Protein 8UWV (pdb70)

Organism: Bacteroides thetaiotaomicron (strain ATCC 29148 / DSM 2079 / JCM 5827 / CCUG 10774 / NCTC 10582 / VPI-5482 / E50) (NCBI:txid226186)

Sequence (991 aa):
ALGSAMNNLAGCVVSPDVNTAQFTDCLLGGPLGGYFADSNAGFTETISNFNPKDDWSRVFLKSDKIIPTLYSSNLTQVKLVSQNTNDPVPYAIAQVIKVAAMHRVTDAFGPIPYSQIGANGEIATPYDSQEVTYNTFFDELNAAIATLNENSNEQLVPTADYIYKGDVKKWIRFANSLKLRLAIRIAYANPVKAQQMAEEAVNPANGGVIESNADNATWNYFETSQNPIYVATRYNQVQTSDHGGVPCLTGGDTHAAADIICYMNGYKDNRREKFFTKSEWAGQDYVGMRRGIVIPELKTTGHKYSGVNIAPTSPLYWMNAAEVAFLRAEGQAVFNNFSMGGTAESFYNQGIRLSFEQWGADGVEDYLKDDVNKPTAYTDPAGTNTYQNALSNITIKWNDSSADKEEKQERIIVQKWIANWQLGNEAWADFRRTGYPKLIPVKENKSGGVVDSEKGARRMPYPLDEFVSNKANVEYAIANYLHGADNMATDVWWASKKGYALGSAMNNLAGCVVSPDVNTAQFTDCLLGGPLGGYFADSNAGFTETISNFNPKDDWSRVFLKSDKIIPTLYSSNLTQVKLVSQNTNDPVPYAIAQVIKVAAMHRVTDAFGPIPYSQIGANGEIATPYDSQEVTYNTFFDELNAAIATLNENSNEEQLVPTADYIYKGDDVKKWIRFANSLKLRLAIRIAYANPVKAQQMAEEAVNPANGGVIESNADNATWNYFETSQNPIYVATRYNQVVQTSDHGGVVPCLTGGDTHAAADIICYMNGYKDNRREKFFTKSEWAGQDYVVGMRRGIVIPELKTTGHKYSGVNIAPTSPLYWMNAAEVAFLRAEGQAVFNFSMGGTAESFYNQGIRLSFEQWGADGVEDYLKDDVNKPTAYTDPAGTNTYQNALSNITIKWNDSADKEEKQERIIVQKWIANWQLGNEAWADFRRTGYPKLIPPVKENKSGGVVDSEKGARRMPYPLDEFVSNKANVEYAIANYLHGADNMATDVWWASK

Secondary structure (DSSP, 8-state):
-HHHHHHHHHTTTS-SSHHHHIIIIIIIIHHHTTSEEE--TT--S-TTTT---HHHHSHHHH-TTTHHHHHHHHHHHHHHHHHHT--HHHHHHHHHHHHHHHHHHHHHSSB--TT--TT----SPPBPHHHHHHHHHHHHHHHHHHHHHTTT-B--GGG-TTTTTBHHHHHHHHHHHHHHHHHHTTTT-HHHHHHHHHHHH-GGGT----SGGG-EEE---SSSS-HHHHHHHTTPPPSTTTTTS---S-SSEEEBHHHHHHHHHTT-TTHHHHBPPP-STT-S--PBPSSS-PPPTTTTGGGS--B---TTPPEEEE-HHHHHHHHHHHHHHH----SS-HHHHHHHHHHHHHHHHT-S-HHHHHT--S-----B--TTSSS-B-S-S----SS--TTS-HHHHHHHHHHHHHHHTTT-HHHHHHHHHHH--S--PPPSS--STT-S-TTT---SPPPPTTHHHHSHHHHHHHIIIII-S-SSTTSPPTT----/--S-TTHHHHHHTTTS-S-HHHHIIIIIIIIHHHTTSEEE--TT--S-TTTT---HHHHSHHHH-TTTHHHHHHHHHHHHHHHHHHT--HHHHHHHHHHHHHHHHHHHHHSSB--TT--TT----SPPBPHHHHHHHHHHHHHHHHHHHHHTTT-B--GGG-TTTTTBHHHHHHHHHHHHHHHHHHTTTT-HHHHHHHHHHHH-GGGT----SGGG-EEE---SSS--HHHHHHHTTPPPGGGTTTS---S-SSEEEBHHHHHHHHHTT-TTHHHHBPPP-STT-S--PBPSSS-PPPTTTTGGGS--B---TTPPEEEE-HHHHHHHHHHHHHHH----SS-HHHHHHHHHHHHHHHHT---HHHHHT--S-----B--TTSTT-B-S-S----SS--TT--HHHHHHHHHHHHHHHTTT-HHHHHHHHHHH--S--PPPSS--STT-S-TTT---SPPPPTTHHHHSHHHHHHHIIIII-S-SSTTSPPTT---

Structure (mmCIF, N/CA/C/O backbone):
data_8UWV
#
_entry.id   8UWV
#
_cell.length_a   56.370
_cell.length_b   82.592
_cell.length_c   100.265
_cell.angle_alpha   90.00
_cell.angle_beta   98.88
_cell.angle_gamma   90.00
#
_symmetry.space_group_name_H-M   'P 1 21 1'
#
loop_
_entity.id
_entity.type
_entity.pdbx_description
1 polymer 'BT3984 SusD-like'
2 non-polymer 'MAGNESIUM ION'
3 water water
#
loop_
_atom_site.group_PDB
_atom_site.id
_atom_site.type_symbol
_atom_site.label_atom_id
_atom_site.label_alt_id
_atom_site.label_comp_id
_atom_site.label_asym_id
_atom_site.label_entity_id
_atom_site.label_seq_id
_atom_site.pdbx_PDB_ins_code
_atom_site.Cartn_x
_atom_site.Cartn_y
_atom_site.Cartn_z
_atom_site.occupancy
_atom_site.B_iso_or_equiv
_atom_site.auth_seq_id
_atom_site.auth_comp_id
_atom_site.auth_asym_id
_atom_site.auth_atom_id
_atom_site.pdbx_PDB_model_num
ATOM 1 N N . ALA A 1 19 ? 13.289 2.001 54.089 1.00 29.15 43 ALA A N 1
ATOM 2 C CA . ALA A 1 19 ? 13.428 3.444 53.879 1.00 27.63 43 ALA A CA 1
ATOM 3 C C . ALA A 1 19 ? 13.005 3.856 52.467 1.00 24.98 43 ALA A C 1
ATOM 4 O O . ALA A 1 19 ? 12.331 4.867 52.265 1.00 22.59 43 ALA A O 1
ATOM 10 N N . LEU A 1 20 ? 13.399 3.075 51.469 1.00 23.59 44 LEU A N 1
ATOM 11 C CA . LEU A 1 20 ? 13.078 3.435 50.096 1.00 22.15 44 LEU A CA 1
ATOM 12 C C . LEU A 1 20 ? 11.579 3.529 49.890 1.00 22.01 44 LEU A C 1
ATOM 13 O O . LEU A 1 20 ? 11.070 4.530 49.362 1.00 21.91 44 LEU A O 1
ATOM 29 N N . GLY A 1 21 ? 10.851 2.477 50.272 1.00 21.33 45 GLY A N 1
ATOM 30 C CA . GLY A 1 21 ? 9.411 2.461 50.033 1.00 21.00 45 GLY A CA 1
ATOM 31 C C . GLY A 1 21 ? 8.663 3.555 50.789 1.00 20.39 45 GLY A C 1
ATOM 32 O O . GLY A 1 21 ? 7.742 4.185 50.263 1.00 19.94 45 GLY A O 1
ATOM 36 N N . SER A 1 22 ? 9.035 3.798 52.041 1.00 19.17 46 SER A N 1
ATOM 37 C CA . SER A 1 22 ? 8.376 4.872 52.771 1.00 17.00 46 SER A CA 1
ATOM 38 C C . SER A 1 22 ? 8.602 6.191 52.048 1.00 13.81 46 SER A C 1
ATOM 39 O O . SER A 1 22 ? 7.662 6.991 51.839 1.00 13.57 46 SER A O 1
ATOM 47 N N . ALA A 1 23 ? 9.852 6.420 51.649 1.00 12.82 47 ALA A N 1
ATOM 48 C CA . ALA A 1 23 ? 10.174 7.676 50.987 1.00 12.45 47 ALA A CA 1
ATOM 49 C C . ALA A 1 23 ? 9.409 7.830 49.678 1.00 11.48 47 ALA A C 1
ATOM 50 O O . ALA A 1 23 ? 8.919 8.924 49.360 1.00 11.39 47 ALA A O 1
ATOM 57 N N . MET A 1 24 ? 9.295 6.758 48.906 1.00 12.27 48 MET A N 1
ATOM 58 C CA . MET A 1 24 ? 8.642 6.879 47.604 1.00 12.86 48 MET A CA 1
ATOM 59 C C . MET A 1 24 ? 7.160 7.198 47.775 1.00 11.59 48 MET A C 1
ATOM 60 O O . MET A 1 24 ? 6.607 7.979 46.993 1.00 11.74 48 MET A O 1
ATOM 74 N N . ASN A 1 25 ? 6.483 6.580 48.757 1.00 10.69 49 ASN A N 1
ATOM 75 C CA . ASN A 1 25 ? 5.086 6.899 48.938 1.00 10.13 49 ASN A CA 1
ATOM 76 C C . ASN A 1 25 ? 4.901 8.304 49.499 1.00 9.71 49 ASN A C 1
ATOM 77 O O . ASN A 1 25 ? 3.896 8.969 49.221 1.00 10.17 49 ASN A O 1
ATOM 88 N N . ASN A 1 26 ? 5.855 8.780 50.292 1.00 10.15 50 ASN A N 1
ATOM 89 C CA . ASN A 1 26 ? 5.828 10.165 50.743 1.00 10.23 50 ASN A CA 1
ATOM 90 C C . ASN A 1 26 ? 5.986 11.118 49.554 1.00 9.38 50 ASN A C 1
ATOM 91 O O . ASN A 1 26 ? 5.285 12.128 49.488 1.00 10.12 50 ASN A O 1
ATOM 102 N N . LEU A 1 27 ? 6.876 10.781 48.604 1.00 9.31 51 LEU A N 1
ATOM 103 C CA . LEU A 1 27 ? 6.993 11.611 47.391 1.00 9.48 51 LEU A CA 1
ATOM 104 C C . LEU A 1 27 ? 5.688 11.660 46.633 1.00 8.88 51 LEU A C 1
ATOM 105 O O . LEU A 1 27 ? 5.304 12.717 46.122 1.00 8.96 51 LEU A O 1
ATOM 121 N N . ALA A 1 28 ? 5.037 10.500 46.479 1.00 9.11 52 ALA A N 1
ATOM 122 C CA . ALA A 1 28 ? 3.784 10.466 45.726 1.00 9.85 52 ALA A CA 1
ATOM 123 C C . ALA A 1 28 ? 2.744 11.431 46.296 1.00 9.29 52 ALA A C 1
ATOM 124 O O . ALA A 1 28 ? 1.939 12.015 45.561 1.00 9.57 52 ALA A O 1
ATOM 131 N N . GLY A 1 29 ? 2.757 11.629 47.623 1.00 8.76 53 GLY A N 1
ATOM 132 C CA . GLY A 1 29 ? 1.850 12.532 48.257 1.00 8.99 53 GLY A CA 1
ATOM 133 C C . GLY A 1 29 ? 2.174 13.989 48.078 1.00 8.43 53 GLY A C 1
ATOM 134 O O . GLY A 1 29 ? 1.465 14.829 48.636 1.00 9.22 53 GLY A O 1
ATOM 138 N N . CYS A 1 30 ? 3.213 14.337 47.291 1.00 8.45 54 CYS A N 1
ATOM 139 C CA . CYS A 1 30 ? 3.536 15.722 47.042 1.00 8.52 54 CYS A CA 1
ATOM 140 C C . CYS A 1 30 ? 2.994 16.233 45.707 1.00 8.08 54 CYS A C 1
ATOM 141 O O . CYS A 1 30 ? 3.143 17.428 45.416 1.00 8.51 54 CYS A O 1
ATOM 149 N N . VAL A 1 31 ? 2.324 15.391 44.915 1.00 8.79 55 VAL A N 1
ATOM 150 C CA . VAL A 1 31 ? 1.623 15.806 43.692 1.00 8.85 55 VAL A CA 1
ATOM 151 C C . VAL A 1 31 ? 0.267 16.366 44.144 1.00 8.99 55 VAL A C 1
ATOM 152 O O . VAL A 1 31 ? 0.151 17.584 44.336 1.00 11.05 55 VAL A O 1
ATOM 165 N N . VAL A 1 32 ? -0.730 15.506 44.428 1.00 8.71 56 VAL A N 1
ATOM 166 C CA . VAL A 1 32 ? -1.951 15.886 45.140 1.00 8.81 56 VAL A CA 1
ATOM 167 C C . VAL A 1 32 ? -1.827 15.290 46.545 1.00 8.01 56 VAL A C 1
ATOM 168 O O . VAL A 1 32 ? -1.708 14.068 46.713 1.00 9.14 56 VAL A O 1
ATOM 181 N N . SER A 1 33 ? -1.845 16.149 47.538 1.00 8.26 57 SER A N 1
ATOM 182 C CA . SER A 1 33 ? -1.595 15.719 48.903 1.00 8.16 57 SER A CA 1
ATOM 183 C C . SER A 1 33 ? -2.707 14.826 49.430 1.00 8.79 57 SER A C 1
ATOM 184 O O . SER A 1 33 ? -3.890 15.087 49.197 1.00 9.30 57 SER A O 1
ATOM 192 N N . PRO A 1 34 ? -2.361 13.816 50.244 1.00 8.43 58 PRO A N 1
ATOM 193 C CA . PRO A 1 34 ? -3.392 13.058 50.958 1.00 8.89 58 PRO A CA 1
ATOM 194 C C . PRO A 1 34 ? -3.972 13.837 52.114 1.00 8.85 58 PRO A C 1
ATOM 195 O O . PRO A 1 34 ? -5.025 13.435 52.639 1.00 9.96 58 PRO A O 1
ATOM 206 N N . ASP A 1 35 ? -3.316 14.914 52.552 1.00 8.64 59 ASP A N 1
ATOM 207 C CA . ASP A 1 35 ? -3.858 15.751 53.620 1.00 8.62 59 ASP A CA 1
ATOM 208 C C . ASP A 1 35 ? -5.034 16.542 53.071 1.00 8.34 59 ASP A C 1
ATOM 209 O O . ASP A 1 35 ? -4.870 17.307 52.109 1.00 8.88 59 ASP A O 1
ATOM 218 N N . VAL A 1 36 ? -6.220 16.324 53.646 1.00 8.41 60 VAL A N 1
ATOM 219 C CA . VAL A 1 36 ? -7.436 16.870 53.074 1.00 8.50 60 VAL A CA 1
ATOM 220 C C . VAL A 1 36 ? -7.337 18.362 52.869 1.00 8.64 60 VAL A C 1
ATOM 221 O O . VAL A 1 36 ? -7.693 18.872 51.795 1.00 9.31 60 VAL A O 1
ATOM 234 N N . ASN A 1 37 ? -6.958 19.107 53.895 1.00 8.97 61 ASN A N 1
ATOM 235 C CA . ASN A 1 37 ? -7.096 20.551 53.748 1.00 9.68 61 ASN A CA 1
ATOM 236 C C . ASN A 1 37 ? -6.055 21.092 52.752 1.00 9.11 61 ASN A C 1
ATOM 237 O O . ASN A 1 37 ? -6.301 22.105 52.079 1.00 9.64 61 ASN A O 1
ATOM 248 N N . THR A 1 38 ? -4.881 20.433 52.626 1.00 9.13 62 THR A N 1
ATOM 249 C CA . THR A 1 38 ? -3.885 20.816 51.616 1.00 8.17 62 THR A CA 1
ATOM 250 C C . THR A 1 38 ? -4.415 20.607 50.219 1.00 7.63 62 THR A C 1
ATOM 251 O O . THR A 1 38 ? -4.383 21.521 49.384 1.00 8.33 62 THR A O 1
ATOM 262 N N . ALA A 1 39 ? -4.919 19.401 49.942 1.00 7.81 63 ALA A N 1
ATOM 263 C CA . ALA A 1 39 ? -5.538 19.118 48.654 1.00 7.96 63 ALA A CA 1
ATOM 264 C C . ALA A 1 39 ? -6.755 19.996 48.420 1.00 7.82 63 ALA A C 1
ATOM 265 O O . ALA A 1 39 ? -7.042 20.360 47.273 1.00 7.89 63 ALA A O 1
ATOM 272 N N . GLN A 1 40 ? -7.492 20.335 49.457 1.00 7.86 64 GLN A N 1
ATOM 273 C CA . GLN A 1 40 ? -8.614 21.240 49.287 1.00 7.74 64 GLN A CA 1
ATOM 274 C C . GLN A 1 40 ? -8.124 22.547 48.669 1.00 7.26 64 GLN A C 1
ATOM 275 O O . GLN A 1 40 ? -8.702 23.036 47.698 1.00 7.98 64 GLN A O 1
ATOM 289 N N . PHE A 1 41 ? -7.034 23.108 49.205 1.00 7.66 65 PHE A N 1
ATOM 290 C CA . PHE A 1 41 ? -6.543 24.372 48.679 1.00 7.12 65 PHE A CA 1
ATOM 291 C C . PHE A 1 41 ? -5.939 24.212 47.293 1.00 7.36 65 PHE A C 1
ATOM 292 O O . PHE A 1 41 ? -6.197 25.032 46.418 1.00 8.85 65 PHE A O 1
ATOM 309 N N . THR A 1 42 ? -5.104 23.193 47.062 1.00 7.12 66 THR A N 1
ATOM 310 C CA . THR A 1 42 ? -4.398 23.114 45.771 1.00 7.06 66 THR A CA 1
ATOM 311 C C . THR A 1 42 ? -5.318 22.687 44.634 1.00 7.25 66 THR A C 1
ATOM 312 O O . THR A 1 42 ? -5.182 23.181 43.500 1.00 7.74 66 THR A O 1
ATOM 323 N N . ASP A 1 43 ? -6.244 21.786 44.899 1.00 6.93 67 ASP A N 1
ATOM 324 C CA . ASP A 1 43 ? -6.995 21.126 43.868 1.00 7.03 67 ASP A CA 1
ATOM 325 C C . ASP A 1 43 ? -8.485 21.392 43.894 1.00 7.21 67 ASP A C 1
ATOM 326 O O . ASP A 1 43 ? -9.130 21.309 42.834 1.00 8.08 67 ASP A O 1
ATOM 335 N N . CYS A 1 44 ? -9.072 21.654 45.057 1.00 6.70 68 CYS A N 1
ATOM 336 C CA . CYS A 1 44 ? -10.509 21.878 45.113 1.00 7.17 68 CYS A CA 1
ATOM 337 C C . CYS A 1 44 ? -10.904 23.346 45.018 1.00 6.80 68 CYS A C 1
ATOM 338 O O . CYS A 1 44 ? -11.938 23.655 44.393 1.00 7.27 68 CYS A O 1
ATOM 346 N N . LEU A 1 45 ? -10.122 24.252 45.616 1.00 6.62 69 LEU A N 1
ATOM 347 C CA . LEU A 1 45 ? -10.396 25.682 45.650 1.00 6.71 69 LEU A CA 1
ATOM 348 C C . LEU A 1 45 ? -9.558 26.459 44.644 1.00 6.24 69 LEU A C 1
ATOM 349 O O . LEU A 1 45 ? -9.975 27.531 44.225 1.00 7.83 69 LEU A O 1
ATOM 365 N N . LEU A 1 46 ? -8.403 25.939 44.248 1.00 6.75 70 LEU A N 1
ATOM 366 C CA . LEU A 1 46 ? -7.539 26.560 43.235 1.00 6.90 70 LEU A CA 1
ATOM 367 C C . LEU A 1 46 ? -7.778 25.841 41.915 1.00 6.83 70 LEU A C 1
ATOM 368 O O . LEU A 1 46 ? -8.463 26.359 41.029 1.00 7.08 70 LEU A O 1
ATOM 384 N N . GLY A 1 47 ? -7.254 24.619 41.764 1.00 6.93 71 GLY A N 1
ATOM 385 C CA . GLY A 1 47 ? -7.263 24.016 40.443 1.00 6.65 71 GLY A CA 1
ATOM 386 C C . GLY A 1 47 ? -8.652 23.799 39.864 1.00 6.96 71 GLY A C 1
ATOM 387 O O . GLY A 1 47 ? -8.925 24.124 38.716 1.00 7.26 71 GLY A O 1
ATOM 391 N N . GLY A 1 48 ? -9.553 23.223 40.657 1.00 7.37 72 GLY A N 1
ATOM 392 C CA . GLY A 1 48 ? -10.863 22.883 40.145 1.00 7.80 72 GLY A CA 1
ATOM 393 C C . GLY A 1 48 ? -11.627 24.052 39.574 1.00 6.54 72 GLY A C 1
ATOM 394 O O . GLY A 1 48 ? -12.111 23.984 38.433 1.00 6.74 72 GLY A O 1
ATOM 398 N N . PRO A 1 49 ? -11.751 25.149 40.321 1.00 6.31 73 PRO A N 1
ATOM 399 C CA . PRO A 1 49 ? -12.473 26.291 39.780 1.00 6.74 73 PRO A CA 1
ATOM 400 C C . PRO A 1 49 ? -11.735 26.979 38.654 1.00 6.58 73 PRO A C 1
ATOM 401 O O . PRO A 1 49 ? -12.351 27.376 37.648 1.00 7.44 73 PRO A O 1
ATOM 412 N N . LEU A 1 50 ? -10.421 27.141 38.761 1.00 6.78 74 LEU A N 1
ATOM 413 C CA . LEU A 1 50 ? -9.693 27.841 37.702 1.00 6.83 74 LEU A CA 1
ATOM 414 C C . LEU A 1 50 ? -9.603 27.023 36.422 1.00 6.73 74 LEU A C 1
ATOM 415 O O . LEU A 1 50 ? -9.379 27.582 35.345 1.00 7.18 74 LEU A O 1
ATOM 431 N N . GLY A 1 51 ? -9.801 25.713 36.508 1.00 6.77 75 GLY A N 1
ATOM 432 C CA . GLY A 1 51 ? -9.864 24.853 35.343 1.00 6.93 75 GLY A CA 1
ATOM 433 C C . GLY A 1 51 ? -11.267 24.599 34.817 1.00 7.06 75 GLY A C 1
ATOM 434 O O . GLY A 1 51 ? -11.413 23.834 33.849 1.00 8.08 75 GLY A O 1
ATOM 438 N N . GLY A 1 52 ? -12.292 25.223 35.404 1.00 6.55 76 GLY A N 1
ATOM 439 C CA . GLY A 1 52 ? -13.629 25.090 34.883 1.00 6.84 76 GLY A CA 1
ATOM 440 C C . GLY A 1 52 ? -14.375 23.834 35.265 1.00 6.46 76 GLY A C 1
ATOM 441 O O . GLY A 1 52 ? -15.412 23.529 34.655 1.00 7.55 76 GLY A O 1
ATOM 445 N N . TYR A 1 53 ? -13.890 23.111 36.279 1.00 6.52 77 TYR A N 1
ATOM 446 C CA . TYR A 1 53 ? -14.477 21.843 36.731 1.00 6.30 77 TYR A CA 1
ATOM 447 C C . TYR A 1 53 ? -15.346 21.968 37.966 1.00 6.05 77 TYR A C 1
ATOM 448 O O . TYR A 1 53 ? -16.361 21.269 38.061 1.00 6.51 77 TYR A O 1
ATOM 466 N N . PHE A 1 54 ? -14.908 22.762 38.953 1.00 6.32 78 PHE A N 1
ATOM 467 C CA . PHE A 1 54 ? -15.533 22.826 40.260 1.00 5.99 78 PHE A CA 1
ATOM 468 C C . PHE A 1 54 ? -15.972 24.250 40.546 1.00 6.08 78 PHE A C 1
ATOM 469 O O . PHE A 1 54 ? -15.439 25.200 39.992 1.00 6.60 78 PHE A O 1
ATOM 486 N N . ALA A 1 55 ? -16.946 24.375 41.441 1.00 6.49 79 ALA A N 1
ATOM 487 C CA . ALA A 1 55 ? -17.450 25.660 41.899 1.00 6.75 79 ALA A CA 1
ATOM 488 C C . ALA A 1 55 ? -17.501 25.701 43.413 1.00 6.47 79 ALA A C 1
ATOM 489 O O . ALA A 1 55 ? -18.055 24.811 44.054 1.00 6.82 79 ALA A O 1
ATOM 496 N N . ASP A 1 56 ? -16.930 26.775 43.981 1.00 6.20 80 ASP A N 1
ATOM 497 C CA . ASP A 1 56 ? -16.992 27.012 45.421 1.00 6.97 80 ASP A CA 1
ATOM 498 C C . ASP A 1 56 ? -18.463 27.172 45.827 1.00 6.45 80 ASP A C 1
ATOM 499 O O . ASP A 1 56 ? -19.241 27.893 45.190 1.00 7.16 80 ASP A O 1
ATOM 508 N N . SER A 1 57 ? -18.843 26.546 46.958 1.00 6.40 81 SER A N 1
ATOM 509 C CA . SER A 1 57 ? -20.262 26.437 47.281 1.00 6.71 81 SER A CA 1
ATOM 510 C C . SER A 1 57 ? -20.531 26.518 48.780 1.00 7.04 81 SER A C 1
ATOM 511 O O . SER A 1 57 ? -21.492 25.900 49.263 1.00 8.43 81 SER A O 1
ATOM 519 N N . ASN A 1 58 ? -19.761 27.294 49.505 1.00 7.79 82 ASN A N 1
ATOM 520 C CA . ASN A 1 58 ? -20.043 27.681 50.901 1.00 8.37 82 ASN A CA 1
ATOM 521 C C . ASN A 1 58 ? -20.276 29.194 50.866 1.00 8.88 82 ASN A C 1
ATOM 522 O O . ASN A 1 58 ? -19.384 29.951 50.452 1.00 8.89 82 ASN A O 1
ATOM 533 N N . ALA A 1 59 ? -21.450 29.652 51.312 1.00 9.34 83 ALA A N 1
ATOM 534 C CA . ALA A 1 59 ? -21.751 31.074 51.238 1.00 9.84 83 ALA A CA 1
ATOM 535 C C . ALA A 1 59 ? -20.834 31.915 52.126 1.00 10.00 83 ALA A C 1
ATOM 536 O O . ALA A 1 59 ? -20.738 33.130 51.918 1.00 12.12 83 ALA A O 1
ATOM 543 N N . GLY A 1 60 ? -20.224 31.306 53.135 1.00 9.97 84 GLY A N 1
ATOM 544 C CA . GLY A 1 60 ? -19.278 32.032 53.960 1.00 10.19 84 GLY A CA 1
ATOM 545 C C . GLY A 1 60 ? -17.940 32.293 53.300 1.00 10.09 84 GLY A C 1
ATOM 546 O O . GLY A 1 60 ? -17.119 33.018 53.871 1.00 11.21 84 GLY A O 1
ATOM 550 N N . PHE A 1 61 ? -17.697 31.710 52.107 1.00 9.75 85 PHE A N 1
ATOM 551 C CA . PHE A 1 61 ? -16.438 31.948 51.378 1.00 10.17 85 PHE A CA 1
ATOM 552 C C . PHE A 1 61 ? -16.583 33.283 50.660 1.00 10.69 85 PHE A C 1
ATOM 553 O O . PHE A 1 61 ? -16.842 33.333 49.455 1.00 13.17 85 PHE A O 1
ATOM 570 N N . THR A 1 62 ? -16.415 34.379 51.384 1.00 10.36 86 THR A N 1
ATOM 571 C CA . THR A 1 62 ? -16.515 35.690 50.759 1.00 11.62 86 THR A CA 1
ATOM 572 C C . THR A 1 62 ? -15.207 36.158 50.126 1.00 10.48 86 THR A C 1
ATOM 573 O O . THR A 1 62 ? -15.228 37.163 49.390 1.00 11.71 86 THR A O 1
ATOM 584 N N . GLU A 1 63 ? -14.101 35.474 50.413 1.00 8.73 87 GLU A N 1
ATOM 585 C CA . GLU A 1 63 ? -12.787 35.722 49.826 1.00 8.06 87 GLU A CA 1
ATOM 586 C C . GLU A 1 63 ? -12.365 34.389 49.233 1.00 7.30 87 GLU A C 1
ATOM 587 O O . GLU A 1 63 ? -12.220 33.404 49.972 1.00 8.58 87 GLU A O 1
ATOM 599 N N . THR A 1 64 ? -12.213 34.337 47.913 1.00 7.53 88 THR A N 1
ATOM 600 C CA . THR A 1 64 ? -11.911 33.079 47.245 1.00 7.21 88 THR A CA 1
ATOM 601 C C . THR A 1 64 ? -10.895 33.304 46.132 1.00 6.92 88 THR A C 1
ATOM 602 O O . THR A 1 64 ? -10.692 34.421 45.655 1.00 7.81 88 THR A O 1
ATOM 613 N N . ILE A 1 65 ? -10.280 32.210 45.691 1.00 6.88 89 ILE A N 1
ATOM 614 C CA . ILE A 1 65 ? -9.491 32.267 44.478 1.00 7.11 89 ILE A CA 1
ATOM 615 C C . ILE A 1 65 ? -10.386 32.512 43.267 1.00 6.76 89 ILE A C 1
ATOM 616 O O . ILE A 1 65 ? -10.066 33.334 42.392 1.00 7.49 89 ILE A O 1
ATOM 632 N N . SER A 1 66 ? -11.515 31.799 43.186 1.00 7.25 90 SER A N 1
ATOM 633 C CA . SER A 1 66 ? -12.379 31.835 42.013 1.00 7.30 90 SER A CA 1
ATOM 634 C C . SER A 1 66 ? -13.037 33.193 41.796 1.00 7.38 90 SER A C 1
ATOM 635 O O . SER A 1 66 ? -13.417 33.496 40.656 1.00 8.58 90 SER A O 1
ATOM 643 N N . ASN A 1 67 ? -13.242 33.984 42.854 1.00 7.24 91 ASN A N 1
ATOM 644 C CA . ASN A 1 67 ? -13.755 35.350 42.718 1.00 7.33 91 ASN A CA 1
ATOM 645 C C . ASN A 1 67 ? -12.634 36.379 42.635 1.00 7.35 91 ASN A C 1
ATOM 646 O O . ASN A 1 67 ? -12.923 37.579 42.562 1.00 7.77 91 ASN A O 1
ATOM 657 N N . PHE A 1 68 ? -11.382 35.952 42.731 1.00 7.29 92 PHE A N 1
ATOM 658 C CA . PHE A 1 68 ? -10.213 36.799 42.516 1.00 7.54 92 PHE A CA 1
ATOM 659 C C . PHE A 1 68 ? -9.927 37.745 43.665 1.00 8.26 92 PHE A C 1
ATOM 660 O O . PHE A 1 68 ? -9.283 38.783 43.468 1.00 9.33 92 PHE A O 1
ATOM 677 N N . ASN A 1 69 ? -10.300 37.334 44.881 1.00 7.74 93 ASN A N 1
ATOM 678 C CA . ASN A 1 69 ? -9.917 38.075 46.086 1.00 7.99 93 ASN A CA 1
ATOM 679 C C . ASN A 1 69 ? -9.432 37.130 47.193 1.00 7.54 93 ASN A C 1
ATOM 680 O O . ASN A 1 69 ? -9.870 37.230 48.346 1.00 8.20 93 ASN A O 1
ATOM 691 N N . PRO A 1 70 ? -8.508 36.217 46.898 1.00 7.81 94 PRO A N 1
ATOM 692 C CA . PRO A 1 70 ? -8.149 35.213 47.909 1.00 8.13 94 PRO A CA 1
ATOM 693 C C . PRO A 1 70 ? -7.318 35.798 49.034 1.00 7.62 94 PRO A C 1
ATOM 694 O O . PRO A 1 70 ? -6.439 36.629 48.832 1.00 8.47 94 PRO A O 1
ATOM 705 N N . LYS A 1 71 ? -7.555 35.265 50.231 1.00 8.12 95 LYS A N 1
ATOM 706 C CA . LYS A 1 71 ? -6.627 35.453 51.315 1.00 8.59 95 LYS A CA 1
ATOM 707 C C . LYS A 1 71 ? -5.324 34.730 51.009 1.00 8.21 95 LYS A C 1
ATOM 708 O O . LYS A 1 71 ? -5.301 33.723 50.297 1.00 8.34 95 LYS A O 1
ATOM 727 N N . ASP A 1 72 ? -4.235 35.229 51.602 1.00 8.69 96 ASP A N 1
ATOM 728 C CA . ASP A 1 72 ? -2.938 34.599 51.429 1.00 8.95 96 ASP A CA 1
ATOM 729 C C . ASP A 1 72 ? -2.984 33.121 51.763 1.00 8.47 96 ASP A C 1
ATOM 730 O O . ASP A 1 72 ? -2.303 32.314 51.126 1.00 8.57 96 ASP A O 1
ATOM 739 N N . ASP A 1 73 ? -3.713 32.756 52.821 1.00 8.95 97 ASP A N 1
ATOM 740 C CA . ASP A 1 73 ? -3.707 31.357 53.243 1.00 9.38 97 ASP A CA 1
ATOM 741 C C . ASP A 1 73 ? -4.361 30.422 52.238 1.00 8.91 97 ASP A C 1
ATOM 742 O O . ASP A 1 73 ? -4.101 29.211 52.284 1.00 10.13 97 ASP A O 1
ATOM 751 N N . TRP A 1 74 ? -5.149 30.941 51.296 1.00 8.22 98 TRP A N 1
ATOM 752 C CA . TRP A 1 74 ? -5.668 30.115 50.201 1.00 7.59 98 TRP A CA 1
ATOM 753 C C . TRP A 1 74 ? -4.674 30.027 49.046 1.00 7.93 98 TRP A C 1
ATOM 754 O O . TRP A 1 74 ? -4.477 28.952 48.503 1.00 9.03 98 TRP A O 1
ATOM 775 N N . SER A 1 75 ? -4.065 31.145 48.643 1.00 7.49 99 SER A N 1
ATOM 776 C CA . SER A 1 75 ? -3.257 31.169 47.435 1.00 7.43 99 SER A CA 1
ATOM 777 C C . SER A 1 75 ? -1.831 30.708 47.616 1.00 7.78 99 SER A C 1
ATOM 778 O O . SER A 1 75 ? -1.196 30.309 46.642 1.00 8.08 99 SER A O 1
ATOM 786 N N . ARG A 1 76 ? -1.322 30.701 48.853 1.00 7.62 100 ARG A N 1
ATOM 787 C CA . ARG A 1 76 ? 0.107 30.466 49.069 1.00 7.59 100 ARG A CA 1
ATOM 788 C C . ARG A 1 76 ? 0.511 29.002 49.065 1.00 7.39 100 ARG A C 1
ATOM 789 O O . ARG A 1 76 ? 1.715 28.713 49.070 1.00 7.93 100 ARG A O 1
ATOM 810 N N . VAL A 1 77 ? -0.444 28.097 49.168 1.00 7.66 101 VAL A N 1
ATOM 811 C CA . VAL A 1 77 ? -0.227 26.735 49.638 1.00 7.83 101 VAL A CA 1
ATOM 812 C C . VAL A 1 77 ? 0.817 25.977 48.837 1.00 7.27 101 VAL A C 1
ATOM 813 O O . VAL A 1 77 ? 1.660 25.296 49.433 1.00 7.64 101 VAL A O 1
ATOM 826 N N . PHE A 1 78 ? 0.801 26.064 47.512 1.00 7.41 102 PHE A N 1
ATOM 827 C CA . PHE A 1 78 ? 1.787 25.297 46.755 1.00 7.58 102 PHE A CA 1
ATOM 828 C C . PHE A 1 78 ? 3.232 25.618 47.196 1.00 7.95 102 PHE A C 1
ATOM 829 O O . PHE A 1 78 ? 4.072 24.718 47.214 1.00 8.55 102 PHE A O 1
ATOM 846 N N . LEU A 1 79 ? 3.529 26.887 47.520 1.00 8.12 103 LEU A N 1
ATOM 847 C CA . LEU A 1 79 ? 4.875 27.267 47.962 1.00 8.39 103 LEU A CA 1
ATOM 848 C C . LEU A 1 79 ? 5.108 27.155 49.472 1.00 9.07 103 LEU A C 1
ATOM 849 O O . LEU A 1 79 ? 6.259 26.985 49.902 1.00 10.36 103 LEU A O 1
ATOM 865 N N . LYS A 1 80 ? 4.066 27.305 50.296 1.00 9.32 104 LYS A N 1
ATOM 866 C CA . LYS A 1 80 ? 4.248 27.436 51.725 1.00 9.17 104 LYS A CA 1
ATOM 867 C C . LYS A 1 80 ? 3.841 26.219 52.525 1.00 9.72 104 LYS A C 1
ATOM 868 O O . LYS A 1 80 ? 4.229 26.115 53.692 1.00 10.97 104 LYS A O 1
ATOM 887 N N . SER A 1 81 ? 3.085 25.290 51.981 1.00 9.46 105 SER A N 1
ATOM 888 C CA . SER A 1 81 ? 2.710 24.135 52.784 1.00 9.95 105 SER A CA 1
ATOM 889 C C . SER A 1 81 ? 3.932 23.280 53.060 1.00 9.37 105 SER A C 1
ATOM 890 O O . SER A 1 81 ? 4.622 22.851 52.130 1.00 9.76 105 SER A O 1
ATOM 898 N N . ASP A 1 82 ? 4.108 22.901 54.326 1.00 10.82 106 ASP A N 1
ATOM 899 C CA . ASP A 1 82 ? 5.160 21.956 54.634 1.00 11.38 106 ASP A CA 1
ATOM 900 C C . ASP A 1 82 ? 4.880 20.569 54.084 1.00 11.18 106 ASP A C 1
ATOM 901 O O . ASP A 1 82 ? 5.791 19.723 54.032 1.00 12.56 106 ASP A O 1
ATOM 910 N N . LYS A 1 83 ? 3.659 20.307 53.693 1.00 10.22 107 LYS A N 1
ATOM 911 C CA . LYS A 1 83 ? 3.271 19.019 53.112 1.00 10.92 107 LYS A CA 1
ATOM 912 C C . LYS A 1 83 ? 3.645 18.886 51.641 1.00 9.81 107 LYS A C 1
ATOM 913 O O . LYS A 1 83 ? 3.479 17.803 51.086 1.00 10.78 107 LYS A O 1
ATOM 932 N N . ILE A 1 84 ? 4.182 19.926 51.016 1.00 9.12 108 ILE A N 1
ATOM 933 C CA . ILE A 1 84 ? 4.517 19.869 49.593 1.00 8.28 108 ILE A CA 1
ATOM 934 C C . ILE A 1 84 ? 6.040 19.963 49.450 1.00 8.36 108 ILE A C 1
ATOM 935 O O . ILE A 1 84 ? 6.709 18.920 49.457 1.00 8.97 108 ILE A O 1
ATOM 951 N N . ILE A 1 85 ? 6.620 21.162 49.338 1.00 7.56 109 ILE A N 1
ATOM 952 C CA . ILE A 1 85 ? 8.044 21.244 48.981 1.00 7.76 109 ILE A CA 1
ATOM 953 C C . ILE A 1 85 ? 8.967 20.649 50.056 1.00 7.81 109 ILE A C 1
ATOM 954 O O . ILE A 1 85 ? 9.852 19.852 49.733 1.00 8.18 109 ILE A O 1
ATOM 970 N N . PRO A 1 86 ? 8.797 20.963 51.346 1.00 8.19 110 PRO A N 1
ATOM 971 C CA . PRO A 1 86 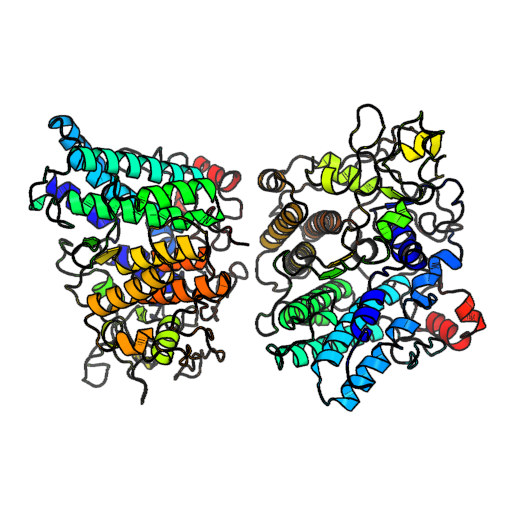? 9.669 20.326 52.352 1.00 8.81 110 PRO A CA 1
ATOM 972 C C . PRO A 1 86 ? 9.560 18.813 52.360 1.00 8.78 110 PRO A C 1
ATOM 973 O O . PRO A 1 86 ? 10.570 18.110 52.486 1.00 10.54 110 PRO A O 1
ATOM 984 N N . THR A 1 87 ? 8.354 18.291 52.248 1.00 8.53 111 THR A N 1
ATOM 985 C CA . THR A 1 87 ? 8.182 16.853 52.227 1.00 8.73 111 THR A CA 1
ATOM 986 C C . THR A 1 87 ? 8.835 16.259 50.990 1.00 8.48 111 THR A C 1
ATOM 987 O O . THR A 1 87 ? 9.506 15.221 51.065 1.00 9.11 111 THR A O 1
ATOM 998 N N . LEU A 1 88 ? 8.692 16.924 49.844 1.00 8.13 112 LEU A N 1
ATOM 999 C CA . LEU A 1 88 ? 9.234 16.381 48.620 1.00 8.29 112 LEU A CA 1
ATOM 1000 C C . LEU A 1 88 ? 10.750 16.291 48.715 1.00 8.15 112 LEU A C 1
ATOM 1001 O O . LEU A 1 88 ? 11.335 15.235 48.469 1.00 9.17 112 LEU A O 1
ATOM 1017 N N . TYR A 1 89 ? 11.398 17.388 49.066 1.00 8.12 113 TYR A N 1
ATOM 1018 C CA . TYR A 1 89 ? 12.845 17.416 49.034 1.00 8.82 113 TYR A CA 1
ATOM 1019 C C . TYR A 1 89 ? 13.460 16.549 50.120 1.00 9.75 113 TYR A C 1
ATOM 1020 O O . TYR A 1 89 ? 14.482 15.897 49.894 1.00 10.19 113 TYR A O 1
ATOM 1038 N N . SER A 1 90 ? 12.860 16.520 51.312 1.00 10.28 114 SER A N 1
ATOM 1039 C CA A SER A 1 90 ? 13.372 15.654 52.373 0.66 11.77 114 SER A CA 1
ATOM 1040 C CA B SER A 1 90 ? 13.385 15.656 52.366 0.34 11.59 114 SER A CA 1
ATOM 1041 C C . SER A 1 90 ? 13.322 14.184 51.955 1.00 11.43 114 SER A C 1
ATOM 1042 O O . SER A 1 90 ? 14.255 13.411 52.213 1.00 13.23 114 SER A O 1
ATOM 1057 N N . ASN A 1 91 ? 12.261 13.773 51.278 1.00 10.48 115 ASN A N 1
ATOM 1058 C CA . ASN A 1 91 ? 12.156 12.395 50.814 1.00 10.86 115 ASN A CA 1
ATOM 1059 C C . ASN A 1 91 ? 12.995 12.135 49.576 1.00 11.37 115 ASN A C 1
ATOM 1060 O O . ASN A 1 91 ? 13.579 11.053 49.442 1.00 12.51 115 ASN A O 1
ATOM 1071 N N . LEU A 1 92 ? 13.165 13.136 48.734 1.00 11.01 116 LEU A N 1
ATOM 1072 C CA . LEU A 1 92 ? 14.081 12.968 47.603 1.00 12.51 116 LEU A CA 1
ATOM 1073 C C . LEU A 1 92 ? 15.490 12.657 48.074 1.00 12.70 116 LEU A C 1
ATOM 1074 O O . LEU A 1 92 ? 16.176 11.806 47.491 1.00 13.13 116 LEU A O 1
ATOM 1090 N N . THR A 1 93 ? 15.941 13.358 49.110 1.00 13.59 117 THR A N 1
ATOM 1091 C CA . THR A 1 93 ? 17.259 13.129 49.675 1.00 15.53 117 THR A CA 1
ATOM 1092 C C . THR A 1 93 ? 17.402 11.686 50.170 1.00 14.92 117 THR A C 1
ATOM 1093 O O . THR A 1 93 ? 18.467 11.062 49.994 1.00 15.45 117 THR A O 1
ATOM 1104 N N . GLN A 1 94 ? 16.340 11.129 50.762 1.00 15.04 118 GLN A N 1
ATOM 1105 C CA . GLN A 1 94 ? 16.395 9.742 51.237 1.00 15.50 118 GLN A CA 1
ATOM 1106 C C . GLN A 1 94 ? 16.469 8.744 50.058 1.00 14.04 118 GLN A C 1
ATOM 1107 O O . GLN A 1 94 ? 17.199 7.742 50.117 1.00 15.62 118 GLN A O 1
ATOM 1121 N N . VAL A 1 95 ? 15.782 9.023 48.943 1.00 11.92 119 VAL A N 1
ATOM 1122 C CA . VAL A 1 95 ? 15.910 8.124 47.791 1.00 11.43 119 VAL A CA 1
ATOM 1123 C C . VAL A 1 95 ? 17.295 8.265 47.144 1.00 12.08 119 VAL A C 1
ATOM 1124 O O . VAL A 1 95 ? 17.900 7.275 46.696 1.00 12.18 119 VAL A O 1
ATOM 1137 N N . LYS A 1 96 ? 17.822 9.498 47.089 1.00 12.10 120 LYS A N 1
ATOM 1138 C CA . LYS A 1 96 ? 19.160 9.698 46.579 1.00 13.92 120 LYS A CA 1
ATOM 1139 C C . LYS A 1 96 ? 20.157 8.884 47.404 1.00 14.93 120 LYS A C 1
ATOM 1140 O O . LYS A 1 96 ? 21.063 8.268 46.849 1.00 15.50 120 LYS A O 1
ATOM 1159 N N . LEU A 1 97 ? 19.969 8.851 48.729 1.00 15.83 121 LEU A N 1
ATOM 1160 C CA . LEU A 1 97 ? 20.828 8.070 49.622 1.00 16.58 121 LEU A CA 1
ATOM 1161 C C . LEU A 1 97 ? 20.794 6.604 49.242 1.00 15.11 121 LEU A C 1
ATOM 1162 O O . LEU A 1 97 ? 21.839 5.952 49.182 1.00 15.19 121 LEU A O 1
ATOM 1178 N N . VAL A 1 98 ? 19.600 6.053 49.024 1.00 14.21 122 VAL A N 1
ATOM 1179 C CA . VAL A 1 98 ? 19.516 4.659 48.627 1.00 14.01 122 VAL A CA 1
ATOM 1180 C C . VAL A 1 98 ? 20.265 4.426 47.332 1.00 12.20 122 VAL A C 1
ATOM 1181 O O . VAL A 1 98 ? 21.012 3.458 47.219 1.00 11.96 122 VAL A O 1
ATOM 1194 N N . SER A 1 99 ? 20.021 5.246 46.302 1.00 12.36 123 SER A N 1
ATOM 1195 C CA . SER A 1 99 ? 20.737 5.067 45.033 1.00 12.91 123 SER A CA 1
ATOM 1196 C C . SER A 1 99 ? 22.246 5.188 45.181 1.00 13.46 123 SER A C 1
ATOM 1197 O O . SER A 1 99 ? 22.998 4.424 44.558 1.00 14.66 123 SER A O 1
ATOM 1205 N N . GLN A 1 100 ? 22.717 6.148 45.990 1.00 13.68 124 GLN A N 1
ATOM 1206 C CA . GLN A 1 100 ? 24.159 6.244 46.243 1.00 16.39 124 GLN A CA 1
ATOM 1207 C C . GLN A 1 100 ? 24.699 5.005 46.934 1.00 15.89 124 GLN A C 1
ATOM 1208 O O . GLN A 1 100 ? 25.770 4.495 46.586 1.00 16.67 124 GLN A O 1
ATOM 1222 N N . ASN A 1 101 ? 24.019 4.571 47.994 1.00 14.81 125 ASN A N 1
ATOM 1223 C CA . ASN A 1 101 ? 24.500 3.466 48.804 1.00 14.94 125 ASN A CA 1
ATOM 1224 C C . ASN A 1 101 ? 24.549 2.168 48.012 1.00 14.58 125 ASN A C 1
ATOM 1225 O O . ASN A 1 101 ? 25.371 1.288 48.321 1.00 14.13 125 ASN A O 1
ATOM 1236 N N . THR A 1 102 ? 23.647 1.998 47.045 1.00 15.14 126 THR A N 1
ATOM 1237 C CA . THR A 1 102 ? 23.469 0.736 46.348 1.00 17.54 126 THR A CA 1
ATOM 1238 C C . THR A 1 102 ? 24.067 0.737 44.949 1.00 21.52 126 THR A C 1
ATOM 1239 O O . THR A 1 102 ? 23.935 -0.271 44.241 1.00 22.96 126 THR A O 1
ATOM 1250 N N . ASN A 1 103 ? 24.657 1.837 44.491 1.00 23.36 127 ASN A N 1
ATOM 1251 C CA . ASN A 1 103 ? 25.193 1.862 43.132 1.00 27.10 127 ASN A CA 1
ATOM 1252 C C . ASN A 1 103 ? 24.083 1.608 42.110 1.00 26.40 127 ASN A C 1
ATOM 1253 O O . ASN A 1 103 ? 24.334 1.015 41.065 1.00 27.47 127 ASN A O 1
ATOM 1264 N N . ASP A 1 104 ? 22.846 1.992 42.415 1.00 23.36 128 ASP A N 1
ATOM 1265 C CA . ASP A 1 104 ? 21.690 1.682 41.577 1.00 21.53 128 ASP A CA 1
ATOM 1266 C C . ASP A 1 104 ? 20.939 2.965 41.317 1.00 18.87 128 ASP A C 1
ATOM 1267 O O . ASP A 1 104 ? 20.260 3.471 42.235 1.00 17.70 128 ASP A O 1
ATOM 1276 N N . PRO A 1 105 ? 21.037 3.526 40.111 1.00 17.55 129 PRO A N 1
ATOM 1277 C CA . PRO A 1 105 ? 20.386 4.809 39.822 1.00 16.27 129 PRO A CA 1
ATOM 1278 C C . PRO A 1 105 ? 18.888 4.744 39.561 1.00 13.91 129 PRO A C 1
ATOM 1279 O O . PRO A 1 105 ? 18.258 5.800 39.438 1.00 13.17 129 PRO A O 1
ATOM 1290 N N . VAL A 1 106 ? 18.289 3.558 39.501 1.00 13.47 130 VAL A N 1
ATOM 1291 C CA . VAL A 1 106 ? 16.877 3.459 39.149 1.00 13.21 130 VAL A CA 1
ATOM 1292 C C . VAL A 1 106 ? 15.954 4.108 40.174 1.00 11.78 130 VAL A C 1
ATOM 1293 O O . VAL A 1 106 ? 15.073 4.894 39.766 1.00 11.05 130 VAL A O 1
ATOM 1306 N N . PRO A 1 107 ? 16.096 3.865 41.476 1.00 11.92 131 PRO A N 1
ATOM 1307 C CA . PRO A 1 107 ? 15.211 4.567 42.443 1.00 11.62 131 PRO A CA 1
ATOM 1308 C C . PRO A 1 107 ? 15.223 6.066 42.320 1.00 10.38 131 PRO A C 1
ATOM 1309 O O . PRO A 1 107 ? 14.162 6.687 42.268 1.00 10.27 131 PRO A O 1
ATOM 1320 N N . TYR A 1 108 ? 16.391 6.666 42.218 1.00 10.67 132 TYR A N 1
ATOM 1321 C CA . TYR A 1 108 ? 16.434 8.114 42.120 1.00 10.60 132 TYR A CA 1
ATOM 1322 C C . TYR A 1 108 ? 15.878 8.611 40.790 1.00 9.99 132 TYR A C 1
ATOM 1323 O O . TYR A 1 108 ? 15.294 9.692 40.755 1.00 10.26 132 TYR A O 1
ATOM 1341 N N . ALA A 1 109 ? 16.010 7.842 39.701 1.00 9.87 133 ALA A N 1
ATOM 1342 C CA . ALA A 1 109 ? 15.401 8.258 38.426 1.00 9.67 133 ALA A CA 1
ATOM 1343 C C . ALA A 1 109 ? 13.890 8.342 38.568 1.00 9.35 133 ALA A C 1
ATOM 1344 O O . ALA A 1 109 ? 13.258 9.307 38.117 1.00 9.92 133 ALA A O 1
ATOM 1351 N N . ILE A 1 110 ? 13.269 7.338 39.184 1.00 9.51 134 ILE A N 1
ATOM 1352 C CA . ILE A 1 110 ? 11.832 7.378 39.415 1.00 9.16 134 ILE A CA 1
ATOM 1353 C C . ILE A 1 110 ? 11.474 8.562 40.304 1.00 8.71 134 ILE A C 1
ATOM 1354 O O . ILE A 1 110 ? 10.498 9.279 40.039 1.00 8.99 134 ILE A O 1
ATOM 1370 N N . ALA A 1 111 ? 12.244 8.793 41.356 1.00 9.05 135 ALA A N 1
ATOM 1371 C CA . ALA A 1 111 ? 11.948 9.900 42.243 1.00 9.09 135 ALA A CA 1
ATOM 1372 C C . ALA A 1 111 ? 12.006 11.234 41.513 1.00 8.72 135 ALA A C 1
ATOM 1373 O O . ALA A 1 111 ? 11.228 12.132 41.822 1.00 8.95 135 ALA A O 1
ATOM 1380 N N . GLN A 1 112 ? 12.934 11.374 40.561 1.00 9.60 136 GLN A N 1
ATOM 1381 C CA . GLN A 1 112 ? 13.011 12.620 39.803 1.00 9.62 136 GLN A CA 1
ATOM 1382 C C . GLN A 1 112 ? 11.783 12.822 38.924 1.00 8.94 136 GLN A C 1
ATOM 1383 O O . GLN A 1 112 ? 11.355 13.962 38.702 1.00 9.24 136 GLN A O 1
ATOM 1397 N N . VAL A 1 113 ? 11.197 11.739 38.406 1.00 8.80 137 VAL A N 1
ATOM 1398 C CA . VAL A 1 113 ? 9.958 11.874 37.636 1.00 8.42 137 VAL A CA 1
ATOM 1399 C C . VAL A 1 113 ? 8.856 12.408 38.539 1.00 8.11 137 VAL A C 1
ATOM 1400 O O . VAL A 1 113 ? 8.107 13.324 38.166 1.00 8.53 137 VAL A O 1
ATOM 1413 N N . ILE A 1 114 ? 8.738 11.844 39.752 1.00 8.17 138 ILE A N 1
ATOM 1414 C CA . ILE A 1 114 ? 7.754 12.340 40.715 1.00 8.00 138 ILE A CA 1
ATOM 1415 C C . ILE A 1 114 ? 8.040 13.792 41.074 1.00 7.68 138 ILE A C 1
ATOM 1416 O O . ILE A 1 114 ? 7.118 14.599 41.182 1.00 7.79 138 ILE A O 1
ATOM 1432 N N . LYS A 1 115 ? 9.315 14.139 41.256 1.00 7.59 139 LYS A N 1
ATOM 1433 C CA . LYS A 1 115 ? 9.701 15.510 41.566 1.00 7.68 139 LYS A CA 1
ATOM 1434 C C . LYS A 1 115 ? 9.144 16.470 40.525 1.00 7.58 139 LYS A C 1
ATOM 1435 O O . LYS A 1 115 ? 8.564 17.494 40.884 1.00 7.67 139 LYS A O 1
ATOM 1454 N N . VAL A 1 116 ? 9.352 16.172 39.235 1.00 7.47 140 VAL A N 1
ATOM 1455 C CA . VAL A 1 116 ? 8.858 17.058 38.194 1.00 7.29 140 VAL A CA 1
ATOM 1456 C C . VAL A 1 116 ? 7.334 17.078 38.181 1.00 6.96 140 VAL A C 1
ATOM 1457 O O . VAL A 1 116 ? 6.710 18.134 37.996 1.00 7.27 140 VAL A O 1
ATOM 1470 N N . ALA A 1 117 ? 6.679 15.928 38.392 1.00 7.15 141 ALA A N 1
ATOM 1471 C CA . ALA A 1 117 ? 5.229 15.886 38.463 1.00 7.39 141 ALA A CA 1
ATOM 1472 C C . ALA A 1 117 ? 4.695 16.792 39.560 1.00 6.99 141 ALA A C 1
ATOM 1473 O O . ALA A 1 117 ? 3.634 17.410 39.410 1.00 7.98 141 ALA A O 1
ATOM 1480 N N . ALA A 1 118 ? 5.402 16.852 40.697 1.00 7.02 142 ALA A N 1
ATOM 1481 C CA . ALA A 1 118 ? 4.985 17.725 41.792 1.00 7.16 142 ALA A CA 1
ATOM 1482 C C . ALA A 1 118 ? 5.303 19.183 41.504 1.00 6.52 142 ALA A C 1
ATOM 1483 O O . ALA A 1 118 ? 4.503 20.075 41.789 1.00 7.73 142 ALA A O 1
ATOM 1490 N N . MET A 1 119 ? 6.542 19.453 41.083 1.00 6.64 143 MET A N 1
ATOM 1491 C CA . MET A 1 119 ? 7.031 20.854 41.023 1.00 6.93 143 MET A CA 1
ATOM 1492 C C . MET A 1 119 ? 6.537 21.601 39.785 1.00 6.82 143 MET A C 1
ATOM 1493 O O . MET A 1 119 ? 6.517 22.839 39.861 1.00 6.89 143 MET A O 1
ATOM 1500 N N . HIS A 1 120 ? 6.162 20.937 38.692 1.00 6.62 144 HIS A N 1
ATOM 1501 C CA . HIS A 1 120 ? 5.678 21.739 37.582 1.00 6.61 144 HIS A CA 1
ATOM 1502 C C . HIS A 1 120 ? 4.362 22.435 37.976 1.00 6.25 144 HIS A C 1
ATOM 1503 O O . HIS A 1 120 ? 4.045 23.519 37.499 1.00 6.92 144 HIS A O 1
ATOM 1516 N N . ARG A 1 121 ? 3.568 21.813 38.854 1.00 6.46 145 ARG A N 1
ATOM 1517 C CA . ARG A 1 121 ? 2.320 22.424 39.336 1.00 6.53 145 ARG A CA 1
ATOM 1518 C C . ARG A 1 121 ? 2.605 23.715 40.093 1.00 6.27 145 ARG A C 1
ATOM 1519 O O . ARG A 1 121 ? 1.804 24.658 40.054 1.00 7.26 145 ARG A O 1
ATOM 1540 N N . VAL A 1 122 ? 3.739 23.774 40.805 1.00 6.47 146 VAL A N 1
ATOM 1541 C CA . VAL A 1 122 ? 4.101 24.937 41.609 1.00 6.42 146 VAL A CA 1
ATOM 1542 C C . VAL A 1 122 ? 4.489 26.104 40.705 1.00 6.10 146 VAL A C 1
ATOM 1543 O O . VAL A 1 122 ? 3.969 27.206 40.848 1.00 6.94 146 VAL A O 1
ATOM 1556 N N . THR A 1 123 ? 5.420 25.891 39.763 1.00 6.53 147 THR A N 1
ATOM 1557 C CA . THR A 1 123 ? 5.772 26.985 38.857 1.00 6.74 147 THR A CA 1
ATOM 1558 C C . THR A 1 123 ? 4.574 27.359 37.986 1.00 6.41 147 THR A C 1
ATOM 1559 O O . THR A 1 123 ? 4.397 28.525 37.624 1.00 6.85 147 THR A O 1
ATOM 1570 N N . ASP A 1 124 ? 3.735 26.377 37.614 1.00 6.35 148 ASP A N 1
ATOM 1571 C CA . ASP A 1 124 ? 2.581 26.722 36.784 1.00 6.44 148 ASP A CA 1
ATOM 1572 C C . ASP A 1 124 ? 1.613 27.623 37.548 1.00 6.98 148 ASP A C 1
ATOM 1573 O O . ASP A 1 124 ? 0.849 28.356 36.911 1.00 7.85 148 ASP A O 1
ATOM 1582 N N . ALA A 1 125 ? 1.633 27.601 38.880 1.00 6.60 149 ALA A N 1
ATOM 1583 C CA . ALA A 1 125 ? 0.791 28.472 39.679 1.00 6.63 149 ALA A CA 1
ATOM 1584 C C . ALA A 1 125 ? 1.368 29.872 39.864 1.00 6.38 149 ALA A C 1
ATOM 1585 O O . ALA A 1 125 ? 0.611 30.837 39.839 1.00 7.87 149 ALA A O 1
ATOM 1592 N N . PHE A 1 126 ? 2.690 30.011 40.047 1.00 6.45 150 PHE A N 1
ATOM 1593 C CA . PHE A 1 126 ? 3.286 31.295 40.414 1.00 6.97 150 PHE A CA 1
ATOM 1594 C C . PHE A 1 126 ? 4.155 31.948 39.339 1.00 6.81 150 PHE A C 1
ATOM 1595 O O . PHE A 1 126 ? 4.370 33.158 39.406 1.00 7.86 150 PHE A O 1
ATOM 1612 N N . GLY A 1 127 ? 4.737 31.177 38.433 1.00 6.95 151 GLY A N 1
ATOM 1613 C CA . GLY A 1 127 ? 5.722 31.687 37.487 1.00 7.74 151 GLY A CA 1
ATOM 1614 C C . GLY A 1 127 ? 7.119 31.419 38.022 1.00 7.90 151 GLY A C 1
ATOM 1615 O O . GLY A 1 127 ? 7.449 30.264 38.341 1.00 8.31 151 GLY A O 1
ATOM 1619 N N . PRO A 1 128 ? 7.972 32.428 38.164 1.00 7.60 152 PRO A N 1
ATOM 1620 C CA . PRO A 1 128 ? 9.302 32.187 38.749 1.00 7.60 152 PRO A CA 1
ATOM 1621 C C . PRO A 1 128 ? 9.167 31.615 40.150 1.00 7.21 152 PRO A C 1
ATOM 1622 O O . PRO A 1 128 ? 8.347 32.085 40.923 1.00 7.70 152 PRO A O 1
ATOM 1633 N N . ILE A 1 129 ? 10.021 30.644 40.486 1.00 7.53 153 ILE A N 1
ATOM 1634 C CA . ILE A 1 129 ? 10.023 30.034 41.823 1.00 7.84 153 ILE A CA 1
ATOM 1635 C C . ILE A 1 129 ? 11.446 29.672 42.177 1.00 7.80 153 ILE A C 1
ATOM 1636 O O . ILE A 1 129 ? 12.276 29.443 41.287 1.00 8.24 153 ILE A O 1
ATOM 1652 N N . PRO A 1 130 ? 11.751 29.532 43.467 1.00 7.95 154 PRO A N 1
ATOM 1653 C CA . PRO A 1 130 ? 12.948 28.776 43.839 1.00 8.50 154 PRO A CA 1
ATOM 1654 C C . PRO A 1 130 ? 12.899 27.390 43.211 1.00 8.08 154 PRO A C 1
ATOM 1655 O O . PRO A 1 130 ? 11.839 26.753 43.218 1.00 8.49 154 PRO A O 1
ATOM 1666 N N . TYR A 1 131 ? 14.042 26.917 42.681 1.00 9.07 155 TYR A N 1
ATOM 1667 C CA . TYR A 1 131 ? 14.103 25.559 42.110 1.00 9.15 155 TYR A CA 1
ATOM 1668 C C . TYR A 1 131 ? 15.525 25.016 42.242 1.00 9.49 155 TYR A C 1
ATOM 1669 O O . TYR A 1 131 ? 15.784 24.163 43.082 1.00 10.20 155 TYR A O 1
ATOM 1687 N N . SER A 1 132 ? 16.477 25.501 41.440 1.00 10.45 156 SER A N 1
ATOM 1688 C CA . SER A 1 132 ? 17.825 24.946 41.497 1.00 11.16 156 SER A CA 1
ATOM 1689 C C . SER A 1 132 ? 18.489 25.080 42.862 1.00 11.34 156 SER A C 1
ATOM 1690 O O . SER A 1 132 ? 19.353 24.266 43.199 1.00 12.54 156 SER A O 1
ATOM 1698 N N . GLN A 1 133 ? 18.127 26.099 43.639 1.00 10.97 157 GLN A N 1
ATOM 1699 C CA . GLN A 1 133 ? 18.769 26.327 44.920 1.00 12.18 157 GLN A CA 1
ATOM 1700 C C . GLN A 1 133 ? 17.910 25.926 46.102 1.00 12.72 157 GLN A C 1
ATOM 1701 O O . GLN A 1 133 ? 18.294 26.202 47.250 1.00 14.30 157 GLN A O 1
ATOM 1715 N N . ILE A 1 134 ? 16.781 25.244 45.879 1.00 11.92 158 ILE A N 1
ATOM 1716 C CA . ILE A 1 134 ? 16.018 24.739 47.031 1.00 12.44 158 ILE A CA 1
ATOM 1717 C C . ILE A 1 134 ? 16.950 23.853 47.890 1.00 14.54 158 ILE A C 1
ATOM 1718 O O . ILE A 1 134 ? 17.732 23.045 47.375 1.00 15.17 158 ILE A O 1
ATOM 1734 N N . GLY A 1 135 ? 16.852 23.972 49.228 1.00 15.95 159 GLY A N 1
ATOM 1735 C CA . GLY A 1 135 ? 17.682 23.172 50.150 1.00 17.30 159 GLY A CA 1
ATOM 1736 C C . GLY A 1 135 ? 17.320 21.674 50.207 1.00 18.16 159 GLY A C 1
ATOM 1737 O O . GLY A 1 135 ? 16.312 21.189 49.676 1.00 17.92 159 GLY A O 1
ATOM 1741 N N . ALA A 1 136 ? 18.219 20.907 50.852 1.00 19.58 160 ALA A N 1
ATOM 1742 C CA . ALA A 1 136 ? 18.068 19.451 50.946 1.00 20.01 160 ALA A CA 1
ATOM 1743 C C . ALA A 1 136 ? 16.809 19.059 51.691 1.00 20.11 160 ALA A C 1
ATOM 1744 O O . ALA A 1 136 ? 16.301 17.935 51.510 1.00 20.28 160 ALA A O 1
ATOM 1751 N N . ASN A 1 137 ? 16.323 19.941 52.573 1.00 18.40 161 ASN A N 1
ATOM 1752 C CA . ASN A 1 137 ? 15.105 19.715 53.329 1.00 18.24 161 ASN A CA 1
ATOM 1753 C C . ASN A 1 137 ? 13.966 20.542 52.748 1.00 14.53 161 ASN A C 1
ATOM 1754 O O . ASN A 1 137 ? 12.948 20.734 53.400 1.00 14.06 161 ASN A O 1
ATOM 1765 N N . GLY A 1 138 ? 14.125 21.038 51.520 1.00 12.87 162 GLY A N 1
ATOM 1766 C CA . GLY A 1 138 ? 13.087 21.829 50.875 1.00 11.91 162 GLY A CA 1
ATOM 1767 C C . GLY A 1 138 ? 12.987 23.282 51.300 1.00 10.74 162 GLY A C 1
ATOM 1768 O O . GLY A 1 138 ? 11.932 23.875 51.137 1.00 10.31 162 GLY A O 1
ATOM 1772 N N . GLU A 1 139 ? 14.060 23.873 51.826 1.00 11.49 163 GLU A N 1
ATOM 1773 C CA . GLU A 1 139 ? 14.065 25.292 52.173 1.00 12.75 163 GLU A CA 1
ATOM 1774 C C . GLU A 1 139 ? 13.957 26.147 50.909 1.00 12.37 163 GLU A C 1
ATOM 1775 O O . GLU A 1 139 ? 14.734 25.965 49.972 1.00 13.00 163 GLU A O 1
ATOM 1787 N N . ILE A 1 140 ? 12.967 27.057 50.867 1.00 11.40 164 ILE A N 1
ATOM 1788 C CA . ILE A 1 140 ? 12.741 27.916 49.704 1.00 10.99 164 ILE A CA 1
ATOM 1789 C C . ILE A 1 140 ? 13.238 29.338 49.897 1.00 10.50 164 ILE A C 1
ATOM 1790 O O . ILE A 1 140 ? 13.057 30.156 49.006 1.00 11.06 164 ILE A O 1
ATOM 1806 N N . ALA A 1 141 ? 13.922 29.639 51.011 1.00 10.55 165 ALA A N 1
ATOM 1807 C CA . ALA A 1 141 ? 14.459 30.982 51.272 1.00 11.16 165 ALA A CA 1
ATOM 1808 C C . ALA A 1 141 ? 15.767 31.143 50.500 1.00 10.86 165 ALA A C 1
ATOM 1809 O O . ALA A 1 141 ? 16.844 31.300 51.052 1.00 12.51 165 ALA A O 1
ATOM 1816 N N . THR A 1 142 ? 15.664 31.092 49.178 1.00 9.98 166 THR A N 1
ATOM 1817 C CA . THR A 1 142 ? 16.785 31.032 48.262 1.00 10.26 166 THR A CA 1
ATOM 1818 C C . THR A 1 142 ? 16.486 31.867 47.038 1.00 9.14 166 THR A C 1
ATOM 1819 O O . THR A 1 142 ? 15.334 32.266 46.808 1.00 9.00 166 THR A O 1
ATOM 1830 N N . PRO A 1 143 ? 17.487 32.075 46.188 1.00 9.46 167 PRO A N 1
ATOM 1831 C CA . PRO A 1 143 ? 17.213 32.726 44.913 1.00 9.34 167 PRO A CA 1
ATOM 1832 C C . PRO A 1 143 ? 16.201 31.947 44.090 1.00 8.98 167 PRO A C 1
ATOM 1833 O O . PRO A 1 143 ? 16.126 30.723 44.158 1.00 10.10 167 PRO A O 1
ATOM 1844 N N . TYR A 1 144 ? 15.450 32.677 43.273 1.00 8.54 168 TYR A N 1
ATOM 1845 C CA . TYR A 1 144 ? 14.462 32.105 42.353 1.00 8.51 168 TYR A CA 1
ATOM 1846 C C . TYR A 1 144 ? 15.110 31.813 41.006 1.00 8.75 168 TYR A C 1
ATOM 1847 O O . TYR A 1 144 ? 16.132 32.394 40.639 1.00 9.73 168 TYR A O 1
ATOM 1865 N N . ASP A 1 145 ? 14.503 30.884 40.295 1.00 8.83 169 ASP A N 1
ATOM 1866 C CA . ASP A 1 145 ? 14.790 30.656 38.898 1.00 9.24 169 ASP A CA 1
ATOM 1867 C C . ASP A 1 145 ? 13.670 31.271 38.069 1.00 9.86 169 ASP A C 1
ATOM 1868 O O . ASP A 1 145 ? 12.495 31.244 38.472 1.00 10.48 169 ASP A O 1
ATOM 1877 N N . SER A 1 146 ? 14.005 31.810 36.892 1.00 9.02 170 SER A N 1
ATOM 1878 C CA . SER A 1 146 ? 12.945 32.177 35.963 1.00 9.42 170 SER A CA 1
ATOM 1879 C C . SER A 1 146 ? 12.144 30.945 35.583 1.00 8.66 170 SER A C 1
ATOM 1880 O O . SER A 1 146 ? 12.618 29.816 35.652 1.00 9.15 170 SER A O 1
ATOM 1888 N N . GLN A 1 147 ? 10.909 31.157 35.114 1.00 8.56 171 GLN A N 1
ATOM 1889 C CA . GLN A 1 147 ? 10.151 29.989 34.683 1.00 7.85 171 GLN A CA 1
ATOM 1890 C C . GLN A 1 147 ? 10.813 29.291 33.511 1.00 7.95 171 GLN A C 1
ATOM 1891 O O . GLN A 1 147 ? 10.768 28.062 33.417 1.00 8.20 171 GLN A O 1
ATOM 1905 N N . GLU A 1 148 ? 11.417 30.048 32.585 1.00 8.56 172 GLU A N 1
ATOM 1906 C CA . GLU A 1 148 ? 12.085 29.414 31.456 1.00 9.08 172 GLU A CA 1
ATOM 1907 C C . GLU A 1 148 ? 13.220 28.498 31.918 1.00 8.74 172 GLU A C 1
ATOM 1908 O O . GLU A 1 148 ? 13.358 27.363 31.434 1.00 9.12 172 GLU A O 1
ATOM 1920 N N . VAL A 1 149 ? 14.022 28.965 32.878 1.00 8.43 173 VAL A N 1
ATOM 1921 C CA . VAL A 1 149 ? 15.104 28.149 33.438 1.00 8.72 173 VAL A CA 1
ATOM 1922 C C . VAL A 1 149 ? 14.544 26.927 34.145 1.00 8.46 173 VAL A C 1
ATOM 1923 O O . VAL A 1 149 ? 15.065 25.807 33.982 1.00 9.24 173 VAL A O 1
ATOM 1936 N N . THR A 1 150 ? 13.456 27.109 34.904 1.00 8.05 174 THR A N 1
ATOM 1937 C CA . THR A 1 150 ? 12.843 25.983 35.611 1.00 7.98 174 THR A CA 1
ATOM 1938 C C . THR A 1 150 ? 12.392 24.928 34.618 1.00 7.88 174 THR A C 1
ATOM 1939 O O . THR A 1 150 ? 12.669 23.733 34.792 1.00 8.01 174 THR A O 1
ATOM 1950 N N . TYR A 1 151 ? 11.699 25.333 33.554 1.00 7.93 175 TYR A N 1
ATOM 1951 C CA . TYR A 1 151 ? 11.206 24.378 32.526 1.00 8.50 175 TYR A CA 1
ATOM 1952 C C . TYR A 1 151 ? 12.400 23.696 31.847 1.00 8.29 175 TYR A C 1
ATOM 1953 O O . TYR A 1 151 ? 12.348 22.467 31.634 1.00 8.52 175 TYR A O 1
ATOM 1971 N N . ASN A 1 152 ? 13.456 24.438 31.506 1.00 8.52 176 ASN A N 1
ATOM 1972 C CA . ASN A 1 152 ? 14.617 23.781 30.888 1.00 9.35 176 ASN A CA 1
ATOM 1973 C C . ASN A 1 152 ? 15.207 22.733 31.819 1.00 8.96 176 ASN A C 1
ATOM 1974 O O . ASN A 1 152 ? 15.649 21.665 31.377 1.00 9.51 176 ASN A O 1
ATOM 1985 N N . THR A 1 153 ? 15.213 23.021 33.125 1.00 8.50 177 THR A N 1
ATOM 1986 C CA . THR A 1 153 ? 15.700 22.075 34.105 1.00 8.67 177 THR A CA 1
ATOM 1987 C C . THR A 1 153 ? 14.797 20.858 34.188 1.00 8.52 177 THR A C 1
ATOM 1988 O O . THR A 1 153 ? 15.300 19.732 34.259 1.00 8.66 177 THR A O 1
ATOM 1999 N N . PHE A 1 154 ? 13.476 21.052 34.169 1.00 8.12 178 PHE A N 1
ATOM 2000 C CA . PHE A 1 154 ? 12.585 19.893 34.131 1.00 7.61 178 PHE A CA 1
ATOM 2001 C C . PHE A 1 154 ? 12.939 18.970 32.972 1.00 7.21 178 PHE A C 1
ATOM 2002 O O . PHE A 1 154 ? 12.959 17.742 33.102 1.00 7.92 178 PHE A O 1
ATOM 2019 N N . PHE A 1 155 ? 13.177 19.537 31.786 1.00 7.64 179 PHE A N 1
ATOM 2020 C CA . PHE A 1 155 ? 13.531 18.689 30.648 1.00 7.76 179 PHE A CA 1
ATOM 2021 C C . PHE A 1 155 ? 14.838 17.962 30.883 1.00 7.87 179 PHE A C 1
ATOM 2022 O O . PHE A 1 155 ? 14.964 16.783 30.579 1.00 8.60 179 PHE A O 1
ATOM 2039 N N . ASP A 1 156 ? 15.829 18.642 31.439 1.00 8.07 180 ASP A N 1
ATOM 2040 C CA . ASP A 1 156 ? 17.101 17.985 31.737 1.00 8.54 180 ASP A CA 1
ATOM 2041 C C . ASP A 1 156 ? 16.898 16.835 32.728 1.00 8.60 180 ASP A C 1
ATOM 2042 O O . ASP A 1 156 ? 17.510 15.774 32.588 1.00 8.96 180 ASP A O 1
ATOM 2051 N N . GLU A 1 157 ? 16.087 17.056 33.768 1.00 8.60 181 GLU A N 1
ATOM 2052 C CA . GLU A 1 157 ? 15.826 16.029 34.779 1.00 8.52 181 GLU A CA 1
ATOM 2053 C C . GLU A 1 157 ? 15.065 14.845 34.194 1.00 8.63 181 GLU A C 1
ATOM 2054 O O . GLU A 1 157 ? 15.458 13.686 34.406 1.00 9.05 181 GLU A O 1
ATOM 2066 N N . LEU A 1 158 ? 13.996 15.118 33.438 1.00 8.22 182 LEU A N 1
ATOM 2067 C CA . LEU A 1 158 ? 13.268 14.021 32.814 1.00 8.38 182 LEU A CA 1
ATOM 2068 C C . LEU A 1 158 ? 14.155 13.277 31.843 1.00 8.84 182 LEU A C 1
ATOM 2069 O O . LEU A 1 158 ? 14.127 12.045 31.782 1.00 8.82 182 LEU A O 1
ATOM 2085 N N . ASN A 1 159 ? 14.953 13.998 31.050 1.00 8.50 183 ASN A N 1
ATOM 2086 C CA . ASN A 1 159 ? 15.793 13.329 30.067 1.00 9.36 183 ASN A CA 1
ATOM 2087 C C . ASN A 1 159 ? 16.810 12.415 30.742 1.00 10.36 183 ASN A C 1
ATOM 2088 O O . ASN A 1 159 ? 17.083 11.323 30.243 1.00 10.48 183 ASN A O 1
ATOM 2099 N N . ALA A 1 160 ? 17.390 12.854 31.868 1.00 10.55 184 ALA A N 1
ATOM 2100 C CA . ALA A 1 160 ? 18.340 12.026 32.600 1.00 11.77 184 ALA A CA 1
ATOM 2101 C C . ALA A 1 160 ? 17.642 10.781 33.128 1.00 10.87 184 ALA A C 1
ATOM 2102 O O . ALA A 1 160 ? 18.207 9.675 33.110 1.00 11.62 184 ALA A O 1
ATOM 2109 N N . ALA A 1 161 ? 16.448 10.962 33.693 1.00 10.17 185 ALA A N 1
ATOM 2110 C CA . ALA A 1 161 ? 15.720 9.834 34.251 1.00 10.13 185 ALA A CA 1
ATOM 2111 C C . ALA A 1 161 ? 15.338 8.851 33.165 1.00 9.70 185 ALA A C 1
ATOM 2112 O O . ALA A 1 161 ? 15.436 7.627 33.350 1.00 10.65 185 ALA A O 1
ATOM 2119 N N . ILE A 1 162 ? 14.859 9.366 32.030 1.00 9.96 186 ILE A N 1
ATOM 2120 C CA . ILE A 1 162 ? 14.463 8.513 30.915 1.00 9.88 186 ILE A CA 1
ATOM 2121 C C . ILE A 1 162 ? 15.672 7.706 30.419 1.00 10.51 186 ILE A C 1
ATOM 2122 O O . ILE A 1 162 ? 15.567 6.508 30.138 1.00 11.67 186 ILE A O 1
ATOM 2138 N N . ALA A 1 163 ? 16.841 8.349 30.298 1.00 11.21 187 ALA A N 1
ATOM 2139 C CA . ALA A 1 163 ? 18.041 7.633 29.884 1.00 12.58 187 ALA A CA 1
ATOM 2140 C C . ALA A 1 163 ? 18.385 6.544 30.886 1.00 12.50 187 ALA A C 1
ATOM 2141 O O . ALA A 1 163 ? 18.676 5.416 30.488 1.00 13.61 187 ALA A O 1
ATOM 2148 N N . THR A 1 164 ? 18.363 6.857 32.185 1.00 12.08 188 THR A N 1
ATOM 2149 C CA . THR A 1 164 ? 18.668 5.854 33.209 1.00 12.10 188 THR A CA 1
ATOM 2150 C C . THR A 1 164 ? 17.718 4.679 33.132 1.00 12.20 188 THR A C 1
ATOM 2151 O O . THR A 1 164 ? 18.125 3.506 33.206 1.00 12.89 188 THR A O 1
ATOM 2162 N N . LEU A 1 165 ? 16.426 4.980 33.009 1.00 11.34 189 LEU A N 1
ATOM 2163 C CA . LEU A 1 165 ? 15.444 3.913 33.042 1.00 11.61 189 LEU A CA 1
ATOM 2164 C C . LEU A 1 165 ? 15.528 3.053 31.779 1.00 12.09 189 LEU A C 1
ATOM 2165 O O . LEU A 1 165 ? 15.414 1.834 31.848 1.00 13.06 189 LEU A O 1
ATOM 2181 N N . ASN A 1 166 ? 15.732 3.672 30.605 1.00 12.09 190 ASN A N 1
ATOM 2182 C CA . ASN A 1 166 ? 15.893 2.876 29.389 1.00 13.66 190 ASN A CA 1
ATOM 2183 C C . ASN A 1 166 ? 17.111 1.957 29.461 1.00 14.77 190 ASN A C 1
ATOM 2184 O O . ASN A 1 166 ? 17.079 0.834 28.945 1.00 16.71 190 ASN A O 1
ATOM 2195 N N . GLU A 1 167 ? 18.210 2.419 30.069 1.00 15.21 191 GLU A N 1
ATOM 2196 C CA . GLU A 1 167 ? 19.417 1.612 30.205 1.00 17.99 191 GLU A CA 1
ATOM 2197 C C . GLU A 1 167 ? 19.198 0.462 31.157 1.00 18.21 191 GLU A C 1
ATOM 2198 O O . GLU A 1 167 ? 19.921 -0.527 31.104 1.00 19.87 191 GLU A O 1
ATOM 2210 N N . ASN A 1 168 ? 18.228 0.584 32.050 1.00 17.66 192 ASN A N 1
ATOM 2211 C CA . ASN A 1 168 ? 17.913 -0.418 33.063 1.00 19.19 192 ASN A CA 1
ATOM 2212 C C . ASN A 1 168 ? 16.485 -0.922 32.911 1.00 19.97 192 ASN A C 1
ATOM 2213 O O . ASN A 1 168 ? 15.827 -1.246 33.911 1.00 20.76 192 ASN A O 1
ATOM 2224 N N . SER A 1 169 ? 15.994 -0.992 31.661 1.00 20.56 193 SER A N 1
ATOM 2225 C CA . SER A 1 169 ? 14.571 -1.217 31.430 1.00 22.52 193 SER A CA 1
ATOM 2226 C C . SER A 1 169 ? 14.131 -2.610 31.855 1.00 24.39 193 SER A C 1
ATOM 2227 O O . SER A 1 169 ? 12.925 -2.877 31.878 1.00 24.13 193 SER A O 1
ATOM 2235 N N . ASN A 1 170 ? 15.077 -3.505 32.150 1.00 27.04 194 ASN A N 1
ATOM 2236 C CA . ASN A 1 170 ? 14.781 -4.854 32.614 1.00 29.96 194 ASN A CA 1
ATOM 2237 C C . ASN A 1 170 ? 14.755 -4.966 34.127 1.00 30.25 194 ASN A C 1
ATOM 2238 O O . ASN A 1 170 ? 14.399 -6.029 34.657 1.00 30.57 194 ASN A O 1
ATOM 2249 N N . GLU A 1 171 ? 15.137 -3.912 34.831 1.00 30.41 195 GLU A N 1
ATOM 2250 C CA . GLU A 1 171 ? 15.138 -3.942 36.278 1.00 30.91 195 GLU A CA 1
ATOM 2251 C C . GLU A 1 171 ? 13.731 -3.673 36.812 1.00 30.09 195 GLU A C 1
ATOM 2252 O O . GLU A 1 171 ? 12.802 -3.304 36.079 1.00 28.90 195 GLU A O 1
ATOM 2264 N N . GLN A 1 172 ? 13.570 -3.911 38.110 1.00 31.10 196 GLN A N 1
ATOM 2265 C CA . GLN A 1 172 ? 12.304 -3.671 38.785 1.00 32.18 196 GLN A CA 1
ATOM 2266 C C . GLN A 1 172 ? 12.585 -3.294 40.229 1.00 31.62 196 GLN A C 1
ATOM 2267 O O . GLN A 1 172 ? 13.479 -3.869 40.862 1.00 32.19 196 GLN A O 1
ATOM 2281 N N . LEU A 1 173 ? 11.833 -2.323 40.741 1.00 30.35 197 LEU A N 1
ATOM 2282 C CA . LEU A 1 173 ? 11.857 -2.063 42.170 1.00 30.37 197 LEU A CA 1
ATOM 2283 C C . LEU A 1 173 ? 11.027 -3.131 42.878 1.00 29.75 197 LEU A C 1
ATOM 2284 O O . LEU A 1 173 ? 10.210 -3.825 42.264 1.00 29.66 197 LEU A O 1
ATOM 2300 N N . VAL A 1 174 ? 11.235 -3.263 44.183 1.00 29.01 198 VAL A N 1
ATOM 2301 C CA . VAL A 1 174 ? 10.428 -4.207 44.958 1.00 29.46 198 VAL A CA 1
ATOM 2302 C C . VAL A 1 174 ? 9.004 -3.649 44.878 1.00 27.78 198 VAL A C 1
ATOM 2303 O O . VAL A 1 174 ? 8.829 -2.426 44.820 1.00 25.29 198 VAL A O 1
ATOM 2316 N N . PRO A 1 175 ? 7.971 -4.489 44.894 1.00 28.08 199 PRO A N 1
ATOM 2317 C CA . PRO A 1 175 ? 6.595 -3.973 44.707 1.00 27.28 199 PRO A CA 1
ATOM 2318 C C . PRO A 1 175 ? 6.188 -2.862 45.670 1.00 25.30 199 PRO A C 1
ATOM 2319 O O . PRO A 1 175 ? 5.470 -1.940 45.237 1.00 24.15 199 PRO A O 1
ATOM 2330 N N . THR A 1 176 ? 6.607 -2.917 46.954 1.00 24.00 200 THR A N 1
ATOM 2331 C CA . THR A 1 176 ? 6.206 -1.911 47.940 1.00 24.46 200 THR A CA 1
ATOM 2332 C C . THR A 1 176 ? 7.019 -0.642 47.868 1.00 26.01 200 THR A C 1
ATOM 2333 O O . THR A 1 176 ? 6.746 0.313 48.611 1.00 27.02 200 THR A O 1
ATOM 2344 N N . ALA A 1 177 ? 7.988 -0.585 46.976 1.00 25.60 201 ALA A N 1
ATOM 2345 C CA . ALA A 1 177 ? 8.707 0.651 46.809 1.00 26.75 201 ALA A CA 1
ATOM 2346 C C . ALA A 1 177 ? 7.985 1.572 45.865 1.00 24.15 201 ALA A C 1
ATOM 2347 O O . ALA A 1 177 ? 8.501 2.661 45.597 1.00 25.94 201 ALA A O 1
ATOM 2354 N N . ASP A 1 178 ? 6.805 1.162 45.337 1.00 19.45 202 ASP A N 1
ATOM 2355 C CA . ASP A 1 178 ? 6.147 1.950 44.302 1.00 16.54 202 ASP A CA 1
ATOM 2356 C C . ASP A 1 178 ? 4.658 1.614 44.219 1.00 16.26 202 ASP A C 1
ATOM 2357 O O . ASP A 1 178 ? 4.267 0.656 43.532 1.00 16.26 202 ASP A O 1
ATOM 2366 N N . TYR A 1 179 ? 3.830 2.461 44.827 1.00 15.08 203 TYR A N 1
ATOM 2367 C CA . TYR A 1 179 ? 2.388 2.266 44.730 1.00 15.20 203 TYR A CA 1
ATOM 2368 C C . TYR A 1 179 ? 1.778 2.948 43.519 1.00 14.26 203 TYR A C 1
ATOM 2369 O O . TYR A 1 179 ? 0.543 3.020 43.428 1.00 16.58 203 TYR A O 1
ATOM 2387 N N . ILE A 1 180 ? 2.576 3.448 42.595 1.00 11.69 204 ILE A N 1
ATOM 2388 C CA . ILE A 1 180 ? 2.060 3.934 41.322 1.00 10.63 204 ILE A CA 1
ATOM 2389 C C . ILE A 1 180 ? 2.048 2.796 40.298 1.00 10.36 204 ILE A C 1
ATOM 2390 O O . ILE A 1 180 ? 0.994 2.491 39.718 1.00 11.61 204 ILE A O 1
ATOM 2406 N N . TYR A 1 181 ? 3.216 2.173 40.075 1.00 10.08 205 TYR A N 1
ATOM 2407 C CA . TYR A 1 181 ? 3.353 1.188 39.017 1.00 10.36 205 TYR A CA 1
ATOM 2408 C C . TYR A 1 181 ? 3.947 -0.121 39.524 1.00 12.05 205 TYR A C 1
ATOM 2409 O O . TYR A 1 181 ? 4.348 -0.975 38.716 1.00 12.84 205 TYR A O 1
ATOM 2427 N N . LYS A 1 182 ? 3.988 -0.334 40.841 1.00 13.14 206 LYS A N 1
ATOM 2428 C CA . LYS A 1 182 ? 4.434 -1.607 41.413 1.00 15.96 206 LYS A CA 1
ATOM 2429 C C . LYS A 1 182 ? 5.830 -1.989 40.949 1.00 15.00 206 LYS A C 1
ATOM 2430 O O . LYS A 1 182 ? 6.150 -3.182 40.849 1.00 16.35 206 LYS A O 1
ATOM 2449 N N . GLY A 1 183 ? 6.686 -0.988 40.743 1.00 14.85 207 GLY A N 1
ATOM 2450 C CA . GLY A 1 183 ? 8.087 -1.211 40.431 1.00 14.88 207 GLY A CA 1
ATOM 2451 C C . GLY A 1 183 ? 8.394 -1.476 38.972 1.00 15.16 207 GLY A C 1
ATOM 2452 O O . GLY A 1 183 ? 9.546 -1.786 38.651 1.00 16.71 207 GLY A O 1
ATOM 2456 N N . ASP A 1 184 ? 7.410 -1.348 38.082 1.00 14.37 208 ASP A N 1
ATOM 2457 C CA . ASP A 1 184 ? 7.581 -1.626 36.660 1.00 13.73 208 ASP A CA 1
ATOM 2458 C C . ASP A 1 184 ? 8.239 -0.435 35.983 1.00 12.58 208 ASP A C 1
ATOM 2459 O O . ASP A 1 184 ? 7.593 0.585 35.705 1.00 12.12 208 ASP A O 1
ATOM 2468 N N . VAL A 1 185 ? 9.535 -0.577 35.689 1.00 12.60 209 VAL A N 1
ATOM 2469 C CA . VAL A 1 185 ? 10.301 0.507 35.087 1.00 12.78 209 VAL A CA 1
ATOM 2470 C C . VAL A 1 185 ? 9.756 0.901 33.729 1.00 11.74 209 VAL A C 1
ATOM 2471 O O . VAL A 1 185 ? 9.828 2.071 33.366 1.00 11.94 209 VAL A O 1
ATOM 2484 N N . LYS A 1 186 ? 9.208 -0.049 32.972 1.00 12.15 210 LYS A N 1
ATOM 2485 C CA . LYS A 1 186 ? 8.709 0.248 31.605 1.00 13.12 210 LYS A CA 1
ATOM 2486 C C . LYS A 1 186 ? 7.524 1.218 31.705 1.00 11.90 210 LYS A C 1
ATOM 2487 O O . LYS A 1 186 ? 7.412 2.072 30.813 1.00 12.01 210 LYS A O 1
ATOM 2493 N N . LYS A 1 187 ? 6.674 1.096 32.729 1.00 11.20 211 LYS A N 1
ATOM 2494 C CA . LYS A 1 187 ? 5.584 2.033 32.916 1.00 10.05 211 LYS A CA 1
ATOM 2495 C C . LYS A 1 187 ? 6.098 3.397 33.340 1.00 9.48 211 LYS A C 1
ATOM 2496 O O . LYS A 1 187 ? 5.574 4.426 32.911 1.00 9.76 211 LYS A O 1
ATOM 2515 N N . TRP A 1 188 ? 7.127 3.437 34.203 1.00 9.45 212 TRP A N 1
ATOM 2516 C CA . TRP A 1 188 ? 7.727 4.716 34.575 1.00 9.23 212 TRP A CA 1
ATOM 2517 C C . TRP A 1 188 ? 8.315 5.419 33.368 1.00 9.04 212 TRP A C 1
ATOM 2518 O O . TRP A 1 188 ? 8.226 6.645 33.274 1.00 9.18 212 TRP A O 1
ATOM 2539 N N . ILE A 1 189 ? 8.934 4.677 32.436 1.00 9.44 213 ILE A N 1
ATOM 2540 C CA . ILE A 1 189 ? 9.444 5.296 31.212 1.00 9.48 213 ILE A CA 1
ATOM 2541 C C . ILE A 1 189 ? 8.293 5.967 30.459 1.00 8.86 213 ILE A C 1
ATOM 2542 O O . ILE A 1 189 ? 8.398 7.107 29.988 1.00 9.03 213 ILE A O 1
ATOM 2558 N N . ARG A 1 190 ? 7.182 5.249 30.288 1.00 9.25 214 ARG A N 1
ATOM 2559 C CA .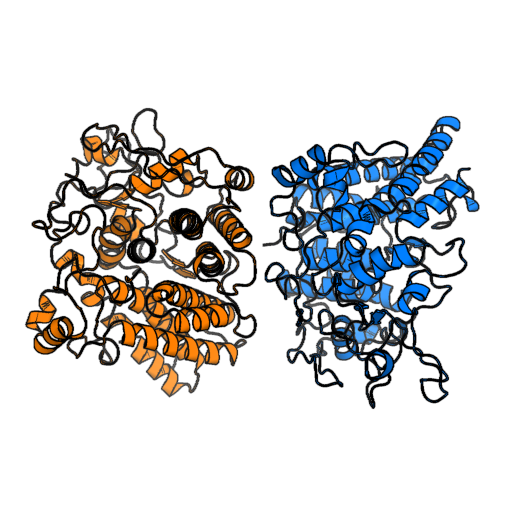 ARG A 1 190 ? 6.046 5.805 29.557 1.00 8.89 214 ARG A CA 1
ATOM 2560 C C . ARG A 1 190 ? 5.515 7.057 30.250 1.00 8.77 214 ARG A C 1
ATOM 2561 O O . ARG A 1 190 ? 5.198 8.040 29.573 1.00 8.61 214 ARG A O 1
ATOM 2582 N N . PHE A 1 191 ? 5.371 7.032 31.581 1.00 8.87 215 PHE A N 1
ATOM 2583 C CA . PHE A 1 191 ? 4.920 8.223 32.294 1.00 8.62 215 PHE A CA 1
ATOM 2584 C C . PHE A 1 191 ? 5.905 9.367 32.163 1.00 8.23 215 PHE A C 1
ATOM 2585 O O . PHE A 1 191 ? 5.497 10.505 31.890 1.00 8.29 215 PHE A O 1
ATOM 2602 N N . ALA A 1 192 ? 7.200 9.088 32.278 1.00 8.15 216 ALA A N 1
ATOM 2603 C CA . ALA A 1 192 ? 8.181 10.157 32.145 1.00 8.44 216 ALA A CA 1
ATOM 2604 C C . ALA A 1 192 ? 8.125 10.823 30.776 1.00 7.94 216 ALA A C 1
ATOM 2605 O O . ALA A 1 192 ? 8.165 12.048 30.672 1.00 8.02 216 ALA A O 1
ATOM 2612 N N . ASN A 1 193 ? 8.026 10.027 29.703 1.00 8.24 217 ASN A N 1
ATOM 2613 C CA . ASN A 1 193 ? 7.908 10.612 28.372 1.00 7.62 217 ASN A CA 1
ATOM 2614 C C . ASN A 1 193 ? 6.590 11.354 28.208 1.00 7.64 217 ASN A C 1
ATOM 2615 O O . ASN A 1 193 ? 6.519 12.359 27.499 1.00 7.79 217 ASN A O 1
ATOM 2626 N N . SER A 1 194 ? 5.522 10.873 28.843 1.00 7.87 218 SER A N 1
ATOM 2627 C CA . SER A 1 194 ? 4.232 11.545 28.760 1.00 7.80 218 SER A CA 1
ATOM 2628 C C . SER A 1 194 ? 4.281 12.902 29.445 1.00 7.62 218 SER A C 1
ATOM 2629 O O . SER A 1 194 ? 3.724 13.884 28.943 1.00 7.78 218 SER A O 1
ATOM 2637 N N . LEU A 1 195 ? 4.926 12.967 30.610 1.00 8.30 219 LEU A N 1
ATOM 2638 C CA . LEU A 1 195 ? 5.090 14.224 31.326 1.00 8.27 219 LEU A CA 1
ATOM 2639 C C . LEU A 1 195 ? 5.959 15.175 30.505 1.00 7.77 219 LEU A C 1
ATOM 2640 O O . LEU A 1 195 ? 5.663 16.361 30.395 1.00 8.11 219 LEU A O 1
ATOM 2656 N N . LYS A 1 196 ? 7.035 14.645 29.913 1.00 7.91 220 LYS A N 1
ATOM 2657 C CA . LYS A 1 196 ? 7.850 15.436 28.997 1.00 7.91 220 LYS A CA 1
ATOM 2658 C C . LYS A 1 196 ? 7.017 16.017 27.870 1.00 7.08 220 LYS A C 1
ATOM 2659 O O . LYS A 1 196 ? 7.170 17.184 27.532 1.00 7.97 220 LYS A O 1
ATOM 2678 N N . LEU A 1 197 ? 6.120 15.220 27.288 1.00 7.24 221 LEU A N 1
ATOM 2679 C CA . LEU A 1 197 ? 5.227 15.704 26.232 1.00 7.31 221 LEU A CA 1
ATOM 2680 C C . LEU A 1 197 ? 4.283 16.786 26.741 1.00 7.01 221 LEU A C 1
ATOM 2681 O O . LEU A 1 197 ? 4.072 17.793 26.054 1.00 7.53 221 LEU A O 1
ATOM 2697 N N . ARG A 1 198 ? 3.687 16.600 27.926 1.00 7.16 222 ARG A N 1
ATOM 2698 C CA . ARG A 1 198 ? 2.860 17.640 28.523 1.00 6.91 222 ARG A CA 1
ATOM 2699 C C . ARG A 1 198 ? 3.611 18.957 28.605 1.00 6.42 222 ARG A C 1
ATOM 2700 O O . ARG A 1 198 ? 3.103 20.015 28.239 1.00 7.14 222 ARG A O 1
ATOM 2721 N N . LEU A 1 199 ? 4.825 18.910 29.139 1.00 6.98 223 LEU A N 1
ATOM 2722 C CA . LEU A 1 199 ? 5.592 20.121 29.333 1.00 7.23 223 LEU A CA 1
ATOM 2723 C C . LEU A 1 199 ? 6.050 20.714 27.995 1.00 7.09 223 LEU A C 1
ATOM 2724 O O . LEU A 1 199 ? 6.174 21.936 27.867 1.00 7.89 223 LEU A O 1
ATOM 2740 N N . ALA A 1 200 ? 6.328 19.867 26.995 1.00 7.52 224 ALA A N 1
ATOM 2741 C CA . ALA A 1 200 ? 6.705 20.360 25.680 1.00 7.65 224 ALA A CA 1
ATOM 2742 C C . ALA A 1 200 ? 5.565 21.122 25.014 1.00 7.54 224 ALA A C 1
ATOM 2743 O O . ALA A 1 200 ? 5.775 22.194 24.439 1.00 8.25 224 ALA A O 1
ATOM 2750 N N . ILE A 1 201 ? 4.340 20.589 25.064 1.00 7.21 225 ILE A N 1
ATOM 2751 C CA . ILE A 1 201 ? 3.208 21.315 24.514 1.00 7.11 225 ILE A CA 1
ATOM 2752 C C . ILE A 1 201 ? 2.963 22.591 25.316 1.00 7.37 225 ILE A C 1
ATOM 2753 O O . ILE A 1 201 ? 2.594 23.638 24.761 1.00 7.82 225 ILE A O 1
ATOM 2769 N N . ARG A 1 202 ? 3.195 22.550 26.631 1.00 7.34 226 ARG A N 1
ATOM 2770 C CA . ARG A 1 202 ? 3.022 23.759 27.476 1.00 7.24 226 ARG A CA 1
ATOM 2771 C C . ARG A 1 202 ? 3.865 24.906 26.905 1.00 7.75 226 ARG A C 1
ATOM 2772 O O . ARG A 1 202 ? 3.365 26.045 26.924 1.00 8.14 226 ARG A O 1
ATOM 2793 N N . ILE A 1 203 ? 5.089 24.638 26.436 1.00 7.89 227 ILE A N 1
ATOM 2794 C CA . ILE A 1 203 ? 6.000 25.681 25.966 1.00 8.33 227 ILE A CA 1
ATOM 2795 C C . ILE A 1 203 ? 5.946 25.887 24.449 1.00 8.70 227 ILE A C 1
ATOM 2796 O O . ILE A 1 203 ? 6.811 26.576 23.890 1.00 9.47 227 ILE A O 1
ATOM 2812 N N . ALA A 1 204 ? 4.893 25.384 23.782 1.00 8.24 228 ALA A N 1
ATOM 2813 C CA . ALA A 1 204 ? 4.879 25.430 22.321 1.00 9.37 228 ALA A CA 1
ATOM 2814 C C . ALA A 1 204 ? 4.780 26.842 21.752 1.00 9.63 228 ALA A C 1
ATOM 2815 O O . ALA A 1 204 ? 5.213 27.064 20.621 1.00 11.07 228 ALA A O 1
ATOM 2822 N N . TYR A 1 205 ? 4.218 27.804 22.496 1.00 9.14 229 TYR A N 1
ATOM 2823 C CA . TYR A 1 205 ? 4.216 29.206 22.067 1.00 9.73 229 TYR A CA 1
ATOM 2824 C C . TYR A 1 205 ? 5.479 29.934 22.529 1.00 10.33 229 TYR A C 1
ATOM 2825 O O . TYR A 1 205 ? 6.057 30.709 21.763 1.00 11.32 229 TYR A O 1
ATOM 2843 N N . ALA A 1 206 ? 5.941 29.676 23.749 1.00 9.79 230 ALA A N 1
ATOM 2844 C CA . ALA A 1 206 ? 7.042 30.461 24.311 1.00 11.06 230 ALA A CA 1
ATOM 2845 C C . ALA A 1 206 ? 8.386 30.055 23.739 1.00 11.88 230 ALA A C 1
ATOM 2846 O O . ALA A 1 206 ? 9.277 30.906 23.611 1.00 13.27 230 ALA A O 1
ATOM 2853 N N . ASN A 1 207 ? 8.569 28.779 23.408 1.00 11.68 231 ASN A N 1
ATOM 2854 C CA . ASN A 1 207 ? 9.800 28.316 22.763 1.00 12.88 231 ASN A CA 1
ATOM 2855 C C . ASN A 1 207 ? 9.500 27.189 21.818 1.00 12.94 231 ASN A C 1
ATOM 2856 O O . ASN A 1 207 ? 9.720 26.003 22.133 1.00 12.41 231 ASN A O 1
ATOM 2867 N N . PRO A 1 208 ? 9.033 27.523 20.617 1.00 13.55 232 PRO A N 1
ATOM 2868 C CA . PRO A 1 208 ? 8.611 26.491 19.674 1.00 14.22 232 PRO A CA 1
ATOM 2869 C C . PRO A 1 208 ? 9.709 25.547 19.263 1.00 13.32 232 PRO A C 1
ATOM 2870 O O . PRO A 1 208 ? 9.409 24.385 18.969 1.00 12.74 232 PRO A O 1
ATOM 2881 N N . VAL A 1 209 ? 10.963 26.016 19.183 1.00 14.09 233 VAL A N 1
ATOM 2882 C CA . VAL A 1 209 ? 12.052 25.139 18.777 1.00 14.74 233 VAL A CA 1
ATOM 2883 C C . VAL A 1 209 ? 12.272 24.030 19.807 1.00 13.88 233 VAL A C 1
ATOM 2884 O O . VAL A 1 209 ? 12.321 22.831 19.476 1.00 14.32 233 VAL A O 1
ATOM 2897 N N . LYS A 1 210 ? 12.419 24.420 21.075 1.00 13.11 234 LYS A N 1
ATOM 2898 C CA . LYS A 1 210 ? 12.597 23.447 22.141 1.00 12.98 234 LYS A CA 1
ATOM 2899 C C . LYS A 1 210 ? 11.363 22.568 22.281 1.00 11.58 234 LYS A C 1
ATOM 2900 O O . LYS A 1 210 ? 11.478 21.370 22.518 1.00 11.32 234 LYS A O 1
ATOM 2919 N N . ALA A 1 211 ? 10.177 23.165 22.148 1.00 10.15 235 ALA A N 1
ATOM 2920 C CA . ALA A 1 211 ? 8.943 22.410 22.299 1.00 9.86 235 ALA A CA 1
ATOM 2921 C C . ALA A 1 211 ? 8.896 21.264 21.303 1.00 9.71 235 ALA A C 1
ATOM 2922 O O . ALA A 1 211 ? 8.562 20.130 21.655 1.00 9.94 235 ALA A O 1
ATOM 2929 N N . GLN A 1 212 ? 9.238 21.555 20.043 1.00 10.03 236 GLN A N 1
ATOM 2930 C CA . GLN A 1 212 ? 9.166 20.542 18.995 1.00 10.44 236 GLN A CA 1
ATOM 2931 C C . GLN A 1 212 ? 10.152 19.432 19.282 1.00 10.39 236 GLN A C 1
ATOM 2932 O O . GLN A 1 212 ? 9.835 18.250 19.142 1.00 11.31 236 GLN A O 1
ATOM 2946 N N . GLN A 1 213 ? 11.363 19.798 19.686 1.00 10.58 237 GLN A N 1
ATOM 2947 C CA . GLN A 1 213 ? 12.382 18.797 19.948 1.00 11.74 237 GLN A CA 1
ATOM 2948 C C . GLN A 1 213 ? 11.968 17.884 21.096 1.00 10.41 237 GLN A C 1
ATOM 2949 O O . GLN A 1 213 ? 12.090 16.653 21.003 1.00 11.10 237 GLN A O 1
ATOM 2963 N N . MET A 1 214 ? 11.481 18.472 22.185 1.00 9.54 238 MET A N 1
ATOM 2964 C CA . MET A 1 214 ? 11.111 17.661 23.346 1.00 9.34 238 MET A CA 1
ATOM 2965 C C . MET A 1 214 ? 9.891 16.807 23.011 1.00 9.43 238 MET A C 1
ATOM 2966 O O . MET A 1 214 ? 9.827 15.636 23.415 1.00 9.64 238 MET A O 1
ATOM 2980 N N . ALA A 1 215 ? 8.892 17.369 22.318 1.00 8.94 239 ALA A N 1
ATOM 2981 C CA . ALA A 1 215 ? 7.701 16.597 22.000 1.00 9.34 239 ALA A CA 1
ATOM 2982 C C . ALA A 1 215 ? 8.050 15.412 21.113 1.00 9.67 239 ALA A C 1
ATOM 2983 O O . ALA A 1 215 ? 7.535 14.317 21.306 1.00 9.97 239 ALA A O 1
ATOM 2990 N N . GLU A 1 216 ? 8.845 15.650 20.067 1.00 9.90 240 GLU A N 1
ATOM 2991 C CA . GLU A 1 216 ? 9.191 14.587 19.130 1.00 10.39 240 GLU A CA 1
ATOM 2992 C C . GLU A 1 216 ? 10.035 13.508 19.787 1.00 10.61 240 GLU A C 1
ATOM 2993 O O . GLU A 1 216 ? 9.839 12.322 19.522 1.00 12.16 240 GLU A O 1
ATOM 3005 N N . GLU A 1 217 ? 10.962 13.893 20.656 1.00 10.02 241 GLU A N 1
ATOM 3006 C CA . GLU A 1 217 ? 11.710 12.907 21.418 1.00 10.56 241 GLU A CA 1
ATOM 3007 C C . GLU A 1 217 ? 10.811 12.080 22.309 1.00 10.28 241 GLU A C 1
ATOM 3008 O O . GLU A 1 217 ? 10.988 10.867 22.400 1.00 10.86 241 GLU A O 1
ATOM 3020 N N . ALA A 1 218 ? 9.824 12.710 22.960 1.00 9.48 242 ALA A N 1
ATOM 3021 C CA . ALA A 1 218 ? 8.984 12.007 23.902 1.00 9.25 242 ALA A CA 1
ATOM 3022 C C . ALA A 1 218 ? 8.216 10.871 23.240 1.00 9.16 242 ALA A C 1
ATOM 3023 O O . ALA A 1 218 ? 8.007 9.829 23.871 1.00 10.06 242 ALA A O 1
ATOM 3030 N N . VAL A 1 219 ? 7.792 11.045 21.974 1.00 10.16 243 VAL A N 1
ATOM 3031 C CA . VAL A 1 219 ? 6.986 10.043 21.295 1.00 10.83 243 VAL A CA 1
ATOM 3032 C C . VAL A 1 219 ? 7.798 9.142 20.380 1.00 11.62 243 VAL A C 1
ATOM 3033 O O . VAL A 1 219 ? 7.234 8.201 19.830 1.00 13.09 243 VAL A O 1
ATOM 3046 N N . ASN A 1 220 ? 9.087 9.387 20.217 1.00 11.30 244 ASN A N 1
ATOM 3047 C CA . ASN A 1 220 ? 9.918 8.510 19.401 1.00 12.48 244 ASN A CA 1
ATOM 3048 C C . ASN A 1 220 ? 10.026 7.152 20.073 1.00 11.82 244 ASN A C 1
ATOM 3049 O O . ASN A 1 220 ? 10.457 7.086 21.238 1.00 11.84 244 ASN A O 1
ATOM 3060 N N . PRO A 1 221 ? 9.641 6.059 19.416 1.00 13.24 245 PRO A N 1
ATOM 3061 C CA . PRO A 1 221 ? 9.666 4.753 20.104 1.00 15.42 245 PRO A CA 1
ATOM 3062 C C . PRO A 1 221 ? 11.034 4.364 20.632 1.00 14.43 245 PRO A C 1
ATOM 3063 O O . PRO A 1 221 ? 11.108 3.549 21.563 1.00 14.86 245 PRO A O 1
ATOM 3074 N N . ALA A 1 222 ? 12.117 4.914 20.070 1.00 14.46 246 ALA A N 1
ATOM 3075 C CA . ALA A 1 222 ? 13.441 4.584 20.556 1.00 14.86 246 ALA A CA 1
ATOM 3076 C C . ALA A 1 222 ? 13.610 4.985 22.004 1.00 13.81 246 ALA A C 1
ATOM 3077 O O . ALA A 1 222 ? 14.522 4.465 22.660 1.00 15.06 246 ALA A O 1
ATOM 3084 N N . ASN A 1 223 ? 12.795 5.910 22.515 1.00 12.55 247 ASN A N 1
ATOM 3085 C CA . ASN A 1 223 ? 12.982 6.392 23.886 1.00 12.95 247 ASN A CA 1
ATOM 3086 C C . ASN A 1 223 ? 11.996 5.747 24.852 1.00 11.43 247 ASN A C 1
ATOM 3087 O O . ASN A 1 223 ? 11.944 6.142 26.024 1.00 12.32 247 ASN A O 1
ATOM 3098 N N . GLY A 1 224 ? 11.261 4.719 24.417 1.00 11.26 248 GLY A N 1
ATOM 3099 C CA . GLY A 1 224 ? 10.512 3.867 25.329 1.00 11.79 248 GLY A CA 1
ATOM 3100 C C . GLY A 1 224 ? 9.015 4.022 25.296 1.00 11.39 248 GLY A C 1
ATOM 3101 O O . GLY A 1 224 ? 8.325 3.166 25.866 1.00 13.12 248 GLY A O 1
ATOM 3105 N N . GLY A 1 225 ? 8.492 5.046 24.631 1.00 10.36 249 GLY A N 1
ATOM 3106 C CA . GLY A 1 225 ? 7.077 5.221 24.461 1.00 10.27 249 GLY A CA 1
ATOM 3107 C C . GLY A 1 225 ? 6.443 6.129 25.501 1.00 9.15 249 GLY A C 1
ATOM 3108 O O . GLY A 1 225 ? 7.035 6.510 26.511 1.00 9.79 249 GLY A O 1
ATOM 3112 N N . VAL A 1 226 ? 5.183 6.457 25.215 1.00 9.65 250 VAL A N 1
ATOM 3113 C CA . VAL A 1 226 ? 4.294 7.219 26.082 1.00 9.49 250 VAL A CA 1
ATOM 3114 C C . VAL A 1 226 ? 3.160 6.329 26.573 1.00 9.46 250 VAL A C 1
ATOM 3115 O O . VAL A 1 226 ? 3.046 5.175 26.168 1.00 11.00 250 VAL A O 1
ATOM 3128 N N . ILE A 1 227 ? 2.295 6.870 27.428 1.00 9.42 251 ILE A N 1
ATOM 3129 C CA . ILE A 1 227 ? 1.131 6.113 27.915 1.00 9.66 251 ILE A CA 1
ATOM 3130 C C . ILE A 1 227 ? 0.126 5.999 26.789 1.00 9.97 251 ILE A C 1
ATOM 3131 O O . ILE A 1 227 ? -0.359 7.013 26.291 1.00 10.85 251 ILE A O 1
ATOM 3147 N N . GLU A 1 228 ? -0.150 4.759 26.365 1.00 10.27 252 GLU A N 1
ATOM 3148 C CA . GLU A 1 228 ? -1.040 4.459 25.257 1.00 12.41 252 GLU A CA 1
ATOM 3149 C C . GLU A 1 228 ? -2.258 3.653 25.666 1.00 12.27 252 GLU A C 1
ATOM 3150 O O . GLU A 1 228 ? -3.063 3.319 24.807 1.00 14.91 252 GLU A O 1
ATOM 3162 N N . SER A 1 229 ? -2.398 3.294 26.924 1.00 10.96 253 SER A N 1
ATOM 3163 C CA . SER A 1 229 ? -3.491 2.470 27.415 1.00 11.30 253 SER A CA 1
ATOM 3164 C C . SER A 1 229 ? -3.836 2.921 28.817 1.00 9.69 253 SER A C 1
ATOM 3165 O O . SER A 1 229 ? -2.981 3.376 29.566 1.00 10.02 253 SER A O 1
ATOM 3173 N N . ASN A 1 230 ? -5.109 2.742 29.169 1.00 9.40 254 ASN A N 1
ATOM 3174 C CA . ASN A 1 230 ? -5.556 3.108 30.499 1.00 9.55 254 ASN A CA 1
ATOM 3175 C C . ASN A 1 230 ? -4.869 2.281 31.569 1.00 9.64 254 ASN A C 1
ATOM 3176 O O . ASN A 1 230 ? -4.704 2.757 32.692 1.00 9.91 254 ASN A O 1
ATOM 3187 N N . ALA A 1 231 ? -4.449 1.065 31.256 1.00 10.40 255 ALA A N 1
ATOM 3188 C CA . ALA A 1 231 ? -3.718 0.274 32.247 1.00 11.41 255 ALA A CA 1
ATOM 3189 C C . ALA A 1 231 ? -2.428 0.935 32.698 1.00 11.02 255 ALA A C 1
ATOM 3190 O O . ALA A 1 231 ? -1.912 0.592 33.770 1.00 12.19 255 ALA A O 1
ATOM 3197 N N . ASP A 1 232 ? -1.906 1.870 31.922 1.00 10.18 256 ASP A N 1
ATOM 3198 C CA . ASP A 1 232 ? -0.673 2.573 32.253 1.00 10.14 256 ASP A CA 1
ATOM 3199 C C . ASP A 1 232 ? -0.910 4.002 32.753 1.00 9.49 256 ASP A C 1
ATOM 3200 O O . ASP A 1 232 ? 0.037 4.769 32.884 1.00 9.60 256 ASP A O 1
ATOM 3209 N N . ASN A 1 233 ? -2.161 4.372 33.031 1.00 8.92 257 ASN A N 1
ATOM 3210 C CA . ASN A 1 233 ? -2.428 5.693 33.593 1.00 8.71 257 ASN A CA 1
ATOM 3211 C C . ASN A 1 233 ? -1.629 5.860 34.885 1.00 8.58 257 ASN A C 1
ATOM 3212 O O . ASN A 1 233 ? -1.414 4.914 35.639 1.00 9.19 257 ASN A O 1
ATOM 3223 N N . ALA A 1 234 ? -1.199 7.087 35.139 1.00 8.08 258 ALA A N 1
ATOM 3224 C CA . ALA A 1 234 ? -0.456 7.434 36.348 1.00 8.65 258 ALA A CA 1
ATOM 3225 C C . ALA A 1 234 ? -1.477 7.853 37.400 1.00 8.30 258 ALA A C 1
ATOM 3226 O O . ALA A 1 234 ? -2.073 8.934 37.307 1.00 9.03 258 ALA A O 1
ATOM 3233 N N . THR A 1 235 ? -1.682 6.971 38.385 1.00 9.01 259 THR A N 1
ATOM 3234 C CA . THR A 1 235 ? -2.644 7.170 39.456 1.00 9.68 259 THR A CA 1
ATOM 3235 C C . THR A 1 235 ? -2.043 6.700 40.761 1.00 9.41 259 THR A C 1
ATOM 3236 O O . THR A 1 235 ? -1.193 5.815 40.787 1.00 10.32 259 THR A O 1
ATOM 3247 N N . TRP A 1 236 ? -2.568 7.247 41.848 1.00 9.11 260 TRP A N 1
ATOM 3248 C CA . TRP A 1 236 ? -2.101 6.913 43.180 1.00 9.59 260 TRP A CA 1
ATOM 3249 C C . TRP A 1 236 ? -3.305 6.699 44.092 1.00 9.81 260 TRP A C 1
ATOM 3250 O O . TRP A 1 236 ? -4.214 7.532 44.139 1.00 11.06 260 TRP A O 1
ATOM 3271 N N . ASN A 1 237 ? -3.304 5.582 44.829 1.00 10.43 261 ASN A N 1
ATOM 3272 C CA . ASN A 1 237 ? -4.423 5.265 45.711 1.00 11.71 261 ASN A CA 1
ATOM 3273 C C . ASN A 1 237 ? -4.033 5.040 47.172 1.00 11.37 261 ASN A C 1
ATOM 3274 O O . ASN A 1 237 ? -4.933 5.038 48.026 1.00 12.49 261 ASN A O 1
ATOM 3285 N N . TYR A 1 238 ? -2.746 4.863 47.487 1.00 10.82 262 TYR A N 1
ATOM 3286 C CA . TYR A 1 238 ? -2.341 4.463 48.836 1.00 11.08 262 TYR A CA 1
ATOM 3287 C C . TYR A 1 238 ? -2.028 5.720 49.655 1.00 9.94 262 TYR A C 1
ATOM 3288 O O . TYR A 1 238 ? -0.867 6.086 49.901 1.00 10.28 262 TYR A O 1
ATOM 3306 N N . PHE A 1 239 ? -3.101 6.386 50.081 1.00 9.90 263 PHE A N 1
ATOM 3307 C CA . PHE A 1 239 ? -2.982 7.702 50.698 1.00 9.85 263 PHE A CA 1
ATOM 3308 C C . PHE A 1 239 ? -2.436 7.671 52.115 1.00 10.19 263 PHE A C 1
ATOM 3309 O O . PHE A 1 239 ? -1.933 8.695 52.605 1.00 10.70 263 PHE A O 1
ATOM 3326 N N . GLU A 1 240 ? -2.522 6.519 52.772 1.00 10.62 264 GLU A N 1
ATOM 3327 C CA . GLU A 1 240 ? -2.145 6.288 54.173 1.00 10.53 264 GLU A CA 1
ATOM 3328 C C . GLU A 1 240 ? -3.120 6.969 55.142 1.00 10.16 264 GLU A C 1
ATOM 3329 O O . GLU A 1 240 ? -2.840 7.079 56.337 1.00 10.99 264 GLU A O 1
ATOM 3341 N N . THR A 1 241 ? -4.291 7.358 54.649 1.00 11.10 265 THR A N 1
ATOM 3342 C CA . THR A 1 241 ? -5.351 7.944 55.465 1.00 12.27 265 THR A CA 1
ATOM 3343 C C . THR A 1 241 ? -6.659 7.206 55.315 1.00 12.82 265 THR A C 1
ATOM 3344 O O . THR A 1 241 ? -7.642 7.565 56.002 1.00 13.51 265 THR A O 1
ATOM 3355 N N . SER A 1 242 ? -6.761 6.287 54.350 1.00 13.31 266 SER A N 1
ATOM 3356 C CA . SER A 1 242 ? -7.976 5.554 53.965 1.00 15.11 266 SER A CA 1
ATOM 3357 C C . SER A 1 242 ? -8.964 6.319 53.095 1.00 14.33 266 SER A C 1
ATOM 3358 O O . SER A 1 242 ? -9.947 5.706 52.636 1.00 15.23 266 SER A O 1
ATOM 3366 N N . GLN A 1 243 ? -8.757 7.611 52.838 1.00 13.63 267 GLN A N 1
ATOM 3367 C CA . GLN A 1 243 ? -9.774 8.395 52.148 1.00 13.91 267 GLN A CA 1
ATOM 3368 C C . GLN A 1 243 ? -9.180 9.318 51.098 1.00 10.84 267 GLN A C 1
ATOM 3369 O O . GLN A 1 243 ? -8.218 10.038 51.361 1.00 11.22 267 GLN A O 1
ATOM 3383 N N . ASN A 1 244 ? -9.788 9.297 49.928 1.00 9.25 268 ASN A N 1
ATOM 3384 C CA . ASN A 1 244 ? -9.426 10.248 48.881 1.00 8.70 268 ASN A CA 1
ATOM 3385 C C . ASN A 1 244 ? -9.673 11.672 49.383 1.00 8.29 268 ASN A C 1
ATOM 3386 O O . ASN A 1 244 ? -10.767 11.988 49.848 1.00 8.82 268 ASN A O 1
ATOM 3397 N N . PRO A 1 245 ? -8.686 12.560 49.300 1.00 8.05 269 PRO A N 1
ATOM 3398 C CA . PRO A 1 245 ? -8.829 13.881 49.922 1.00 7.87 269 PRO A CA 1
ATOM 3399 C C . PRO A 1 245 ? -9.789 14.797 49.161 1.00 7.99 269 PRO A C 1
ATOM 3400 O O . PRO A 1 245 ? -10.358 15.693 49.781 1.00 8.51 269 PRO A O 1
ATOM 3411 N N . ILE A 1 246 ? -9.899 14.651 47.830 1.00 7.89 270 ILE A N 1
ATOM 3412 C CA . ILE A 1 246 ? -10.894 15.410 47.069 1.00 8.09 270 ILE A CA 1
ATOM 3413 C C . ILE A 1 246 ? -12.288 14.993 47.474 1.00 8.32 270 ILE A C 1
ATOM 3414 O O . ILE A 1 246 ? -13.188 15.842 47.602 1.00 8.51 270 ILE A O 1
ATOM 3430 N N . TYR A 1 247 ? -12.524 13.694 47.679 1.00 8.33 271 TYR A N 1
ATOM 3431 C CA . TYR A 1 247 ? -13.821 13.262 48.205 1.00 8.51 271 TYR A CA 1
ATOM 3432 C C . TYR A 1 247 ? -14.143 14.002 49.503 1.00 8.18 271 TYR A C 1
ATOM 3433 O O . TYR A 1 247 ? -15.215 14.612 49.647 1.00 8.53 271 TYR A O 1
ATOM 3451 N N . VAL A 1 248 ? -13.221 13.972 50.460 1.00 7.77 272 VAL A N 1
ATOM 3452 C CA . VAL A 1 248 ? -13.510 14.577 51.749 1.00 7.33 272 VAL A CA 1
ATOM 3453 C C . VAL A 1 248 ? -13.739 16.079 51.617 1.00 7.16 272 VAL A C 1
ATOM 3454 O O . VAL A 1 248 ? -14.695 16.642 52.151 1.00 7.98 272 VAL A O 1
ATOM 3467 N N . ALA A 1 249 ? -12.855 16.754 50.889 1.00 7.14 273 ALA A N 1
ATOM 3468 C CA . ALA A 1 249 ? -12.920 18.204 50.801 1.00 8.15 273 ALA A CA 1
ATOM 3469 C C . ALA A 1 249 ? -14.198 18.663 50.121 1.00 7.67 273 ALA A C 1
ATOM 3470 O O . ALA A 1 249 ? -14.798 19.668 50.518 1.00 8.43 273 ALA A O 1
ATOM 3477 N N . THR A 1 250 ? -14.614 17.962 49.064 1.00 7.31 274 THR A N 1
ATOM 3478 C CA . THR A 1 250 ? -15.842 18.359 48.377 1.00 8.15 274 THR A CA 1
ATOM 3479 C C . THR A 1 250 ? -17.072 18.123 49.243 1.00 8.13 274 THR A C 1
ATOM 3480 O O . THR A 1 250 ? -18.062 18.824 49.057 1.00 8.65 274 THR A O 1
ATOM 3491 N N . ARG A 1 251 ? -17.015 17.147 50.156 1.00 7.79 275 ARG A N 1
ATOM 3492 C CA . ARG A 1 251 ? -18.139 16.800 51.011 1.00 7.84 275 ARG A CA 1
ATOM 3493 C C . ARG A 1 251 ? -18.252 17.675 52.253 1.00 7.47 275 ARG A C 1
ATOM 3494 O O . ARG A 1 251 ? -19.295 17.663 52.892 1.00 8.18 275 ARG A O 1
ATOM 3515 N N . TYR A 1 252 ? -17.190 18.378 52.663 1.00 7.65 276 TYR A N 1
ATOM 3516 C CA . TYR A 1 252 ? -17.312 19.194 53.873 1.00 7.67 276 TYR A CA 1
ATOM 3517 C C . TYR A 1 252 ? -18.555 20.016 53.852 1.00 7.40 276 TYR A C 1
ATOM 3518 O O . TYR A 1 252 ? -18.807 20.725 52.883 1.00 8.04 276 TYR A O 1
ATOM 3536 N N . ASN A 1 253 ? -19.285 19.980 54.958 1.00 7.61 277 ASN A N 1
ATOM 3537 C CA . ASN A 1 253 ? -20.489 20.784 55.156 1.00 8.11 277 ASN A CA 1
ATOM 3538 C C . ASN A 1 253 ? -21.686 20.344 54.335 1.00 8.17 277 ASN A C 1
ATOM 3539 O O . ASN A 1 253 ? -22.689 21.054 54.303 1.00 9.53 277 ASN A O 1
ATOM 3550 N N . GLN A 1 254 ? -21.655 19.158 53.720 1.00 8.06 278 GLN A N 1
ATOM 3551 C CA . GLN A 1 254 ? -22.846 18.631 53.059 1.00 8.72 278 GLN A CA 1
ATOM 3552 C C . GLN A 1 254 ? -24.055 18.709 53.992 1.00 9.05 278 GLN A C 1
ATOM 3553 O O . GLN A 1 254 ? -23.962 18.432 55.179 1.00 10.26 278 GLN A O 1
ATOM 3567 N N . VAL A 1 255 ? -25.195 19.103 53.440 1.00 9.20 279 VAL A N 1
ATOM 3568 C CA . VAL A 1 255 ? -26.399 19.262 54.246 1.00 10.16 279 VAL A CA 1
ATOM 3569 C C . VAL A 1 255 ? -26.724 17.945 54.935 1.00 11.00 279 VAL A C 1
ATOM 3570 O O . VAL A 1 255 ? -26.707 16.870 54.319 1.00 12.35 279 VAL A O 1
ATOM 3583 N N . GLN A 1 256 ? -27.107 18.035 56.198 1.00 13.15 280 GLN A N 1
ATOM 3584 C CA . GLN A 1 256 ? -27.402 16.835 56.979 1.00 15.60 280 GLN A CA 1
ATOM 3585 C C . GLN A 1 256 ? -28.824 16.364 56.754 1.00 19.06 280 GLN A C 1
ATOM 3586 O O . GLN A 1 256 ? -29.713 17.171 56.501 1.00 18.89 280 GLN A O 1
ATOM 3600 N N . THR A 1 257 ? -28.988 15.001 56.762 1.00 22.69 281 THR A N 1
ATOM 3601 C CA . THR A 1 257 ? -30.232 14.281 56.356 1.00 27.17 281 THR A CA 1
ATOM 3602 C C . THR A 1 257 ? -31.386 14.832 57.128 1.00 29.08 281 THR A C 1
ATOM 3603 O O . THR A 1 257 ? -32.410 14.980 56.515 1.00 29.10 281 THR A O 1
ATOM 3607 N N . SER A 1 258 ? -31.255 15.034 58.432 1.00 31.22 282 SER A N 1
ATOM 3608 C CA . SER A 1 258 ? -32.255 15.652 59.298 1.00 34.15 282 SER A CA 1
ATOM 3609 C C . SER A 1 258 ? -32.087 17.173 59.246 1.00 34.90 282 SER A C 1
ATOM 3610 O O . SER A 1 258 ? -31.705 17.818 60.223 1.00 36.82 282 SER A O 1
ATOM 3618 N N . ASP A 1 259 ? -32.419 17.741 58.076 1.00 33.05 283 ASP A N 1
ATOM 3619 C CA . ASP A 1 259 ? -32.146 19.129 57.674 1.00 30.14 283 ASP A CA 1
ATOM 3620 C C . ASP A 1 259 ? -32.392 19.247 56.157 1.00 25.96 283 ASP A C 1
ATOM 3621 O O . ASP A 1 259 ? -32.392 20.336 55.571 1.00 25.47 283 ASP A O 1
ATOM 3630 N N . HIS A 1 260 ? -32.670 18.105 55.554 1.00 23.41 284 HIS A N 1
ATOM 3631 C CA . HIS A 1 260 ? -32.838 17.871 54.125 1.00 21.15 284 HIS A CA 1
ATOM 3632 C C . HIS A 1 260 ? -34.110 17.053 53.953 1.00 21.65 284 HIS A C 1
ATOM 3633 O O . HIS A 1 260 ? -34.211 16.215 53.071 1.00 22.06 284 HIS A O 1
ATOM 3646 N N . GLY A 1 261 ? -35.075 17.224 54.867 1.00 23.81 285 GLY A N 1
ATOM 3647 C CA . GLY A 1 261 ? -36.348 16.522 54.808 1.00 25.85 285 GLY A CA 1
ATOM 3648 C C . GLY A 1 261 ? -36.319 15.027 55.068 1.00 27.51 285 GLY A C 1
ATOM 3649 O O . GLY A 1 261 ? -37.277 14.347 54.710 1.00 28.22 285 GLY A O 1
ATOM 3653 N N . GLY A 1 262 ? -35.258 14.482 55.668 1.00 28.24 286 GLY A N 1
ATOM 3654 C CA . GLY A 1 262 ? -35.169 13.060 55.961 1.00 28.66 286 GLY A CA 1
ATOM 3655 C C . GLY A 1 262 ? -34.638 12.173 54.850 1.00 29.59 286 GLY A C 1
ATOM 3656 O O . GLY A 1 262 ? -34.684 10.946 54.972 1.00 31.55 286 GLY A O 1
ATOM 3660 N N . VAL A 1 263 ? -34.141 12.714 53.720 1.00 27.71 287 VAL A N 1
ATOM 3661 C CA . VAL A 1 263 ? -33.484 11.945 52.635 1.00 26.93 287 VAL A CA 1
ATOM 3662 C C . VAL A 1 263 ? -32.054 12.518 52.610 1.00 25.13 287 VAL A C 1
ATOM 3663 O O . VAL A 1 263 ? -31.942 13.725 52.642 1.00 26.00 287 VAL A O 1
ATOM 3667 N N . PRO A 1 264 ? -30.977 11.738 52.707 1.00 22.41 288 PRO A N 1
ATOM 3668 C CA . PRO A 1 264 ? -29.618 12.309 52.653 1.00 20.63 288 PRO A CA 1
ATOM 3669 C C . PRO A 1 264 ? -29.435 13.144 51.402 1.00 18.54 288 PRO A C 1
ATOM 3670 O O . PRO A 1 264 ? -30.080 12.903 50.374 1.00 19.83 288 PRO A O 1
ATOM 3681 N N . CYS A 1 265 ? -28.526 14.109 51.503 1.00 14.29 289 CYS A N 1
ATOM 3682 C CA . CYS A 1 265 ? -28.092 14.876 50.349 1.00 11.96 289 CYS A CA 1
ATOM 3683 C C . CYS A 1 265 ? -26.843 14.200 49.796 1.00 11.49 289 CYS A C 1
ATOM 3684 O O . CYS A 1 265 ? -25.991 13.710 50.545 1.00 13.08 289 CYS A O 1
ATOM 3691 N N . LEU A 1 266 ? -26.745 14.165 48.466 1.00 10.70 290 LEU A N 1
ATOM 3692 C CA . LEU A 1 266 ? -25.677 13.466 47.783 1.00 11.49 290 LEU A CA 1
ATOM 3693 C C . LEU A 1 266 ? -24.769 14.397 47.007 1.00 9.56 290 LEU A C 1
ATOM 3694 O O . LEU A 1 266 ? -23.807 13.912 46.395 1.00 10.88 290 LEU A O 1
ATOM 3710 N N . THR A 1 267 ? -24.989 15.714 47.050 1.00 8.32 291 THR A N 1
ATOM 3711 C CA . THR A 1 267 ? -24.282 16.569 46.121 1.00 7.64 291 THR A CA 1
ATOM 3712 C C . THR A 1 267 ? -22.990 17.183 46.675 1.00 7.32 291 THR A C 1
ATOM 3713 O O . THR A 1 267 ? -22.337 17.943 45.957 1.00 8.15 291 THR A O 1
ATOM 3724 N N . GLY A 1 268 ? -22.615 16.884 47.917 1.00 7.55 292 GLY A N 1
ATOM 3725 C CA . GLY A 1 268 ? -21.464 17.513 48.523 1.00 7.77 292 GLY A CA 1
ATOM 3726 C C . GLY A 1 268 ? -21.789 18.839 49.171 1.00 7.53 292 GLY A C 1
ATOM 3727 O O . GLY A 1 268 ? -22.946 19.283 49.196 1.00 8.15 292 GLY A O 1
ATOM 3731 N N . GLY A 1 269 ? -20.744 19.476 49.689 1.00 7.69 293 GLY A N 1
ATOM 3732 C CA . GLY A 1 269 ? -20.876 20.651 50.522 1.00 7.75 293 GLY A CA 1
ATOM 3733 C C . GLY A 1 269 ? -20.144 21.842 49.972 1.00 7.32 293 GLY A C 1
ATOM 3734 O O . GLY A 1 269 ? -20.699 22.636 49.198 1.00 8.36 293 GLY A O 1
ATOM 3738 N N . ASP A 1 270 ? -18.869 21.962 50.343 1.00 7.61 294 ASP A N 1
ATOM 3739 C CA . ASP A 1 270 ? -18.067 23.147 50.017 1.00 7.40 294 ASP A CA 1
ATOM 3740 C C . ASP A 1 270 ? -17.701 23.312 48.566 1.00 6.98 294 ASP A C 1
ATOM 3741 O O . ASP A 1 270 ? -17.326 24.439 48.198 1.00 7.43 294 ASP A O 1
ATOM 3750 N N . THR A 1 271 ? -17.760 22.257 47.758 1.00 6.56 295 THR A N 1
ATOM 3751 C CA . THR A 1 271 ? -17.500 22.335 46.340 1.00 6.99 295 THR A CA 1
ATOM 3752 C C . THR A 1 271 ? -18.553 21.525 45.597 1.00 7.09 295 THR A C 1
ATOM 3753 O O . THR A 1 271 ? -18.876 20.406 45.991 1.00 8.16 295 THR A O 1
ATOM 3764 N N . HIS A 1 272 ? -19.078 22.097 44.505 1.00 6.69 296 HIS A N 1
ATOM 3765 C CA . HIS A 1 272 ? -19.996 21.444 43.568 1.00 6.16 296 HIS A CA 1
ATOM 3766 C C . HIS A 1 272 ? -19.375 21.379 42.188 1.00 6.57 296 HIS A C 1
ATOM 3767 O O . HIS A 1 272 ? -18.301 21.920 41.939 1.00 6.75 296 HIS A O 1
ATOM 3780 N N . ALA A 1 273 ? -20.025 20.642 41.280 1.00 6.33 297 ALA A N 1
ATOM 3781 C CA . ALA A 1 273 ? -19.593 20.647 39.891 1.00 6.55 297 ALA A CA 1
ATOM 3782 C C . ALA A 1 273 ? -19.869 22.013 39.266 1.00 6.28 297 ALA A C 1
ATOM 3783 O O . ALA A 1 273 ? -20.895 22.636 39.540 1.00 7.14 297 ALA A O 1
ATOM 3790 N N . ALA A 1 274 ? -18.962 22.466 38.413 1.00 6.49 298 ALA A N 1
ATOM 3791 C CA . ALA A 1 274 ? -19.097 23.751 37.735 1.00 6.73 298 ALA A CA 1
ATOM 3792 C C . ALA A 1 274 ? -20.114 23.703 36.614 1.00 6.31 298 ALA A C 1
ATOM 3793 O O . ALA A 1 274 ? -20.256 22.725 35.875 1.00 6.90 298 ALA A O 1
ATOM 3800 N N . ALA A 1 275 ? -20.758 24.841 36.437 1.00 6.32 299 ALA A N 1
ATOM 3801 C CA . ALA A 1 275 ? -21.691 25.039 35.347 1.00 6.97 299 ALA A CA 1
ATOM 3802 C C . ALA A 1 275 ? -21.059 24.734 34.000 1.00 6.39 299 ALA A C 1
ATOM 3803 O O . ALA A 1 275 ? -21.725 24.196 33.116 1.00 7.09 299 ALA A O 1
ATOM 3810 N N . ASP A 1 276 ? -19.831 25.215 33.798 1.00 6.79 300 ASP A N 1
ATOM 3811 C CA . ASP A 1 276 ? -19.161 25.210 32.468 1.00 6.85 300 ASP A CA 1
ATOM 3812 C C . ASP A 1 276 ? -19.122 23.812 31.851 1.00 6.87 300 ASP A C 1
ATOM 3813 O O . ASP A 1 276 ? -19.612 23.623 30.716 1.00 7.12 300 ASP A O 1
ATOM 3822 N N . ILE A 1 277 ? -18.522 22.860 32.549 1.00 6.40 301 ILE A N 1
ATOM 3823 C CA . ILE A 1 277 ? -18.361 21.517 31.989 1.00 6.88 301 ILE A CA 1
ATOM 3824 C C . ILE A 1 277 ? -19.722 20.860 31.752 1.00 6.61 301 ILE A C 1
ATOM 3825 O O . ILE A 1 277 ? -19.907 20.159 30.756 1.00 6.95 301 ILE A O 1
ATOM 3841 N N . ILE A 1 278 ? -20.671 21.083 32.650 1.00 6.62 302 ILE A N 1
ATOM 3842 C CA . ILE A 1 278 ? -21.998 20.514 32.477 1.00 7.10 302 ILE A CA 1
ATOM 3843 C C . ILE A 1 278 ? -22.724 21.114 31.270 1.00 7.04 302 ILE A C 1
ATOM 3844 O O . ILE A 1 278 ? -23.451 20.390 30.579 1.00 7.30 302 ILE A O 1
ATOM 3860 N N . CYS A 1 279 ? -22.528 22.396 30.951 1.00 7.35 303 CYS A N 1
ATOM 3861 C CA . CYS A 1 279 ? -23.146 22.953 29.738 1.00 7.10 303 CYS A CA 1
ATOM 3862 C C . CYS A 1 279 ? -22.625 22.269 28.480 1.00 6.99 303 CYS A C 1
ATOM 3863 O O . CYS A 1 279 ? -23.402 21.969 27.553 1.00 7.72 303 CYS A O 1
ATOM 3871 N N . TYR A 1 280 ? -21.315 22.010 28.425 1.00 7.05 304 TYR A N 1
ATOM 3872 C CA . TYR A 1 280 ? -20.767 21.283 27.278 1.00 6.87 304 TYR A CA 1
ATOM 3873 C C . TYR A 1 280 ? -21.348 19.865 27.220 1.00 6.79 304 TYR A C 1
ATOM 3874 O O . TYR A 1 280 ? -21.821 19.404 26.176 1.00 7.52 304 TYR A O 1
ATOM 3892 N N . MET A 1 281 ? -21.269 19.143 28.332 1.00 6.95 305 MET A N 1
ATOM 3893 C CA . MET A 1 281 ? -21.612 17.733 28.335 1.00 6.97 305 MET A CA 1
ATOM 3894 C C . MET A 1 281 ? -23.111 17.517 28.169 1.00 7.19 305 MET A C 1
ATOM 3895 O O . MET A 1 281 ? -23.515 16.510 27.546 1.00 7.75 305 MET A O 1
ATOM 3909 N N . ASN A 1 282 ? -23.949 18.402 28.698 1.00 6.91 306 ASN A N 1
ATOM 3910 C CA . ASN A 1 282 ? -25.369 18.318 28.412 1.00 7.17 306 ASN A CA 1
ATOM 3911 C C . ASN A 1 282 ? -25.622 18.541 26.924 1.00 7.65 306 ASN A C 1
ATOM 3912 O O . ASN A 1 282 ? -26.413 17.824 26.303 1.00 8.43 306 ASN A O 1
ATOM 3923 N N . GLY A 1 283 ? -25.004 19.559 26.334 1.00 7.40 307 GLY A N 1
ATOM 3924 C CA . GLY A 1 283 ? -25.232 19.801 24.927 1.00 8.12 307 GLY A CA 1
ATOM 3925 C C . GLY A 1 283 ? -24.805 18.643 24.048 1.00 8.16 307 GLY A C 1
ATOM 3926 O O . GLY A 1 283 ? -25.514 18.284 23.101 1.00 8.84 307 GLY A O 1
ATOM 3930 N N . TYR A 1 284 ? -23.696 17.989 24.415 1.00 7.75 308 TYR A N 1
ATOM 3931 C CA . TYR A 1 284 ? -23.184 16.838 23.710 1.00 7.71 308 TYR A CA 1
ATOM 3932 C C . TYR A 1 284 ? -23.886 15.534 24.096 1.00 8.10 308 TYR A C 1
ATOM 3933 O O . TYR A 1 284 ? -23.521 14.470 23.586 1.00 9.46 308 TYR A O 1
ATOM 3951 N N . LYS A 1 285 ? -24.869 15.568 24.980 1.00 7.92 309 LYS A N 1
ATOM 3952 C CA . LYS A 1 285 ? -25.583 14.352 25.389 1.00 8.66 309 LYS A CA 1
ATOM 3953 C C . LYS A 1 285 ? -24.574 13.282 25.811 1.00 8.44 309 LYS A C 1
ATOM 3954 O O . LYS A 1 285 ? -24.668 12.106 25.474 1.00 9.11 309 LYS A O 1
ATOM 3973 N N . ASP A 1 286 ? -23.585 13.700 26.602 1.00 8.06 310 ASP A N 1
ATOM 3974 C CA . ASP A 1 286 ? -22.385 12.901 26.873 1.00 7.61 310 ASP A CA 1
ATOM 3975 C C . ASP A 1 286 ? -22.650 11.872 27.963 1.00 7.89 310 ASP A C 1
ATOM 3976 O O . ASP A 1 286 ? -22.986 12.230 29.105 1.00 8.24 310 ASP A O 1
ATOM 3985 N N . ASN A 1 287 ? -22.454 10.606 27.645 1.00 8.01 311 ASN A N 1
ATOM 3986 C CA . ASN A 1 287 ? -22.717 9.524 28.592 1.00 8.64 311 ASN A CA 1
ATOM 3987 C C . ASN A 1 287 ? -21.687 9.423 29.717 1.00 8.18 311 ASN A C 1
ATOM 3988 O O . ASN A 1 287 ? -21.875 8.624 30.638 1.00 9.41 311 ASN A O 1
ATOM 3999 N N . ARG A 1 288 ? -20.644 10.253 29.716 1.00 7.67 312 ARG A N 1
ATOM 4000 C CA . ARG A 1 288 ? -19.786 10.326 30.863 1.00 7.49 312 ARG A CA 1
ATOM 4001 C C . ARG A 1 288 ? -20.411 11.132 31.999 1.00 7.01 312 ARG A C 1
ATOM 4002 O O . ARG A 1 288 ? -19.874 11.106 33.115 1.00 7.74 312 ARG A O 1
ATOM 4023 N N . ARG A 1 289 ? -21.512 11.839 31.757 1.00 7.35 313 ARG A N 1
ATOM 4024 C CA . ARG A 1 289 ? -22.077 12.685 32.812 1.00 7.35 313 ARG A CA 1
ATOM 4025 C C . ARG A 1 289 ? -22.348 11.887 34.092 1.00 7.29 313 ARG A C 1
ATOM 4026 O O . ARG A 1 289 ? -22.000 12.346 35.192 1.00 7.91 313 ARG A O 1
ATOM 4047 N N . GLU A 1 290 ? -22.977 10.715 33.975 1.00 7.98 314 GLU A N 1
ATOM 4048 C CA . GLU A 1 290 ? -23.297 9.983 35.200 1.00 9.35 314 GLU A CA 1
ATOM 4049 C C . GLU A 1 290 ? -22.057 9.497 35.918 1.00 9.05 314 GLU A C 1
ATOM 4050 O O . GLU A 1 290 ? -22.121 9.210 37.127 1.00 10.18 314 GLU A O 1
ATOM 4062 N N . LYS A 1 291 ? -20.941 9.385 35.204 1.00 8.30 315 LYS A N 1
ATOM 4063 C CA . LYS A 1 291 ? -19.684 8.966 35.814 1.00 8.49 315 LYS A CA 1
ATOM 4064 C C . LYS A 1 291 ? -18.970 10.109 36.509 1.00 8.44 315 LYS A C 1
ATOM 4065 O O . LYS A 1 291 ? -18.139 9.863 37.393 1.00 10.08 315 LYS A O 1
ATOM 4084 N N . PHE A 1 292 ? -19.218 11.337 36.050 1.00 7.44 316 PHE A N 1
ATOM 4085 C CA . PHE A 1 292 ? -18.490 12.494 36.546 1.00 7.18 316 PHE A CA 1
ATOM 4086 C C . PHE A 1 292 ? -19.240 13.207 37.686 1.00 6.97 316 PHE A C 1
ATOM 4087 O O . PHE A 1 292 ? -18.597 13.758 38.588 1.00 7.88 316 PHE A O 1
ATOM 4104 N N . PHE A 1 293 ? -20.574 13.288 37.571 1.00 7.41 317 PHE A N 1
ATOM 4105 C CA . PHE A 1 293 ? -21.386 14.180 38.373 1.00 7.92 317 PHE A CA 1
ATOM 4106 C C . PHE A 1 293 ? -22.458 13.417 39.120 1.00 8.13 317 PHE A C 1
ATOM 4107 O O . PHE A 1 293 ? -22.986 12.441 38.623 1.00 9.49 317 PHE A O 1
ATOM 4124 N N . THR A 1 294 ? -22.828 13.934 40.296 1.00 7.70 318 THR A N 1
ATOM 4125 C CA . THR A 1 294 ? -24.090 13.511 40.890 1.00 8.55 318 THR A CA 1
ATOM 4126 C C . THR A 1 294 ? -25.246 14.248 40.231 1.00 9.54 318 THR A C 1
ATOM 4127 O O . THR A 1 294 ? -25.102 15.325 39.648 1.00 11.10 318 THR A O 1
ATOM 4138 N N . LYS A 1 295 ? -26.410 13.643 40.311 1.00 9.74 319 LYS A N 1
ATOM 4139 C CA . LYS A 1 295 ? -27.591 14.315 39.805 1.00 10.17 319 LYS A CA 1
ATOM 4140 C C . LYS A 1 295 ? -27.877 15.593 40.590 1.00 9.21 319 LYS A C 1
ATOM 4141 O O . LYS A 1 295 ? -27.642 15.676 41.800 1.00 10.59 319 LYS A O 1
ATOM 4160 N N . SER A 1 296 ? -28.436 16.589 39.881 1.00 9.50 320 SER A N 1
ATOM 4161 C CA . SER A 1 296 ? -28.858 17.774 40.574 1.00 9.41 320 SER A CA 1
ATOM 4162 C C . SER A 1 296 ? -30.264 17.428 41.170 1.00 9.14 320 SER A C 1
ATOM 4163 O O . SER A 1 296 ? -30.903 16.443 40.795 1.00 10.50 320 SER A O 1
ATOM 4171 N N . GLU A 1 297 ? -30.731 18.286 42.077 1.00 8.87 321 GLU A N 1
ATOM 4172 C CA . GLU A 1 297 ? -32.068 18.158 42.709 1.00 9.01 321 GLU A CA 1
ATOM 4173 C C . GLU A 1 297 ? -33.031 19.162 42.062 1.00 9.55 321 GLU A C 1
ATOM 4174 O O . GLU A 1 297 ? -34.178 19.269 42.550 1.00 12.29 321 GLU A O 1
ATOM 4186 N N . TRP A 1 298 ? -32.614 19.871 41.007 1.00 8.81 322 TRP A N 1
ATOM 4187 C CA . TRP A 1 298 ? -33.499 20.833 40.371 1.00 9.45 322 TRP A CA 1
ATOM 4188 C C . TRP A 1 298 ? -34.529 20.092 39.535 1.00 10.04 322 TRP A C 1
ATOM 4189 O O . TRP A 1 298 ? -34.185 19.225 38.734 1.00 11.30 322 TRP A O 1
ATOM 4210 N N . ALA A 1 299 ? -35.789 20.447 39.719 1.00 10.31 323 ALA A N 1
ATOM 4211 C CA . ALA A 1 299 ? -36.883 19.724 39.085 1.00 11.22 323 ALA A CA 1
ATOM 4212 C C . ALA A 1 299 ? -36.682 19.648 37.588 1.00 11.26 323 ALA A C 1
ATOM 4213 O O . ALA A 1 299 ? -36.503 20.658 36.908 1.00 11.79 323 ALA A O 1
ATOM 4220 N N . GLY A 1 300 ? -36.712 18.422 37.073 1.00 11.82 324 GLY A N 1
ATOM 4221 C CA . GLY A 1 300 ? -36.646 18.209 35.644 1.00 12.11 324 GLY A CA 1
ATOM 4222 C C . GLY A 1 300 ? -35.282 18.269 35.009 1.00 11.67 324 GLY A C 1
ATOM 4223 O O . GLY A 1 300 ? -35.192 18.176 33.785 1.00 13.07 324 GLY A O 1
ATOM 4227 N N . GLN A 1 301 ? -34.197 18.453 35.792 1.00 10.50 325 GLN A N 1
ATOM 4228 C CA . GLN A 1 301 ? -32.858 18.635 35.225 1.00 10.61 325 GLN A CA 1
ATOM 4229 C C . GLN A 1 301 ? -31.884 17.684 35.911 1.00 10.11 325 GLN A C 1
ATOM 4230 O O . GLN A 1 301 ? -31.551 17.870 37.087 1.00 11.29 325 GLN A O 1
ATOM 4244 N N . ASP A 1 302 ? -31.367 16.725 35.152 1.00 9.76 326 ASP A N 1
ATOM 4245 C CA . ASP A 1 302 ? -30.475 15.758 35.762 1.00 10.42 326 ASP A CA 1
ATOM 4246 C C . ASP A 1 302 ? -29.126 16.369 36.140 1.00 8.76 326 ASP A C 1
ATOM 4247 O O . ASP A 1 302 ? -28.578 16.017 37.192 1.00 9.40 326 ASP A O 1
ATOM 4256 N N . TYR A 1 303 ? -28.557 17.237 35.297 1.00 8.23 327 TYR A N 1
ATOM 4257 C CA . TYR A 1 303 ? -27.211 17.777 35.545 1.00 7.87 327 TYR A CA 1
ATOM 4258 C C . TYR A 1 303 ? -27.265 19.288 35.383 1.00 7.74 327 TYR A C 1
ATOM 4259 O O . TYR A 1 303 ? -27.626 19.796 34.310 1.00 8.11 327 TYR A O 1
ATOM 4277 N N . VAL A 1 304 ? -26.883 20.001 36.445 1.00 7.35 328 VAL A N 1
ATOM 4278 C CA . VAL A 1 304 ? -26.833 21.459 36.459 1.00 7.57 328 VAL A CA 1
ATOM 4279 C C . VAL A 1 304 ? -25.657 21.819 37.352 1.00 7.14 328 VAL A C 1
ATOM 4280 O O . VAL A 1 304 ? -25.701 21.505 38.549 1.00 7.57 328 VAL A O 1
ATOM 4293 N N . GLY A 1 305 ? -24.640 22.472 36.825 1.00 7.20 329 GLY A N 1
ATOM 4294 C CA . GLY A 1 305 ? -23.543 22.913 37.665 1.00 6.96 329 GLY A CA 1
ATOM 4295 C C . GLY A 1 305 ? -23.811 24.277 38.285 1.00 6.79 329 GLY A C 1
ATOM 4296 O O . GLY A 1 305 ? -24.695 25.009 37.814 1.00 7.46 329 GLY A O 1
ATOM 4300 N N . MET A 1 306 ? -23.044 24.596 39.322 1.00 6.96 330 MET A N 1
ATOM 4301 C CA . MET A 1 306 ? -23.057 25.922 39.922 1.00 7.02 330 MET A CA 1
ATOM 4302 C C . MET A 1 306 ? -22.059 26.805 39.198 1.00 6.95 330 MET A C 1
ATOM 4303 O O . MET A 1 306 ? -20.970 26.366 38.839 1.00 6.85 330 MET A O 1
ATOM 4317 N N . ARG A 1 307 ? -22.425 28.051 38.952 1.00 7.00 331 ARG A N 1
ATOM 4318 C CA . ARG A 1 307 ? -21.517 28.975 38.283 1.00 7.20 331 ARG A CA 1
ATOM 4319 C C . ARG A 1 307 ? -20.347 29.347 39.188 1.00 6.71 331 ARG A C 1
ATOM 4320 O O . ARG A 1 307 ? -20.493 29.498 40.410 1.00 7.40 331 ARG A O 1
ATOM 4341 N N . ARG A 1 308 ? -19.200 29.506 38.567 1.00 6.90 332 ARG A N 1
ATOM 4342 C CA . ARG A 1 308 ? -17.967 29.965 39.193 1.00 7.30 332 ARG A CA 1
ATOM 4343 C C . ARG A 1 308 ? -17.878 31.484 39.160 1.00 7.24 332 ARG A C 1
ATOM 4344 O O . ARG A 1 308 ? -18.166 32.110 38.143 1.00 8.80 332 ARG A O 1
ATOM 4365 N N . GLY A 1 309 ? -17.448 32.082 40.260 1.00 7.47 333 GLY A N 1
ATOM 4366 C CA . GLY A 1 309 ? -17.312 33.541 40.293 1.00 7.84 333 GLY A CA 1
ATOM 4367 C C . GLY A 1 309 ? -18.640 34.261 40.370 1.00 7.70 333 GLY A C 1
ATOM 4368 O O . GLY A 1 309 ? -18.980 35.095 39.532 1.00 8.33 333 GLY A O 1
ATOM 4372 N N . ILE A 1 310 ? -19.384 33.949 41.440 1.00 7.43 334 ILE A N 1
ATOM 4373 C CA . ILE A 1 310 ? -20.682 34.496 41.733 1.00 7.98 334 ILE A CA 1
ATOM 4374 C C . ILE A 1 310 ? -20.721 34.944 43.188 1.00 7.74 334 ILE A C 1
ATOM 4375 O O . ILE A 1 310 ? -19.791 34.680 43.961 1.00 8.58 334 ILE A O 1
ATOM 4391 N N . VAL A 1 311 ? -21.840 35.560 43.569 1.00 8.44 335 VAL A N 1
ATOM 4392 C CA . VAL A 1 311 ? -22.221 35.637 44.977 1.00 9.00 335 VAL A CA 1
ATOM 4393 C C . VAL A 1 311 ? -22.713 34.224 45.320 1.00 9.09 335 VAL A C 1
ATOM 4394 O O . VAL A 1 311 ? -23.716 33.747 44.794 1.00 9.51 335 VAL A O 1
ATOM 4407 N N . ILE A 1 312 ? -21.954 33.518 46.144 1.00 8.92 336 ILE A N 1
ATOM 4408 C CA . ILE A 1 312 ? -22.228 32.101 46.398 1.00 9.51 336 ILE A CA 1
ATOM 4409 C C . ILE A 1 312 ? -23.491 31.980 47.243 1.00 9.17 336 ILE A C 1
ATOM 4410 O O . ILE A 1 312 ? -23.579 32.612 48.315 1.00 9.74 336 ILE A O 1
ATOM 4426 N N . PRO A 1 313 ? -24.481 31.182 46.825 1.00 9.32 337 PRO A N 1
ATOM 4427 C CA . PRO A 1 313 ? -25.727 31.070 47.578 1.00 10.06 337 PRO A CA 1
ATOM 4428 C C . PRO A 1 313 ? -25.544 30.214 48.815 1.00 9.73 337 PRO A C 1
ATOM 4429 O O . PRO A 1 313 ? -24.583 29.454 48.963 1.00 9.58 337 PRO A O 1
ATOM 4440 N N . GLU A 1 314 ? -26.491 30.343 49.716 1.00 10.24 338 GLU A N 1
ATOM 4441 C CA . GLU A 1 314 ? -26.534 29.459 50.870 1.00 10.43 338 GLU A CA 1
ATOM 4442 C C . GLU A 1 314 ? -26.728 28.009 50.427 1.00 9.04 338 GLU A C 1
ATOM 4443 O O . GLU A 1 314 ? -27.610 27.688 49.616 1.00 9.67 338 GLU A O 1
ATOM 4455 N N . LEU A 1 315 ? -25.911 27.132 50.998 1.00 8.82 339 LEU A N 1
ATOM 4456 C CA . LEU A 1 315 ? -25.972 25.717 50.632 1.00 8.38 339 LEU A CA 1
ATOM 4457 C C . LEU A 1 315 ? -27.350 25.126 50.920 1.00 8.87 339 LEU A C 1
ATOM 4458 O O . LEU A 1 315 ? -27.916 24.398 50.105 1.00 8.82 339 LEU A O 1
ATOM 4474 N N . LYS A 1 316 ? -27.911 25.413 52.090 1.00 10.21 340 LYS A N 1
ATOM 4475 C CA . LYS A 1 316 ? -29.121 24.727 52.512 1.00 12.39 340 LYS A CA 1
ATOM 4476 C C . LYS A 1 316 ? -30.343 25.130 51.734 1.00 11.84 340 LYS A C 1
ATOM 4477 O O . LYS A 1 316 ? -31.322 24.380 51.760 1.00 13.62 340 LYS A O 1
ATOM 4496 N N . THR A 1 317 ? -30.342 26.280 51.083 1.00 12.29 341 THR A N 1
ATOM 4497 C CA . THR A 1 317 ? -31.504 26.718 50.318 1.00 13.43 341 THR A CA 1
ATOM 4498 C C . THR A 1 317 ? -31.384 26.256 48.874 1.00 13.56 341 THR A C 1
ATOM 4499 O O . THR A 1 317 ? -32.133 25.379 48.435 1.00 16.22 341 THR A O 1
ATOM 4510 N N . THR A 1 318 ? -30.443 26.805 48.127 1.00 12.32 342 THR A N 1
ATOM 4511 C CA . THR A 1 318 ? -30.301 26.383 46.744 1.00 11.04 342 THR A CA 1
ATOM 4512 C C . THR A 1 318 ? -28.972 25.704 46.428 1.00 9.00 342 THR A C 1
ATOM 4513 O O . THR A 1 318 ? -28.929 24.955 45.466 1.00 9.41 342 THR A O 1
ATOM 4524 N N . GLY A 1 319 ? -27.872 25.964 47.141 1.00 8.66 343 GLY A N 1
ATOM 4525 C CA . GLY A 1 319 ? -26.596 25.458 46.663 1.00 7.87 343 GLY A CA 1
ATOM 4526 C C . GLY A 1 319 ? -26.538 23.951 46.577 1.00 7.70 343 GLY A C 1
ATOM 4527 O O . GLY A 1 319 ? -25.917 23.397 45.670 1.00 7.89 343 GLY A O 1
ATOM 4531 N N . HIS A 1 320 ? -27.187 23.271 47.514 1.00 7.73 344 HIS A N 1
ATOM 4532 C CA . HIS A 1 320 ? -27.124 21.827 47.567 1.00 7.54 344 HIS A CA 1
ATOM 4533 C C . HIS A 1 320 ? -27.899 21.173 46.439 1.00 7.83 344 HIS A C 1
ATOM 4534 O O . HIS A 1 320 ? -27.778 19.965 46.236 1.00 8.24 344 HIS A O 1
ATOM 4547 N N . LYS A 1 321 ? -28.681 21.944 45.692 1.00 7.71 345 LYS A N 1
ATOM 4548 C CA . LYS A 1 321 ? -29.458 21.370 44.604 1.00 7.79 345 LYS A CA 1
ATOM 4549 C C . LYS A 1 321 ? -28.648 21.186 43.333 1.00 7.82 345 LYS A C 1
ATOM 4550 O O . LYS A 1 321 ? -29.059 20.445 42.431 1.00 8.18 345 LYS A O 1
ATOM 4569 N N . TYR A 1 322 ? -27.514 21.854 43.198 1.00 7.27 346 TYR A N 1
ATOM 4570 C CA . TYR A 1 322 ? -26.695 21.705 42.017 1.00 7.29 346 TYR A CA 1
ATOM 4571 C C . TYR A 1 322 ? -25.959 20.367 42.042 1.00 7.25 346 TYR A C 1
ATOM 4572 O O . TYR A 1 322 ? -25.722 19.797 43.094 1.00 7.34 346 TYR A O 1
ATOM 4590 N N . SER A 1 323 ? -25.614 19.881 40.846 1.00 6.77 347 SER A N 1
ATOM 4591 C CA . SER A 1 323 ? -24.834 18.653 40.750 1.00 7.03 347 SER A CA 1
ATOM 4592 C C . SER A 1 323 ? -23.499 18.771 41.476 1.00 7.05 347 SER A C 1
ATOM 4593 O O . SER A 1 323 ? -22.848 19.821 41.480 1.00 7.22 347 SER A O 1
ATOM 4601 N N . GLY A 1 324 ? -23.118 17.662 42.097 1.00 6.85 348 GLY A N 1
ATOM 4602 C CA . GLY A 1 324 ? -21.842 17.533 42.770 1.00 7.39 348 GLY A CA 1
ATOM 4603 C C . GLY A 1 324 ? -20.854 16.699 41.980 1.00 7.05 348 GLY A C 1
ATOM 4604 O O . GLY A 1 324 ? -21.105 16.217 40.876 1.00 7.65 348 GLY A O 1
ATOM 4608 N N . VAL A 1 325 ? -19.669 16.555 42.582 1.00 7.32 349 VAL A N 1
ATOM 4609 C CA . VAL A 1 325 ? -18.595 15.730 42.034 1.00 7.97 349 VAL A CA 1
ATOM 4610 C C . VAL A 1 325 ? -18.896 14.280 42.405 1.00 8.30 349 VAL A C 1
ATOM 4611 O O . VAL A 1 325 ? -19.054 13.957 43.584 1.00 8.85 349 VAL A O 1
ATOM 4624 N N . ASN A 1 326 ? -18.969 13.391 41.412 1.00 8.68 350 ASN A N 1
ATOM 4625 C CA . ASN A 1 326 ? -19.199 11.965 41.658 1.00 9.60 350 ASN A CA 1
ATOM 4626 C C . ASN A 1 326 ? -17.853 11.276 41.912 1.00 9.66 350 ASN A C 1
ATOM 4627 O O . ASN A 1 326 ? -17.134 10.919 40.985 1.00 12.61 350 ASN A O 1
ATOM 4638 N N . ILE A 1 327 ? -17.486 11.145 43.182 1.00 10.66 351 ILE A N 1
ATOM 4639 C CA . ILE A 1 327 ? -16.208 10.577 43.596 1.00 10.87 351 ILE A CA 1
ATOM 4640 C C . ILE A 1 327 ? -16.491 9.804 44.884 1.00 12.66 351 ILE A C 1
ATOM 4641 O O . ILE A 1 327 ? -17.388 10.132 45.632 1.00 14.44 351 ILE A O 1
ATOM 4657 N N . ALA A 1 328 ? -15.707 8.775 45.146 1.00 15.07 352 ALA A N 1
ATOM 4658 C CA . ALA A 1 328 ? -15.863 7.912 46.310 1.00 17.10 352 ALA A CA 1
ATOM 4659 C C . ALA A 1 328 ? -14.665 8.040 47.230 1.00 16.49 352 ALA A C 1
ATOM 4660 O O . ALA A 1 328 ? -13.594 8.470 46.791 1.00 15.14 352 ALA A O 1
ATOM 4667 N N . PRO A 1 329 ? -14.799 7.664 48.515 1.00 17.09 353 PRO A N 1
ATOM 4668 C CA . PRO A 1 329 ? -13.649 7.756 49.418 1.00 18.06 353 PRO A CA 1
ATOM 4669 C C . PRO A 1 329 ? -12.512 6.892 48.978 1.00 15.75 353 PRO A C 1
ATOM 4670 O O . PRO A 1 329 ? -11.366 7.156 49.353 1.00 16.38 353 PRO A O 1
ATOM 4681 N N . THR A 1 330 ? -12.787 5.857 48.195 1.00 12.91 354 THR A N 1
ATOM 4682 C CA . THR A 1 330 ? -11.732 4.942 47.787 1.00 13.85 354 THR A CA 1
ATOM 4683 C C . THR A 1 330 ? -11.173 5.249 46.402 1.00 12.54 354 THR A C 1
ATOM 4684 O O . THR A 1 330 ? -10.266 4.538 45.972 1.00 14.19 354 THR A O 1
ATOM 4695 N N . SER A 1 331 ? -11.683 6.276 45.717 1.00 11.17 355 SER A N 1
ATOM 4696 C CA . SER A 1 331 ? -11.231 6.642 44.390 1.00 11.16 355 SER A CA 1
ATOM 4697 C C . SER A 1 331 ? -9.734 6.937 44.370 1.00 9.91 355 SER A C 1
ATOM 4698 O O . SER A 1 331 ? -9.221 7.554 45.282 1.00 9.50 355 SER A O 1
ATOM 4706 N N . PRO A 1 332 ? -9.028 6.614 43.290 1.00 11.55 356 PRO A N 1
ATOM 4707 C CA . PRO A 1 332 ? -7.628 7.075 43.161 1.00 11.06 356 PRO A CA 1
ATOM 4708 C C . PRO A 1 332 ? -7.526 8.562 42.875 1.00 10.18 356 PRO A C 1
ATOM 4709 O O . PRO A 1 332 ? -8.504 9.222 42.520 1.00 12.73 356 PRO A O 1
ATOM 4720 N N . LEU A 1 333 ? -6.333 9.098 43.088 1.00 8.71 357 LEU A N 1
ATOM 4721 C CA . LEU A 1 333 ? -5.967 10.416 42.610 1.00 8.83 357 LEU A CA 1
ATOM 4722 C C . LEU A 1 333 ? -5.265 10.229 41.270 1.00 8.69 357 LEU A C 1
ATOM 4723 O O . LEU A 1 333 ? -4.377 9.380 41.140 1.00 10.57 357 LEU A O 1
ATOM 4739 N N . TYR A 1 334 ? -5.634 11.024 40.294 1.00 9.53 358 TYR A N 1
ATOM 4740 C CA . TYR A 1 334 ? -5.028 10.984 38.974 1.00 9.08 358 TYR A CA 1
ATOM 4741 C C . TYR A 1 334 ? -3.871 11.962 38.867 1.00 8.33 358 TYR A C 1
ATOM 4742 O O . TYR A 1 334 ? -3.966 13.102 39.333 1.00 9.33 358 TYR A O 1
ATOM 4760 N N . TRP A 1 335 ? -2.802 11.529 38.197 1.00 7.69 359 TRP A N 1
ATOM 4761 C CA . TRP A 1 335 ? -1.725 12.414 37.791 1.00 7.31 359 TRP A CA 1
ATOM 4762 C C . TRP A 1 335 ? -1.766 12.675 36.293 1.00 7.09 359 TRP A C 1
ATOM 4763 O O . TRP A 1 335 ? -1.573 13.811 35.858 1.00 7.78 359 TRP A O 1
ATOM 4784 N N . MET A 1 336 ? -1.972 11.639 35.493 1.00 7.81 360 MET A N 1
ATOM 4785 C CA . MET A 1 336 ? -2.039 11.779 34.040 1.00 8.31 360 MET A CA 1
ATOM 4786 C C . MET A 1 336 ? -2.694 10.520 33.447 1.00 8.29 360 MET A C 1
ATOM 4787 O O . MET A 1 336 ? -2.368 9.404 33.887 1.00 9.47 360 MET A O 1
ATOM 4801 N N . ASN A 1 337 ? -3.586 10.709 32.469 1.00 8.07 361 ASN A N 1
ATOM 4802 C CA . ASN A 1 337 ? -4.236 9.599 31.824 1.00 7.93 361 ASN A CA 1
ATOM 4803 C C . ASN A 1 337 ? -3.843 9.492 30.347 1.00 7.77 361 ASN A C 1
ATOM 4804 O O . ASN A 1 337 ? -3.232 10.379 29.741 1.00 8.10 361 ASN A O 1
ATOM 4815 N N . ALA A 1 338 ? -4.193 8.341 29.765 1.00 7.67 362 ALA A N 1
ATOM 4816 C CA . ALA A 1 338 ? -3.846 8.032 28.384 1.00 7.89 362 ALA A CA 1
ATOM 4817 C C . ALA A 1 338 ? -4.554 8.965 27.420 1.00 7.87 362 ALA A C 1
ATOM 4818 O O . ALA A 1 338 ? -4.006 9.302 26.360 1.00 7.99 362 ALA A O 1
ATOM 4825 N N . ALA A 1 339 ? -5.796 9.357 27.730 1.00 7.37 363 ALA A N 1
ATOM 4826 C CA . ALA A 1 339 ? -6.510 10.285 26.869 1.00 7.16 363 ALA A CA 1
ATOM 4827 C C . ALA A 1 339 ? -5.701 11.564 26.662 1.00 6.91 363 ALA A C 1
ATOM 4828 O O . ALA A 1 339 ? -5.574 12.078 25.541 1.00 7.56 363 ALA A O 1
ATOM 4835 N N . GLU A 1 340 ? -5.170 12.120 27.766 1.00 7.20 364 GLU A N 1
ATOM 4836 C CA . GLU A 1 340 ? -4.386 13.345 27.667 1.00 7.02 364 GLU A CA 1
ATOM 4837 C C . GLU A 1 340 ? -3.233 13.198 26.680 1.00 7.04 364 GLU A C 1
ATOM 4838 O O . GLU A 1 340 ? -2.955 14.102 25.896 1.00 7.07 364 GLU A O 1
ATOM 4850 N N . VAL A 1 341 ? -2.514 12.075 26.760 1.00 6.99 365 VAL A N 1
ATOM 4851 C CA . VAL A 1 341 ? -1.394 11.838 25.857 1.00 7.31 365 VAL A CA 1
ATOM 4852 C C . VAL A 1 341 ? -1.853 11.864 24.404 1.00 6.91 365 VAL A C 1
ATOM 4853 O O . VAL A 1 341 ? -1.181 12.438 23.534 1.00 8.11 365 VAL A O 1
ATOM 4866 N N . ALA A 1 342 ? -2.982 11.227 24.110 1.00 7.09 366 ALA A N 1
ATOM 4867 C CA . ALA A 1 342 ? -3.535 11.249 22.766 1.00 7.67 366 ALA A CA 1
ATOM 4868 C C . ALA A 1 342 ? -3.846 12.682 22.330 1.00 7.54 366 ALA A C 1
ATOM 4869 O O . ALA A 1 342 ? -3.511 13.098 21.206 1.00 8.04 366 ALA A O 1
ATOM 4876 N N . PHE A 1 343 ? -4.498 13.467 23.192 1.00 7.20 367 PHE A N 1
ATOM 4877 C CA . PHE A 1 343 ? -4.840 14.837 22.824 1.00 7.00 367 PHE A CA 1
ATOM 4878 C C . PHE A 1 343 ? -3.622 15.751 22.730 1.00 7.01 367 PHE A C 1
ATOM 4879 O O . PHE A 1 343 ? -3.637 16.708 21.944 1.00 7.90 367 PHE A O 1
ATOM 4896 N N . LEU A 1 344 ? -2.562 15.478 23.480 1.00 7.00 368 LEU A N 1
ATOM 4897 C CA . LEU A 1 344 ? -1.300 16.207 23.332 1.00 7.30 368 LEU A CA 1
ATOM 4898 C C . LEU A 1 344 ? -0.720 15.981 21.940 1.00 7.62 368 LEU A C 1
ATOM 4899 O O . LEU A 1 344 ? -0.235 16.906 21.292 1.00 8.44 368 LEU A O 1
ATOM 4915 N N . ARG A 1 345 ? -0.749 14.735 21.488 1.00 7.72 369 ARG A N 1
ATOM 4916 C CA . ARG A 1 345 ? -0.257 14.397 20.163 1.00 8.43 369 ARG A CA 1
ATOM 4917 C C . ARG A 1 345 ? -1.142 14.990 19.073 1.00 8.76 369 ARG A C 1
ATOM 4918 O O . ARG A 1 345 ? -0.637 15.510 18.055 1.00 9.47 369 ARG A O 1
ATOM 4939 N N . ALA A 1 346 ? -2.460 14.958 19.266 1.00 8.85 370 ALA A N 1
ATOM 4940 C CA . ALA A 1 346 ? -3.352 15.615 18.322 1.00 9.23 370 ALA A CA 1
ATOM 4941 C C . ALA A 1 346 ? -3.019 17.085 18.173 1.00 8.88 370 ALA A C 1
ATOM 4942 O O . ALA A 1 346 ? -2.948 17.621 17.058 1.00 9.58 370 ALA A O 1
ATOM 4949 N N . GLU A 1 347 ? -2.821 17.790 19.295 1.00 8.61 371 GLU A N 1
ATOM 4950 C CA . GLU A 1 347 ? -2.513 19.220 19.230 1.00 8.77 371 GLU A CA 1
ATOM 4951 C C . GLU A 1 347 ? -1.133 19.458 18.611 1.00 8.80 371 GLU A C 1
ATOM 4952 O O . GLU A 1 347 ? -0.947 20.364 17.786 1.00 9.91 371 GLU A O 1
ATOM 4964 N N . GLY A 1 348 ? -0.136 18.692 19.052 1.00 9.13 372 GLY A N 1
ATOM 4965 C CA . GLY A 1 348 ? 1.196 18.829 18.482 1.00 9.76 372 GLY A CA 1
ATOM 4966 C C . GLY A 1 348 ? 1.163 18.766 16.968 1.00 10.15 372 GLY A C 1
ATOM 4967 O O . GLY A 1 348 ? 1.832 19.553 16.293 1.00 11.46 372 GLY A O 1
ATOM 4971 N N . GLN A 1 349 ? 0.433 17.789 16.425 1.00 10.57 373 GLN A N 1
ATOM 4972 C CA . GLN A 1 349 ? 0.346 17.621 14.969 1.00 12.33 373 GLN A CA 1
ATOM 4973 C C . GLN A 1 349 ? -0.504 18.720 14.322 1.00 12.22 373 GLN A C 1
ATOM 4974 O O . GLN A 1 349 ? -0.066 19.403 13.391 1.00 14.47 373 GLN A O 1
ATOM 4988 N N . ALA A 1 350 ? -1.745 18.891 14.782 1.00 11.90 374 ALA A N 1
ATOM 4989 C CA . ALA A 1 350 ? -2.708 19.740 14.106 1.00 12.40 374 ALA A CA 1
ATOM 4990 C C . ALA A 1 350 ? -2.367 21.204 14.223 1.00 12.68 374 ALA A C 1
ATOM 4991 O O . ALA A 1 350 ? -2.643 21.981 13.297 1.00 15.09 374 ALA A O 1
ATOM 4998 N N . VAL A 1 351 ? -1.863 21.622 15.374 1.00 11.61 375 VAL A N 1
ATOM 4999 C CA . VAL A 1 351 ? -1.717 23.040 15.652 1.00 11.42 375 VAL A CA 1
ATOM 5000 C C . VAL A 1 351 ? -0.275 23.500 15.451 1.00 12.30 375 VAL A C 1
ATOM 5001 O O . VAL A 1 351 ? -0.058 24.628 15.007 1.00 14.14 375 VAL A O 1
ATOM 5014 N N . PHE A 1 352 ? 0.724 22.654 15.758 1.00 11.57 376 PHE A N 1
ATOM 5015 C CA . PHE A 1 352 ? 2.133 23.052 15.792 1.00 12.01 376 PHE A CA 1
ATOM 5016 C C . PHE A 1 352 ? 2.960 22.367 14.712 1.00 13.15 376 PHE A C 1
ATOM 5017 O O . PHE A 1 352 ? 4.150 22.678 14.568 1.00 13.82 376 PHE A O 1
ATOM 5034 N N . ASN A 1 353 ? 2.351 21.462 13.935 1.00 13.22 377 ASN A N 1
ATOM 5035 C CA A ASN A 1 353 ? 3.035 20.726 12.871 0.65 15.08 377 ASN A CA 1
ATOM 5036 C CA B ASN A 1 353 ? 3.041 20.733 12.870 0.35 14.71 377 ASN A CA 1
ATOM 5037 C C . ASN A 1 353 ? 4.236 19.934 13.372 1.00 14.17 377 ASN A C 1
ATOM 5038 O O . ASN A 1 353 ? 5.235 19.779 12.661 1.00 15.69 377 ASN A O 1
ATOM 5059 N N . PHE A 1 354 ? 4.128 19.401 14.57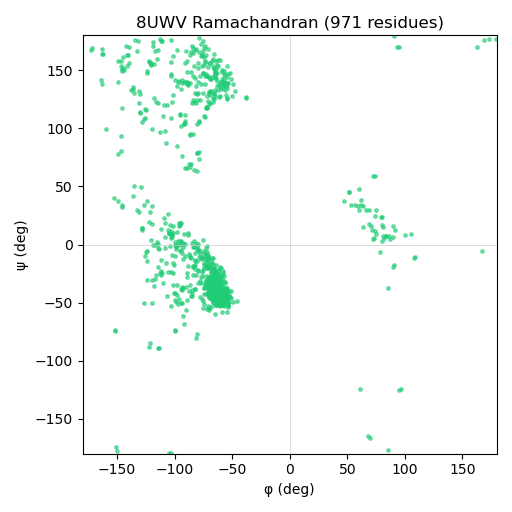9 1.00 12.45 378 PHE A N 1
ATOM 5060 C CA . PHE A 1 354 ? 5.136 18.495 15.078 1.00 13.12 378 PHE A CA 1
ATOM 5061 C C . PHE A 1 354 ? 4.870 17.084 14.555 1.00 13.53 378 PHE A C 1
ATOM 5062 O O . PHE A 1 354 ? 3.731 16.702 14.286 1.00 15.48 378 PHE A O 1
ATOM 5079 N N . SER A 1 355 ? 5.929 16.293 14.453 1.00 12.98 379 SER A N 1
ATOM 5080 C CA . SER A 1 355 ? 5.814 14.898 14.006 1.00 13.27 379 SER A CA 1
ATOM 5081 C C . SER A 1 355 ? 5.518 14.000 15.187 1.00 12.67 379 SER A C 1
ATOM 5082 O O . SER A 1 355 ? 6.417 13.576 15.914 1.00 12.98 379 SER A O 1
ATOM 5090 N N . MET A 1 356 ? 4.236 13.727 15.385 1.00 11.89 380 MET A N 1
ATOM 5091 C CA . MET A 1 356 ? 3.776 13.047 16.594 1.00 11.61 380 MET A CA 1
ATOM 5092 C C . MET A 1 356 ? 3.521 11.552 16.401 1.00 11.99 380 MET A C 1
ATOM 5093 O O . MET A 1 356 ? 3.160 10.863 17.369 1.00 12.41 380 MET A O 1
ATOM 5107 N N . GLY A 1 357 ? 3.725 11.027 15.204 1.00 13.18 381 GLY A N 1
ATOM 5108 C CA . GLY A 1 357 ? 3.650 9.607 14.956 1.00 13.83 381 GLY A CA 1
ATOM 5109 C C . GLY A 1 357 ? 2.366 9.106 14.343 1.00 14.82 381 GLY A C 1
ATOM 5110 O O . GLY A 1 357 ? 2.183 7.875 14.255 1.00 17.01 381 GLY A O 1
ATOM 5114 N N . GLY A 1 358 ? 1.483 10.009 13.925 1.00 14.10 382 GLY A N 1
ATOM 5115 C CA . GLY A 1 358 ? 0.177 9.631 13.400 1.00 14.82 382 GLY A CA 1
ATOM 5116 C C . GLY A 1 358 ? -0.622 10.864 13.030 1.00 14.47 382 GLY A C 1
ATOM 5117 O O . GLY A 1 358 ? -0.220 11.990 13.317 1.00 15.07 382 GLY A O 1
ATOM 5121 N N . THR A 1 359 ? -1.815 10.659 12.480 1.00 14.72 383 THR A N 1
ATOM 5122 C CA . THR A 1 359 ? -2.604 11.826 12.101 1.00 15.11 383 THR A CA 1
ATOM 5123 C C . THR A 1 359 ? -3.316 12.434 13.318 1.00 13.08 383 THR A C 1
ATOM 5124 O O . THR A 1 359 ? -3.642 11.754 14.293 1.00 12.19 383 THR A O 1
ATOM 5135 N N . ALA A 1 360 ? -3.563 13.732 13.268 1.00 13.19 384 ALA A N 1
ATOM 5136 C CA . ALA A 1 360 ? -4.309 14.359 14.351 1.00 12.85 384 ALA A CA 1
ATOM 5137 C C . ALA A 1 360 ? -5.672 13.722 14.557 1.00 11.96 384 ALA A C 1
ATOM 5138 O O . ALA A 1 360 ? -6.127 13.577 15.708 1.00 11.61 384 ALA A O 1
ATOM 5145 N N . GLU A 1 361 ? -6.360 13.389 13.458 1.00 12.15 385 GLU A N 1
ATOM 5146 C CA . GLU A 1 361 ? -7.661 12.757 13.581 1.00 12.82 385 GLU A CA 1
ATOM 5147 C C . GLU A 1 361 ? -7.556 11.469 14.372 1.00 11.99 385 GLU A C 1
ATOM 5148 O O . GLU A 1 361 ? -8.400 11.184 15.240 1.00 12.21 385 GLU A O 1
ATOM 5160 N N . SER A 1 362 ? -6.536 10.658 14.064 1.00 12.45 386 SER A N 1
ATOM 5161 C CA . SER A 1 362 ? -6.367 9.386 14.728 1.00 12.74 386 SER A CA 1
ATOM 5162 C C . SER A 1 362 ? -6.188 9.603 16.225 1.00 10.27 386 SER A C 1
ATOM 5163 O O . SER A 1 362 ? -6.797 8.913 17.043 1.00 10.91 386 SER A O 1
ATOM 5171 N N . PHE A 1 363 ? -5.371 10.590 16.607 1.00 10.09 387 PHE A N 1
ATOM 5172 C CA . PHE A 1 363 ? -5.122 10.831 18.029 1.00 9.12 387 PHE A CA 1
ATOM 5173 C C . PHE A 1 363 ? -6.355 11.379 18.741 1.00 8.92 387 PHE A C 1
ATOM 5174 O O . PHE A 1 363 ? -6.630 11.002 19.893 1.00 8.61 387 PHE A O 1
ATOM 5191 N N . TYR A 1 364 ? -7.079 12.293 18.093 1.00 8.88 388 TYR A N 1
ATOM 5192 C CA . TYR A 1 364 ? -8.294 12.848 18.687 1.00 8.50 388 TYR A CA 1
ATOM 5193 C C . TYR A 1 364 ? -9.319 11.761 18.991 1.00 8.26 388 TYR A C 1
ATOM 5194 O O . TYR A 1 364 ? -9.861 11.664 20.101 1.00 8.14 388 TYR A O 1
ATOM 5212 N N . ASN A 1 365 ? -9.574 10.904 18.008 1.00 8.12 389 ASN A N 1
ATOM 5213 C CA . ASN A 1 365 ? -10.536 9.834 18.207 1.00 8.40 389 ASN A CA 1
ATOM 5214 C C . ASN A 1 365 ? -10.032 8.828 19.222 1.00 8.57 389 ASN A C 1
ATOM 5215 O O . ASN A 1 365 ? -10.820 8.343 20.038 1.00 8.90 389 ASN A O 1
ATOM 5226 N N . GLN A 1 366 ? -8.723 8.573 19.257 1.00 8.46 390 GLN A N 1
ATOM 5227 C CA . GLN A 1 366 ? -8.192 7.675 20.271 1.00 9.35 390 GLN A CA 1
ATOM 5228 C C . GLN A 1 366 ? -8.380 8.253 21.665 1.00 8.29 390 GLN A C 1
ATOM 5229 O O . GLN A 1 366 ? -8.683 7.506 22.608 1.00 9.21 390 GLN A O 1
ATOM 5243 N N . GLY A 1 367 ? -8.207 9.555 21.834 1.00 7.86 391 GLY A N 1
ATOM 5244 C CA . GLY A 1 367 ? -8.380 10.151 23.140 1.00 7.68 391 GLY A CA 1
ATOM 5245 C C . GLY A 1 367 ? -9.805 10.038 23.643 1.00 7.78 391 GLY A C 1
ATOM 5246 O O . GLY A 1 367 ? -10.043 9.726 24.812 1.00 7.91 391 GLY A O 1
ATOM 5250 N N . ILE A 1 368 ? -10.773 10.298 22.769 1.00 7.24 392 ILE A N 1
ATOM 5251 C CA . ILE A 1 368 ? -12.171 10.150 23.157 1.00 7.78 392 ILE A CA 1
ATOM 5252 C C . ILE A 1 368 ? -12.444 8.700 23.546 1.00 7.80 392 ILE A C 1
ATOM 5253 O O . ILE A 1 368 ? -13.077 8.419 24.575 1.00 7.64 392 ILE A O 1
ATOM 5269 N N . ARG A 1 369 ? -11.984 7.756 22.720 1.00 8.01 393 ARG A N 1
ATOM 5270 C CA . ARG A 1 369 ? -12.218 6.317 22.995 1.00 8.15 393 ARG A CA 1
ATOM 5271 C C . ARG A 1 369 ? -11.560 5.933 24.329 1.00 8.04 393 ARG A C 1
ATOM 5272 O O . ARG A 1 369 ? -12.158 5.163 25.050 1.00 8.54 393 ARG A O 1
ATOM 5293 N N . LEU A 1 370 ? -10.347 6.401 24.616 1.00 7.71 394 LEU A N 1
ATOM 5294 C CA . LEU A 1 370 ? -9.675 6.097 25.887 1.00 7.92 394 LEU A CA 1
ATOM 5295 C C . LEU A 1 370 ? -10.461 6.628 27.068 1.00 7.95 394 LEU A C 1
ATOM 5296 O O . LEU A 1 370 ? -10.569 5.965 28.098 1.00 8.01 394 LEU A O 1
ATOM 5312 N N . SER A 1 371 ? -11.006 7.833 26.951 1.00 7.82 395 SER A N 1
ATOM 5313 C CA . SER A 1 371 ? -11.749 8.415 28.065 1.00 7.86 395 SER A CA 1
ATOM 5314 C C . SER A 1 371 ? -13.057 7.668 28.310 1.00 8.15 395 SER A C 1
ATOM 5315 O O . SER A 1 371 ? -13.402 7.371 29.457 1.00 8.19 395 SER A O 1
ATOM 5323 N N . PHE A 1 372 ? -13.814 7.370 27.245 1.00 8.15 396 PHE A N 1
ATOM 5324 C CA . PHE A 1 372 ? -15.054 6.593 27.452 1.00 8.49 396 PHE A CA 1
ATOM 5325 C C . PHE A 1 372 ? -14.733 5.240 28.089 1.00 8.88 396 PHE A C 1
ATOM 5326 O O . PHE A 1 372 ? -15.430 4.797 29.004 1.00 10.03 396 PHE A O 1
ATOM 5343 N N . GLU A 1 373 ? -13.649 4.596 27.650 1.00 8.85 397 GLU A N 1
ATOM 5344 C CA . GLU A 1 373 ? -13.266 3.322 28.232 1.00 9.94 397 GLU A CA 1
ATOM 5345 C C . GLU A 1 373 ? -12.887 3.484 29.693 1.00 9.52 397 GLU A C 1
ATOM 5346 O O . GLU A 1 373 ? -13.264 2.678 30.548 1.00 10.61 397 GLU A O 1
ATOM 5358 N N . GLN A 1 374 ? -12.068 4.498 29.992 1.00 8.98 398 GLN A N 1
ATOM 5359 C CA . GLN A 1 374 ? -11.620 4.736 31.359 1.00 9.42 398 GLN A CA 1
ATOM 5360 C C . GLN A 1 374 ? -12.785 4.792 32.328 1.00 10.04 398 GLN A C 1
ATOM 5361 O O . GLN A 1 374 ? -12.715 4.205 33.410 1.00 11.08 398 GLN A O 1
ATOM 5375 N N . TRP A 1 375 ? -13.847 5.507 31.969 1.00 9.19 399 TRP A N 1
ATOM 5376 C CA . TRP A 1 375 ? -14.990 5.759 32.834 1.00 9.91 399 TRP A CA 1
ATOM 5377 C C . TRP A 1 375 ? -16.101 4.730 32.662 1.00 10.57 399 TRP A C 1
ATOM 5378 O O . TRP A 1 375 ? -17.119 4.804 33.359 1.00 12.31 399 TRP A O 1
ATOM 5399 N N . GLY A 1 376 ? -15.934 3.740 31.783 1.00 10.87 400 GLY A N 1
ATOM 5400 C CA . GLY A 1 376 ? -16.950 2.718 31.574 1.00 11.08 400 GLY A CA 1
ATOM 5401 C C . GLY A 1 376 ? -18.230 3.236 30.980 1.00 10.79 400 GLY A C 1
ATOM 5402 O O . GLY A 1 376 ? -19.301 2.685 31.236 1.00 12.55 400 GLY A O 1
ATOM 5406 N N . ALA A 1 377 ? -18.150 4.291 30.179 1.00 10.66 401 ALA A N 1
ATOM 5407 C CA . ALA A 1 377 ? -19.322 4.859 29.526 1.00 11.25 401 ALA A CA 1
ATOM 5408 C C . ALA A 1 377 ? -19.566 4.186 28.173 1.00 12.28 401 ALA A C 1
ATOM 5409 O O . ALA A 1 377 ? -18.633 3.968 27.413 1.00 12.75 401 ALA A O 1
ATOM 5416 N N . ASP A 1 378 ? -20.843 3.903 27.869 1.00 13.86 402 ASP A N 1
ATOM 5417 C CA . ASP A 1 378 ? -21.281 3.362 26.587 1.00 15.97 402 ASP A CA 1
ATOM 5418 C C . ASP A 1 378 ? -21.522 4.492 25.582 1.00 12.44 402 ASP A C 1
ATOM 5419 O O . ASP A 1 378 ? -21.581 5.670 25.942 1.00 12.19 402 ASP A O 1
ATOM 5428 N N . GLY A 1 379 ? -21.645 4.130 24.301 1.00 11.34 403 GLY A N 1
ATOM 5429 C CA . GLY A 1 379 ? -22.059 5.079 23.290 1.00 10.69 403 GLY A CA 1
ATOM 5430 C C . GLY A 1 379 ? -20.962 5.847 22.604 1.00 8.91 403 GLY A C 1
ATOM 5431 O O . GLY A 1 379 ? -21.235 6.859 21.947 1.00 9.31 403 GLY A O 1
ATOM 5435 N N . VAL A 1 380 ? -19.718 5.409 22.719 1.00 8.98 404 VAL A N 1
ATOM 5436 C CA . VAL A 1 380 ? -18.645 6.218 22.154 1.00 8.59 404 VAL A CA 1
ATOM 5437 C C . VAL A 1 380 ? -18.784 6.360 20.640 1.00 9.22 404 VAL A C 1
ATOM 5438 O O . VAL A 1 380 ? -18.379 7.380 20.065 1.00 9.00 404 VAL A O 1
ATOM 5451 N N . GLU A 1 381 ? -19.302 5.336 19.957 1.00 9.02 405 GLU A N 1
ATOM 5452 C CA . GLU A 1 381 ? -19.313 5.380 18.503 1.00 10.12 405 GLU A CA 1
ATOM 5453 C C . GLU A 1 381 ? -20.253 6.469 17.999 1.00 10.17 405 GLU A C 1
ATOM 5454 O O . GLU A 1 381 ? -19.909 7.209 17.070 1.00 11.41 405 GLU A O 1
ATOM 5466 N N . ASP A 1 382 ? -21.423 6.608 18.606 1.00 9.92 406 ASP A N 1
ATOM 5467 C CA . ASP A 1 382 ? -22.312 7.689 18.209 1.00 10.38 406 ASP A CA 1
ATOM 5468 C C . ASP A 1 382 ? -21.703 9.036 18.574 1.00 9.54 406 ASP A C 1
ATOM 5469 O O . ASP A 1 382 ? -21.848 10.022 17.847 1.00 10.72 406 ASP A O 1
ATOM 5478 N N . TYR A 1 383 ? -21.036 9.109 19.725 1.00 8.69 407 TYR A N 1
ATOM 5479 C CA . TYR A 1 383 ? -20.423 10.358 20.163 1.00 8.35 407 TYR A CA 1
ATOM 5480 C C . TYR A 1 383 ? -19.374 10.835 19.150 1.00 8.50 407 TYR A C 1
ATOM 5481 O O . TYR A 1 383 ? -19.353 12.004 18.763 1.00 8.72 407 TYR A O 1
ATOM 5499 N N . LEU A 1 384 ? -18.499 9.922 18.708 1.00 8.88 408 LEU A N 1
ATOM 5500 C CA . LEU A 1 384 ? -17.426 10.256 17.791 1.00 9.57 408 LEU A CA 1
ATOM 5501 C C . LEU A 1 384 ? -17.923 10.853 16.488 1.00 9.97 408 LEU A C 1
ATOM 5502 O O . LEU A 1 384 ? -17.194 11.625 15.849 1.00 11.47 408 LEU A O 1
ATOM 5518 N N . LYS A 1 385 ? -19.125 10.467 16.050 1.00 9.73 409 LYS A N 1
ATOM 5519 C CA . LYS A 1 385 ? -19.709 10.879 14.787 1.00 11.65 409 LYS A CA 1
ATOM 5520 C C . LYS A 1 385 ? -20.633 12.057 14.909 1.00 9.97 409 LYS A C 1
ATOM 5521 O O . LYS A 1 385 ? -21.221 12.456 13.909 1.00 10.69 409 LYS A O 1
ATOM 5540 N N . ASP A 1 386 ? -20.771 12.632 16.094 1.00 9.62 410 ASP A N 1
ATOM 5541 C CA . ASP A 1 386 ? -21.757 13.675 16.306 1.00 8.88 410 ASP A CA 1
ATOM 5542 C C . ASP A 1 386 ? -21.250 15.015 15.766 1.00 8.40 410 ASP A C 1
ATOM 5543 O O . ASP A 1 386 ? -20.362 15.655 16.346 1.00 9.33 410 ASP A O 1
ATOM 5552 N N . ASP A 1 387 ? -21.809 15.412 14.623 1.00 9.48 411 ASP A N 1
ATOM 5553 C CA . ASP A 1 387 ? -21.470 16.661 13.961 1.00 10.54 411 ASP A CA 1
ATOM 5554 C C . ASP A 1 387 ? -22.587 17.679 14.041 1.00 10.28 411 ASP A C 1
ATOM 5555 O O . ASP A 1 387 ? -22.649 18.609 13.216 1.00 11.40 411 ASP A O 1
ATOM 5564 N N . VAL A 1 388 ? -23.470 17.538 15.033 1.00 9.85 412 VAL A N 1
ATOM 5565 C CA . VAL A 1 388 ? -24.644 18.382 15.146 1.00 11.10 412 VAL A CA 1
ATOM 5566 C C . VAL A 1 388 ? -24.765 19.049 16.523 1.00 9.91 412 VAL A C 1
ATOM 5567 O O . VAL A 1 388 ? -25.080 20.242 16.621 1.00 11.42 412 VAL A O 1
ATOM 5580 N N . ASN A 1 389 ? -24.664 18.279 17.602 1.00 9.33 413 ASN A N 1
ATOM 5581 C CA . ASN A 1 389 ? -24.985 18.819 18.899 1.00 9.44 413 ASN A CA 1
ATOM 5582 C C . ASN A 1 389 ? -23.938 19.787 19.441 1.00 9.34 413 ASN A C 1
ATOM 5583 O O . ASN A 1 389 ? -22.752 19.533 19.368 1.00 10.59 413 ASN A O 1
ATOM 5594 N N . LYS A 1 390 ? -24.384 20.885 20.036 1.00 10.15 414 LYS A N 1
ATOM 5595 C CA . LYS A 1 390 ? -23.533 21.967 20.507 1.00 9.75 414 LYS A CA 1
ATOM 5596 C C . LYS A 1 390 ? -23.639 22.163 22.005 1.00 8.96 414 LYS A C 1
ATOM 5597 O O . LYS A 1 390 ? -24.671 21.837 22.615 1.00 8.81 414 LYS A O 1
ATOM 5616 N N . PRO A 1 391 ? -22.601 22.727 22.630 1.00 8.70 415 PRO A N 1
ATOM 5617 C CA . PRO A 1 391 ? -22.706 23.151 24.032 1.00 8.42 415 PRO A CA 1
ATOM 5618 C C . PRO A 1 391 ? -23.915 24.045 24.251 1.00 9.03 415 PRO A C 1
ATOM 5619 O O . PRO A 1 391 ? -24.253 24.857 23.403 1.00 10.17 415 PRO A O 1
ATOM 5630 N N . THR A 1 392 ? -24.498 23.949 25.455 1.00 9.10 416 THR A N 1
ATOM 5631 C CA . THR A 1 392 ? -25.627 24.795 25.808 1.00 9.09 416 THR A CA 1
ATOM 5632 C C . THR A 1 392 ? -25.158 26.155 26.348 1.00 8.68 416 THR A C 1
ATOM 5633 O O . THR A 1 392 ? -23.980 26.382 26.641 1.00 9.78 416 THR A O 1
ATOM 5644 N N . ALA A 1 393 ? -26.125 27.059 26.506 1.00 9.42 417 ALA A N 1
ATOM 5645 C CA . ALA A 1 393 ? -25.991 28.217 27.384 1.00 9.49 417 ALA A CA 1
ATOM 5646 C C . ALA A 1 393 ? -26.211 27.786 28.824 1.00 9.06 417 ALA A C 1
ATOM 5647 O O . ALA A 1 393 ? -26.503 26.625 29.090 1.00 10.36 417 ALA A O 1
ATOM 5654 N N . TYR A 1 394 ? -26.083 28.715 29.773 1.00 9.32 418 TYR A N 1
ATOM 5655 C CA . TYR A 1 394 ? -26.276 28.400 31.186 1.00 9.26 418 TYR A CA 1
ATOM 5656 C C . TYR A 1 394 ? -27.526 29.105 31.692 1.00 9.88 418 TYR A C 1
ATOM 5657 O O . TYR A 1 394 ? -27.501 30.275 32.059 1.00 10.58 418 TYR A O 1
ATOM 5675 N N . THR A 1 395 ? -28.636 28.400 31.724 1.00 10.58 419 THR A N 1
ATOM 5676 C CA . THR A 1 395 ? -29.866 28.912 32.331 1.00 11.43 419 THR A CA 1
ATOM 5677 C C . THR A 1 395 ? -29.864 28.458 33.787 1.00 11.25 419 THR A C 1
ATOM 5678 O O . THR A 1 395 ? -30.032 27.274 34.079 1.00 12.08 419 THR A O 1
ATOM 5689 N N . ASP A 1 396 ? -29.560 29.368 34.702 1.00 11.15 420 ASP A N 1
ATOM 5690 C CA . ASP A 1 396 ? -29.481 29.027 36.125 1.00 11.01 420 ASP A CA 1
ATOM 5691 C C . ASP A 1 396 ? -30.887 28.761 36.602 1.00 11.19 420 ASP A C 1
ATOM 5692 O O . ASP A 1 396 ? -31.715 29.668 36.519 1.00 11.65 420 ASP A O 1
ATOM 5701 N N . PRO A 1 397 ? -31.208 27.575 37.116 1.00 11.67 421 PRO A N 1
ATOM 5702 C CA . PRO A 1 397 ? -32.587 27.362 37.608 1.00 12.92 421 PRO A CA 1
ATOM 5703 C C . PRO A 1 397 ? -32.963 28.325 38.725 1.00 13.25 421 PRO A C 1
ATOM 5704 O O . PRO A 1 397 ? -34.156 28.637 38.847 1.00 14.95 421 PRO A O 1
ATOM 5715 N N . ALA A 1 398 ? -31.991 28.818 39.495 1.00 13.55 422 ALA A N 1
ATOM 5716 C CA . ALA A 1 398 ? -32.275 29.802 40.536 1.00 14.09 422 ALA A CA 1
ATOM 5717 C C . ALA A 1 398 ? -32.612 31.159 39.951 1.00 15.22 422 ALA A C 1
ATOM 5718 O O . ALA A 1 398 ? -33.121 32.012 40.674 1.00 16.64 422 ALA A O 1
ATOM 5725 N N . GLY A 1 399 ? -32.306 31.384 38.669 1.00 14.57 423 GLY A N 1
ATOM 5726 C CA . GLY A 1 399 ? -32.563 32.632 37.988 1.00 15.82 423 GLY A CA 1
ATOM 5727 C C . GLY A 1 399 ? -31.678 33.792 38.372 1.00 17.29 423 GLY A C 1
ATOM 5728 O O . GLY A 1 399 ? -31.951 34.919 37.932 1.00 20.55 423 GLY A O 1
ATOM 5732 N N . THR A 1 400 ? -30.680 33.588 39.210 1.00 14.76 424 THR A N 1
ATOM 5733 C CA . THR A 1 400 ? -29.824 34.677 39.635 1.00 15.66 424 THR A CA 1
ATOM 5734 C C . THR A 1 400 ? -28.599 34.826 38.761 1.00 13.87 424 THR A C 1
ATOM 5735 O O . THR A 1 400 ? -28.176 35.962 38.525 1.00 16.00 424 THR A O 1
ATOM 5746 N N . ASN A 1 401 ? -28.008 33.708 38.292 1.00 11.57 425 ASN A N 1
ATOM 5747 C CA . ASN A 1 401 ? -26.695 33.764 37.674 1.00 11.07 425 ASN A CA 1
ATOM 5748 C C . ASN A 1 401 ? -26.657 33.139 36.285 1.00 10.30 425 ASN A C 1
ATOM 5749 O O . ASN A 1 401 ? -25.640 32.591 35.875 1.00 10.06 425 ASN A O 1
ATOM 5760 N N . THR A 1 402 ? -27.744 33.259 35.547 1.00 10.61 426 THR A N 1
ATOM 5761 C CA . THR A 1 402 ? -27.759 32.880 34.133 1.00 11.14 426 THR A CA 1
ATOM 5762 C C . THR A 1 402 ? -26.693 33.559 33.312 1.00 11.17 426 THR A C 1
ATOM 5763 O O . THR A 1 402 ? -26.348 34.712 33.534 1.00 12.24 426 THR A O 1
ATOM 5774 N N . TYR A 1 403 ? -26.177 32.809 32.350 1.00 11.15 427 TYR A N 1
ATOM 5775 C CA . TYR A 1 403 ? -25.345 33.326 31.281 1.00 11.08 427 TYR A CA 1
ATOM 5776 C C . TYR A 1 403 ? -25.990 32.849 29.992 1.00 11.48 427 TYR A C 1
ATOM 5777 O O . TYR A 1 403 ? -25.929 31.663 29.659 1.00 11.69 427 TYR A O 1
ATOM 5795 N N . GLN A 1 404 ? -26.603 33.784 29.276 1.00 14.15 428 GLN A N 1
ATOM 5796 C CA . GLN A 1 404 ? -27.489 33.488 28.167 1.00 16.81 428 GLN A CA 1
ATOM 5797 C C . GLN A 1 404 ? -26.863 33.040 26.871 1.00 16.13 428 GLN A C 1
ATOM 5798 O O . GLN A 1 404 ? -27.610 32.631 25.985 1.00 18.05 428 GLN A O 1
ATOM 5812 N N . ASN A 1 405 ? -25.564 33.026 26.715 1.00 14.89 429 ASN A N 1
ATOM 5813 C CA . ASN A 1 405 ? -24.963 32.655 25.437 1.00 14.29 429 ASN A CA 1
ATOM 5814 C C . ASN A 1 405 ? -24.498 31.202 25.491 1.00 12.40 429 ASN A C 1
ATOM 5815 O O . ASN A 1 405 ? -23.957 30.747 26.501 1.00 11.97 429 ASN A O 1
ATOM 5826 N N . ALA A 1 406 ? -24.675 30.489 24.380 1.00 11.29 430 ALA A N 1
ATOM 5827 C CA . ALA A 1 406 ? -24.048 29.173 24.261 1.00 11.31 430 ALA A CA 1
ATOM 5828 C C . ALA A 1 406 ? -22.538 29.320 24.465 1.00 11.26 430 ALA A C 1
ATOM 5829 O O . ALA A 1 406 ? -21.921 30.276 23.975 1.00 12.44 430 ALA A O 1
ATOM 5836 N N . LEU A 1 407 ? -21.916 28.386 25.199 1.00 10.45 431 LEU A N 1
ATOM 5837 C CA . LEU A 1 407 ? -20.509 28.588 25.562 1.00 10.35 431 LEU A CA 1
ATOM 5838 C C . LEU A 1 407 ? -19.614 28.513 24.343 1.00 9.94 431 LEU A C 1
ATOM 5839 O O . LEU A 1 407 ? -18.578 29.175 24.330 1.00 10.90 431 LEU A O 1
ATOM 5855 N N . SER A 1 408 ? -19.974 27.707 23.341 1.00 9.98 432 SER A N 1
ATOM 5856 C CA . SER A 1 408 ? -19.278 27.576 22.075 1.00 9.84 432 SER A CA 1
ATOM 5857 C C . SER A 1 408 ? -20.259 26.915 21.116 1.00 10.06 432 SER A C 1
ATOM 5858 O O . SER A 1 408 ? -21.273 26.343 21.537 1.00 11.04 432 SER A O 1
ATOM 5866 N N . ASN A 1 409 ? -19.963 26.986 19.827 1.00 10.66 433 ASN A N 1
ATOM 5867 C CA . ASN A 1 409 ? -20.698 26.230 18.837 1.00 12.41 433 ASN A CA 1
ATOM 5868 C C . ASN A 1 409 ? -19.932 24.999 18.360 1.00 11.28 433 ASN A C 1
ATOM 5869 O O . ASN A 1 409 ? -20.399 24.326 17.443 1.00 12.40 433 ASN A O 1
ATOM 5880 N N . ILE A 1 410 ? -18.818 24.648 19.001 1.00 9.92 434 ILE A N 1
ATOM 5881 C CA . ILE A 1 410 ? -17.950 23.569 18.502 1.00 10.32 434 ILE A CA 1
ATOM 5882 C C . ILE A 1 410 ? -18.654 22.213 18.668 1.00 9.50 434 ILE A C 1
ATOM 5883 O O . ILE A 1 410 ? -19.154 21.878 19.753 1.00 9.34 434 ILE A O 1
ATOM 5899 N N . THR A 1 411 ? -18.675 21.416 17.598 1.00 9.77 435 THR A N 1
ATOM 5900 C CA . THR A 1 411 ? -19.242 20.067 17.629 1.00 9.58 435 THR A CA 1
ATOM 5901 C C . THR A 1 411 ? -18.099 19.043 17.813 1.00 9.19 435 THR A C 1
ATOM 5902 O O . THR A 1 411 ? -16.910 19.357 17.675 1.00 10.74 435 THR A O 1
ATOM 5913 N N . ILE A 1 412 ? -18.483 17.806 18.117 1.00 8.20 436 ILE A N 1
ATOM 5914 C CA . ILE A 1 412 ? -17.515 16.761 18.476 1.00 8.08 436 ILE A CA 1
ATOM 5915 C C . ILE A 1 412 ? -16.752 16.239 17.255 1.00 8.01 436 ILE A C 1
ATOM 5916 O O . ILE A 1 412 ? -15.530 16.087 17.312 1.00 8.40 436 ILE A O 1
ATOM 5932 N N . LYS A 1 413 ? -17.448 15.847 16.194 1.00 8.00 437 LYS A N 1
ATOM 5933 C CA . LYS A 1 413 ? -16.818 15.019 15.174 1.00 8.44 437 LYS A CA 1
ATOM 5934 C C . LYS A 1 413 ? -15.619 15.758 14.576 1.00 8.78 437 LYS A C 1
ATOM 5935 O O . LYS A 1 413 ? -15.708 16.939 14.217 1.00 9.04 437 LYS A O 1
ATOM 5954 N N . TRP A 1 414 ? -14.515 15.045 14.446 1.00 8.14 438 TRP A N 1
ATOM 5955 C CA . TRP A 1 414 ? -13.299 15.655 13.898 1.00 8.45 438 TRP A CA 1
ATOM 5956 C C . TRP A 1 414 ? -13.567 16.217 12.512 1.00 9.38 438 TRP A C 1
ATOM 5957 O O . TRP A 1 414 ? -14.162 15.555 11.661 1.00 10.83 438 TRP A O 1
ATOM 5978 N N . ASN A 1 415 ? -13.099 17.439 12.267 1.00 9.66 439 ASN A N 1
ATOM 5979 C CA . ASN A 1 415 ? -13.196 18.091 10.964 1.00 10.50 439 ASN A CA 1
ATOM 5980 C C . ASN A 1 415 ? -11.759 18.353 10.529 1.00 10.38 439 ASN A C 1
ATOM 5981 O O . ASN A 1 415 ? -11.143 19.320 10.974 1.00 10.26 439 ASN A O 1
ATOM 5992 N N . ASP A 1 416 ? -11.219 17.490 9.665 1.00 9.84 440 ASP A N 1
ATOM 5993 C CA . ASP A 1 416 ? -9.842 17.668 9.238 1.00 10.49 440 ASP A CA 1
ATOM 5994 C C . ASP A 1 416 ? -9.654 18.867 8.304 1.00 9.41 440 ASP A C 1
ATOM 5995 O O . ASP A 1 416 ? -8.511 19.282 8.051 1.00 10.23 440 ASP A O 1
ATOM 6004 N N . SER A 1 417 ? -10.743 19.436 7.818 1.00 9.23 441 SER A N 1
ATOM 6005 C CA A SER A 1 417 ? -10.700 20.605 6.958 0.05 9.49 441 SER A CA 1
ATOM 6006 C CA B SER A 1 417 ? -10.716 20.604 6.965 0.95 9.46 441 SER A CA 1
ATOM 6007 C C . SER A 1 417 ? -10.635 21.911 7.745 1.00 9.01 441 SER A C 1
ATOM 6008 O O . SER A 1 417 ? -10.392 22.966 7.157 1.00 9.81 441 SER A O 1
ATOM 6023 N N . ALA A 1 418 ? -10.841 21.878 9.056 1.00 9.64 442 ALA A N 1
ATOM 6024 C CA . ALA A 1 418 ? -10.938 23.071 9.870 1.00 10.16 442 ALA A CA 1
ATOM 6025 C C . ALA A 1 418 ? -9.600 23.768 9.931 1.00 10.14 442 ALA A C 1
ATOM 6026 O O . ALA A 1 418 ? -8.533 23.177 9.757 1.00 11.19 442 ALA A O 1
ATOM 6033 N N . ASP A 1 419 ? -9.666 25.063 10.244 1.00 11.49 443 ASP A N 1
ATOM 6034 C CA . ASP A 1 419 ? -8.446 25.824 10.481 1.00 12.75 443 ASP A CA 1
ATOM 6035 C C . ASP A 1 419 ? -7.842 25.471 11.834 1.00 11.40 443 ASP A C 1
ATOM 6036 O O . ASP A 1 419 ? -8.437 24.757 12.651 1.00 10.80 443 ASP A O 1
ATOM 6045 N N . LYS A 1 420 ? -6.603 25.931 12.054 1.00 12.24 444 LYS A N 1
ATOM 6046 C CA . LYS A 1 420 ? -5.870 25.518 13.256 1.00 13.10 444 LYS A CA 1
ATOM 6047 C C . LYS A 1 420 ? -6.589 25.953 14.538 1.00 11.76 444 LYS A C 1
ATOM 6048 O O . LYS A 1 420 ? -6.527 25.246 15.541 1.00 11.26 444 LYS A O 1
ATOM 6067 N N . GLU A 1 421 ? -7.229 27.133 14.540 1.00 11.73 445 GLU A N 1
ATOM 6068 C CA . GLU A 1 421 ? -7.905 27.626 15.732 1.00 12.27 445 GLU A CA 1
ATOM 6069 C C . GLU A 1 421 ? -9.087 26.739 16.097 1.00 10.56 445 GLU A C 1
ATOM 6070 O O . GLU A 1 421 ? -9.297 26.430 17.284 1.00 10.80 445 GLU A O 1
ATOM 6082 N N . GLU A 1 422 ? -9.877 26.335 15.102 1.00 9.70 446 GLU A N 1
ATOM 6083 C CA . GLU A 1 422 ? -10.974 25.424 15.364 1.00 9.69 446 GLU A CA 1
ATOM 6084 C C . GLU A 1 422 ? -10.454 24.057 15.786 1.00 8.66 446 GLU A C 1
ATOM 6085 O O . GLU A 1 422 ? -11.017 23.441 16.709 1.00 8.64 446 GLU A O 1
ATOM 6097 N N . LYS A 1 423 ? -9.397 23.551 15.128 1.00 8.62 447 LYS A N 1
ATOM 6098 C CA . LYS A 1 423 ? -8.835 22.265 15.564 1.00 8.16 447 LYS A CA 1
ATOM 6099 C C . LYS A 1 423 ? -8.355 22.327 17.005 1.00 7.77 447 LYS A C 1
ATOM 6100 O O . LYS A 1 423 ? -8.596 21.398 17.780 1.00 8.10 447 LYS A O 1
ATOM 6119 N N . GLN A 1 424 ? -7.699 23.417 17.386 1.00 8.11 448 GLN A N 1
ATOM 6120 C CA . GLN A 1 424 ? -7.232 23.550 18.755 1.00 8.06 448 GLN A CA 1
ATOM 6121 C C . GLN A 1 424 ? -8.401 23.558 19.732 1.00 6.96 448 GLN A C 1
ATOM 6122 O O . GLN A 1 424 ? -8.365 22.894 20.760 1.00 7.97 448 GLN A O 1
ATOM 6136 N N . GLU A 1 425 ? -9.435 24.315 19.409 1.00 7.38 449 GLU A N 1
ATOM 6137 C CA . GLU A 1 425 ? -10.602 24.366 20.280 1.00 7.63 449 GLU A CA 1
ATOM 6138 C C . GLU A 1 425 ? -11.192 22.977 20.473 1.00 7.26 449 GLU A C 1
ATOM 6139 O O . GLU A 1 425 ? -11.498 22.564 21.587 1.00 7.69 449 GLU A O 1
ATOM 6151 N N . ARG A 1 426 ? -11.422 22.267 19.372 1.00 7.34 450 ARG A N 1
ATOM 6152 C CA . ARG A 1 426 ? -12.033 20.945 19.442 1.00 7.54 450 ARG A CA 1
ATOM 6153 C C . ARG A 1 426 ? -11.174 19.991 20.292 1.00 7.35 450 ARG A C 1
ATOM 6154 O O . ARG A 1 426 ? -11.680 19.263 21.149 1.00 7.72 450 ARG A O 1
ATOM 6175 N N . ILE A 1 427 ? -9.864 19.978 20.067 1.00 7.20 451 ILE A N 1
ATOM 6176 C CA . ILE A 1 427 ? -8.967 19.125 20.838 1.00 7.32 451 ILE A CA 1
ATOM 6177 C C . ILE A 1 427 ? -9.057 19.463 22.319 1.00 7.04 451 ILE A C 1
ATOM 6178 O O . ILE A 1 427 ? -9.175 18.580 23.163 1.00 7.28 451 ILE A O 1
ATOM 6194 N N . ILE A 1 428 ? -8.902 20.746 22.650 1.00 6.81 452 ILE A N 1
ATOM 6195 C CA . ILE A 1 428 ? -8.848 21.146 24.047 1.00 7.37 452 ILE A CA 1
ATOM 6196 C C . ILE A 1 428 ? -10.176 20.872 24.738 1.00 6.88 452 ILE A C 1
ATOM 6197 O O . ILE A 1 428 ? -10.185 20.463 25.890 1.00 7.24 452 ILE A O 1
ATOM 6213 N N . VAL A 1 429 ? -11.315 21.084 24.066 1.00 6.72 453 VAL A N 1
ATOM 6214 C CA . VAL A 1 429 ? -12.595 20.782 24.699 1.00 6.93 453 VAL A CA 1
ATOM 6215 C C . VAL A 1 429 ? -12.634 19.319 25.114 1.00 6.17 453 VAL A C 1
ATOM 6216 O O . VAL A 1 429 ? -13.041 18.995 26.234 1.00 6.95 453 VAL A O 1
ATOM 6229 N N . GLN A 1 430 ? -12.278 18.396 24.206 1.00 6.55 454 GLN A N 1
ATOM 6230 C CA . GLN A 1 430 ? -12.364 16.985 24.554 1.00 6.51 454 GLN A CA 1
ATOM 6231 C C . GLN A 1 430 ? -11.282 16.581 25.556 1.00 6.94 454 GLN A C 1
ATOM 6232 O O . GLN A 1 430 ? -11.521 15.731 26.432 1.00 7.02 454 GLN A O 1
ATOM 6246 N N . LYS A 1 431 ? -10.100 17.178 25.460 1.00 6.72 455 LYS A N 1
ATOM 6247 C CA . LYS A 1 431 ? -9.050 16.941 26.457 1.00 6.73 455 LYS A CA 1
ATOM 6248 C C . LYS A 1 431 ? -9.505 17.406 27.840 1.00 6.44 455 LYS A C 1
ATOM 6249 O O . LYS A 1 431 ? -9.287 16.718 28.847 1.00 6.86 455 LYS A O 1
ATOM 6268 N N . TRP A 1 432 ? -10.163 18.564 27.875 1.00 6.36 456 TRP A N 1
ATOM 6269 C CA . TRP A 1 432 ? -10.688 19.127 29.100 1.00 6.73 456 TRP A CA 1
ATOM 6270 C C . TRP A 1 432 ? -11.737 18.215 29.710 1.00 6.10 456 TRP A C 1
ATOM 6271 O O . TRP A 1 432 ? -11.684 17.904 30.910 1.00 6.58 456 TRP A O 1
ATOM 6292 N N . ILE A 1 433 ? -12.704 17.748 28.919 1.00 6.43 457 ILE A N 1
ATOM 6293 C CA . ILE A 1 433 ? -13.677 16.816 29.463 1.00 6.83 457 ILE A CA 1
ATOM 6294 C C . ILE A 1 433 ? -12.968 15.579 30.019 1.00 6.40 457 ILE A C 1
ATOM 6295 O O . ILE A 1 433 ? -13.261 15.121 31.134 1.00 6.89 457 ILE A O 1
ATOM 6311 N N . ALA A 1 434 ? -12.047 15.007 29.232 1.00 6.53 458 ALA A N 1
ATOM 6312 C CA . ALA A 1 434 ? -11.386 13.784 29.670 1.00 6.96 458 ALA A CA 1
ATOM 6313 C C . ALA A 1 434 ? -10.504 13.978 30.894 1.00 7.14 458 ALA A C 1
ATOM 6314 O O . ALA A 1 434 ? -10.183 12.991 31.575 1.00 7.96 458 ALA A O 1
ATOM 6321 N N . ASN A 1 435 ? -10.092 15.214 31.181 1.00 6.83 459 ASN A N 1
ATOM 6322 C CA . ASN A 1 435 ? -9.259 15.521 32.336 1.00 6.71 459 ASN A CA 1
ATOM 6323 C C . ASN A 1 435 ? -10.049 15.981 33.533 1.00 6.63 459 ASN A C 1
ATOM 6324 O O . ASN A 1 435 ? -9.451 16.470 34.494 1.00 7.11 459 ASN A O 1
ATOM 6335 N N . TRP A 1 436 ? -11.354 15.700 33.556 1.00 6.72 460 TRP A N 1
ATOM 6336 C CA . TRP A 1 436 ? -12.177 15.909 34.743 1.00 6.82 460 TRP A CA 1
ATOM 6337 C C . TRP A 1 436 ? -11.414 15.548 36.018 1.00 7.21 460 TRP A C 1
ATOM 6338 O O . TRP A 1 436 ? -10.892 14.448 36.164 1.00 7.65 460 TRP A O 1
ATOM 6359 N N . GLN A 1 437 ? -11.387 16.506 36.934 1.00 6.84 461 GLN A N 1
ATOM 6360 C CA . GLN A 1 437 ? -10.769 16.522 38.267 1.00 7.75 461 GLN A CA 1
ATOM 6361 C C . GLN A 1 437 ? -9.326 17.037 38.256 1.00 7.14 461 GLN A C 1
ATOM 6362 O O . GLN A 1 437 ? -8.837 17.398 39.335 1.00 7.58 461 GLN A O 1
ATOM 6376 N N . LEU A 1 438 ? -8.652 17.078 37.106 1.00 6.79 462 LEU A N 1
ATOM 6377 C CA . LEU A 1 438 ? -7.250 17.566 37.012 1.00 6.79 462 LEU A CA 1
ATOM 6378 C C . LEU A 1 438 ? -7.292 19.074 36.728 1.00 6.18 462 LEU A C 1
ATOM 6379 O O . LEU A 1 438 ? -6.911 19.553 35.664 1.00 6.94 462 LEU A O 1
ATOM 6395 N N . GLY A 1 439 ? -7.796 19.817 37.709 1.00 6.32 463 GLY A N 1
ATOM 6396 C CA . GLY A 1 439 ? -8.083 21.219 37.508 1.00 7.07 463 GLY A CA 1
ATOM 6397 C C . GLY A 1 439 ? -6.850 22.065 37.265 1.00 6.48 463 GLY A C 1
ATOM 6398 O O . GLY A 1 439 ? -6.895 23.014 36.477 1.00 6.53 463 GLY A O 1
ATOM 6402 N N . ASN A 1 440 ? -5.734 21.760 37.950 1.00 6.56 464 ASN A N 1
ATOM 6403 C CA . ASN A 1 440 ? -4.529 22.536 37.665 1.00 6.56 464 ASN A CA 1
ATOM 6404 C C . ASN A 1 440 ? -4.089 22.374 36.226 1.00 6.42 464 ASN A C 1
ATOM 6405 O O . ASN A 1 440 ? -3.611 23.332 35.607 1.00 6.91 464 ASN A O 1
ATOM 6416 N N . GLU A 1 441 ? -4.269 21.178 35.648 1.00 6.33 465 GLU A N 1
ATOM 6417 C CA . GLU A 1 441 ? -3.875 20.973 34.256 1.00 6.53 465 GLU A CA 1
ATOM 6418 C C . GLU A 1 441 ? -4.808 21.729 33.327 1.00 6.50 465 GLU A C 1
ATOM 6419 O O . GLU A 1 441 ? -4.376 22.359 32.361 1.00 7.01 465 GLU A O 1
ATOM 6431 N N . ALA A 1 442 ? -6.120 21.650 33.591 1.00 6.54 466 ALA A N 1
ATOM 6432 C CA . ALA A 1 442 ? -7.106 22.401 32.819 1.00 6.77 466 ALA A CA 1
ATOM 6433 C C . ALA A 1 442 ? -6.846 23.899 32.859 1.00 6.00 466 ALA A C 1
ATOM 6434 O O . ALA A 1 442 ? -7.010 24.603 31.861 1.00 7.06 466 ALA A O 1
ATOM 6441 N N . TRP A 1 443 ? -6.476 24.403 34.027 1.00 6.48 467 TRP A N 1
ATOM 6442 C CA . TRP A 1 443 ? -6.159 25.823 34.197 1.00 6.44 467 TRP A CA 1
ATOM 6443 C C . TRP A 1 443 ? -4.963 26.218 33.359 1.00 6.38 467 TRP A C 1
ATOM 6444 O O . TRP A 1 443 ? -4.954 27.272 32.731 1.00 6.47 467 TRP A O 1
ATOM 6465 N N . ALA A 1 444 ? -3.929 25.378 33.339 1.00 6.60 468 ALA A N 1
ATOM 6466 C CA . ALA A 1 444 ? -2.783 25.629 32.485 1.00 6.92 468 ALA A CA 1
ATOM 6467 C C . ALA A 1 444 ? -3.183 25.676 31.015 1.00 7.03 468 ALA A C 1
ATOM 6468 O O . ALA A 1 444 ? -2.809 26.594 30.284 1.00 7.28 468 ALA A O 1
ATOM 6475 N N . ASP A 1 445 ? -3.933 24.663 30.556 1.00 7.10 469 ASP A N 1
ATOM 6476 C CA . ASP A 1 445 ? -4.393 24.674 29.191 1.00 7.41 469 ASP A CA 1
ATOM 6477 C C . ASP A 1 445 ? -5.260 25.872 28.840 1.00 6.85 469 ASP A C 1
ATOM 6478 O O . ASP A 1 445 ? -5.148 26.420 27.734 1.00 7.66 469 ASP A O 1
ATOM 6487 N N . PHE A 1 446 ? -6.119 26.306 29.754 1.00 6.84 470 PHE A N 1
ATOM 6488 C CA . PHE A 1 446 ? -6.974 27.446 29.480 1.00 7.11 470 PHE A CA 1
ATOM 6489 C C . PHE A 1 446 ? -6.130 28.713 29.337 1.00 6.80 470 PHE A C 1
ATOM 6490 O O . PHE A 1 446 ? -6.349 29.522 28.427 1.00 7.34 470 PHE A O 1
ATOM 6507 N N . ARG A 1 447 ? -5.172 28.910 30.233 1.00 6.94 471 ARG A N 1
ATOM 6508 C CA . ARG A 1 447 ? -4.305 30.076 30.135 1.00 7.05 471 ARG A CA 1
ATOM 6509 C C . ARG A 1 447 ? -3.476 30.044 28.861 1.00 7.37 471 ARG A C 1
ATOM 6510 O O . ARG A 1 447 ? -3.314 31.071 28.211 1.00 8.40 471 ARG A O 1
ATOM 6531 N N . ARG A 1 448 ? -2.988 28.872 28.473 1.00 7.30 472 ARG A N 1
ATOM 6532 C CA . ARG A 1 448 ? -2.145 28.797 27.282 1.00 7.20 472 ARG A CA 1
ATOM 6533 C C . ARG A 1 448 ? -2.939 29.037 26.006 1.00 7.65 472 ARG A C 1
ATOM 6534 O O . ARG A 1 448 ? -2.482 29.729 25.099 1.00 8.45 472 ARG A O 1
ATOM 6555 N N . THR A 1 449 ? -4.109 28.404 25.882 1.00 7.52 473 THR A N 1
ATOM 6556 C CA . THR A 1 449 ? -4.820 28.323 24.616 1.00 7.48 473 THR A CA 1
ATOM 6557 C C . THR A 1 449 ? -6.043 29.211 24.504 1.00 7.75 473 THR A C 1
ATOM 6558 O O . THR A 1 449 ? -6.487 29.508 23.383 1.00 8.72 473 THR A O 1
ATOM 6569 N N . GLY A 1 450 ? -6.638 29.586 25.634 1.00 7.76 474 GLY A N 1
ATOM 6570 C CA . GLY A 1 450 ? -7.931 30.191 25.653 1.00 7.84 474 GLY A CA 1
ATOM 6571 C C . GLY A 1 450 ? -9.111 29.253 25.571 1.00 7.37 474 GLY A C 1
ATOM 6572 O O . GLY A 1 450 ? -10.248 29.742 25.445 1.00 9.44 474 GLY A O 1
ATOM 6576 N N . TYR A 1 451 ? -8.879 27.954 25.597 1.00 7.44 475 TYR A N 1
ATOM 6577 C CA . TYR A 1 451 ? -9.932 26.965 25.481 1.00 6.92 475 TYR A CA 1
ATOM 6578 C C . TYR A 1 451 ? -9.962 26.065 26.708 1.00 7.53 475 TYR A C 1
ATOM 6579 O O . TYR A 1 451 ? -8.945 25.887 27.393 1.00 7.66 475 TYR A O 1
ATOM 6597 N N . PRO A 1 452 ? -11.125 25.478 26.996 1.00 7.43 476 PRO A N 1
ATOM 6598 C CA . PRO A 1 452 ? -12.415 25.757 26.346 1.00 7.39 476 PRO A CA 1
ATOM 6599 C C . PRO A 1 452 ? -12.874 27.174 26.645 1.00 7.65 476 PRO A C 1
ATOM 6600 O O . PRO A 1 452 ? -12.469 27.804 27.639 1.00 7.88 476 PRO A O 1
ATOM 6611 N N . LYS A 1 453 ? -13.843 27.634 25.836 1.00 7.78 477 LYS A N 1
ATOM 6612 C CA . LYS A 1 453 ? -14.526 28.926 26.088 1.00 7.71 477 LYS A CA 1
ATOM 6613 C C . LYS A 1 453 ? -15.449 28.724 27.298 1.00 7.46 477 LYS A C 1
ATOM 6614 O O . LYS A 1 453 ? -16.471 28.116 27.217 1.00 8.82 477 LYS A O 1
ATOM 6633 N N . LEU A 1 454 ? -15.236 29.425 28.362 1.00 7.64 478 LEU A N 1
ATOM 6634 C CA . LEU A 1 454 ? -15.888 29.249 29.639 1.00 8.08 478 LEU A CA 1
ATOM 6635 C C . LEU A 1 454 ? -16.943 30.335 29.834 1.00 7.89 478 LEU A C 1
ATOM 6636 O O . LEU A 1 454 ? -17.083 31.273 29.047 1.00 9.69 478 LEU A O 1
ATOM 6652 N N . ILE A 1 455 ? -17.662 30.233 30.937 1.00 7.74 479 ILE A N 1
ATOM 6653 C CA . ILE A 1 455 ? -18.617 31.262 31.339 1.00 7.97 479 ILE A CA 1
ATOM 6654 C C . ILE A 1 455 ? -17.832 32.346 32.077 1.00 7.68 479 ILE A C 1
ATOM 6655 O O . ILE A 1 455 ? -17.129 32.010 33.057 1.00 8.10 479 ILE A O 1
ATOM 6671 N N . PRO A 1 456 ? -17.887 33.604 31.683 1.00 8.69 480 PRO A N 1
ATOM 6672 C CA . PRO A 1 456 ? -17.102 34.615 32.380 1.00 8.68 480 PRO A CA 1
ATOM 6673 C C . PRO A 1 456 ? -17.523 34.755 33.836 1.00 8.13 480 PRO A C 1
ATOM 6674 O O . PRO A 1 456 ? -18.680 34.522 34.203 1.00 9.02 480 PRO A O 1
ATOM 6685 N N . VAL A 1 457 ? -16.588 35.191 34.675 1.00 8.57 481 VAL A N 1
ATOM 6686 C CA . VAL A 1 457 ? -16.925 35.511 36.060 1.00 8.32 481 VAL A CA 1
ATOM 6687 C C . VAL A 1 457 ? -17.911 36.666 36.091 1.00 8.50 481 VAL A C 1
ATOM 6688 O O . VAL A 1 457 ? -17.803 37.623 35.321 1.00 10.28 481 VAL A O 1
ATOM 6702 N N . LYS A 1 458 ? -18.876 36.571 36.996 1.00 8.70 482 LYS A N 1
ATOM 6703 C CA . LYS A 1 458 ? -19.848 37.622 37.207 1.00 9.14 482 LYS A CA 1
ATOM 6704 C C . LYS A 1 458 ? -19.500 38.509 38.403 1.00 9.43 482 LYS A C 1
ATOM 6705 O O . LYS A 1 458 ? -19.516 39.744 38.291 1.00 12.24 482 LYS A O 1
ATOM 6724 N N . GLU A 1 459 ? -19.213 37.908 39.530 1.00 7.91 483 GLU A N 1
ATOM 6725 C CA . GLU A 1 459 ? -18.855 38.625 40.753 1.00 8.05 483 GLU A CA 1
ATOM 6726 C C . GLU A 1 459 ? -17.334 38.620 40.854 1.00 7.64 483 GLU A C 1
ATOM 6727 O O . GLU A 1 459 ? -16.714 37.734 41.441 1.00 8.05 483 GLU A O 1
ATOM 6739 N N . ASN A 1 460 ? -16.725 39.593 40.186 1.00 7.63 484 ASN A N 1
ATOM 6740 C CA . ASN A 1 460 ? -15.288 39.751 40.100 1.00 7.67 484 ASN A CA 1
ATOM 6741 C C . ASN A 1 460 ? -14.861 40.653 41.246 1.00 7.38 484 ASN A C 1
ATOM 6742 O O . ASN A 1 460 ? -15.085 41.863 41.197 1.00 8.51 484 ASN A O 1
ATOM 6753 N N . LYS A 1 461 ? -14.259 40.061 42.277 1.00 7.35 485 LYS A N 1
ATOM 6754 C CA . LYS A 1 461 ? -13.899 40.765 43.491 1.00 7.36 485 LYS A CA 1
ATOM 6755 C C . LYS A 1 461 ? -12.461 41.268 43.478 1.00 7.11 485 LYS A C 1
ATOM 6756 O O . LYS A 1 461 ? -11.913 41.584 44.538 1.00 8.02 485 LYS A O 1
ATOM 6775 N N . SER A 1 462 ? -11.814 41.371 42.306 1.00 7.14 486 SER A N 1
ATOM 6776 C CA . SER A 1 462 ? -10.423 41.768 42.226 1.00 7.66 486 SER A CA 1
ATOM 6777 C C . SER A 1 462 ? -10.208 43.268 42.253 1.00 8.17 486 SER A C 1
ATOM 6778 O O . SER A 1 462 ? -9.064 43.711 42.102 1.00 9.04 486 SER A O 1
ATOM 6786 N N . GLY A 1 463 ? -11.229 44.083 42.405 1.00 8.37 487 GLY A N 1
ATOM 6787 C CA . GLY A 1 463 ? -11.035 45.518 42.413 1.00 9.25 487 GLY A CA 1
ATOM 6788 C C . GLY A 1 463 ? -10.518 46.051 41.107 1.00 9.85 487 GLY A C 1
ATOM 6789 O O . GLY A 1 463 ? -9.758 47.020 41.092 1.00 11.54 487 GLY A O 1
ATOM 6793 N N . GLY A 1 464 ? -10.916 45.431 40.007 1.00 9.60 488 GLY A N 1
ATOM 6794 C CA . GLY A 1 464 ? -10.590 45.914 38.683 1.00 10.33 488 GLY A CA 1
ATOM 6795 C C . GLY A 1 464 ? -9.304 45.383 38.099 1.00 10.60 488 GLY A C 1
ATOM 6796 O O . GLY A 1 464 ? -8.883 45.853 37.037 1.00 12.10 488 GLY A O 1
ATOM 6800 N N . VAL A 1 465 ? -8.648 44.437 38.752 1.00 8.76 489 VAL A N 1
ATOM 6801 C CA . VAL A 1 465 ? -7.338 43.954 38.356 1.00 8.57 489 VAL A CA 1
ATOM 6802 C C . VAL A 1 465 ? -7.426 42.789 37.375 1.00 7.67 489 VAL A C 1
ATOM 6803 O O . VAL A 1 465 ? -6.677 42.749 36.395 1.00 8.21 489 VAL A O 1
ATOM 6816 N N . VAL A 1 466 ? -8.257 41.806 37.686 1.00 7.68 490 VAL A N 1
ATOM 6817 C CA . VAL A 1 466 ? -8.329 40.562 36.908 1.00 7.75 490 VAL A CA 1
ATOM 6818 C C . VAL A 1 466 ? -9.484 40.678 35.912 1.00 8.28 490 VAL A C 1
ATOM 6819 O O . VAL A 1 466 ? -10.562 41.172 36.244 1.00 8.80 490 VAL A O 1
ATOM 6832 N N . ASP A 1 467 ? -9.276 40.196 34.696 1.00 8.64 491 ASP A N 1
ATOM 6833 C CA . ASP A 1 467 ? -10.304 40.237 33.661 1.00 9.57 491 ASP A CA 1
ATOM 6834 C C . ASP A 1 467 ? -11.278 39.083 33.843 1.00 8.49 491 ASP A C 1
ATOM 6835 O O . ASP A 1 467 ? -10.887 37.950 34.110 1.00 9.00 491 ASP A O 1
ATOM 6844 N N . SER A 1 468 ? -12.568 39.365 33.710 1.00 8.66 492 SER A N 1
ATOM 6845 C CA . SER A 1 468 ? -13.592 38.350 33.973 1.00 8.30 492 SER A CA 1
ATOM 6846 C C . SER A 1 468 ? -13.600 37.208 32.972 1.00 8.56 492 SER A C 1
ATOM 6847 O O . SER A 1 468 ? -14.114 36.125 33.295 1.00 9.36 492 SER A O 1
ATOM 6855 N N . GLU A 1 469 ? -13.032 37.408 31.773 1.00 8.69 493 GLU A N 1
ATOM 6856 C CA . GLU A 1 469 ? -12.934 36.367 30.757 1.00 9.08 493 GLU A CA 1
ATOM 6857 C C . GLU A 1 469 ? -11.595 35.641 30.853 1.00 8.20 493 GLU A C 1
ATOM 6858 O O . GLU A 1 469 ? -11.547 34.411 30.890 1.00 9.94 493 GLU A O 1
ATOM 6870 N N . LYS A 1 470 ? -10.488 36.392 30.886 1.00 8.61 494 LYS A N 1
ATOM 6871 C CA . LYS A 1 470 ? -9.182 35.746 30.933 1.00 8.99 494 LYS A CA 1
ATOM 6872 C C . LYS A 1 470 ? -8.933 35.078 32.272 1.00 8.23 494 LYS A C 1
ATOM 6873 O O . LYS A 1 470 ? -8.176 34.098 32.345 1.00 8.24 494 LYS A O 1
ATOM 6892 N N . GLY A 1 471 ? -9.551 35.594 33.336 1.00 8.43 495 GLY A N 1
ATOM 6893 C CA . GLY A 1 471 ? -9.487 35.007 34.658 1.00 7.82 495 GLY A CA 1
ATOM 6894 C C . GLY A 1 471 ? -8.114 35.090 35.274 1.00 7.19 495 GLY A C 1
ATOM 6895 O O . GLY A 1 471 ? -7.232 35.860 34.887 1.00 7.47 495 GLY A O 1
ATOM 6899 N N . ALA A 1 472 ? -7.955 34.283 36.334 1.00 7.31 496 ALA A N 1
ATOM 6900 C CA . ALA A 1 472 ? -6.710 34.283 37.091 1.00 7.50 496 ALA A CA 1
ATOM 6901 C C . ALA A 1 472 ? -5.597 33.760 36.205 1.00 6.74 496 ALA A C 1
ATOM 6902 O O . ALA A 1 472 ? -5.707 32.667 35.634 1.00 7.51 496 ALA A O 1
ATOM 6909 N N . ARG A 1 473 ? -4.495 34.495 36.137 1.00 6.62 497 ARG A N 1
ATOM 6910 C CA . ARG A 1 473 ? -3.355 34.123 35.301 1.00 6.67 497 ARG A CA 1
ATOM 6911 C C . ARG A 1 473 ? -2.228 33.478 36.093 1.00 6.71 497 ARG A C 1
ATOM 6912 O O . ARG A 1 473 ? -1.378 32.796 35.513 1.00 6.97 497 ARG A O 1
ATOM 6933 N N . ARG A 1 474 ? -2.228 33.646 37.407 1.00 6.51 498 ARG A N 1
ATOM 6934 C CA . ARG A 1 474 ? -1.258 33.127 38.360 1.00 6.42 498 ARG A CA 1
ATOM 6935 C C . ARG A 1 474 ? -1.809 33.423 39.754 1.00 6.56 498 ARG A C 1
ATOM 6936 O O . ARG A 1 474 ? -2.764 34.178 39.913 1.00 7.38 498 ARG A O 1
ATOM 6957 N N . MET A 1 475 ? -1.160 32.822 40.766 1.00 6.85 499 MET A N 1
ATOM 6958 C CA . MET A 1 475 ? -1.323 33.227 42.150 1.00 6.70 499 MET A CA 1
ATOM 6959 C C . MET A 1 475 ? -0.312 34.305 42.490 1.00 7.18 499 MET A C 1
ATOM 6960 O O . MET A 1 475 ? 0.808 34.296 41.994 1.00 7.65 499 MET A O 1
ATOM 6974 N N . PRO A 1 476 ? -0.672 35.223 43.404 1.00 7.58 500 PRO A N 1
ATOM 6975 C CA . PRO A 1 476 ? 0.309 36.195 43.913 1.00 7.70 500 PRO A CA 1
ATOM 6976 C C . PRO A 1 476 ? 1.312 35.468 44.800 1.00 7.49 500 PRO A C 1
ATOM 6977 O O . PRO A 1 476 ? 1.025 34.420 45.406 1.00 8.06 500 PRO A O 1
ATOM 6988 N N . TYR A 1 477 ? 2.512 36.051 44.939 1.00 7.83 501 TYR A N 1
ATOM 6989 C CA . TYR A 1 477 ? 3.507 35.412 45.795 1.00 7.62 501 TYR A CA 1
ATOM 6990 C C . TYR A 1 477 ? 3.039 35.398 47.261 1.00 7.79 501 TYR A C 1
ATOM 6991 O O . TYR A 1 477 ? 2.404 36.341 47.749 1.00 8.32 501 TYR A O 1
ATOM 7009 N N . PRO A 1 478 ? 3.412 34.359 48.006 1.00 7.69 502 PRO A N 1
ATOM 7010 C CA . PRO A 1 478 ? 3.092 34.311 49.445 1.00 7.78 502 PRO A CA 1
ATOM 7011 C C . PRO A 1 478 ? 3.581 35.547 50.162 1.00 7.91 502 PRO A C 1
ATOM 7012 O O . PRO A 1 478 ? 4.722 35.978 49.986 1.00 8.35 502 PRO A O 1
ATOM 7023 N N . LEU A 1 479 ? 2.752 36.045 51.072 1.00 8.04 503 LEU A N 1
ATOM 7024 C CA . LEU A 1 479 ? 3.171 37.201 51.880 1.00 8.53 503 LEU A CA 1
ATOM 7025 C C . LEU A 1 479 ? 4.446 36.899 52.654 1.00 9.00 503 LEU A C 1
ATOM 7026 O O . LEU A 1 479 ? 5.292 37.782 52.844 1.00 9.62 503 LEU A O 1
ATOM 7042 N N . ASP A 1 480 ? 4.608 35.662 53.134 1.00 8.90 504 ASP A N 1
ATOM 7043 C CA . ASP A 1 480 ? 5.792 35.385 53.916 1.00 9.18 504 ASP A CA 1
ATOM 7044 C C . ASP A 1 480 ? 7.086 35.490 53.120 1.00 9.00 504 ASP A C 1
ATOM 7045 O O . ASP A 1 480 ? 8.158 35.676 53.720 1.00 9.62 504 ASP A O 1
ATOM 7054 N N . GLU A 1 481 ? 7.040 35.385 51.783 1.00 8.84 505 GLU A N 1
ATOM 7055 C CA . GLU A 1 481 ? 8.297 35.519 51.050 1.00 8.86 505 GLU A CA 1
ATOM 7056 C C . GLU A 1 481 ? 8.911 36.903 51.252 1.00 9.04 505 GLU A C 1
ATOM 7057 O O . GLU A 1 481 ? 10.130 37.038 51.232 1.00 9.24 505 GLU A O 1
ATOM 7069 N N . PHE A 1 482 ? 8.091 37.925 51.482 1.00 9.16 506 PHE A N 1
ATOM 7070 C CA . PHE A 1 482 ? 8.596 39.275 51.729 1.00 9.39 506 PHE A CA 1
ATOM 7071 C C . PHE A 1 482 ? 9.140 39.450 53.144 1.00 10.38 506 PHE A C 1
ATOM 7072 O O . PHE A 1 482 ? 9.778 40.471 53.439 1.00 11.73 506 PHE A O 1
ATOM 7089 N N . VAL A 1 483 ? 8.877 38.501 54.032 1.00 10.70 507 VAL A N 1
ATOM 7090 C CA . VAL A 1 483 ? 9.359 38.498 55.410 1.00 12.50 507 VAL A CA 1
ATOM 7091 C C . VAL A 1 483 ? 10.626 37.661 55.541 1.00 11.98 507 VAL A C 1
ATOM 7092 O O . VAL A 1 483 ? 11.596 38.069 56.178 1.00 13.72 507 VAL A O 1
ATOM 7105 N N . SER A 1 484 ? 10.630 36.461 54.981 1.00 10.73 508 SER A N 1
ATOM 7106 C CA . SER A 1 484 ? 11.707 35.510 55.150 1.00 10.55 508 SER A CA 1
ATOM 7107 C C . SER A 1 484 ? 12.649 35.423 53.955 1.00 10.12 508 SER A C 1
ATOM 7108 O O . SER A 1 484 ? 13.678 34.755 54.066 1.00 11.12 508 SER A O 1
ATOM 7116 N N . ASN A 1 485 ? 12.307 36.051 52.835 1.00 9.17 509 ASN A N 1
ATOM 7117 C CA . ASN A 1 485 ? 13.065 35.877 51.602 1.00 8.69 509 ASN A CA 1
ATOM 7118 C C . ASN A 1 485 ? 12.941 37.109 50.728 1.00 8.54 509 ASN A C 1
ATOM 7119 O O . ASN A 1 485 ? 12.864 37.004 49.503 1.00 8.77 509 ASN A O 1
ATOM 7130 N N . LYS A 1 486 ? 12.971 38.300 51.336 1.00 8.97 510 LYS A N 1
ATOM 7131 C CA . LYS A 1 486 ? 12.602 39.526 50.633 1.00 8.93 510 LYS A CA 1
ATOM 7132 C C . LYS A 1 486 ? 13.441 39.797 49.409 1.00 8.91 510 LYS A C 1
ATOM 7133 O O . LYS A 1 486 ? 12.915 40.082 48.323 1.00 9.34 510 LYS A O 1
ATOM 7152 N N . ALA A 1 487 ? 14.761 39.761 49.564 1.00 9.03 511 ALA A N 1
ATOM 7153 C CA . ALA A 1 487 ? 15.591 40.168 48.445 1.00 9.47 511 ALA A CA 1
ATOM 7154 C C . ALA A 1 487 ? 15.360 39.263 47.248 1.00 9.15 511 ALA A C 1
ATOM 7155 O O . ALA A 1 487 ? 15.329 39.726 46.105 1.00 9.95 511 ALA A O 1
ATOM 7162 N N . ASN A 1 488 ? 15.209 37.963 47.482 1.00 9.29 512 ASN A N 1
ATOM 7163 C CA . ASN A 1 488 ? 15.059 37.004 46.384 1.00 9.03 512 ASN A CA 1
ATOM 7164 C C . ASN A 1 488 ? 13.692 37.110 45.718 1.00 8.30 512 ASN A C 1
ATOM 7165 O O . ASN A 1 488 ? 13.614 37.094 44.482 1.00 9.07 512 ASN A O 1
ATOM 7176 N N . VAL A 1 489 ? 12.594 37.248 46.489 1.00 8.63 513 VAL A N 1
ATOM 7177 C CA . VAL A 1 489 ? 11.298 37.397 45.826 1.00 9.00 513 VAL A CA 1
ATOM 7178 C C . VAL A 1 489 ? 11.220 38.728 45.082 1.00 9.15 513 VAL A C 1
ATOM 7179 O O . VAL A 1 489 ? 10.677 38.791 43.964 1.00 8.98 513 VAL A O 1
ATOM 7192 N N . GLU A 1 490 ? 11.762 39.806 45.651 1.00 9.35 514 GLU A N 1
ATOM 7193 C CA . GLU A 1 490 ? 11.718 41.096 44.962 1.00 9.89 514 GLU A CA 1
ATOM 7194 C C . GLU A 1 490 ? 12.558 41.073 43.696 1.00 9.39 514 GLU A C 1
ATOM 7195 O O . GLU A 1 490 ? 12.182 41.669 42.686 1.00 9.63 514 GLU A O 1
ATOM 7207 N N . TYR A 1 491 ? 13.694 40.380 43.734 1.00 9.58 515 TYR A N 1
ATOM 7208 C CA . TYR A 1 491 ? 14.502 40.209 42.531 1.00 9.60 515 TYR A CA 1
ATOM 7209 C C . TYR A 1 491 ? 13.698 39.479 41.458 1.00 9.15 515 TYR A C 1
ATOM 7210 O O . TYR A 1 491 ? 13.712 39.855 40.276 1.00 9.76 515 TYR A O 1
ATOM 7228 N N . ALA A 1 492 ? 13.005 38.409 41.846 1.00 8.81 516 ALA A N 1
ATOM 7229 C CA . ALA A 1 492 ? 12.193 37.668 40.885 1.00 8.70 516 ALA A CA 1
ATOM 7230 C C . ALA A 1 492 ? 11.130 38.555 40.267 1.00 8.66 516 ALA A C 1
ATOM 7231 O O . ALA A 1 492 ? 10.902 38.502 39.051 1.00 8.92 516 ALA A O 1
ATOM 7238 N N . ILE A 1 493 ? 10.444 39.353 41.079 1.00 9.18 517 ILE A N 1
ATOM 7239 C CA . ILE A 1 493 ? 9.417 40.244 40.551 1.00 9.35 517 ILE A CA 1
ATOM 7240 C C . ILE A 1 493 ? 10.019 41.235 39.563 1.00 10.07 517 ILE A C 1
ATOM 7241 O O . ILE A 1 493 ? 9.467 41.469 38.484 1.00 11.22 517 ILE A O 1
ATOM 7257 N N . ALA A 1 494 ? 11.184 41.796 39.905 1.00 10.21 518 ALA A N 1
ATOM 7258 C CA . ALA A 1 494 ? 11.780 42.849 39.101 1.00 11.09 518 ALA A CA 1
ATOM 7259 C C . ALA A 1 494 ? 12.427 42.330 37.830 1.00 11.20 518 ALA A C 1
ATOM 7260 O O . ALA A 1 494 ? 12.647 43.111 36.906 1.00 13.45 518 ALA A O 1
ATOM 7267 N N . ASN A 1 495 ? 12.816 41.057 37.800 1.00 9.52 519 ASN A N 1
ATOM 7268 C CA . ASN A 1 495 ? 13.597 40.533 36.685 1.00 9.61 519 ASN A CA 1
ATOM 7269 C C . ASN A 1 495 ? 12.932 39.419 35.882 1.00 9.92 519 ASN A C 1
ATOM 7270 O O . ASN A 1 495 ? 13.180 39.314 34.669 1.00 12.03 519 ASN A O 1
ATOM 7281 N N . TYR A 1 496 ? 12.183 38.544 36.546 1.00 9.31 520 TYR A N 1
ATOM 7282 C CA . TYR A 1 496 ? 11.672 37.333 35.904 1.00 9.30 520 TYR A CA 1
ATOM 7283 C C . TYR A 1 496 ? 10.164 37.331 35.697 1.00 8.59 520 TYR A C 1
ATOM 7284 O O . TYR A 1 496 ? 9.666 36.565 34.878 1.00 9.90 520 TYR A O 1
ATOM 7302 N N . LEU A 1 497 ? 9.421 38.084 36.476 1.00 8.03 521 LEU A N 1
ATOM 7303 C CA . LEU A 1 497 ? 7.964 37.998 36.407 1.00 7.72 521 LEU A CA 1
ATOM 7304 C C . LEU A 1 497 ? 7.371 38.777 35.221 1.00 8.92 521 LEU A C 1
ATOM 7305 O O . LEU A 1 497 ? 6.315 38.395 34.692 1.00 8.78 521 LEU A O 1
ATOM 7321 N N . HIS A 1 498 ? 7.988 39.891 34.845 1.00 9.37 522 HIS A N 1
ATOM 7322 C CA . HIS A 1 498 ? 7.542 40.678 33.684 1.00 10.47 522 HIS A CA 1
ATOM 7323 C C . HIS A 1 498 ? 6.123 41.215 33.869 1.00 10.60 522 HIS A C 1
ATOM 7324 O O . HIS A 1 498 ? 5.346 41.309 32.932 1.00 13.13 522 HIS A O 1
ATOM 7337 N N . GLY A 1 499 ? 5.809 41.629 35.078 1.00 9.80 523 GLY A N 1
ATOM 7338 C CA . GLY A 1 499 ? 4.530 42.239 35.371 1.00 9.29 523 GLY A CA 1
ATOM 7339 C C . GLY A 1 499 ? 4.368 42.350 36.874 1.00 8.88 523 GLY A C 1
ATOM 7340 O O . GLY A 1 499 ? 5.211 41.888 37.636 1.00 9.97 523 GLY A O 1
ATOM 7344 N N . ALA A 1 500 ? 3.271 42.962 37.293 1.00 9.06 524 ALA A N 1
ATOM 7345 C CA . ALA A 1 500 ? 3.014 43.135 38.710 1.00 9.06 524 ALA A CA 1
ATOM 7346 C C . ALA A 1 500 ? 2.784 41.794 39.401 1.00 8.56 524 ALA A C 1
ATOM 7347 O O . ALA A 1 500 ? 2.294 40.830 38.804 1.00 8.41 524 ALA A O 1
ATOM 7354 N N . ASP A 1 501 ? 3.129 41.728 40.689 1.00 8.35 525 ASP A N 1
ATOM 7355 C CA . ASP A 1 501 ? 2.881 40.526 41.502 1.00 8.12 525 ASP A CA 1
ATOM 7356 C C . ASP A 1 501 ? 1.422 40.483 41.932 1.00 8.19 525 ASP A C 1
ATOM 7357 O O . ASP A 1 501 ? 1.067 40.819 43.058 1.00 9.50 525 ASP A O 1
ATOM 7366 N N . ASN A 1 502 ? 0.572 40.044 41.008 1.00 7.52 526 ASN A N 1
ATOM 7367 C CA . ASN A 1 502 ? -0.848 39.887 41.243 1.00 7.87 526 ASN A CA 1
ATOM 7368 C C . ASN A 1 502 ? -1.366 38.769 40.357 1.00 7.45 526 ASN A C 1
ATOM 7369 O O . ASN A 1 502 ? -0.600 38.086 39.684 1.00 8.22 526 ASN A O 1
ATOM 7380 N N . MET A 1 503 ? -2.683 38.578 40.368 1.00 7.64 527 MET A N 1
ATOM 7381 C CA . MET A 1 503 ? -3.290 37.463 39.659 1.00 7.51 527 MET A CA 1
ATOM 7382 C C . MET A 1 503 ? -3.493 37.735 38.166 1.00 7.63 527 MET A C 1
ATOM 7383 O O . MET A 1 503 ? -3.930 36.839 37.445 1.00 9.04 527 MET A O 1
ATOM 7397 N N . ALA A 1 504 ? -3.253 38.959 37.699 1.00 7.29 528 ALA A N 1
ATOM 7398 C CA . ALA A 1 504 ? -3.455 39.315 36.300 1.00 7.40 528 ALA A CA 1
ATOM 7399 C C . ALA A 1 504 ? -2.230 39.057 35.422 1.00 6.93 528 ALA A C 1
ATOM 7400 O O . ALA A 1 504 ? -2.365 39.024 34.192 1.00 7.67 528 ALA A O 1
ATOM 7407 N N . THR A 1 505 ? -1.042 38.917 35.997 1.00 7.28 529 THR A N 1
ATOM 7408 C CA . THR A 1 505 ? 0.177 38.792 35.217 1.00 7.38 529 THR A CA 1
ATOM 7409 C C . THR A 1 505 ? 0.323 37.365 34.698 1.00 6.96 529 THR A C 1
ATOM 7410 O O . THR A 1 505 ? 0.286 36.399 35.455 1.00 8.01 529 THR A O 1
ATOM 7421 N N . ASP A 1 506 ? 0.586 37.244 33.402 1.00 7.79 530 ASP A N 1
ATOM 7422 C CA . ASP A 1 506 ? 0.808 35.932 32.818 1.00 7.61 530 ASP A CA 1
ATOM 7423 C C . ASP A 1 506 ? 2.160 35.350 33.212 1.00 7.63 530 ASP A C 1
ATOM 7424 O O . ASP A 1 506 ? 3.161 36.068 33.316 1.00 8.43 530 ASP A O 1
ATOM 7433 N N . VAL A 1 507 ? 2.190 34.018 33.340 1.00 7.68 531 VAL A N 1
ATOM 7434 C CA . VAL A 1 507 ? 3.447 33.311 33.451 1.00 7.70 531 VAL A CA 1
ATOM 7435 C C . VAL A 1 507 ? 4.097 33.242 32.070 1.00 7.85 531 VAL A C 1
ATOM 7436 O O . VAL A 1 507 ? 3.454 33.444 31.031 1.00 8.13 531 VAL A O 1
ATOM 7449 N N . TRP A 1 508 ? 5.399 32.933 32.052 1.00 7.81 532 TRP A N 1
ATOM 7450 C CA . TRP A 1 508 ? 6.212 32.959 30.838 1.00 8.30 532 TRP A CA 1
ATOM 7451 C C . TRP A 1 508 ? 5.623 32.105 29.712 1.00 7.83 532 TRP A C 1
ATOM 7452 O O . TRP A 1 508 ? 5.625 32.532 28.564 1.00 8.67 532 TRP A O 1
ATOM 7473 N N . TRP A 1 509 ? 5.145 30.889 29.995 1.00 7.59 533 TRP A N 1
ATOM 7474 C CA . TRP A 1 509 ? 4.691 30.055 28.886 1.00 7.27 533 TRP A CA 1
ATOM 7475 C C . TRP A 1 509 ? 3.358 30.508 28.299 1.00 7.77 533 TRP A C 1
ATOM 7476 O O . TRP A 1 509 ? 2.987 30.030 27.219 1.00 8.27 533 TRP A O 1
ATOM 7497 N N . ALA A 1 510 ? 2.641 31.402 28.956 1.00 8.04 534 ALA A N 1
ATOM 7498 C CA . ALA A 1 510 ? 1.329 31.849 28.485 1.00 8.37 534 ALA A CA 1
ATOM 7499 C C . ALA A 1 510 ? 1.475 33.034 27.519 1.00 9.41 534 ALA A C 1
ATOM 7500 O O . ALA A 1 510 ? 1.172 34.169 27.853 1.00 11.91 534 ALA A O 1
ATOM 7507 N N . SER A 1 511 ? 2.030 32.744 26.331 1.00 9.83 535 SER A N 1
ATOM 7508 C CA . SER A 1 511 ? 2.395 33.790 25.371 1.00 10.83 535 SER A CA 1
ATOM 7509 C C . SER A 1 511 ? 1.680 33.679 24.020 1.00 11.47 535 SER A C 1
ATOM 7510 O O . SER A 1 511 ? 2.094 34.323 23.053 1.00 12.97 535 SER A O 1
ATOM 7518 N N . LYS A 1 512 ? 0.587 32.945 23.925 1.00 11.40 536 LYS A N 1
ATOM 7519 C CA . LYS A 1 512 ? -0.195 32.929 22.685 1.00 11.74 536 LYS A CA 1
ATOM 7520 C C . LYS A 1 512 ? -0.700 34.333 22.368 1.00 13.46 536 LYS A C 1
ATOM 7521 O O . LYS A 1 512 ? -1.181 35.052 23.253 1.00 15.13 536 LYS A O 1
ATOM 7540 N N . LYS A 1 513 ? -0.589 34.719 21.098 1.00 15.38 537 LYS A N 1
ATOM 7541 C CA . LYS A 1 513 ? -1.064 36.048 20.699 1.00 19.15 537 LYS A CA 1
ATOM 7542 C C . LYS A 1 513 ? -2.588 36.174 20.624 1.00 20.80 537 LYS A C 1
ATOM 7543 O O . LYS A 1 513 ? -3.295 35.159 20.476 1.00 21.98 537 LYS A O 1
ATOM 7562 N N . GLY B 1 17 ? -26.327 49.092 -8.567 1.00 33.02 41 GLY B N 1
ATOM 7563 C CA . GLY B 1 17 ? -27.625 49.152 -7.913 1.00 31.15 41 GLY B CA 1
ATOM 7564 C C . GLY B 1 17 ? -27.952 48.087 -6.880 1.00 28.63 41 GLY B C 1
ATOM 7565 O O . GLY B 1 17 ? -28.580 48.401 -5.868 1.00 26.40 41 GLY B O 1
ATOM 7568 N N . TYR B 1 18 ? -27.562 46.833 -7.133 1.00 27.64 42 TYR B N 1
ATOM 7569 C CA . TYR B 1 18 ? -27.926 45.710 -6.277 1.00 27.58 42 TYR B CA 1
ATOM 7570 C C . TYR B 1 18 ? -26.733 44.977 -5.687 1.00 26.74 42 TYR B C 1
ATOM 7571 O O . TYR B 1 18 ? -26.914 43.957 -5.015 1.00 27.58 42 TYR B O 1
ATOM 7589 N N . ALA B 1 19 ? -25.524 45.445 -5.930 1.00 24.43 43 ALA B N 1
ATOM 7590 C CA . ALA B 1 19 ? -24.331 44.852 -5.347 1.00 23.18 43 ALA B CA 1
ATOM 7591 C C . ALA B 1 19 ? -23.397 45.990 -4.994 1.00 21.33 43 ALA B C 1
ATOM 7592 O O . ALA B 1 19 ? -23.440 47.035 -5.634 1.00 19.95 43 ALA B O 1
ATOM 7599 N N . LEU B 1 20 ? -22.540 45.769 -3.996 1.00 20.58 44 LEU B N 1
ATOM 7600 C CA . LEU B 1 20 ? -21.667 46.837 -3.524 1.00 20.65 44 LEU B CA 1
ATOM 7601 C C . LEU B 1 20 ? -20.690 47.250 -4.607 1.00 19.54 44 LEU B C 1
ATOM 7602 O O . LEU B 1 20 ? -20.373 48.441 -4.735 1.00 18.35 44 LEU B O 1
ATOM 7618 N N . GLY B 1 21 ? -20.137 46.292 -5.337 1.00 18.73 45 GLY B N 1
ATOM 7619 C CA . GLY B 1 21 ? -19.072 46.621 -6.262 1.00 18.19 45 GLY B CA 1
ATOM 7620 C C . GLY B 1 21 ? -17.898 47.204 -5.509 1.00 16.44 45 GLY B C 1
ATOM 7621 O O . GLY B 1 21 ? -17.388 46.618 -4.525 1.00 16.16 45 GLY B O 1
ATOM 7625 N N . SER B 1 22 ? -17.487 48.399 -5.922 1.00 15.49 46 SER B N 1
ATOM 7626 C CA . SER B 1 22 ? -16.393 49.119 -5.292 1.00 15.16 46 SER B CA 1
ATOM 7627 C C . SER B 1 22 ? -16.855 50.146 -4.274 1.00 12.71 46 SER B C 1
ATOM 7628 O O . SER B 1 22 ? -16.012 50.859 -3.733 1.00 12.00 46 SER B O 1
ATOM 7636 N N . ALA B 1 23 ? -18.155 50.270 -3.985 1.00 11.55 47 ALA B N 1
ATOM 7637 C CA . ALA B 1 23 ? -18.608 51.409 -3.185 1.00 10.99 47 ALA B CA 1
ATOM 7638 C C . ALA B 1 23 ? -18.020 51.414 -1.781 1.00 10.04 47 ALA B C 1
ATOM 7639 O O . ALA B 1 23 ? -17.708 52.483 -1.255 1.00 9.75 47 ALA B O 1
ATOM 7646 N N . MET B 1 24 ? -17.926 50.246 -1.129 1.00 9.70 48 MET B N 1
ATOM 7647 C CA . MET B 1 24 ? -17.402 50.237 0.245 1.00 9.23 48 MET B CA 1
ATOM 7648 C C . MET B 1 24 ? -15.918 50.598 0.227 1.00 9.30 48 MET B C 1
ATOM 7649 O O . MET B 1 24 ? -15.426 51.307 1.105 1.00 10.06 48 MET B O 1
ATOM 7663 N N . ASN B 1 25 ? -15.182 50.077 -0.757 1.00 9.18 49 ASN B N 1
ATOM 7664 C CA . ASN B 1 25 ? -13.766 50.406 -0.845 1.00 8.82 49 ASN B CA 1
ATOM 7665 C C . ASN B 1 25 ? -13.574 51.871 -1.188 1.00 8.96 49 ASN B C 1
ATOM 7666 O O . ASN B 1 25 ? -12.617 52.504 -0.699 1.00 9.43 49 ASN B O 1
ATOM 7677 N N . ASN B 1 26 ? -14.473 52.450 -1.976 1.00 9.36 50 ASN B N 1
ATOM 7678 C CA . ASN B 1 26 ? -14.406 53.876 -2.239 1.00 10.24 50 ASN B CA 1
ATOM 7679 C C . ASN B 1 26 ? -14.602 54.673 -0.951 1.00 9.65 50 ASN B C 1
ATOM 7680 O O . ASN B 1 26 ? -13.905 55.668 -0.737 1.00 10.06 50 ASN B O 1
ATOM 7691 N N . LEU B 1 27 ? -15.500 54.229 -0.062 1.00 9.05 51 LEU B N 1
ATOM 7692 C CA . LEU B 1 27 ? -15.659 54.859 1.250 1.00 8.98 51 LEU B CA 1
ATOM 7693 C C . LEU B 1 27 ? -14.361 54.726 2.038 1.00 8.64 51 LEU B C 1
ATOM 7694 O O . LEU B 1 27 ? -13.878 55.702 2.653 1.00 8.23 51 LEU B O 1
ATOM 7710 N N . ALA B 1 28 ? -13.792 53.515 2.077 1.00 8.41 52 ALA B N 1
ATOM 7711 C CA . ALA B 1 28 ? -12.578 53.273 2.854 1.00 8.72 52 ALA B CA 1
ATOM 7712 C C . ALA B 1 28 ? -11.451 54.173 2.377 1.00 8.20 52 ALA B C 1
ATOM 7713 O O . ALA B 1 28 ? -10.599 54.604 3.182 1.00 8.71 52 ALA B O 1
ATOM 7720 N N . GLY B 1 29 ? -11.416 54.498 1.075 1.00 7.95 53 GLY B N 1
ATOM 7721 C CA . GLY B 1 29 ? -10.394 55.389 0.551 1.00 8.34 53 GLY B CA 1
ATOM 7722 C C . GLY B 1 29 ? -10.555 56.832 0.950 1.00 8.22 53 GLY B C 1
ATOM 7723 O O . GLY B 1 29 ? -9.700 57.639 0.610 1.00 9.40 53 GLY B O 1
ATOM 7727 N N . CYS B 1 30 ? -11.598 57.174 1.712 1.00 7.83 54 CYS B N 1
ATOM 7728 C CA . CYS B 1 30 ? -11.808 58.531 2.215 1.00 8.22 54 CYS B CA 1
ATOM 7729 C C . CYS B 1 30 ? -11.260 58.722 3.628 1.00 7.94 54 CYS B C 1
ATOM 7730 O O . CYS B 1 30 ? -11.299 59.853 4.140 1.00 8.26 54 CYS B O 1
ATOM 7738 N N . VAL B 1 31 ? -10.768 57.659 4.272 1.00 8.07 55 VAL B N 1
ATOM 7739 C CA . VAL B 1 31 ? -10.220 57.751 5.621 1.00 8.68 55 VAL B CA 1
ATOM 7740 C C . VAL B 1 31 ? -8.806 58.291 5.496 1.00 8.61 55 VAL B C 1
ATOM 7741 O O . VAL B 1 31 ? -8.581 59.482 5.709 1.00 10.80 55 VAL B O 1
ATOM 7754 N N . VAL B 1 32 ? -7.847 57.466 5.097 1.00 8.84 56 VAL B N 1
ATOM 7755 C CA . VAL B 1 32 ? -6.519 57.920 4.719 1.00 9.10 56 VAL B CA 1
ATOM 7756 C C . VAL B 1 32 ? -6.416 57.724 3.210 1.00 8.73 56 VAL B C 1
ATOM 7757 O O . VAL B 1 32 ? -6.461 56.609 2.707 1.00 8.92 56 VAL B O 1
ATOM 7770 N N . SER B 1 33 ? -6.390 58.812 2.451 1.00 9.19 57 SER B N 1
ATOM 7771 C CA . SER B 1 33 ? -6.547 58.699 1.010 1.00 9.25 57 SER B CA 1
ATOM 7772 C C . SER B 1 33 ? -5.398 57.948 0.358 1.00 9.29 57 SER B C 1
ATOM 7773 O O . SER B 1 33 ? -4.237 58.278 0.591 1.00 9.80 57 SER B O 1
ATOM 7781 N N . PRO B 1 34 ? -5.687 56.998 -0.526 1.00 9.65 58 PRO B N 1
ATOM 7782 C CA . PRO B 1 34 ? -4.619 56.405 -1.350 1.00 9.81 58 PRO B CA 1
ATOM 7783 C C . PRO B 1 34 ? -4.119 57.325 -2.432 1.00 9.65 58 PRO B C 1
ATOM 7784 O O . PRO B 1 34 ? -3.125 56.978 -3.095 1.00 10.29 58 PRO B O 1
ATOM 7795 N N . ASP B 1 35 ? -4.767 58.470 -2.646 1.00 9.81 59 ASP B N 1
ATOM 7796 C CA . ASP B 1 35 ? -4.358 59.430 -3.664 1.00 9.73 59 ASP B CA 1
ATOM 7797 C C . ASP B 1 35 ? -3.271 60.352 -3.087 1.00 9.33 59 ASP B C 1
ATOM 7798 O O . ASP B 1 35 ? -3.504 61.079 -2.111 1.00 10.66 59 ASP B O 1
ATOM 7807 N N . VAL B 1 36 ? -2.108 60.370 -3.716 1.00 9.48 60 VAL B N 1
ATOM 7808 C CA . VAL B 1 36 ? -0.994 61.140 -3.190 1.00 10.18 60 VAL B CA 1
ATOM 7809 C C . VAL B 1 36 ? -1.329 62.618 -3.092 1.00 11.70 60 VAL B C 1
ATOM 7810 O O . VAL B 1 36 ? -0.926 63.299 -2.143 1.00 13.30 60 VAL B O 1
ATOM 7823 N N . ASN B 1 37 ? -2.059 63.149 -4.083 1.00 13.38 61 ASN B N 1
ATOM 7824 C CA . ASN B 1 37 ? -2.405 64.573 -4.113 1.00 16.33 61 ASN B CA 1
ATOM 7825 C C . ASN B 1 37 ? -3.337 64.995 -2.994 1.00 15.29 61 ASN B C 1
ATOM 7826 O O . ASN B 1 37 ? -3.467 66.202 -2.728 1.00 17.29 61 ASN B O 1
ATOM 7837 N N . THR B 1 38 ? -3.917 64.043 -2.287 1.00 11.53 62 THR B N 1
ATOM 7838 C CA . THR B 1 38 ? -4.743 64.310 -1.120 1.00 10.11 62 THR B CA 1
ATOM 7839 C C . THR B 1 38 ? -3.974 64.001 0.164 1.00 8.48 62 THR B C 1
ATOM 7840 O O . THR B 1 38 ? -3.888 64.827 1.066 1.00 8.95 62 THR B O 1
ATOM 7851 N N . ALA B 1 39 ? -3.414 62.792 0.256 1.00 8.19 63 ALA B N 1
ATOM 7852 C CA . ALA B 1 39 ? -2.715 62.388 1.471 1.00 8.46 63 ALA B CA 1
ATOM 7853 C C . ALA B 1 39 ? -1.486 63.220 1.735 1.00 7.67 63 ALA B C 1
ATOM 7854 O O . ALA B 1 39 ? -1.092 63.386 2.902 1.00 7.70 63 ALA B O 1
ATOM 7861 N N . GLN B 1 40 ? -0.837 63.764 0.702 1.00 7.76 64 GLN B N 1
ATOM 7862 C CA . GLN B 1 40 ? 0.306 64.620 0.980 1.00 8.81 64 GLN B CA 1
ATOM 7863 C C . GLN B 1 40 ? -0.128 65.746 1.909 1.00 8.04 64 GLN B C 1
ATOM 7864 O O . GLN B 1 40 ? 0.575 66.079 2.872 1.00 8.96 64 GLN B O 1
ATOM 7878 N N . PHE B 1 41 ? -1.298 66.349 1.627 1.00 7.58 65 PHE B N 1
ATOM 7879 C CA . PHE B 1 41 ? -1.770 67.475 2.414 1.00 8.45 65 PHE B CA 1
ATOM 7880 C C . PHE B 1 41 ? -2.377 67.037 3.741 1.00 8.21 65 PHE B C 1
ATOM 7881 O O . PHE B 1 41 ? -2.063 67.662 4.762 1.00 9.18 65 PHE B O 1
ATOM 7898 N N . THR B 1 42 ? -3.221 65.998 3.766 1.00 7.21 66 THR B N 1
ATOM 7899 C CA . THR B 1 42 ? -3.879 65.644 5.020 1.00 7.05 66 THR B CA 1
ATOM 7900 C C . THR B 1 42 ? -2.890 65.062 6.025 1.00 7.49 66 THR B C 1
ATOM 7901 O O . THR B 1 42 ? -3.001 65.304 7.239 1.00 7.81 66 THR B O 1
ATOM 7912 N N . ASP B 1 43 ? -2.008 64.186 5.536 1.00 7.20 67 ASP B N 1
ATOM 7913 C CA . ASP B 1 43 ? -1.153 63.377 6.440 1.00 7.63 67 ASP B CA 1
ATOM 7914 C C . ASP B 1 43 ? 0.318 63.762 6.424 1.00 7.37 67 ASP B C 1
ATOM 7915 O O . ASP B 1 43 ? 0.950 63.503 7.445 1.00 8.35 67 ASP B O 1
ATOM 7924 N N . CYS B 1 44 ? 0.883 64.209 5.304 1.00 7.40 68 CYS B N 1
ATOM 7925 C CA . CYS B 1 44 ? 2.317 64.484 5.299 1.00 7.18 68 CYS B CA 1
ATOM 7926 C C . CYS B 1 44 ? 2.659 65.922 5.692 1.00 7.29 68 CYS B C 1
ATOM 7927 O O . CYS B 1 44 ? 3.676 66.135 6.377 1.00 7.75 68 CYS B O 1
ATOM 7935 N N . LEU B 1 45 ? 1.828 66.903 5.288 1.00 7.46 69 LEU B N 1
ATOM 7936 C CA . LEU B 1 45 ? 2.091 68.307 5.552 1.00 7.74 69 LEU B CA 1
ATOM 7937 C C . LEU B 1 45 ? 1.254 68.874 6.690 1.00 6.82 69 LEU B C 1
ATOM 7938 O O . LEU B 1 45 ? 1.654 69.865 7.319 1.00 8.37 69 LEU B O 1
ATOM 7954 N N . LEU B 1 46 ? 0.095 68.264 6.991 1.00 7.66 70 LEU B N 1
ATOM 7955 C CA . LEU B 1 46 ? -0.766 68.655 8.109 1.00 7.20 70 LEU B CA 1
ATOM 7956 C C . LEU B 1 46 ? -0.524 67.709 9.284 1.00 7.04 70 LEU B C 1
ATOM 7957 O O . LEU B 1 46 ? 0.148 68.057 10.262 1.00 7.25 70 LEU B O 1
ATOM 7973 N N . GLY B 1 47 ? -1.012 66.470 9.185 1.00 7.22 71 GLY B N 1
ATOM 7974 C CA . GLY B 1 47 ? -1.005 65.628 10.372 1.00 7.16 71 GLY B CA 1
ATOM 7975 C C . GLY B 1 47 ? 0.382 65.331 10.905 1.00 7.20 71 GLY B C 1
ATOM 7976 O O . GLY B 1 47 ? 0.621 65.402 12.102 1.00 7.53 71 GLY B O 1
ATOM 7980 N N . GLY B 1 48 ? 1.285 64.935 10.026 1.00 7.21 72 GLY B N 1
ATOM 7981 C CA . GLY B 1 48 ? 2.597 64.496 10.470 1.00 7.42 72 GLY B CA 1
ATOM 7982 C C . GLY B 1 48 ? 3.340 65.562 11.262 1.00 6.61 72 GLY B C 1
ATOM 7983 O O . GLY B 1 48 ? 3.832 65.301 12.364 1.00 7.22 72 GLY B O 1
ATOM 7987 N N . PRO B 1 49 ? 3.451 66.781 10.717 1.00 7.25 73 PRO B N 1
ATOM 7988 C CA . PRO B 1 49 ? 4.160 67.823 11.473 1.00 7.20 73 PRO B CA 1
ATOM 7989 C C . PRO B 1 49 ? 3.407 68.265 12.707 1.00 6.79 73 PRO B C 1
ATOM 7990 O O . PRO B 1 49 ? 4.020 68.468 13.767 1.00 7.52 73 PRO B O 1
ATOM 8001 N N . LEU B 1 50 ? 2.077 68.411 12.631 1.00 6.59 74 LEU B N 1
ATOM 8002 C CA . LEU B 1 50 ? 1.349 68.903 13.798 1.00 6.69 74 LEU B CA 1
ATOM 8003 C C . LEU B 1 50 ? 1.275 67.853 14.908 1.00 6.89 74 LEU B C 1
ATOM 8004 O O . LEU B 1 50 ? 1.054 68.179 16.064 1.00 8.06 74 LEU B O 1
ATOM 8020 N N . GLY B 1 51 ? 1.472 66.577 14.570 1.00 6.86 75 GLY B N 1
ATOM 8021 C CA . GLY B 1 51 ? 1.557 65.514 15.536 1.00 6.99 75 GLY B CA 1
ATOM 8022 C C . GLY B 1 51 ? 2.950 65.201 16.041 1.00 6.94 75 GLY B C 1
ATOM 8023 O O . GLY B 1 51 ? 3.110 64.306 16.861 1.00 8.06 75 GLY B O 1
ATOM 8027 N N . GLY B 1 52 ? 3.985 65.913 15.593 1.00 6.73 76 GLY B N 1
ATOM 8028 C CA . GLY B 1 52 ? 5.341 65.733 16.059 1.00 6.97 76 GLY B CA 1
ATOM 8029 C C . GLY B 1 52 ? 6.098 64.586 15.459 1.00 6.15 76 GLY B C 1
ATOM 8030 O O . GLY B 1 52 ? 7.153 64.195 15.989 1.00 7.16 76 GLY B O 1
ATOM 8034 N N . TYR B 1 53 ? 5.618 64.054 14.330 1.00 6.32 77 TYR B N 1
ATOM 8035 C CA . TYR B 1 53 ? 6.238 62.924 13.652 1.00 6.22 77 TYR B CA 1
ATOM 8036 C C . TYR B 1 53 ? 7.116 63.301 12.459 1.00 5.94 77 TYR B C 1
ATOM 8037 O O . TYR B 1 53 ? 8.156 62.669 12.249 1.00 6.45 77 TYR B O 1
ATOM 8055 N N . PHE B 1 54 ? 6.666 64.249 11.647 1.00 6.29 78 PHE B N 1
ATOM 8056 C CA . PHE B 1 54 ? 7.266 64.589 10.375 1.00 6.58 78 PHE B CA 1
ATOM 8057 C C . PHE B 1 54 ? 7.703 66.051 10.390 1.00 6.55 78 PHE B C 1
ATOM 8058 O O . PHE B 1 54 ? 7.147 66.868 11.124 1.00 7.32 78 PHE B O 1
ATOM 8075 N N . ALA B 1 55 ? 8.679 66.367 9.541 1.00 6.83 79 ALA B N 1
ATOM 8076 C CA . ALA B 1 55 ? 9.163 67.737 9.367 1.00 6.95 79 ALA B CA 1
ATOM 8077 C C . ALA B 1 55 ? 9.212 68.083 7.888 1.00 6.80 79 ALA B C 1
ATOM 8078 O O . ALA B 1 55 ? 9.787 67.349 7.069 1.00 7.64 79 ALA B O 1
ATOM 8085 N N . ASP B 1 56 ? 8.669 69.254 7.563 1.00 7.46 80 ASP B N 1
ATOM 8086 C CA . ASP B 1 56 ? 8.761 69.781 6.215 1.00 7.49 80 ASP B CA 1
ATOM 8087 C C . ASP B 1 56 ? 10.214 70.050 5.847 1.00 7.72 80 ASP B C 1
ATOM 8088 O O . ASP B 1 56 ? 10.976 70.602 6.640 1.00 7.65 80 ASP B O 1
ATOM 8097 N N . SER B 1 57 ? 10.613 69.663 4.616 1.00 7.41 81 SER B N 1
ATOM 8098 C CA . SER B 1 57 ? 12.044 69.676 4.310 1.00 7.69 81 SER B CA 1
ATOM 8099 C C . SER B 1 57 ? 12.312 70.050 2.849 1.00 7.81 81 SER B C 1
ATOM 8100 O O . SER B 1 57 ? 13.311 69.621 2.276 1.00 9.43 81 SER B O 1
ATOM 8108 N N . ASN B 1 58 ? 11.483 70.884 2.259 1.00 8.23 82 ASN B N 1
ATOM 8109 C CA . ASN B 1 58 ? 11.778 71.543 0.997 1.00 8.96 82 ASN B CA 1
ATOM 8110 C C . ASN B 1 58 ? 12.016 73.011 1.335 1.00 9.02 82 ASN B C 1
ATOM 8111 O O . ASN B 1 58 ? 11.139 73.654 1.910 1.00 8.86 82 ASN B O 1
ATOM 8122 N N . ALA B 1 59 ? 13.208 73.534 1.039 1.00 9.14 83 ALA B N 1
ATOM 8123 C CA . ALA B 1 59 ? 13.495 74.906 1.421 1.00 9.22 83 ALA B CA 1
ATOM 8124 C C . ALA B 1 59 ? 12.586 75.913 0.734 1.00 9.35 83 ALA B C 1
ATOM 8125 O O . ALA B 1 59 ? 12.427 77.025 1.231 1.00 9.84 83 ALA B O 1
ATOM 8132 N N . GLY B 1 60 ? 12.027 75.570 -0.415 1.00 9.86 84 GLY B N 1
ATOM 8133 C CA . GLY B 1 60 ? 11.047 76.407 -1.102 1.00 10.35 84 GLY B CA 1
ATOM 8134 C C . GLY B 1 60 ? 9.698 76.487 -0.431 1.00 10.61 84 GLY B C 1
ATOM 8135 O O . GLY B 1 60 ? 8.877 77.313 -0.848 1.00 12.02 84 GLY B O 1
ATOM 8139 N N . PHE B 1 61 ? 9.463 75.670 0.596 1.00 10.16 85 PHE B N 1
ATOM 8140 C CA . PHE B 1 61 ? 8.218 75.715 1.359 1.00 10.62 85 PHE B CA 1
ATOM 8141 C C . PHE B 1 61 ? 8.299 76.882 2.334 1.00 10.60 85 PHE B C 1
ATOM 8142 O O . PHE B 1 61 ? 8.481 76.699 3.535 1.00 11.96 85 PHE B O 1
ATOM 8159 N N . THR B 1 62 ? 8.185 78.108 1.802 1.00 10.93 86 THR B N 1
ATOM 8160 C CA . THR B 1 62 ? 8.261 79.285 2.660 1.00 11.25 86 THR B CA 1
ATOM 8161 C C . THR B 1 62 ? 6.949 79.571 3.376 1.00 11.44 86 THR B C 1
ATOM 8162 O O . THR B 1 62 ? 6.937 80.392 4.294 1.00 12.39 86 THR B O 1
ATOM 8173 N N . GLU B 1 63 ? 5.861 78.946 2.951 1.00 10.51 87 GLU B N 1
ATOM 8174 C CA . GLU B 1 63 ? 4.536 79.045 3.557 1.00 10.54 87 GLU B CA 1
ATOM 8175 C C . GLU B 1 63 ? 4.080 77.623 3.858 1.00 9.75 87 GLU B C 1
ATOM 8176 O O . GLU B 1 63 ? 3.964 76.800 2.941 1.00 10.61 87 GLU B O 1
ATOM 8188 N N . THR B 1 64 ? 3.891 77.308 5.139 1.00 9.45 88 THR B N 1
ATOM 8189 C CA . THR B 1 64 ? 3.591 75.945 5.544 1.00 9.88 88 THR B CA 1
ATOM 8190 C C . THR B 1 64 ? 2.554 75.947 6.670 1.00 9.40 88 THR B C 1
ATOM 8191 O O . THR B 1 64 ? 2.302 76.962 7.321 1.00 10.03 88 THR B O 1
ATOM 8202 N N . ILE B 1 65 ? 1.937 74.785 6.899 1.00 9.25 89 ILE B N 1
ATOM 8203 C CA . ILE B 1 65 ? 1.102 74.609 8.075 1.00 9.07 89 ILE B CA 1
ATOM 8204 C C . ILE B 1 65 ? 1.972 74.651 9.327 1.00 9.62 89 ILE B C 1
ATOM 8205 O O . ILE B 1 65 ? 1.623 75.305 10.334 1.00 9.80 89 ILE B O 1
ATOM 8221 N N . SER B 1 66 ? 3.138 73.979 9.291 1.00 9.99 90 SER B N 1
ATOM 8222 C CA . SER B 1 66 ? 3.993 73.801 10.463 1.00 10.63 90 SER B CA 1
ATOM 8223 C C . SER B 1 66 ? 4.631 75.102 10.940 1.00 11.50 90 SER B C 1
ATOM 8224 O O . SER B 1 66 ? 4.933 75.219 12.140 1.00 12.24 90 SER B O 1
ATOM 8232 N N . ASN B 1 67 ? 4.795 76.090 10.065 1.00 11.52 91 ASN B N 1
ATOM 8233 C CA . ASN B 1 67 ? 5.297 77.403 10.428 1.00 12.52 91 ASN B CA 1
ATOM 8234 C C . ASN B 1 67 ? 4.148 78.378 10.674 1.00 11.90 91 ASN B C 1
ATOM 8235 O O . ASN B 1 67 ? 4.392 79.549 11.009 1.00 13.18 91 ASN B O 1
ATOM 8246 N N . PHE B 1 68 ? 2.911 77.944 10.520 1.00 11.62 92 PHE B N 1
ATOM 8247 C CA . PHE B 1 68 ? 1.715 78.711 10.843 1.00 11.91 92 PHE B CA 1
ATOM 8248 C C . PHE B 1 68 ? 1.410 79.828 9.851 1.00 12.30 92 PHE B C 1
ATOM 8249 O O . PHE B 1 68 ? 0.720 80.778 10.201 1.00 12.47 92 PHE B O 1
ATOM 8266 N N . ASN B 1 69 ? 1.878 79.719 8.616 1.00 11.39 93 ASN B N 1
ATOM 8267 C CA . ASN B 1 69 ? 1.491 80.646 7.554 1.00 10.86 93 ASN B CA 1
ATOM 8268 C C . ASN B 1 69 ? 1.035 79.882 6.316 1.00 10.03 93 ASN B C 1
ATOM 8269 O O . ASN B 1 69 ? 1.449 80.197 5.197 1.00 10.22 93 ASN B O 1
ATOM 8280 N N . PRO B 1 70 ? 0.131 78.904 6.454 1.00 9.84 94 PRO B N 1
ATOM 8281 C CA . PRO B 1 70 ? -0.207 78.091 5.281 1.00 9.98 94 PRO B CA 1
ATOM 8282 C C . PRO B 1 70 ? -1.031 78.827 4.245 1.00 9.57 94 PRO B C 1
ATOM 8283 O O . PRO B 1 70 ? -1.948 79.603 4.564 1.00 10.23 94 PRO B O 1
ATOM 8294 N N . LYS B 1 71 ? -0.765 78.504 2.988 1.00 9.67 95 LYS B N 1
ATOM 8295 C CA . LYS B 1 71 ? -1.684 78.855 1.913 1.00 10.65 95 LYS B CA 1
ATOM 8296 C C . LYS B 1 71 ? -2.990 78.083 2.084 1.00 9.68 95 LYS B C 1
ATOM 8297 O O . LYS B 1 71 ? -3.025 76.962 2.612 1.00 9.30 95 LYS B O 1
ATOM 8316 N N . ASP B 1 72 ? -4.073 78.684 1.595 1.00 9.32 96 ASP B N 1
ATOM 8317 C CA . ASP B 1 72 ? -5.370 78.025 1.591 1.00 9.50 96 ASP B CA 1
ATOM 8318 C C . ASP B 1 72 ? -5.292 76.636 0.984 1.00 8.99 96 ASP B C 1
ATOM 8319 O O . ASP B 1 72 ? -5.937 75.709 1.477 1.00 9.29 96 ASP B O 1
ATOM 8328 N N . ASP B 1 73 ? -4.511 76.473 -0.095 1.00 9.34 97 ASP B N 1
ATOM 8329 C CA . ASP B 1 73 ? -4.500 75.177 -0.766 1.00 10.36 97 ASP B CA 1
ATOM 8330 C C . ASP B 1 73 ? -3.839 74.072 0.072 1.00 9.68 97 ASP B C 1
ATOM 8331 O O . ASP B 1 73 ? -4.058 72.897 -0.220 1.00 10.78 97 ASP B O 1
ATOM 8340 N N . TRP B 1 74 ? -3.055 74.417 1.088 1.00 9.38 98 TRP B N 1
ATOM 8341 C CA . TRP B 1 74 ? -2.563 73.401 2.016 1.00 8.93 98 TRP B CA 1
ATOM 8342 C C . TRP B 1 74 ? -3.568 73.095 3.125 1.00 8.79 98 TRP B C 1
ATOM 8343 O O . TRP B 1 74 ? -3.768 71.928 3.464 1.00 10.12 98 TRP B O 1
ATOM 8364 N N . SER B 1 75 ? -4.174 74.109 3.725 1.00 8.36 99 SER B N 1
ATOM 8365 C CA . SER B 1 75 ? -4.979 73.910 4.931 1.00 8.43 99 SER B CA 1
ATOM 8366 C C . SER B 1 75 ? -6.410 73.443 4.649 1.00 7.98 99 SER B C 1
ATOM 8367 O O . SER B 1 75 ?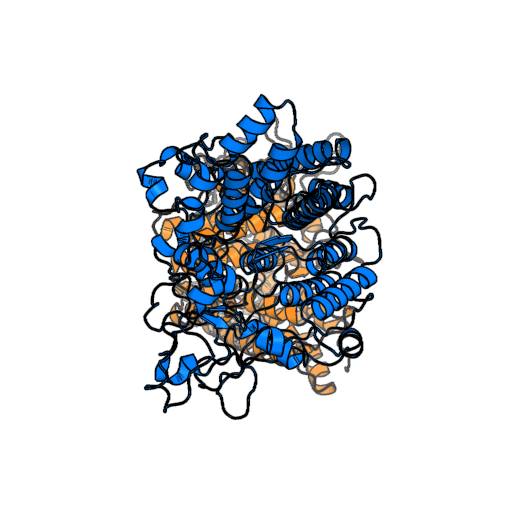 -7.056 72.905 5.554 1.00 8.70 99 SER B O 1
ATOM 8375 N N . ARG B 1 76 ? -6.933 73.666 3.435 1.00 7.94 100 ARG B N 1
ATOM 8376 C CA . ARG B 1 76 ? -8.349 73.456 3.154 1.00 8.22 100 ARG B CA 1
ATOM 8377 C C . ARG B 1 76 ? -8.726 72.017 2.847 1.00 8.06 100 ARG B C 1
ATOM 8378 O O . ARG B 1 76 ? -9.918 71.709 2.779 1.00 8.76 100 ARG B O 1
ATOM 8399 N N . VAL B 1 77 ? -7.749 71.159 2.599 1.00 8.19 101 VAL B N 1
ATOM 8400 C CA . VAL B 1 77 ? -7.968 69.909 1.870 1.00 8.40 101 VAL B CA 1
ATOM 8401 C C . VAL B 1 77 ? -9.013 69.010 2.509 1.00 7.79 101 VAL B C 1
ATOM 8402 O O . VAL B 1 77 ? -9.840 68.441 1.793 1.00 8.66 101 VAL B O 1
ATOM 8415 N N . PHE B 1 78 ? -9.020 68.857 3.834 1.00 7.74 102 PHE B N 1
ATOM 8416 C CA . PHE B 1 78 ? -10.003 67.966 4.433 1.00 7.90 102 PHE B CA 1
ATOM 8417 C C . PHE B 1 78 ? -11.438 68.363 4.027 1.00 8.27 102 PHE B C 1
ATOM 8418 O O . PHE B 1 78 ? -12.285 67.488 3.831 1.00 8.91 102 PHE B O 1
ATOM 8435 N N . LEU B 1 79 ? -11.751 69.665 3.939 1.00 8.12 103 LEU B N 1
ATOM 8436 C CA . LEU B 1 79 ? -13.104 70.124 3.581 1.00 9.23 103 LEU B CA 1
ATOM 8437 C C . LEU B 1 79 ? -13.307 70.295 2.076 1.00 9.68 103 LEU B C 1
ATOM 8438 O O . LEU B 1 79 ? -14.456 70.230 1.619 1.00 11.37 103 LEU B O 1
ATOM 8454 N N . LYS B 1 80 ? -12.259 70.521 1.298 1.00 9.41 104 LYS B N 1
ATOM 8455 C CA . LYS B 1 80 ? -12.434 70.923 -0.082 1.00 9.72 104 LYS B CA 1
ATOM 8456 C C . LYS B 1 80 ? -11.995 69.891 -1.096 1.00 10.28 104 LYS B C 1
ATOM 8457 O O . LYS B 1 80 ? -12.328 70.025 -2.281 1.00 11.83 104 LYS B O 1
ATOM 8476 N N . SER B 1 81 ? -11.276 68.860 -0.715 1.00 10.21 105 SER B N 1
ATOM 8477 C CA . SER B 1 81 ? -10.869 67.879 -1.698 1.00 10.70 105 SER B CA 1
ATOM 8478 C C . SER B 1 81 ? -12.075 67.086 -2.157 1.00 10.46 105 SER B C 1
ATOM 8479 O O . SER B 1 81 ? -12.820 66.530 -1.336 1.00 10.38 105 SER B O 1
ATOM 8487 N N . ASP B 1 82 ? -12.221 66.952 -3.465 1.00 11.65 106 ASP B N 1
ATOM 8488 C CA . ASP B 1 82 ? -13.313 66.101 -3.943 1.00 14.08 106 ASP B CA 1
ATOM 8489 C C . ASP B 1 82 ? -13.066 64.617 -3.677 1.00 12.92 106 ASP B C 1
ATOM 8490 O O . ASP B 1 82 ? -14.022 63.828 -3.750 1.00 13.24 106 ASP B O 1
ATOM 8499 N N . LYS B 1 83 ? -11.856 64.251 -3.268 1.00 11.70 107 LYS B N 1
ATOM 8500 C CA . LYS B 1 83 ? -11.557 62.871 -2.928 1.00 11.95 107 LYS B CA 1
ATOM 8501 C C . LYS B 1 83 ? -11.948 62.514 -1.504 1.00 10.82 107 LYS B C 1
ATOM 8502 O O . LYS B 1 83 ? -11.767 61.364 -1.123 1.00 11.76 107 LYS B O 1
ATOM 8521 N N . ILE B 1 84 ? -12.469 63.466 -0.722 1.00 9.63 108 ILE B N 1
ATOM 8522 C CA . ILE B 1 84 ? -12.835 63.175 0.655 1.00 9.48 108 ILE B CA 1
ATOM 8523 C C . ILE B 1 84 ? -14.352 63.278 0.769 1.00 8.70 108 ILE B C 1
ATOM 8524 O O . ILE B 1 84 ? -15.036 62.282 0.534 1.00 9.77 108 ILE B O 1
ATOM 8540 N N . ILE B 1 85 ? -14.905 64.438 1.055 1.00 8.34 109 ILE B N 1
ATOM 8541 C CA . ILE B 1 85 ? -16.333 64.497 1.366 1.00 8.50 109 ILE B CA 1
ATOM 8542 C C . ILE B 1 85 ? -17.231 64.146 0.180 1.00 9.05 109 ILE B C 1
ATOM 8543 O O . ILE B 1 85 ? -18.141 63.327 0.317 1.00 8.94 109 ILE B O 1
ATOM 8559 N N . PRO B 1 86 ? -17.020 64.702 -1.022 1.00 9.25 110 PRO B N 1
ATOM 8560 C CA . PRO B 1 86 ? -17.882 64.307 -2.160 1.00 9.92 110 PRO B CA 1
ATOM 8561 C C . PRO B 1 86 ? -17.813 62.834 -2.446 1.00 9.68 110 PRO B C 1
ATOM 8562 O O . PRO B 1 86 ? -18.846 62.201 -2.715 1.00 10.61 110 PRO B O 1
ATOM 8573 N N . THR B 1 87 ? -16.612 62.263 -2.429 1.00 9.77 111 THR B N 1
ATOM 8574 C CA . THR B 1 87 ? -16.478 60.827 -2.664 1.00 9.68 111 THR B CA 1
ATOM 8575 C C . THR B 1 87 ? -17.176 60.034 -1.571 1.00 9.14 111 THR B C 1
ATOM 8576 O O . THR B 1 87 ? -17.885 59.063 -1.855 1.00 9.81 111 THR B O 1
ATOM 8587 N N . LEU B 1 88 ? -16.989 60.424 -0.316 1.00 9.09 112 LEU B N 1
ATOM 8588 C CA . LEU B 1 88 ? -17.576 59.684 0.786 1.00 8.77 112 LEU B CA 1
ATOM 8589 C C . LEU B 1 88 ? -19.084 59.672 0.681 1.00 9.05 112 LEU B C 1
ATOM 8590 O O . LEU B 1 88 ? -19.697 58.606 0.690 1.00 9.93 112 LEU B O 1
ATOM 8606 N N . TYR B 1 89 ? -19.695 60.846 0.547 1.00 9.20 113 TYR B N 1
ATOM 8607 C CA . TYR B 1 89 ? -21.150 60.916 0.559 1.00 9.66 113 TYR B CA 1
ATOM 8608 C C . TYR B 1 89 ? -21.770 60.330 -0.707 1.00 10.76 113 TYR B C 1
ATOM 8609 O O . TYR B 1 89 ? -22.813 59.672 -0.625 1.00 11.40 113 TYR B O 1
ATOM 8627 N N . SER B 1 90 ? -21.126 60.494 -1.862 1.00 10.93 114 SER B N 1
ATOM 8628 C CA A SER B 1 90 ? -21.637 59.848 -3.071 0.73 11.09 114 SER B CA 1
ATOM 8629 C CA B SER B 1 90 ? -21.643 59.859 -3.067 0.27 11.25 114 SER B CA 1
ATOM 8630 C C . SER B 1 90 ? -21.654 58.345 -2.923 1.00 10.74 114 SER B C 1
ATOM 8631 O O . SER B 1 90 ? -22.615 57.673 -3.336 1.00 11.48 114 SER B O 1
ATOM 8646 N N . ASN B 1 91 ? -20.604 57.773 -2.314 1.00 10.41 115 ASN B N 1
ATOM 8647 C CA . ASN B 1 91 ? -20.592 56.328 -2.109 1.00 10.30 115 ASN B CA 1
ATOM 8648 C C . ASN B 1 91 ? -21.480 55.897 -0.955 1.00 10.22 115 ASN B C 1
ATOM 8649 O O . ASN B 1 91 ? -22.035 54.788 -0.998 1.00 10.92 115 ASN B O 1
ATOM 8660 N N . LEU B 1 92 ? -21.695 56.755 0.045 1.00 11.06 116 LEU B N 1
ATOM 8661 C CA . LEU B 1 92 ? -22.689 56.450 1.078 1.00 12.85 116 LEU B CA 1
ATOM 8662 C C . LEU B 1 92 ? -24.065 56.359 0.436 1.00 14.35 116 LEU B C 1
ATOM 8663 O O . LEU B 1 92 ? -24.858 55.482 0.770 1.00 15.13 116 LEU B O 1
ATOM 8679 N N . THR B 1 93 ? -24.353 57.264 -0.500 1.00 14.67 117 THR B N 1
ATOM 8680 C CA . THR B 1 93 ? -25.639 57.236 -1.182 1.00 16.12 117 THR B CA 1
ATOM 8681 C C . THR B 1 93 ? -25.782 55.952 -1.977 1.00 17.07 117 THR B C 1
ATOM 8682 O O . THR B 1 93 ? -26.853 55.347 -2.016 1.00 18.02 117 THR B O 1
ATOM 8693 N N . GLN B 1 94 ? -24.695 55.488 -2.574 1.00 16.75 118 GLN B N 1
ATOM 8694 C CA . GLN B 1 94 ? -24.735 54.239 -3.308 1.00 17.35 118 GLN B CA 1
ATOM 8695 C C . GLN B 1 94 ? -24.936 53.052 -2.372 1.00 16.23 118 GLN B C 1
ATOM 8696 O O . GLN B 1 94 ? -25.654 52.106 -2.716 1.00 17.24 118 GLN B O 1
ATOM 8710 N N . VAL B 1 95 ? -24.227 53.027 -1.227 1.00 15.87 119 VAL B N 1
ATOM 8711 C CA . VAL B 1 95 ? -24.453 51.933 -0.287 1.00 17.12 119 VAL B CA 1
ATOM 8712 C C . VAL B 1 95 ? -25.915 51.962 0.214 1.00 19.35 119 VAL B C 1
ATOM 8713 O O . VAL B 1 95 ? -26.542 50.908 0.394 1.00 20.27 119 VAL B O 1
ATOM 8726 N N . LYS B 1 96 ? -26.537 53.115 0.253 1.00 20.51 120 LYS B N 1
ATOM 8727 C CA . LYS B 1 96 ? -27.959 53.253 0.669 1.00 23.21 120 LYS B CA 1
ATOM 8728 C C . LYS B 1 96 ? -28.868 52.752 -0.457 1.00 23.65 120 LYS B C 1
ATOM 8729 O O . LYS B 1 96 ? -29.961 52.313 -0.135 1.00 25.43 120 LYS B O 1
ATOM 8748 N N . LEU B 1 97 ? -28.471 53.025 -1.652 1.00 22.89 121 LEU B N 1
ATOM 8749 C CA . LEU B 1 97 ? -29.236 52.467 -2.754 1.00 22.78 121 LEU B CA 1
ATOM 8750 C C . LEU B 1 97 ? -29.169 50.944 -2.762 1.00 23.47 121 LEU B C 1
ATOM 8751 O O . LEU B 1 97 ? -30.194 50.281 -2.965 1.00 22.75 121 LEU B O 1
ATOM 8767 N N . VAL B 1 98 ? -27.960 50.380 -2.579 1.00 23.59 122 VAL B N 1
ATOM 8768 C CA . VAL B 1 98 ? -27.786 48.930 -2.496 1.00 24.94 122 VAL B CA 1
ATOM 8769 C C . VAL B 1 98 ? -28.589 48.380 -1.329 1.00 27.42 122 VAL B C 1
ATOM 8770 O O . VAL B 1 98 ? -29.277 47.346 -1.457 1.00 26.48 122 VAL B O 1
ATOM 8783 N N . SER B 1 99 ? -28.596 49.123 -0.219 1.00 29.73 123 SER B N 1
ATOM 8784 C CA . SER B 1 99 ? -29.395 48.775 0.947 1.00 33.12 123 SER B CA 1
ATOM 8785 C C . SER B 1 99 ? -30.882 48.735 0.618 1.00 34.80 123 SER B C 1
ATOM 8786 O O . SER B 1 99 ? -31.596 47.795 1.003 1.00 35.87 123 SER B O 1
ATOM 8794 N N . GLN B 1 100 ? -31.379 49.772 -0.059 1.00 34.74 124 GLN B N 1
ATOM 8795 C CA . GLN B 1 100 ? -32.799 49.826 -0.386 1.00 34.46 124 GLN B CA 1
ATOM 8796 C C . GLN B 1 100 ? -33.165 48.725 -1.377 1.00 33.01 124 GLN B C 1
ATOM 8797 O O . GLN B 1 100 ? -34.312 48.245 -1.384 1.00 33.73 124 GLN B O 1
ATOM 8811 N N . ASN B 1 101 ? -32.207 48.292 -2.201 1.00 30.11 125 ASN B N 1
ATOM 8812 C CA . ASN B 1 101 ? -32.484 47.300 -3.234 1.00 28.63 125 ASN B CA 1
ATOM 8813 C C . ASN B 1 101 ? -32.271 45.859 -2.771 1.00 27.88 125 ASN B C 1
ATOM 8814 O O . ASN B 1 101 ? -32.725 44.935 -3.474 1.00 26.87 125 ASN B O 1
ATOM 8825 N N . THR B 1 102 ? -31.682 45.633 -1.590 1.00 28.88 126 THR B N 1
ATOM 8826 C CA . THR B 1 102 ? -31.407 44.287 -1.092 1.00 30.75 126 THR B CA 1
ATOM 8827 C C . THR B 1 102 ? -32.020 43.999 0.275 1.00 32.11 126 THR B C 1
ATOM 8828 O O . THR B 1 102 ? -31.912 42.867 0.765 1.00 32.39 126 THR B O 1
ATOM 8839 N N . ASN B 1 103 ? -32.628 44.984 0.922 1.00 33.05 127 ASN B N 1
ATOM 8840 C CA . ASN B 1 103 ? -33.141 44.814 2.279 1.00 35.86 127 ASN B CA 1
ATOM 8841 C C . ASN B 1 103 ? -32.139 44.148 3.237 1.00 36.53 127 ASN B C 1
ATOM 8842 O O . ASN B 1 103 ? -32.516 43.380 4.125 1.00 36.77 127 ASN B O 1
ATOM 8853 N N . ASP B 1 104 ? -30.854 44.474 3.099 1.00 36.31 128 ASP B N 1
ATOM 8854 C CA . ASP B 1 104 ? -29.810 43.915 3.968 1.00 35.68 128 ASP B CA 1
ATOM 8855 C C . ASP B 1 104 ? -29.180 45.048 4.767 1.00 33.20 128 ASP B C 1
ATOM 8856 O O . ASP B 1 104 ? -28.667 46.000 4.159 1.00 32.58 128 ASP B O 1
ATOM 8865 N N . PRO B 1 105 ? -29.178 45.009 6.105 1.00 30.25 129 PRO B N 1
ATOM 8866 C CA . PRO B 1 105 ? -28.665 46.152 6.879 1.00 28.02 129 PRO B CA 1
ATOM 8867 C C . PRO B 1 105 ? -27.167 46.174 7.149 1.00 24.24 129 PRO B C 1
ATOM 8868 O O . PRO B 1 105 ? -26.649 47.203 7.611 1.00 23.11 129 PRO B O 1
ATOM 8879 N N . VAL B 1 106 ? -26.452 45.093 6.885 1.00 20.95 130 VAL B N 1
ATOM 8880 C CA . VAL B 1 106 ? -25.033 44.997 7.231 1.00 19.98 130 VAL B CA 1
ATOM 8881 C C . VAL B 1 106 ? -24.148 45.955 6.434 1.00 17.27 130 VAL B C 1
ATOM 8882 O O . VAL B 1 106 ? -23.336 46.682 7.049 1.00 15.53 130 VAL B O 1
ATOM 8895 N N . PRO B 1 107 ? -24.242 46.004 5.100 1.00 17.09 131 PRO B N 1
ATOM 8896 C CA . PRO B 1 107 ? -23.372 46.972 4.393 1.00 16.15 131 PRO B CA 1
ATOM 8897 C C . PRO B 1 107 ? -23.582 48.402 4.882 1.00 13.60 131 PRO B C 1
ATOM 8898 O O . PRO B 1 107 ? -22.598 49.140 5.066 1.00 13.12 131 PRO B O 1
ATOM 8909 N N . TYR B 1 108 ? -24.829 48.844 5.067 1.00 14.29 132 TYR B N 1
ATOM 8910 C CA . TYR B 1 108 ? -25.059 50.197 5.586 1.00 14.63 132 TYR B CA 1
ATOM 8911 C C . TYR B 1 108 ? -24.381 50.409 6.936 1.00 12.55 132 TYR B C 1
ATOM 8912 O O . TYR B 1 108 ? -23.853 51.487 7.192 1.00 12.10 132 TYR B O 1
ATOM 8930 N N . ALA B 1 109 ? -24.438 49.419 7.826 1.00 12.41 133 ALA B N 1
ATOM 8931 C CA . ALA B 1 109 ? -23.812 49.570 9.131 1.00 11.96 133 ALA B CA 1
ATOM 8932 C C . ALA B 1 109 ? -22.300 49.761 9.012 1.00 10.75 133 ALA B C 1
ATOM 8933 O O . ALA B 1 109 ? -21.705 50.636 9.650 1.00 10.93 133 ALA B O 1
ATOM 8940 N N . ILE B 1 110 ? -21.633 48.928 8.214 1.00 10.55 134 ILE B N 1
ATOM 8941 C CA . ILE B 1 110 ? -20.194 49.070 8.035 1.00 10.24 134 ILE B CA 1
ATOM 8942 C C . ILE B 1 110 ? -19.877 50.413 7.409 1.00 9.28 134 ILE B C 1
ATOM 8943 O O . ILE B 1 110 ? -18.910 51.074 7.795 1.00 9.49 134 ILE B O 1
ATOM 8959 N N . ALA B 1 111 ? -20.668 50.828 6.429 1.00 9.91 135 ALA B N 1
ATOM 8960 C CA . ALA B 1 111 ? -20.461 52.126 5.810 1.00 10.09 135 ALA B CA 1
ATOM 8961 C C . ALA B 1 111 ? -20.547 53.264 6.815 1.00 9.97 135 ALA B C 1
ATOM 8962 O O . ALA B 1 111 ? -19.803 54.246 6.697 1.00 9.98 135 ALA B O 1
ATOM 8969 N N . GLN B 1 112 ? -21.439 53.158 7.796 1.00 9.92 136 GLN B N 1
ATOM 8970 C CA . GLN B 1 112 ? -21.510 54.217 8.814 1.00 9.78 136 GLN B CA 1
ATOM 8971 C C . GLN B 1 112 ? -20.257 54.252 9.674 1.00 8.97 136 GLN B C 1
ATOM 8972 O O . GLN B 1 112 ? -19.824 55.319 10.110 1.00 9.12 136 GLN B O 1
ATOM 8986 N N . VAL B 1 113 ? -19.683 53.092 9.978 1.00 8.37 137 VAL B N 1
ATOM 8987 C CA . VAL B 1 113 ? -18.433 53.061 10.721 1.00 8.64 137 VAL B CA 1
ATOM 8988 C C . VAL B 1 113 ? -17.335 53.774 9.937 1.00 7.75 137 VAL B C 1
ATOM 8989 O O . VAL B 1 113 ? -16.569 54.571 10.485 1.00 8.25 137 VAL B O 1
ATOM 9002 N N . ILE B 1 114 ? -17.220 53.463 8.643 1.00 8.21 138 ILE B N 1
ATOM 9003 C CA . ILE B 1 114 ? -16.221 54.102 7.809 1.00 8.12 138 ILE B CA 1
ATOM 9004 C C . ILE B 1 114 ? -16.482 55.603 7.731 1.00 7.51 138 ILE B C 1
ATOM 9005 O O . ILE B 1 114 ? -15.553 56.410 7.732 1.00 8.18 138 ILE B O 1
ATOM 9021 N N . LYS B 1 115 ? -17.756 55.994 7.621 1.00 7.85 139 LYS B N 1
ATOM 9022 C CA . LYS B 1 115 ? -18.122 57.410 7.594 1.00 8.19 139 LYS B CA 1
ATOM 9023 C C . LYS B 1 115 ? -17.535 58.146 8.794 1.00 7.02 139 LYS B C 1
ATOM 9024 O O . LYS B 1 115 ? -16.942 59.215 8.647 1.00 7.53 139 LYS B O 1
ATOM 9043 N N . VAL B 1 116 ? -17.749 57.594 10.001 1.00 7.46 140 VAL B N 1
ATOM 9044 C CA . VAL B 1 116 ? -17.213 58.232 11.202 1.00 7.14 140 VAL B CA 1
ATOM 9045 C C . VAL B 1 116 ? -15.684 58.240 11.184 1.00 6.64 140 VAL B C 1
ATOM 9046 O O . VAL B 1 116 ? -15.048 59.228 11.568 1.00 7.23 140 VAL B O 1
ATOM 9059 N N . ALA B 1 117 ? -15.070 57.140 10.754 1.00 6.76 141 ALA B N 1
ATOM 9060 C CA . ALA B 1 117 ? -13.620 57.085 10.661 1.00 7.31 141 ALA B CA 1
ATOM 9061 C C . ALA B 1 117 ? -13.067 58.192 9.765 1.00 6.65 141 ALA B C 1
ATOM 9062 O O . ALA B 1 117 ? -11.973 58.727 10.022 1.00 7.44 141 ALA B O 1
ATOM 9069 N N . ALA B 1 118 ? -13.766 58.482 8.661 1.00 6.68 142 ALA B N 1
ATOM 9070 C CA . ALA B 1 118 ? -13.329 59.537 7.761 1.00 6.59 142 ALA B CA 1
ATOM 9071 C C . ALA B 1 118 ? -13.643 60.931 8.311 1.00 6.60 142 ALA B C 1
ATOM 9072 O O . ALA B 1 118 ? -12.805 61.842 8.230 1.00 7.11 142 ALA B O 1
ATOM 9079 N N . MET B 1 119 ? -14.875 61.120 8.787 1.00 7.01 143 MET B N 1
ATOM 9080 C CA . MET B 1 119 ? -15.347 62.487 9.123 1.00 6.93 143 MET B CA 1
ATOM 9081 C C . MET B 1 119 ? -14.843 62.973 10.483 1.00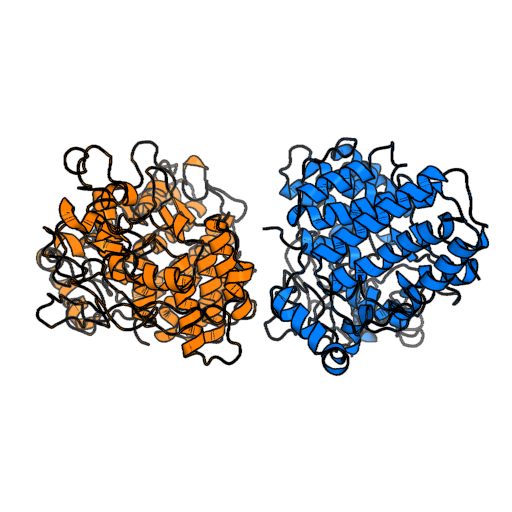 6.28 143 MET B C 1
ATOM 9082 O O . MET B 1 119 ? -14.823 64.200 10.649 1.00 6.77 143 MET B O 1
ATOM 9089 N N . HIS B 1 120 ? -14.446 62.108 11.416 1.00 6.66 144 HIS B N 1
ATOM 9090 C CA . HIS B 1 120 ? -13.970 62.656 12.671 1.00 6.77 144 HIS B CA 1
ATOM 9091 C C . HIS B 1 120 ? -12.637 63.406 12.433 1.00 6.64 144 HIS B C 1
ATOM 9092 O O . HIS B 1 120 ? -12.365 64.398 13.102 1.00 6.70 144 HIS B O 1
ATOM 9105 N N . ARG B 1 121 ? -11.857 62.980 11.425 1.00 6.77 145 ARG B N 1
ATOM 9106 C CA . ARG B 1 121 ? -10.614 63.673 11.084 1.00 6.66 145 ARG B CA 1
ATOM 9107 C C . ARG B 1 121 ? -10.889 65.084 10.586 1.00 6.40 145 ARG B C 1
ATOM 9108 O O . ARG B 1 121 ? -10.095 65.994 10.804 1.00 7.35 145 ARG B O 1
ATOM 9129 N N . VAL B 1 122 ? -12.015 65.272 9.876 1.00 6.56 146 VAL B N 1
ATOM 9130 C CA . VAL B 1 122 ? -12.388 66.577 9.324 1.00 6.63 146 VAL B CA 1
ATOM 9131 C C . VAL B 1 122 ? -12.782 67.541 10.447 1.00 6.50 146 VAL B C 1
ATOM 9132 O O . VAL B 1 122 ? -12.270 68.655 10.527 1.00 7.23 146 VAL B O 1
ATOM 9145 N N . THR B 1 123 ? -13.740 67.153 11.303 1.00 6.61 147 THR B N 1
ATOM 9146 C CA . THR B 1 123 ? -14.083 68.030 12.423 1.00 6.87 147 THR B CA 1
ATOM 9147 C C . THR B 1 123 ? -12.898 68.227 13.352 1.00 6.37 147 THR B C 1
ATOM 9148 O O . THR B 1 123 ? -12.736 69.297 13.934 1.00 7.14 147 THR B O 1
ATOM 9159 N N . ASP B 1 124 ? -12.065 67.210 13.530 1.00 6.25 148 ASP B N 1
ATOM 9160 C CA . ASP B 1 124 ? -10.914 67.385 14.406 1.00 6.84 148 ASP B CA 1
ATOM 9161 C C . ASP B 1 124 ? -9.959 68.433 13.853 1.00 6.83 148 ASP B C 1
ATOM 9162 O O . ASP B 1 124 ? -9.204 69.036 14.628 1.00 7.84 148 ASP B O 1
ATOM 9171 N N . ALA B 1 125 ? -9.965 68.672 12.549 1.00 6.79 149 ALA B N 1
ATOM 9172 C CA . ALA B 1 125 ? -9.119 69.698 11.947 1.00 7.11 149 ALA B CA 1
ATOM 9173 C C . ALA B 1 125 ? -9.704 71.103 12.051 1.00 7.29 149 ALA B C 1
ATOM 9174 O O . ALA B 1 125 ? -8.949 72.060 12.244 1.00 8.44 149 ALA B O 1
ATOM 9181 N N . PHE B 1 126 ? -11.038 71.265 11.896 1.00 7.38 150 PHE B N 1
ATOM 9182 C CA . PHE B 1 126 ? -11.651 72.581 11.777 1.00 7.79 150 PHE B CA 1
ATOM 9183 C C . PHE B 1 126 ? -12.541 72.992 12.941 1.00 7.87 150 PHE B C 1
ATOM 9184 O O . PHE B 1 126 ? -12.764 74.193 13.113 1.00 8.25 150 PHE B O 1
ATOM 9201 N N . GLY B 1 127 ? -13.102 72.050 13.702 1.00 7.31 151 GLY B N 1
ATOM 9202 C CA . GLY B 1 127 ? -14.110 72.360 14.708 1.00 7.60 151 GLY B CA 1
ATOM 9203 C C . GLY B 1 127 ? -15.503 72.184 14.112 1.00 7.79 151 GLY B C 1
ATOM 9204 O O . GLY B 1 127 ? -15.815 71.130 13.549 1.00 8.22 151 GLY B O 1
ATOM 9208 N N . PRO B 1 128 ? -16.356 73.206 14.169 1.00 7.87 152 PRO B N 1
ATOM 9209 C CA . PRO B 1 128 ? -17.684 73.085 13.536 1.00 7.81 152 PRO B CA 1
ATOM 9210 C C . PRO B 1 128 ? -17.525 72.845 12.042 1.00 7.49 152 PRO B C 1
ATOM 9211 O O . PRO B 1 128 ? -16.687 73.470 11.385 1.00 8.26 152 PRO B O 1
ATOM 9222 N N . ILE B 1 129 ? -18.359 71.961 11.501 1.00 7.67 153 ILE B N 1
ATOM 9223 C CA . ILE B 1 129 ? -18.354 71.641 10.071 1.00 7.62 153 ILE B CA 1
ATOM 9224 C C . ILE B 1 129 ? -19.778 71.366 9.631 1.00 7.66 153 ILE B C 1
ATOM 9225 O O . ILE B 1 129 ? -20.605 70.948 10.447 1.00 8.27 153 ILE B O 1
ATOM 9241 N N . PRO B 1 130 ? -20.045 71.438 8.330 1.00 8.49 154 PRO B N 1
ATOM 9242 C CA . PRO B 1 130 ? -21.262 70.826 7.801 1.00 8.86 154 PRO B CA 1
ATOM 9243 C C . PRO B 1 130 ? -21.202 69.337 8.179 1.00 8.38 154 PRO B C 1
ATOM 9244 O O . PRO B 1 130 ? -20.144 68.706 8.080 1.00 8.81 154 PRO B O 1
ATOM 9255 N N . TYR B 1 131 ? -22.353 68.779 8.582 1.00 8.49 155 TYR B N 1
ATOM 9256 C CA . TYR B 1 131 ? -22.394 67.346 8.873 1.00 8.44 155 TYR B CA 1
ATOM 9257 C C . TYR B 1 131 ? -23.825 66.849 8.615 1.00 8.53 155 TYR B C 1
ATOM 9258 O O . TYR B 1 131 ? -24.090 66.207 7.595 1.00 9.42 155 TYR B O 1
ATOM 9276 N N . SER B 1 132 ? -24.755 67.184 9.515 1.00 9.18 156 SER B N 1
ATOM 9277 C CA . SER B 1 132 ? -26.138 66.717 9.373 1.00 9.56 156 SER B CA 1
ATOM 9278 C C . SER B 1 132 ? -26.756 67.111 8.034 1.00 9.87 156 SER B C 1
ATOM 9279 O O . SER B 1 132 ? -27.616 66.379 7.522 1.00 10.89 156 SER B O 1
ATOM 9287 N N . GLN B 1 133 ? -26.390 68.252 7.463 1.00 9.27 157 GLN B N 1
ATOM 9288 C CA . GLN B 1 133 ? -27.024 68.712 6.229 1.00 9.50 157 GLN B CA 1
ATOM 9289 C C . GLN B 1 133 ? -26.151 68.536 4.998 1.00 9.95 157 GLN B C 1
ATOM 9290 O O . GLN B 1 133 ? -26.544 68.998 3.928 1.00 11.22 157 GLN B O 1
ATOM 9304 N N . ILE B 1 134 ? -25.021 67.821 5.082 1.00 9.81 158 ILE B N 1
ATOM 9305 C CA . ILE B 1 134 ? -24.262 67.546 3.855 1.00 9.56 158 ILE B CA 1
ATOM 9306 C C . ILE B 1 134 ? -25.164 66.817 2.847 1.00 10.09 158 ILE B C 1
ATOM 9307 O O . ILE B 1 134 ? -25.953 65.929 3.202 1.00 11.09 158 ILE B O 1
ATOM 9323 N N . GLY B 1 135 ? -25.082 67.216 1.584 1.00 10.94 159 GLY B N 1
ATOM 9324 C CA . GLY B 1 135 ? -25.918 66.660 0.525 1.00 11.93 159 GLY B CA 1
ATOM 9325 C C . GLY B 1 135 ? -25.526 65.252 0.098 1.00 11.92 159 GLY B C 1
ATOM 9326 O O . GLY B 1 135 ? -24.490 64.695 0.468 1.00 12.78 159 GLY B O 1
ATOM 9330 N N . ALA B 1 136 ? -26.392 64.668 -0.733 1.00 13.18 160 ALA B N 1
ATOM 9331 C CA . ALA B 1 136 ? -26.249 63.284 -1.189 1.00 13.88 160 ALA B CA 1
ATOM 9332 C C . ALA B 1 136 ? -24.996 63.066 -2.018 1.00 14.20 160 ALA B C 1
ATOM 9333 O O . ALA B 1 136 ? -24.489 61.933 -2.094 1.00 15.35 160 ALA B O 1
ATOM 9340 N N . ASN B 1 137 ? -24.509 64.113 -2.677 1.00 13.12 161 ASN B N 1
ATOM 9341 C CA . ASN B 1 137 ? -23.265 64.054 -3.420 1.00 14.01 161 ASN B CA 1
ATOM 9342 C C . ASN B 1 137 ? -22.131 64.690 -2.642 1.00 12.54 161 ASN B C 1
ATOM 9343 O O . ASN B 1 137 ? -21.117 65.034 -3.237 1.00 13.31 161 ASN B O 1
ATOM 9354 N N . GLY B 1 138 ? -22.307 64.905 -1.344 1.00 11.84 162 GLY B N 1
ATOM 9355 C CA . GLY B 1 138 ? -21.260 65.513 -0.547 1.00 11.15 162 GLY B CA 1
ATOM 9356 C C . GLY B 1 138 ? -21.178 67.013 -0.666 1.00 10.86 162 GLY B C 1
ATOM 9357 O O . GLY B 1 138 ? -20.133 67.575 -0.342 1.00 12.05 162 GLY B O 1
ATOM 9361 N N . GLU B 1 139 ? -22.283 67.661 -1.043 1.00 11.55 163 GLU B N 1
ATOM 9362 C CA . GLU B 1 139 ? -22.329 69.118 -1.075 1.00 12.04 163 GLU B CA 1
ATOM 9363 C C . GLU B 1 139 ? -22.184 69.661 0.336 1.00 10.99 163 GLU B C 1
ATOM 9364 O O . GLU B 1 139 ? -22.959 69.273 1.230 1.00 11.37 163 GLU B O 1
ATOM 9376 N N . ILE B 1 140 ? -21.241 70.591 0.535 1.00 11.45 164 ILE B N 1
ATOM 9377 C CA . ILE B 1 140 ? -21.008 71.192 1.849 1.00 11.47 164 ILE B CA 1
ATOM 9378 C C . ILE B 1 140 ? -21.475 72.632 1.950 1.00 11.32 164 ILE B C 1
ATOM 9379 O O . ILE B 1 140 ? -21.251 73.266 2.982 1.00 11.13 164 ILE B O 1
ATOM 9395 N N . ALA B 1 141 ? -22.152 73.171 0.922 1.00 11.39 165 ALA B N 1
ATOM 9396 C CA . ALA B 1 141 ? -22.624 74.548 0.953 1.00 11.48 165 ALA B CA 1
ATOM 9397 C C . ALA B 1 141 ? -23.950 74.574 1.713 1.00 11.40 165 ALA B C 1
ATOM 9398 O O . ALA B 1 141 ? -25.007 74.887 1.187 1.00 12.84 165 ALA B O 1
ATOM 9405 N N . THR B 1 142 ? -23.876 74.229 2.998 1.00 10.85 166 THR B N 1
ATOM 9406 C CA . THR B 1 142 ? -24.998 73.993 3.867 1.00 10.79 166 THR B CA 1
ATOM 9407 C C . THR B 1 142 ? -24.747 74.568 5.244 1.00 10.34 166 THR B C 1
ATOM 9408 O O . THR B 1 142 ? -23.600 74.907 5.580 1.00 9.91 166 THR B O 1
ATOM 9419 N N . PRO B 1 143 ? -25.761 74.610 6.095 1.00 10.42 167 PRO B N 1
ATOM 9420 C CA . PRO B 1 143 ? -25.513 74.942 7.500 1.00 10.32 167 PRO B CA 1
ATOM 9421 C C . PRO B 1 143 ? -24.518 73.998 8.137 1.00 9.50 167 PRO B C 1
ATOM 9422 O O . PRO B 1 143 ? -24.432 72.818 7.772 1.00 9.87 167 PRO B O 1
ATOM 9433 N N . TYR B 1 144 ? -23.775 74.531 9.103 1.00 8.91 168 TYR B N 1
ATOM 9434 C CA . TYR B 1 144 ? -22.812 73.777 9.895 1.00 8.71 168 TYR B CA 1
ATOM 9435 C C . TYR B 1 144 ? -23.493 73.179 11.137 1.00 8.59 168 TYR B C 1
ATOM 9436 O O . TYR B 1 144 ? -24.534 73.650 11.589 1.00 9.85 168 TYR B O 1
ATOM 9454 N N . ASP B 1 145 ? -22.869 72.118 11.670 1.00 8.66 169 ASP B N 1
ATOM 9455 C CA . ASP B 1 145 ? -23.152 71.626 13.007 1.00 8.75 169 ASP B CA 1
ATOM 9456 C C . ASP B 1 145 ? -22.030 72.078 13.944 1.00 8.99 169 ASP B C 1
ATOM 9457 O O . ASP B 1 145 ? -20.849 72.139 13.578 1.00 9.51 169 ASP B O 1
ATOM 9466 N N . SER B 1 146 ? -22.364 72.343 15.204 1.00 9.22 170 SER B N 1
ATOM 9467 C CA . SER B 1 146 ? -21.318 72.527 16.207 1.00 9.16 170 SER B CA 1
ATOM 9468 C C . SER B 1 146 ? -20.523 71.227 16.345 1.00 8.68 170 SER B C 1
ATOM 9469 O O . SER B 1 146 ? -21.015 70.137 16.013 1.00 8.99 170 SER B O 1
ATOM 9477 N N . GLN B 1 147 ? -19.296 71.321 16.864 1.00 8.26 171 GLN B N 1
ATOM 9478 C CA . GLN B 1 147 ? -18.542 70.098 17.047 1.00 7.91 171 GLN B CA 1
ATOM 9479 C C . GLN B 1 147 ? -19.199 69.194 18.076 1.00 8.23 171 GLN B C 1
ATOM 9480 O O . GLN B 1 147 ? -19.148 67.969 17.921 1.00 8.51 171 GLN B O 1
ATOM 9494 N N . GLU B 1 148 ? -19.805 69.736 19.141 1.00 8.52 172 GLU B N 1
ATOM 9495 C CA . GLU B 1 148 ? -20.437 68.829 20.091 1.00 8.82 172 GLU B CA 1
ATOM 9496 C C . GLU B 1 148 ? -21.588 68.063 19.437 1.00 8.70 172 GLU B C 1
ATOM 9497 O O . GLU B 1 148 ? -21.747 66.859 19.658 1.00 8.89 172 GLU B O 1
ATOM 9509 N N . VAL B 1 149 ? -22.412 68.746 18.634 1.00 8.76 173 VAL B N 1
ATOM 9510 C CA . VAL B 1 149 ? -23.478 68.032 17.950 1.00 9.03 173 VAL B CA 1
ATOM 9511 C C . VAL B 1 149 ? -22.894 66.956 17.056 1.00 8.52 173 VAL B C 1
ATOM 9512 O O . VAL B 1 149 ? -23.407 65.838 16.996 1.00 9.16 173 VAL B O 1
ATOM 9526 N N . THR B 1 150 ? -21.836 67.288 16.317 1.00 8.16 174 THR B N 1
ATOM 9527 C CA . THR B 1 150 ? -21.204 66.323 15.430 1.00 8.03 174 THR B CA 1
ATOM 9528 C C . THR B 1 150 ? -20.715 65.113 16.192 1.00 7.85 174 THR B C 1
ATOM 9529 O O . THR B 1 150 ? -20.976 63.972 15.798 1.00 8.06 174 THR B O 1
ATOM 9540 N N . TYR B 1 151 ? -20.008 65.337 17.300 1.00 7.63 175 TYR B N 1
ATOM 9541 C CA . TYR B 1 151 ? -19.450 64.208 18.083 1.00 8.01 175 TYR B CA 1
ATOM 9542 C C . TYR B 1 151 ? -20.598 63.402 18.685 1.00 8.18 175 TYR B C 1
ATOM 9543 O O . TYR B 1 151 ? -20.490 62.175 18.698 1.00 8.62 175 TYR B O 1
ATOM 9561 N N . ASN B 1 152 ? -21.659 64.046 19.178 1.00 8.59 176 ASN B N 1
ATOM 9562 C CA . ASN B 1 152 ? -22.766 63.266 19.713 1.00 9.42 176 ASN B CA 1
ATOM 9563 C C . ASN B 1 152 ? -23.415 62.414 18.618 1.00 8.61 176 ASN B C 1
ATOM 9564 O O . ASN B 1 152 ? -23.785 61.249 18.848 1.00 9.25 176 ASN B O 1
ATOM 9575 N N . THR B 1 153 ? -23.475 62.949 17.403 1.00 8.28 177 THR B N 1
ATOM 9576 C CA . THR B 1 153 ? -23.994 62.178 16.274 1.00 8.42 177 THR B CA 1
ATOM 9577 C C . THR B 1 153 ? -23.061 61.015 15.918 1.00 8.13 177 THR B C 1
ATOM 9578 O O . THR B 1 153 ? -23.535 59.915 15.621 1.00 8.92 177 THR B O 1
ATOM 9589 N N . PHE B 1 154 ? -21.746 61.242 15.981 1.00 7.94 178 PHE B N 1
ATOM 9590 C CA . PHE B 1 154 ? -20.782 60.143 15.737 1.00 7.68 178 PHE B CA 1
ATOM 9591 C C . PHE B 1 154 ? -21.093 58.992 16.691 1.00 7.65 178 PHE B C 1
ATOM 9592 O O . PHE B 1 154 ? -21.009 57.889 16.221 1.00 8.07 178 PHE B O 1
ATOM 9609 N N . PHE B 1 155 ? -21.371 59.231 17.974 1.00 7.95 179 PHE B N 1
ATOM 9610 C CA . PHE B 1 155 ? -21.708 58.136 18.894 1.00 8.28 179 PHE B CA 1
ATOM 9611 C C . PHE B 1 155 ? -23.048 57.509 18.515 1.00 8.78 179 PHE B C 1
ATOM 9612 O O . PHE B 1 155 ? -23.179 56.278 18.569 1.00 9.53 179 PHE B O 1
ATOM 9629 N N . ASP B 1 156 ? -24.047 58.315 18.146 1.00 9.04 180 ASP B N 1
ATOM 9630 C CA . ASP B 1 156 ? -25.321 57.753 17.700 1.00 9.32 180 ASP B CA 1
ATOM 9631 C C . ASP B 1 156 ? -25.104 56.793 16.524 1.00 9.36 180 ASP B C 1
ATOM 9632 O O . ASP B 1 156 ? -25.688 55.703 16.463 1.00 10.00 180 ASP B O 1
ATOM 9641 N N . GLU B 1 157 ? -24.291 57.212 15.553 1.00 9.46 181 GLU B N 1
ATOM 9642 C CA . GLU B 1 157 ? -24.049 56.432 14.353 1.00 9.35 181 GLU B CA 1
ATOM 9643 C C . GLU B 1 157 ? -23.290 55.159 14.640 1.00 9.00 181 GLU B C 1
ATOM 9644 O O . GLU B 1 157 ? -23.679 54.075 14.178 1.00 10.19 181 GLU B O 1
ATOM 9656 N N . LEU B 1 158 ? -22.223 55.251 15.422 1.00 9.15 182 LEU B N 1
ATOM 9657 C CA . LEU B 1 158 ? -21.472 54.054 15.798 1.00 8.76 182 LEU B CA 1
ATOM 9658 C C . LEU B 1 158 ? -22.338 53.096 16.616 1.00 9.52 182 LEU B C 1
ATOM 9659 O O . LEU B 1 158 ? -22.289 51.883 16.408 1.00 9.71 182 LEU B O 1
ATOM 9675 N N . ASN B 1 159 ? -23.115 53.623 17.576 1.00 9.22 183 ASN B N 1
ATOM 9676 C CA . ASN B 1 159 ? -23.885 52.745 18.426 1.00 10.44 183 ASN B CA 1
ATOM 9677 C C . ASN B 1 159 ? -24.906 51.975 17.613 1.00 11.19 183 ASN B C 1
ATOM 9678 O O . ASN B 1 159 ? -25.107 50.769 17.852 1.00 12.23 183 ASN B O 1
ATOM 9689 N N . ALA B 1 160 ? -25.551 52.641 16.636 1.00 11.60 184 ALA B N 1
ATOM 9690 C CA . ALA B 1 160 ? -26.532 51.947 15.813 1.00 12.68 184 ALA B CA 1
ATOM 9691 C C . ALA B 1 160 ? -25.864 50.899 14.949 1.00 12.08 184 ALA B C 1
ATOM 9692 O O . ALA B 1 160 ? -26.375 49.777 14.804 1.00 13.33 184 ALA B O 1
ATOM 9699 N N . ALA B 1 161 ? -24.696 51.232 14.392 1.00 11.46 185 ALA B N 1
ATOM 9700 C CA . ALA B 1 161 ? -23.989 50.275 13.555 1.00 11.24 185 ALA B CA 1
ATOM 9701 C C . ALA B 1 161 ? -23.499 49.076 14.358 1.00 11.15 185 ALA B C 1
ATOM 9702 O O . ALA B 1 161 ? -23.595 47.929 13.901 1.00 12.49 185 ALA B O 1
ATOM 9709 N N . ILE B 1 162 ? -22.970 49.321 15.557 1.00 10.78 186 ILE B N 1
ATOM 9710 C CA . ILE B 1 162 ? -22.507 48.232 16.410 1.00 10.91 186 ILE B CA 1
ATOM 9711 C C . ILE B 1 162 ? -23.655 47.302 16.755 1.00 11.99 186 ILE B C 1
ATOM 9712 O O . ILE B 1 162 ? -23.502 46.075 16.742 1.00 12.66 186 ILE B O 1
ATOM 9728 N N . ALA B 1 163 ? -24.813 47.865 17.096 1.00 12.53 187 ALA B N 1
ATOM 9729 C CA . ALA B 1 163 ? -25.976 47.032 17.397 1.00 14.22 187 ALA B CA 1
ATOM 9730 C C . ALA B 1 163 ? -26.360 46.187 16.194 1.00 14.58 187 ALA B C 1
ATOM 9731 O O . ALA B 1 163 ? -26.619 44.987 16.332 1.00 15.93 187 ALA B O 1
ATOM 9738 N N . THR B 1 164 ? -26.439 46.798 15.006 1.00 14.32 188 THR B N 1
ATOM 9739 C CA . THR B 1 164 ? -26.798 46.059 13.797 1.00 14.42 188 THR B CA 1
ATOM 9740 C C . THR B 1 164 ? -25.810 44.932 13.556 1.00 14.31 188 THR B C 1
ATOM 9741 O O . THR B 1 164 ? -26.194 43.797 13.241 1.00 15.39 188 THR B O 1
ATOM 9752 N N . LEU B 1 165 ? -24.509 45.232 13.678 1.00 14.34 189 LEU B N 1
ATOM 9753 C CA . LEU B 1 165 ? -23.507 44.219 13.379 1.00 13.69 189 LEU B CA 1
ATOM 9754 C C . LEU B 1 165 ? -23.537 43.090 14.405 1.00 14.04 189 LEU B C 1
ATOM 9755 O O . LEU B 1 165 ? -23.393 41.920 14.048 1.00 14.81 189 LEU B O 1
ATOM 9771 N N . ASN B 1 166 ? -23.719 43.406 15.681 1.00 14.07 190 ASN B N 1
ATOM 9772 C CA . ASN B 1 166 ? -23.794 42.346 16.680 1.00 14.66 190 ASN B CA 1
ATOM 9773 C C . ASN B 1 166 ? -24.974 41.418 16.422 1.00 16.76 190 ASN B C 1
ATOM 9774 O O . ASN B 1 166 ? -24.868 40.208 16.656 1.00 18.58 190 ASN B O 1
ATOM 9785 N N . GLU B 1 167 ? -26.092 41.969 15.945 1.00 17.18 191 GLU B N 1
ATOM 9786 C CA . GLU B 1 167 ? -27.287 41.185 15.621 1.00 19.85 191 GLU B CA 1
ATOM 9787 C C . GLU B 1 167 ? -27.093 40.329 14.381 1.00 19.39 191 GLU B C 1
ATOM 9788 O O . GLU B 1 167 ? -27.855 39.387 14.160 1.00 21.42 191 GLU B O 1
ATOM 9800 N N . ASN B 1 168 ? -26.104 40.654 13.568 1.00 19.05 192 ASN B N 1
ATOM 9801 C CA . ASN B 1 168 ? -25.777 39.983 12.322 1.00 19.40 192 ASN B CA 1
ATOM 9802 C C . ASN B 1 168 ? -24.338 39.490 12.307 1.00 18.75 192 ASN B C 1
ATOM 9803 O O . ASN B 1 168 ? -23.658 39.526 11.277 1.00 19.11 192 ASN B O 1
ATOM 9814 N N . SER B 1 169 ? -23.852 39.019 13.456 1.00 19.17 193 SER B N 1
ATOM 9815 C CA . SER B 1 169 ? -22.414 38.846 13.607 1.00 19.98 193 SER B CA 1
ATOM 9816 C C . SER B 1 169 ? -21.867 37.686 12.805 1.00 21.68 193 SER B C 1
ATOM 9817 O O . SER B 1 169 ? -20.649 37.592 12.627 1.00 22.42 193 SER B O 1
ATOM 9825 N N . ASN B 1 170 ? -22.729 36.811 12.314 1.00 23.44 194 ASN B N 1
ATOM 9826 C CA . ASN B 1 170 ? -22.310 35.703 11.468 1.00 26.11 194 ASN B CA 1
ATOM 9827 C C . ASN B 1 170 ? -22.518 35.995 9.982 1.00 25.43 194 ASN B C 1
ATOM 9828 O O . ASN B 1 170 ? -22.167 35.154 9.140 1.00 26.67 194 ASN B O 1
ATOM 9839 N N . GLU B 1 171 ? -23.077 37.160 9.644 1.00 23.94 195 GLU B N 1
ATOM 9840 C CA A GLU B 1 171 ? -23.172 37.576 8.257 0.00 24.01 195 GLU B CA 1
ATOM 9841 C CA B GLU B 1 171 ? -23.170 37.593 8.259 1.00 23.56 195 GLU B CA 1
ATOM 9842 C C . GLU B 1 171 ? -21.812 38.071 7.766 1.00 23.51 195 GLU B C 1
ATOM 9843 O O . GLU B 1 171 ? -20.818 38.107 8.499 1.00 22.46 195 GLU B O 1
ATOM 9866 N N . GLN B 1 172 ? -21.762 38.454 6.503 1.00 24.26 196 GLN B N 1
ATOM 9867 C CA . GLN B 1 172 ? -20.488 38.915 5.993 1.00 25.26 196 GLN B CA 1
ATOM 9868 C C . GLN B 1 172 ? -20.683 39.690 4.707 1.00 23.53 196 GLN B C 1
ATOM 9869 O O . GLN B 1 172 ? -21.768 39.693 4.106 1.00 25.75 196 GLN B O 1
ATOM 9883 N N . LEU B 1 173 ? -19.606 40.349 4.298 1.00 19.77 197 LEU B N 1
ATOM 9884 C CA . LEU B 1 173 ? -19.555 40.983 3.002 1.00 17.38 197 LEU B CA 1
ATOM 9885 C C . LEU B 1 173 ? -18.711 40.072 2.113 1.00 14.35 197 LEU B C 1
ATOM 9886 O O . LEU B 1 173 ? -17.840 39.324 2.568 1.00 15.76 197 LEU B O 1
ATOM 9902 N N . VAL B 1 174 ? -18.929 40.197 0.823 1.00 12.50 198 VAL B N 1
ATOM 9903 C CA . VAL B 1 174 ? -18.060 39.668 -0.224 1.00 13.42 198 VAL B CA 1
ATOM 9904 C C . VAL B 1 174 ? -16.630 40.107 0.095 1.00 11.24 198 VAL B C 1
ATOM 9905 O O . VAL B 1 174 ? -16.406 41.324 0.223 1.00 11.45 198 VAL B O 1
ATOM 9918 N N . PRO B 1 175 ? -15.637 39.219 0.155 1.00 10.66 199 PRO B N 1
ATOM 9919 C CA . PRO B 1 175 ? -14.308 39.699 0.561 1.00 10.15 199 PRO B CA 1
ATOM 9920 C C . PRO B 1 175 ? -13.718 40.754 -0.341 1.00 9.69 199 PRO B C 1
ATOM 9921 O O . PRO B 1 175 ? -13.044 41.675 0.144 1.00 10.41 199 PRO B O 1
ATOM 9932 N N . THR B 1 176 ? -13.959 40.669 -1.650 1.00 10.50 200 THR B N 1
ATOM 9933 C CA . THR B 1 176 ? -13.404 41.648 -2.569 1.00 11.85 200 THR B CA 1
ATOM 9934 C C . THR B 1 176 ? -14.106 42.998 -2.476 1.00 12.13 200 THR B C 1
ATOM 9935 O O . THR B 1 176 ? -13.613 43.984 -3.035 1.00 13.89 200 THR B O 1
ATOM 9946 N N . ALA B 1 177 ? -15.215 43.105 -1.764 1.00 11.21 201 ALA B N 1
ATOM 9947 C CA . ALA B 1 177 ? -15.863 44.390 -1.544 1.00 11.29 201 ALA B CA 1
ATOM 9948 C C . ALA B 1 177 ? -15.234 45.155 -0.396 1.00 10.61 201 ALA B C 1
ATOM 9949 O O . ALA B 1 177 ? -15.679 46.277 -0.126 1.00 11.21 201 ALA B O 1
ATOM 9956 N N . ASP B 1 178 ? -14.228 44.587 0.304 1.00 9.90 202 ASP B N 1
ATOM 9957 C CA . ASP B 1 178 ? -13.748 45.192 1.548 1.00 9.65 202 ASP B CA 1
ATOM 9958 C C . ASP B 1 178 ? -12.245 44.945 1.708 1.00 9.73 202 ASP B C 1
ATOM 9959 O O . ASP B 1 178 ? -11.806 43.928 2.252 1.00 10.29 202 ASP B O 1
ATOM 9968 N N . TYR B 1 179 ? -11.458 45.912 1.240 1.00 9.62 203 TYR B N 1
ATOM 9969 C CA . TYR B 1 179 ? -10.020 45.836 1.357 1.00 10.43 203 TYR B CA 1
ATOM 9970 C C . TYR B 1 179 ? -9.545 45.827 2.808 1.00 11.32 203 TYR B C 1
ATOM 9971 O O . TYR B 1 179 ? -8.437 45.352 3.082 1.00 14.11 203 TYR B O 1
ATOM 9989 N N . ILE B 1 180 ? -10.308 46.393 3.743 1.00 9.67 204 ILE B N 1
ATOM 9990 C CA . ILE B 1 180 ? -9.837 46.541 5.114 1.00 9.79 204 ILE B CA 1
ATOM 9991 C C . ILE B 1 180 ? -9.883 45.220 5.852 1.00 9.68 204 ILE B C 1
ATOM 9992 O O . ILE B 1 180 ? -8.862 44.772 6.389 1.00 10.39 204 ILE B O 1
ATOM 10008 N N . TYR B 1 181 ? -11.048 44.561 5.878 1.00 10.13 205 TYR B N 1
ATOM 10009 C CA . TYR B 1 181 ? -11.249 43.366 6.686 1.00 10.62 205 TYR B CA 1
ATOM 10010 C C . TYR B 1 181 ? -11.829 42.186 5.892 1.00 10.92 205 TYR B C 1
ATOM 10011 O O . TYR B 1 181 ? -12.214 41.173 6.483 1.00 12.20 205 TYR B O 1
ATOM 10029 N N . LYS B 1 182 ? -11.842 42.270 4.569 1.00 11.18 206 LYS B N 1
ATOM 10030 C CA . LYS B 1 182 ? -12.285 41.159 3.719 1.00 11.41 206 LYS B CA 1
ATOM 10031 C C . LYS B 1 182 ? -13.672 40.673 4.133 1.00 11.17 206 LYS B C 1
ATOM 10032 O O . LYS B 1 182 ? -13.989 39.480 4.011 1.00 11.60 206 LYS B O 1
ATOM 10051 N N . GLY B 1 183 ? -14.517 41.590 4.589 1.00 11.45 207 GLY B N 1
ATOM 10052 C CA . GLY B 1 183 ? -15.891 41.269 4.840 1.00 12.21 207 GLY B CA 1
ATOM 10053 C C . GLY B 1 183 ? -16.195 40.645 6.177 1.00 12.57 207 GLY B C 1
ATOM 10054 O O . GLY B 1 183 ? -17.358 40.270 6.403 1.00 13.90 207 GLY B O 1
ATOM 10058 N N . ASP B 1 184 ? -15.216 40.578 7.075 1.00 12.57 208 ASP B N 1
ATOM 10059 C CA A ASP B 1 184 ? -15.381 39.931 8.371 1.00 13.02 208 ASP B CA 1
ATOM 10060 C CA B ASP B 1 184 ? -15.348 39.933 8.387 0.00 13.24 208 ASP B CA 1
ATOM 10061 C C . ASP B 1 184 ? -16.071 40.880 9.338 1.00 12.65 208 ASP B C 1
ATOM 10062 O O . ASP B 1 184 ? -15.467 41.842 9.848 1.00 12.09 208 ASP B O 1
ATOM 10079 N N . VAL B 1 185 ? -17.349 40.608 9.599 1.00 13.00 209 VAL B N 1
ATOM 10080 C CA . VAL B 1 185 ? -18.177 41.458 10.448 1.00 13.29 209 VAL B CA 1
ATOM 10081 C C . VAL B 1 185 ? -17.616 41.547 11.852 1.00 12.60 209 VAL B C 1
ATOM 10082 O O . VAL B 1 185 ? -17.707 42.598 12.489 1.00 12.65 209 VAL B O 1
ATOM 10095 N N . LYS B 1 186 ? -17.047 40.451 12.378 1.00 12.88 210 LYS B N 1
ATOM 10096 C CA . LYS B 1 186 ? -16.543 40.507 13.754 1.00 13.63 210 LYS B CA 1
ATOM 10097 C C . LYS B 1 186 ? -15.343 41.435 13.884 1.00 11.85 210 LYS B C 1
ATOM 10098 O O . LYS B 1 186 ? -15.181 42.104 14.916 1.00 12.31 210 LYS B O 1
ATOM 10117 N N . LYS B 1 187 ? -14.509 41.525 12.837 1.00 11.81 211 LYS B N 1
ATOM 10118 C CA . LYS B 1 187 ? -13.406 42.487 12.847 1.00 11.16 211 LYS B CA 1
ATOM 10119 C C . LYS B 1 187 ? -13.957 43.914 12.745 1.00 10.36 211 LYS B C 1
ATOM 10120 O O . LYS B 1 187 ? -13.471 44.808 13.453 1.00 10.40 211 LYS B O 1
ATOM 10139 N N . TRP B 1 188 ? -14.993 44.142 11.923 1.00 10.57 212 TRP B N 1
ATOM 10140 C CA . TRP B 1 188 ? -15.611 45.459 11.888 1.00 10.38 212 TRP B CA 1
ATOM 10141 C C . TRP B 1 188 ? -16.214 45.846 13.226 1.00 10.06 212 TRP B C 1
ATOM 10142 O O . TRP B 1 188 ? -16.130 47.014 13.607 1.00 10.02 212 TRP B O 1
ATOM 10163 N N . ILE B 1 189 ? -16.793 44.904 13.968 1.00 9.87 213 ILE B N 1
ATOM 10164 C CA . ILE B 1 189 ? -17.327 45.242 15.286 1.00 10.23 213 ILE B CA 1
ATOM 10165 C C . ILE B 1 189 ? -16.190 45.698 16.193 1.00 10.00 213 ILE B C 1
ATOM 10166 O O . ILE B 1 189 ? -16.313 46.693 16.915 1.00 9.43 213 ILE B O 1
ATOM 10182 N N . ARG B 1 190 ? -15.088 44.946 16.202 1.00 9.74 214 ARG B N 1
ATOM 10183 C CA . ARG B 1 190 ? -13.961 45.328 17.043 1.00 9.69 214 ARG B CA 1
ATOM 10184 C C . ARG B 1 190 ? -13.407 46.706 16.665 1.00 8.98 214 ARG B C 1
ATOM 10185 O O . ARG B 1 190 ? -13.093 47.514 17.553 1.00 8.84 214 ARG B O 1
ATOM 10206 N N . PHE B 1 191 ? -13.271 46.997 15.369 1.00 9.00 215 PHE B N 1
ATOM 10207 C CA . PHE B 1 191 ? -12.839 48.331 14.968 1.00 8.44 215 PHE B CA 1
ATOM 10208 C C . PHE B 1 191 ? -13.855 49.379 15.390 1.00 7.82 215 PHE B C 1
ATOM 10209 O O . PHE B 1 191 ? -13.474 50.445 15.884 1.00 7.80 215 PHE B O 1
ATOM 10226 N N . ALA B 1 192 ? -15.136 49.132 15.180 1.00 8.49 216 ALA B N 1
ATOM 10227 C CA . ALA B 1 192 ? -16.143 50.120 15.551 1.00 8.28 216 ALA B CA 1
ATOM 10228 C C . ALA B 1 192 ? -16.076 50.459 17.026 1.00 8.15 216 ALA B C 1
ATOM 10229 O O . ALA B 1 192 ? -16.163 51.631 17.399 1.00 7.85 216 ALA B O 1
ATOM 10236 N N . ASN B 1 193 ? -15.974 49.448 17.884 1.00 8.04 217 ASN B N 1
ATOM 10237 C CA . ASN B 1 193 ? -15.868 49.739 19.320 1.00 7.75 217 ASN B CA 1
ATOM 10238 C C . ASN B 1 193 ? -14.550 50.442 19.641 1.00 7.53 217 ASN B C 1
ATOM 10239 O O . ASN B 1 193 ? -14.486 51.260 20.556 1.00 8.15 217 ASN B O 1
ATOM 10250 N N . SER B 1 194 ? -13.475 50.121 18.934 1.00 7.43 218 SER B N 1
ATOM 10251 C CA . SER B 1 194 ? -12.191 50.769 19.182 1.00 7.53 218 SER B CA 1
ATOM 10252 C C . SER B 1 194 ? -12.250 52.243 18.787 1.00 7.64 218 SER B C 1
ATOM 10253 O O . SER B 1 194 ? -11.714 53.102 19.512 1.00 7.25 218 SER B O 1
ATOM 10261 N N . LEU B 1 195 ? -12.908 52.544 17.655 1.00 7.76 219 LEU B N 1
ATOM 10262 C CA . LEU B 1 195 ? -13.110 53.932 17.248 1.00 7.62 219 LEU B CA 1
ATOM 10263 C C . LEU B 1 195 ? -13.988 54.660 18.245 1.00 7.73 219 LEU B C 1
ATOM 10264 O O . LEU B 1 195 ? -13.718 55.806 18.598 1.00 7.67 219 LEU B O 1
ATOM 10280 N N . LYS B 1 196 ? -15.053 54.003 18.716 1.00 7.41 220 LYS B N 1
ATOM 10281 C CA . LYS B 1 196 ? -15.895 54.568 19.761 1.00 7.45 220 LYS B CA 1
ATOM 10282 C C . LYS B 1 196 ? -15.073 54.914 20.993 1.00 7.48 220 LYS B C 1
ATOM 10283 O O . LYS B 1 196 ? -15.272 55.979 21.591 1.00 7.58 220 LYS B O 1
ATOM 10302 N N . LEU B 1 197 ? -14.148 54.030 21.379 1.00 6.94 221 LEU B N 1
ATOM 10303 C CA . LEU B 1 197 ? -13.293 54.287 22.524 1.00 6.93 221 LEU B CA 1
ATOM 10304 C C . LEU B 1 197 ? -12.351 55.472 22.268 1.00 6.71 221 LEU B C 1
ATOM 10305 O O . LEU B 1 197 ? -12.161 56.307 23.151 1.00 7.03 221 LEU B O 1
ATOM 10321 N N . ARG B 1 198 ? -11.750 55.563 21.075 1.00 6.54 222 ARG B N 1
ATOM 10322 C CA . ARG B 1 198 ? -10.950 56.727 20.722 1.00 6.72 222 ARG B CA 1
ATOM 10323 C C . ARG B 1 198 ? -11.748 58.011 20.902 1.00 6.60 222 ARG B C 1
ATOM 10324 O O . ARG B 1 198 ? -11.269 58.991 21.495 1.00 6.50 222 ARG B O 1
ATOM 10345 N N . LEU B 1 199 ? -12.973 58.043 20.372 1.00 6.36 223 LEU B N 1
ATOM 10346 C CA . LEU B 1 199 ? -13.775 59.255 20.442 1.00 6.63 223 LEU B CA 1
ATOM 10347 C C . LEU B 1 199 ? -14.213 59.535 21.888 1.00 6.86 223 LEU B C 1
ATOM 10348 O O . LEU B 1 199 ? -14.380 60.691 22.280 1.00 7.47 223 LEU B O 1
ATOM 10364 N N . ALA B 1 200 ? -14.453 58.484 22.684 1.00 7.05 224 ALA B N 1
ATOM 10365 C CA . ALA B 1 200 ? -14.826 58.669 24.085 1.00 7.21 224 ALA B CA 1
ATOM 10366 C C . ALA B 1 200 ? -13.697 59.328 24.868 1.00 7.25 224 ALA B C 1
ATOM 10367 O O . ALA B 1 200 ? -13.938 60.247 25.664 1.00 7.67 224 ALA B O 1
ATOM 10374 N N . ILE B 1 201 ? -12.458 58.866 24.681 1.00 6.79 225 ILE B N 1
ATOM 10375 C CA . ILE B 1 201 ? -11.346 59.495 25.370 1.00 6.82 225 ILE B CA 1
ATOM 10376 C C . ILE B 1 201 ? -11.155 60.920 24.856 1.00 6.88 225 ILE B C 1
ATOM 10377 O O . ILE B 1 201 ? -10.848 61.840 25.607 1.00 7.55 225 ILE B O 1
ATOM 10393 N N . ARG B 1 202 ? -11.389 61.135 23.557 1.00 7.06 226 ARG B N 1
ATOM 10394 C CA . ARG B 1 202 ? -11.279 62.498 22.977 1.00 7.18 226 ARG B CA 1
ATOM 10395 C C . ARG B 1 202 ? -12.175 63.463 23.767 1.00 7.40 226 ARG B C 1
ATOM 10396 O O . ARG B 1 202 ? -11.724 64.600 23.985 1.00 7.85 226 ARG B O 1
ATOM 10417 N N . ILE B 1 203 ? -13.379 63.047 24.180 1.00 7.37 227 ILE B N 1
ATOM 10418 C CA . ILE B 1 203 ? -14.340 63.920 24.850 1.00 8.23 227 ILE B CA 1
ATOM 10419 C C . ILE B 1 203 ? -14.284 63.816 26.376 1.00 8.47 227 ILE B C 1
ATOM 10420 O O . ILE B 1 203 ? -15.185 64.297 27.065 1.00 9.43 227 ILE B O 1
ATOM 10436 N N . ALA B 1 204 ? -13.209 63.233 26.914 1.00 8.46 228 ALA B N 1
ATOM 10437 C CA . ALA B 1 204 ? -13.187 62.972 28.352 1.00 9.21 228 ALA B CA 1
ATOM 10438 C C . ALA B 1 204 ? -13.136 64.228 29.199 1.00 9.56 228 ALA B C 1
ATOM 10439 O O . ALA B 1 204 ? -13.548 64.180 30.360 1.00 10.54 228 ALA B O 1
ATOM 10446 N N . TYR B 1 205 ? -12.589 65.333 28.693 1.00 8.93 229 TYR B N 1
ATOM 10447 C CA . TYR B 1 205 ? -12.658 66.613 29.396 1.00 9.69 229 TYR B CA 1
ATOM 10448 C C . TYR B 1 205 ? -13.961 67.350 29.106 1.00 10.36 229 TYR B C 1
ATOM 10449 O O . TYR B 1 205 ? -14.564 67.933 30.017 1.00 12.28 229 TYR B O 1
ATOM 10467 N N . ALA B 1 206 ? -14.407 67.345 27.844 1.00 10.09 230 ALA B N 1
ATOM 10468 C CA . ALA B 1 206 ? -15.545 68.158 27.441 1.00 11.91 230 ALA B CA 1
ATOM 10469 C C . ALA B 1 206 ? -16.860 67.613 27.952 1.00 12.86 230 ALA B C 1
ATOM 10470 O O . ALA B 1 206 ? -17.790 68.385 28.197 1.00 14.45 230 ALA B O 1
ATOM 10477 N N . ASN B 1 207 ? -16.982 66.299 28.057 1.00 12.37 231 ASN B N 1
ATOM 10478 C CA . ASN B 1 207 ? -18.215 65.675 28.552 1.00 12.98 231 ASN B CA 1
ATOM 10479 C C . ASN B 1 207 ? -17.861 64.383 29.264 1.00 12.57 231 ASN B C 1
ATOM 10480 O O . ASN B 1 207 ? -18.019 63.280 28.727 1.00 12.12 231 ASN B O 1
ATOM 10491 N N . PRO B 1 208 ? -17.377 64.488 30.506 1.00 14.03 232 PRO B N 1
ATOM 10492 C CA . PRO B 1 208 ? -16.883 63.294 31.209 1.00 14.32 232 PRO B CA 1
ATOM 10493 C C . PRO B 1 208 ? -17.941 62.236 31.440 1.00 13.46 232 PRO B C 1
ATOM 10494 O O . PRO B 1 208 ? -17.621 61.037 31.458 1.00 13.63 232 PRO B O 1
ATOM 10505 N N . VAL B 1 209 ? -19.201 62.633 31.624 1.00 14.36 233 VAL B N 1
ATOM 10506 C CA . VAL B 1 209 ? -20.248 61.657 31.868 1.00 15.24 233 VAL B CA 1
ATOM 10507 C C . VAL B 1 209 ? -20.462 60.799 30.637 1.00 13.77 233 VAL B C 1
ATOM 10508 O O . VAL B 1 209 ? -20.495 59.569 30.718 1.00 14.12 233 VAL B O 1
ATOM 10521 N N . LYS B 1 210 ? -20.616 61.440 29.474 1.00 12.47 234 LYS B N 1
ATOM 10522 C CA . LYS B 1 210 ? -20.804 60.685 28.248 1.00 12.38 234 LYS B CA 1
ATOM 10523 C C . LYS B 1 210 ? -19.555 59.901 27.913 1.00 10.96 234 LYS B C 1
ATOM 10524 O O . LYS B 1 210 ? -19.636 58.772 27.430 1.00 11.44 234 LYS B O 1
ATOM 10543 N N . ALA B 1 211 ? -18.395 60.507 28.121 1.00 10.08 235 ALA B N 1
ATOM 10544 C CA . ALA B 1 211 ? -17.145 59.821 27.807 1.00 9.55 235 ALA B CA 1
ATOM 10545 C C . ALA B 1 211 ? -17.049 58.489 28.537 1.00 9.80 235 ALA B C 1
ATOM 10546 O O . ALA B 1 211 ? -16.669 57.465 27.959 1.00 9.37 235 ALA B O 1
ATOM 10553 N N . GLN B 1 212 ? -17.351 58.489 29.837 1.00 10.36 236 GLN B N 1
ATOM 10554 C CA . GLN B 1 212 ? -17.271 57.268 30.618 1.00 10.96 236 GLN B CA 1
ATOM 10555 C C . GLN B 1 212 ? -18.264 56.233 30.124 1.00 10.67 236 GLN B C 1
ATOM 10556 O O . GLN B 1 212 ? -17.925 55.042 29.993 1.00 11.06 236 GLN B O 1
ATOM 10570 N N . GLN B 1 213 ? -19.500 56.666 29.834 1.00 10.50 237 GLN B N 1
ATOM 10571 C CA . GLN B 1 213 ? -20.494 55.733 29.343 1.00 11.65 237 GLN B CA 1
ATOM 10572 C C . GLN B 1 213 ? -20.044 55.101 28.030 1.00 10.68 237 GLN B C 1
ATOM 10573 O O . GLN B 1 213 ? -20.134 53.877 27.853 1.00 11.43 237 GLN B O 1
ATOM 10587 N N . MET B 1 214 ? -19.577 55.929 27.085 1.00 9.99 238 MET B N 1
ATOM 10588 C CA . MET B 1 214 ? -19.185 55.379 25.793 1.00 9.96 238 MET B CA 1
ATOM 10589 C C . MET B 1 214 ? -17.956 54.472 25.907 1.00 9.19 238 MET B C 1
ATOM 10590 O O . MET B 1 214 ? -17.884 53.417 25.260 1.00 9.89 238 MET B O 1
ATOM 10604 N N . ALA B 1 215 ? -16.967 54.870 26.710 1.00 9.07 239 ALA B N 1
ATOM 10605 C CA . ALA B 1 215 ? -15.744 54.079 26.851 1.00 9.04 239 ALA B CA 1
ATOM 10606 C C . ALA B 1 215 ? -16.049 52.723 27.466 1.00 9.65 239 ALA B C 1
ATOM 10607 O O . ALA B 1 215 ? -15.551 51.689 27.017 1.00 10.13 239 ALA B O 1
ATOM 10614 N N . GLU B 1 216 ? -16.855 52.707 28.537 1.00 10.32 240 GLU B N 1
ATOM 10615 C CA . GLU B 1 216 ? -17.180 51.444 29.185 1.00 11.17 240 GLU B CA 1
ATOM 10616 C C . GLU B 1 216 ? -18.066 50.571 28.311 1.00 10.82 240 GLU B C 1
ATOM 10617 O O . GLU B 1 216 ? -17.882 49.352 28.289 1.00 11.99 240 GLU B O 1
ATOM 10629 N N . GLU B 1 217 ? -18.983 51.153 27.521 1.00 10.20 241 GLU B N 1
ATOM 10630 C CA . GLU B 1 217 ? -19.726 50.323 26.565 1.00 11.19 241 GLU B CA 1
ATOM 10631 C C . GLU B 1 217 ? -18.781 49.705 25.538 1.00 10.88 241 GLU B C 1
ATOM 10632 O O . GLU B 1 217 ? -18.949 48.536 25.154 1.00 12.05 241 GLU B O 1
ATOM 10644 N N . ALA B 1 218 ? -17.772 50.476 25.085 1.00 9.93 242 ALA B N 1
ATOM 10645 C CA . ALA B 1 218 ? -16.926 50.000 23.996 1.00 9.35 242 ALA B CA 1
ATOM 10646 C C . ALA B 1 218 ? -16.153 48.749 24.400 1.00 9.46 242 ALA B C 1
ATOM 10647 O O . ALA B 1 218 ? -15.895 47.866 23.559 1.00 10.16 242 ALA B O 1
ATOM 10654 N N . VAL B 1 219 ? -15.751 48.671 25.680 1.00 10.00 243 VAL B N 1
ATOM 10655 C CA . VAL B 1 219 ? -14.948 47.555 26.146 1.00 10.95 243 VAL B CA 1
ATOM 10656 C C . VAL B 1 219 ? -15.779 46.494 26.872 1.00 11.96 243 VAL B C 1
ATOM 10657 O O . VAL B 1 219 ? -15.199 45.511 27.351 1.00 13.49 243 VAL B O 1
ATOM 10670 N N . ASN B 1 220 ? -17.091 46.652 26.970 1.00 12.15 244 ASN B N 1
ATOM 10671 C CA . ASN B 1 220 ? -17.939 45.631 27.592 1.00 13.94 244 ASN B CA 1
ATOM 10672 C C . ASN B 1 220 ? -17.990 44.431 26.647 1.00 14.18 244 ASN B C 1
ATOM 10673 O O . ASN B 1 220 ? -18.359 44.583 25.473 1.00 13.37 244 ASN B O 1
ATOM 10684 N N . PRO B 1 221 ? -17.616 43.229 27.090 1.00 16.75 245 PRO B N 1
ATOM 10685 C CA . PRO B 1 221 ? -17.583 42.082 26.152 1.00 18.49 245 PRO B CA 1
ATOM 10686 C C . PRO B 1 221 ? -18.910 41.783 25.468 1.00 18.79 245 PRO B C 1
ATOM 10687 O O . PRO B 1 221 ? -18.920 41.243 24.346 1.00 19.64 245 PRO B O 1
ATOM 10698 N N . ALA B 1 222 ? -20.025 42.171 26.083 1.00 18.58 246 ALA B N 1
ATOM 10699 C CA . ALA B 1 222 ? -21.316 41.909 25.490 1.00 18.70 246 ALA B CA 1
ATOM 10700 C C . ALA B 1 222 ? -21.497 42.648 24.178 1.00 17.62 246 ALA B C 1
ATOM 10701 O O . ALA B 1 222 ? -22.369 42.251 23.399 1.00 18.83 246 ALA B O 1
ATOM 10708 N N . ASN B 1 223 ? -20.680 43.673 23.897 1.00 16.00 247 ASN B N 1
ATOM 10709 C CA . ASN B 1 223 ? -20.868 44.500 22.704 1.00 15.75 247 ASN B CA 1
ATOM 10710 C C . ASN B 1 223 ? -19.863 44.130 21.613 1.00 14.01 247 ASN B C 1
ATOM 10711 O O . ASN B 1 223 ? -19.790 44.832 20.599 1.00 13.72 247 ASN B O 1
ATOM 10722 N N . GLY B 1 224 ? -19.102 43.046 21.792 1.00 12.83 248 GLY B N 1
ATOM 10723 C CA . GLY B 1 224 ? -18.324 42.459 20.713 1.00 12.66 248 GLY B CA 1
ATOM 10724 C C . GLY B 1 224 ? -16.844 42.643 20.800 1.00 12.50 248 GLY B C 1
ATOM 10725 O O . GLY B 1 224 ? -16.110 41.980 20.049 1.00 14.09 248 GLY B O 1
ATOM 10729 N N . GLY B 1 225 ? -16.383 43.508 21.692 1.00 11.65 249 GLY B N 1
ATOM 10730 C CA . GLY B 1 225 ? -14.966 43.667 21.938 1.00 12.02 249 GLY B CA 1
ATOM 10731 C C . GLY B 1 225 ? -14.314 44.768 21.128 1.00 10.38 249 GLY B C 1
ATOM 10732 O O . GLY B 1 225 ? -14.898 45.345 20.215 1.00 10.21 249 GLY B O 1
ATOM 10736 N N . VAL B 1 226 ? -13.062 45.055 21.515 1.00 9.79 250 VAL B N 1
ATOM 10737 C CA . VAL B 1 226 ? -12.180 46.000 20.838 1.00 9.09 250 VAL B CA 1
ATOM 10738 C C . VAL B 1 226 ? -11.024 45.257 20.183 1.00 9.11 250 VAL B C 1
ATOM 10739 O O . VAL B 1 226 ? -10.861 44.050 20.345 1.00 10.68 250 VAL B O 1
ATOM 10752 N N . ILE B 1 227 ? -10.187 45.974 19.446 1.00 8.46 251 ILE B N 1
ATOM 10753 C CA . ILE B 1 227 ? -8.995 45.383 18.849 1.00 8.72 251 ILE B CA 1
ATOM 10754 C C . ILE B 1 227 ? -7.995 45.102 19.961 1.00 9.09 251 ILE B C 1
ATOM 10755 O O . ILE B 1 227 ? -7.518 46.023 20.628 1.00 10.03 251 ILE B O 1
ATOM 10771 N N . GLU B 1 228 ? -7.666 43.818 20.156 1.00 9.69 252 GLU B N 1
ATOM 10772 C CA . GLU B 1 228 ? -6.766 43.353 21.210 1.00 10.92 252 GLU B CA 1
ATOM 10773 C C . GLU B 1 228 ? -5.535 42.660 20.669 1.00 11.29 252 GLU B C 1
ATOM 10774 O O . GLU B 1 228 ? -4.678 42.234 21.457 1.00 13.00 252 GLU B O 1
ATOM 10786 N N . SER B 1 229 ? -5.411 42.541 19.361 1.00 10.85 253 SER B N 1
ATOM 10787 C CA . SER B 1 229 ? -4.292 41.826 18.768 1.00 11.16 253 SER B CA 1
ATOM 10788 C C . SER B 1 229 ? -3.956 42.542 17.466 1.00 9.82 253 SER B C 1
ATOM 10789 O O . SER B 1 229 ? -4.825 43.129 16.799 1.00 10.10 253 SER B O 1
ATOM 10797 N N . ASN B 1 230 ? -2.680 42.487 17.106 1.00 9.15 254 ASN B N 1
ATOM 10798 C CA . ASN B 1 230 ? -2.251 43.100 15.857 1.00 8.99 254 ASN B CA 1
ATOM 10799 C C . ASN B 1 230 ? -2.920 42.488 14.637 1.00 9.06 254 ASN B C 1
ATOM 10800 O O . ASN B 1 230 ? -3.061 43.164 13.613 1.00 10.15 254 ASN B O 1
ATOM 10811 N N . ALA B 1 231 ? -3.344 41.239 14.713 1.00 10.08 255 ALA B N 1
ATOM 10812 C CA . ALA B 1 231 ? -4.035 40.632 13.590 1.00 11.13 255 ALA B CA 1
ATOM 10813 C C . ALA B 1 231 ? -5.313 41.373 13.221 1.00 10.82 255 ALA B C 1
ATOM 10814 O O . ALA B 1 231 ? -5.799 41.196 12.103 1.00 11.81 255 ALA B O 1
ATOM 10821 N N . ASP B 1 232 ? -5.876 42.166 14.133 1.00 9.93 256 ASP B N 1
ATOM 10822 C CA . ASP B 1 232 ? -7.112 42.883 13.910 1.00 9.99 256 ASP B CA 1
ATOM 10823 C C . ASP B 1 232 ? -6.883 44.383 13.678 1.00 8.90 256 ASP B C 1
ATOM 10824 O O . ASP B 1 232 ? -7.854 45.140 13.609 1.00 9.25 256 ASP B O 1
ATOM 10833 N N . ASN B 1 233 ? -5.638 44.804 13.451 1.00 8.80 257 ASN B N 1
ATOM 10834 C CA . ASN B 1 233 ? -5.404 46.208 13.148 1.00 8.67 257 ASN B CA 1
ATOM 10835 C C . ASN B 1 233 ? -6.185 46.610 11.904 1.00 8.21 257 ASN B C 1
ATOM 10836 O O . ASN B 1 233 ? -6.371 45.816 10.971 1.00 9.36 257 ASN B O 1
ATOM 10847 N N . ALA B 1 234 ? -6.602 47.878 11.858 1.00 8.25 258 ALA B N 1
ATOM 10848 C CA . ALA B 1 234 ? -7.343 48.441 10.726 1.00 8.21 258 ALA B CA 1
ATOM 10849 C C . ALA B 1 234 ? -6.364 49.133 9.807 1.00 8.36 258 ALA B C 1
ATOM 10850 O O . ALA B 1 234 ? -5.788 50.159 10.179 1.00 8.73 258 ALA B O 1
ATOM 10857 N N . THR B 1 235 ? -6.163 48.563 8.608 1.00 8.85 259 THR B N 1
ATOM 10858 C CA . THR B 1 235 ? -5.203 49.054 7.643 1.00 9.60 259 THR B CA 1
ATOM 10859 C C . THR B 1 235 ? -5.727 48.893 6.226 1.00 9.60 259 THR B C 1
ATOM 10860 O O . THR B 1 235 ? -6.450 47.940 5.915 1.00 10.51 259 THR B O 1
ATOM 10871 N N . TRP B 1 236 ? -5.296 49.789 5.361 1.00 9.57 260 TRP B N 1
ATOM 10872 C CA . TRP B 1 236 ? -5.480 49.704 3.912 1.00 9.69 260 TRP B CA 1
ATOM 10873 C C . TRP B 1 236 ? -4.169 49.225 3.295 1.00 10.22 260 TRP B C 1
ATOM 10874 O O . TRP B 1 236 ? -3.108 49.834 3.508 1.00 10.89 260 TRP B O 1
ATOM 10895 N N . ASN B 1 237 ? -4.243 48.174 2.459 1.00 10.59 261 ASN B N 1
ATOM 10896 C CA . ASN B 1 237 ? -3.077 47.547 1.843 1.00 12.28 261 ASN B CA 1
ATOM 10897 C C . ASN B 1 237 ? -3.188 47.395 0.329 1.00 11.26 261 ASN B C 1
ATOM 10898 O O . ASN B 1 237 ? -2.368 46.676 -0.268 1.00 12.92 261 ASN B O 1
ATOM 10909 N N . TYR B 1 238 ? -4.141 48.074 -0.298 1.00 9.53 262 TYR B N 1
ATOM 10910 C CA . TYR B 1 238 ? -4.414 47.898 -1.727 1.00 9.60 262 TYR B CA 1
ATOM 10911 C C . TYR B 1 238 ? -3.569 48.894 -2.512 1.00 9.60 262 TYR B C 1
ATOM 10912 O O . TYR B 1 238 ? -3.829 50.110 -2.475 1.00 9.88 262 TYR B O 1
ATOM 10930 N N . PHE B 1 239 ? -2.583 48.363 -3.253 1.00 9.90 263 PHE B N 1
ATOM 10931 C CA . PHE B 1 239 ? -1.642 49.151 -4.045 1.00 11.31 263 PHE B CA 1
ATOM 10932 C C . PHE B 1 239 ? -1.446 48.506 -5.416 1.00 12.78 263 PHE B C 1
ATOM 10933 O O . PHE B 1 239 ? -0.336 48.473 -5.938 1.00 14.60 263 PHE B O 1
ATOM 10950 N N . GLU B 1 240 ? -2.516 48.016 -6.054 1.00 12.68 264 GLU B N 1
ATOM 10951 C CA . GLU B 1 240 ? -2.367 47.273 -7.314 1.00 14.46 264 GLU B CA 1
ATOM 10952 C C . GLU B 1 240 ? -1.804 48.147 -8.429 1.00 14.22 264 GLU B C 1
ATOM 10953 O O . GLU B 1 240 ? -1.050 47.660 -9.283 1.00 14.99 264 GLU B O 1
ATOM 10965 N N . THR B 1 241 ? -2.235 49.397 -8.504 1.00 13.67 265 THR B N 1
ATOM 10966 C CA . THR B 1 241 ? -1.871 50.270 -9.605 1.00 15.59 265 THR B CA 1
ATOM 10967 C C . THR B 1 241 ? -1.223 51.572 -9.164 1.00 15.42 265 THR B C 1
ATOM 10968 O O . THR B 1 241 ? -0.806 52.345 -10.032 1.00 16.65 265 THR B O 1
ATOM 10979 N N . SER B 1 242 ? -1.168 51.857 -7.860 1.00 14.77 266 SER B N 1
ATOM 10980 C CA . SER B 1 242 ? -0.485 53.031 -7.345 1.00 15.46 266 SER B CA 1
ATOM 10981 C C . SER B 1 242 ? 0.116 52.700 -5.996 1.00 13.48 266 SER B C 1
ATOM 10982 O O . SER B 1 242 ? -0.370 51.829 -5.268 1.00 13.77 266 SER B O 1
ATOM 10990 N N . GLN B 1 243 ? 1.170 53.408 -5.670 1.00 10.68 267 GLN B N 1
ATOM 10991 C CA . GLN B 1 243 ? 2.016 53.182 -4.512 1.00 10.24 267 GLN B CA 1
ATOM 10992 C C . GLN B 1 243 ? 1.442 53.843 -3.272 1.00 8.94 267 GLN B C 1
ATOM 10993 O O . GLN B 1 243 ? 0.593 54.725 -3.346 1.00 9.43 267 GLN B O 1
ATOM 11007 N N . ASN B 1 244 ? 1.955 53.437 -2.115 1.00 8.71 268 ASN B N 1
ATOM 11008 C CA . ASN B 1 244 ? 1.578 54.075 -0.863 1.00 8.50 268 ASN B CA 1
ATOM 11009 C C . ASN B 1 244 ? 1.820 55.584 -0.970 1.00 7.96 268 ASN B C 1
ATOM 11010 O O . ASN B 1 244 ? 2.930 56.008 -1.346 1.00 7.95 268 ASN B O 1
ATOM 11021 N N . PRO B 1 245 ? 0.827 56.417 -0.695 1.00 8.12 269 PRO B N 1
ATOM 11022 C CA . PRO B 1 245 ? 0.969 57.860 -0.982 1.00 8.49 269 PRO B CA 1
ATOM 11023 C C . PRO B 1 245 ? 1.862 58.589 0.002 1.00 8.18 269 PRO B C 1
ATOM 11024 O O . PRO B 1 245 ? 2.381 59.643 -0.330 1.00 9.15 269 PRO B O 1
ATOM 11035 N N . ILE B 1 246 ? 1.967 58.104 1.238 1.00 8.03 270 ILE B N 1
ATOM 11036 C CA . ILE B 1 246 ? 2.914 58.687 2.182 1.00 7.43 270 ILE B CA 1
ATOM 11037 C C . ILE B 1 246 ? 4.326 58.418 1.696 1.00 7.89 270 ILE B C 1
ATOM 11038 O O . ILE B 1 246 ? 5.204 59.294 1.745 1.00 8.31 270 ILE B O 1
ATOM 11054 N N . TYR B 1 247 ? 4.602 57.202 1.216 1.00 7.58 271 TYR B N 1
ATOM 11055 C CA . TYR B 1 247 ? 5.895 56.923 0.581 1.00 7.72 271 TYR B CA 1
ATOM 11056 C C . TYR B 1 247 ? 6.162 57.929 -0.541 1.00 7.75 271 TYR B C 1
ATOM 11057 O O . TYR B 1 247 ? 7.201 58.601 -0.571 1.00 8.06 271 TYR B O 1
ATOM 11075 N N . VAL B 1 248 ? 5.217 58.058 -1.482 1.00 7.60 272 VAL B N 1
ATOM 11076 C CA . VAL B 1 248 ? 5.475 58.915 -2.638 1.00 7.78 272 VAL B CA 1
ATOM 11077 C C . VAL B 1 248 ? 5.649 60.369 -2.207 1.00 7.81 272 VAL B C 1
ATOM 11078 O O . VAL B 1 248 ? 6.565 61.069 -2.665 1.00 8.23 272 VAL B O 1
ATOM 11091 N N . ALA B 1 249 ? 4.769 60.863 -1.356 1.00 7.72 273 ALA B N 1
ATOM 11092 C CA . ALA B 1 249 ? 4.838 62.276 -0.988 1.00 8.41 273 ALA B CA 1
ATOM 11093 C C . ALA B 1 249 ? 6.081 62.599 -0.189 1.00 7.84 273 ALA B C 1
ATOM 11094 O O . ALA B 1 249 ? 6.691 63.652 -0.385 1.00 8.39 273 ALA B O 1
ATOM 11101 N N . THR B 1 250 ? 6.458 61.730 0.744 1.00 7.28 274 THR B N 1
ATOM 11102 C CA . THR B 1 250 ? 7.681 62.008 1.492 1.00 7.47 274 THR B CA 1
ATOM 11103 C C . THR B 1 250 ? 8.903 61.983 0.577 1.00 7.39 274 THR B C 1
ATOM 11104 O O . THR B 1 250 ? 9.909 62.647 0.885 1.00 8.66 274 THR B O 1
ATOM 11115 N N . ARG B 1 251 ? 8.830 61.235 -0.527 1.00 7.43 275 ARG B N 1
ATOM 11116 C CA . ARG B 1 251 ? 9.948 61.105 -1.445 1.00 7.61 275 ARG B CA 1
ATOM 11117 C C . ARG B 1 251 ? 9.981 62.203 -2.496 1.00 7.43 275 ARG B C 1
ATOM 11118 O O . ARG B 1 251 ? 10.990 62.310 -3.201 1.00 8.18 275 ARG B O 1
ATOM 11139 N N . TYR B 1 252 ? 8.959 63.028 -2.640 1.00 7.67 276 TYR B N 1
ATOM 11140 C CA . TYR B 1 252 ? 9.023 64.067 -3.669 1.00 7.98 276 TYR B CA 1
ATOM 11141 C C . TYR B 1 252 ? 10.285 64.900 -3.457 1.00 7.53 276 TYR B C 1
ATOM 11142 O O . TYR B 1 252 ? 10.576 65.332 -2.338 1.00 8.00 276 TYR B O 1
ATOM 11160 N N . ASN B 1 253 ? 10.969 65.191 -4.558 1.00 8.07 277 ASN B N 1
ATOM 11161 C CA . ASN B 1 253 ? 12.169 66.012 -4.584 1.00 8.54 277 ASN B CA 1
ATOM 11162 C C . ASN B 1 253 ? 13.369 65.458 -3.840 1.00 8.52 277 ASN B C 1
ATOM 11163 O O . ASN B 1 253 ? 14.362 66.169 -3.660 1.00 10.02 277 ASN B O 1
ATOM 11174 N N . GLN B 1 254 ? 13.355 64.172 -3.502 1.00 8.09 278 GLN B N 1
ATOM 11175 C CA . GLN B 1 254 ? 14.569 63.540 -2.998 1.00 8.99 278 GLN B CA 1
ATOM 11176 C C . GLN B 1 254 ? 15.745 63.846 -3.935 1.00 9.08 278 GLN B C 1
ATOM 11177 O O . GLN B 1 254 ? 15.611 63.832 -5.171 1.00 9.91 278 GLN B O 1
ATOM 11191 N N A VAL B 1 255 ? 16.909 64.120 -3.342 0.10 9.61 279 VAL B N 1
ATOM 11192 N N B VAL B 1 255 ? 16.904 64.114 -3.347 0.90 9.19 279 VAL B N 1
ATOM 11193 C CA A VAL B 1 255 ? 18.072 64.540 -4.119 0.10 10.23 279 VAL B CA 1
ATOM 11194 C CA B VAL B 1 255 ? 18.047 64.572 -4.134 0.90 9.94 279 VAL B CA 1
ATOM 11195 C C A VAL B 1 255 ? 18.323 63.558 -5.258 0.10 11.39 279 VAL B C 1
ATOM 11196 C C B VAL B 1 255 ? 18.343 63.584 -5.241 0.90 11.17 279 VAL B C 1
ATOM 11197 O O A VAL B 1 255 ? 18.353 62.341 -5.045 0.10 11.45 279 VAL B O 1
ATOM 11198 O O B VAL B 1 255 ? 18.442 62.381 -4.966 0.90 12.10 279 VAL B O 1
ATOM 11223 N N . GLN B 1 256 ? 18.521 64.081 -6.470 1.00 12.40 280 GLN B N 1
ATOM 11224 C CA . GLN B 1 256 ? 18.844 63.225 -7.587 1.00 14.81 280 GLN B CA 1
ATOM 11225 C C . GLN B 1 256 ? 20.245 62.676 -7.425 1.00 13.87 280 GLN B C 1
ATOM 11226 O O . GLN B 1 256 ? 21.165 63.321 -6.874 1.00 12.90 280 GLN B O 1
ATOM 11234 N N . THR B 1 257 ? 20.424 61.478 -7.938 1.00 14.58 281 THR B N 1
ATOM 11235 C CA . THR B 1 257 ? 21.653 60.769 -7.648 1.00 14.17 281 THR B CA 1
ATOM 11236 C C . THR B 1 257 ? 22.890 61.507 -8.142 1.00 13.36 281 THR B C 1
ATOM 11237 O O . THR B 1 257 ? 23.914 61.523 -7.455 1.00 13.57 281 THR B O 1
ATOM 11248 N N . SER B 1 258 ? 22.800 62.189 -9.284 1.00 13.99 282 SER B N 1
ATOM 11249 C CA . SER B 1 258 ? 23.953 62.946 -9.772 1.00 15.28 282 SER B CA 1
ATOM 11250 C C . SER B 1 258 ? 24.309 64.140 -8.904 1.00 14.98 282 SER B C 1
ATOM 11251 O O . SER B 1 258 ? 25.414 64.664 -9.051 1.00 16.12 282 SER B O 1
ATOM 11259 N N . ASP B 1 259 ? 23.420 64.588 -8.018 1.00 13.41 283 ASP B N 1
ATOM 11260 C CA . ASP B 1 259 ? 23.720 65.635 -7.048 1.00 13.28 283 ASP B CA 1
ATOM 11261 C C . ASP B 1 259 ? 24.075 65.072 -5.670 1.00 12.31 283 ASP B C 1
ATOM 11262 O O . ASP B 1 259 ? 24.126 65.829 -4.686 1.00 12.41 283 ASP B O 1
ATOM 11271 N N . HIS B 1 260 ? 24.278 63.764 -5.578 1.00 12.04 284 HIS B N 1
ATOM 11272 C CA . HIS B 1 260 ? 24.451 63.026 -4.337 1.00 11.87 284 HIS B CA 1
ATOM 11273 C C . HIS B 1 260 ? 25.683 62.137 -4.456 1.00 12.59 284 HIS B C 1
ATOM 11274 O O . HIS B 1 260 ? 25.752 61.088 -3.832 1.00 13.56 284 HIS B O 1
ATOM 11287 N N . GLY B 1 261 ? 26.658 62.544 -5.276 1.00 12.44 285 GLY B N 1
ATOM 11288 C CA . GLY B 1 261 ? 27.897 61.810 -5.401 1.00 14.36 285 GLY B CA 1
ATOM 11289 C C . GLY B 1 261 ? 27.796 60.515 -6.179 1.00 15.59 285 GLY B C 1
ATOM 11290 O O . GLY B 1 261 ? 28.738 59.722 -6.152 1.00 16.88 285 GLY B O 1
ATOM 11294 N N . GLY B 1 262 ? 26.691 60.268 -6.868 1.00 16.74 286 GLY B N 1
ATOM 11295 C CA . GLY B 1 262 ? 26.531 59.069 -7.643 1.00 18.60 286 GLY B CA 1
ATOM 11296 C C . GLY B 1 262 ? 25.979 57.886 -6.888 1.00 19.63 286 GLY B C 1
ATOM 11297 O O . GLY B 1 262 ? 25.888 56.789 -7.460 1.00 22.20 286 GLY B O 1
ATOM 11301 N N . VAL B 1 263 ? 25.597 58.073 -5.632 1.00 17.26 287 VAL B N 1
ATOM 11302 C CA A VAL B 1 263 ? 24.921 57.050 -4.832 0.39 17.77 287 VAL B CA 1
ATOM 11303 C CA B VAL B 1 263 ? 24.911 57.046 -4.856 0.61 17.66 287 VAL B CA 1
ATOM 11304 C C . VAL B 1 263 ? 23.511 57.550 -4.543 1.00 16.37 287 VAL B C 1
ATOM 11305 O O . VAL B 1 263 ? 23.339 58.734 -4.261 1.00 15.61 287 VAL B O 1
ATOM 11330 N N . PRO B 1 264 ? 22.473 56.719 -4.616 1.00 14.31 288 PRO B N 1
ATOM 11331 C CA . PRO B 1 264 ? 21.128 57.232 -4.329 1.00 13.51 288 PRO B CA 1
ATOM 11332 C C . PRO B 1 264 ? 20.960 57.697 -2.879 1.00 12.55 288 PRO B C 1
ATOM 11333 O O . PRO B 1 264 ? 21.492 57.099 -1.952 1.00 13.53 288 PRO B O 1
ATOM 11344 N N . CYS B 1 265 ? 20.194 58.770 -2.689 1.00 10.67 289 CYS B N 1
ATOM 11345 C CA . CYS B 1 265 ? 19.761 59.185 -1.355 1.00 9.34 289 CYS B CA 1
ATOM 11346 C C . CYS B 1 265 ? 18.525 58.358 -0.964 1.00 10.45 289 CYS B C 1
ATOM 11347 O O . CYS B 1 265 ? 17.654 58.055 -1.792 1.00 11.29 289 CYS B O 1
ATOM 11355 N N . LEU B 1 266 ? 18.454 58.009 0.329 1.00 10.54 290 LEU B N 1
ATOM 11356 C CA . LEU B 1 266 ? 17.407 57.156 0.884 1.00 11.22 290 LEU B CA 1
ATOM 11357 C C . LEU B 1 266 ? 16.498 57.850 1.867 1.00 9.53 290 LEU B C 1
ATOM 11358 O O . LEU B 1 266 ? 15.600 57.205 2.404 1.00 10.94 290 LEU B O 1
ATOM 11374 N N . THR B 1 267 ? 16.713 59.131 2.133 1.00 8.40 291 THR B N 1
ATOM 11375 C CA . THR B 1 267 ? 16.053 59.756 3.274 1.00 7.85 291 THR B CA 1
ATOM 11376 C C . THR B 1 267 ? 14.746 60.464 2.909 1.00 8.21 291 THR B C 1
ATOM 11377 O O . THR B 1 267 ? 14.067 60.974 3.807 1.00 8.80 291 THR B O 1
ATOM 11388 N N . GLY B 1 268 ? 14.382 60.529 1.623 1.00 7.95 292 GLY B N 1
ATOM 11389 C CA . GLY B 1 268 ? 13.224 61.300 1.198 1.00 8.12 292 GLY B CA 1
ATOM 11390 C C . GLY B 1 268 ? 13.600 62.726 0.855 1.00 7.76 292 GLY B C 1
ATOM 11391 O O . GLY B 1 268 ? 14.748 63.146 0.928 1.00 8.41 292 GLY B O 1
ATOM 11395 N N . GLY B 1 269 ? 12.570 63.481 0.448 1.00 7.42 293 GLY B N 1
ATOM 11396 C CA . GLY B 1 269 ? 12.733 64.820 -0.087 1.00 7.76 293 GLY B CA 1
ATOM 11397 C C . GLY B 1 269 ? 11.960 65.832 0.722 1.00 7.62 293 GLY B C 1
ATOM 11398 O O . GLY B 1 269 ? 12.512 66.471 1.618 1.00 8.98 293 GLY B O 1
ATOM 11402 N N . ASP B 1 270 ? 10.674 65.987 0.408 1.00 7.23 294 ASP B N 1
ATOM 11403 C CA . ASP B 1 270 ? 9.852 67.047 0.969 1.00 7.38 294 ASP B CA 1
ATOM 11404 C C . ASP B 1 270 ? 9.472 66.866 2.422 1.00 7.33 294 ASP B C 1
ATOM 11405 O O . ASP B 1 270 ? 9.080 67.846 3.040 1.00 7.60 294 ASP B O 1
ATOM 11414 N N . THR B 1 271 ? 9.566 65.652 2.971 1.00 7.11 295 THR B N 1
ATOM 11415 C CA . THR B 1 271 ? 9.279 65.399 4.368 1.00 7.33 295 THR B CA 1
ATOM 11416 C C . THR B 1 271 ? 10.343 64.480 4.938 1.00 7.48 295 THR B C 1
ATOM 11417 O O . THR B 1 271 ? 10.631 63.472 4.314 1.00 8.61 295 THR B O 1
ATOM 11428 N N . HIS B 1 272 ? 10.870 64.811 6.121 1.00 6.91 296 HIS B N 1
ATOM 11429 C CA . HIS B 1 272 ? 11.768 63.958 6.888 1.00 6.84 296 HIS B CA 1
ATOM 11430 C C . HIS B 1 272 ? 11.151 63.620 8.238 1.00 6.89 296 HIS B C 1
ATOM 11431 O O . HIS B 1 272 ? 10.072 64.098 8.594 1.00 7.59 296 HIS B O 1
ATOM 11444 N N . ALA B 1 273 ? 11.819 62.747 8.993 1.00 6.81 297 ALA B N 1
ATOM 11445 C CA . ALA B 1 273 ? 11.383 62.477 10.340 1.00 7.01 297 ALA B CA 1
ATOM 11446 C C . ALA B 1 273 ? 11.632 63.694 11.205 1.00 7.01 297 ALA B C 1
ATOM 11447 O O . ALA B 1 273 ? 12.649 64.374 11.064 1.00 8.13 297 ALA B O 1
ATOM 11454 N N . ALA B 1 274 ? 10.711 63.950 12.124 1.00 7.20 298 ALA B N 1
ATOM 11455 C CA . ALA B 1 274 ? 10.829 65.073 13.035 1.00 7.24 298 ALA B CA 1
ATOM 11456 C C . ALA B 1 274 ? 11.853 64.838 14.139 1.00 7.26 298 ALA B C 1
ATOM 11457 O O . ALA B 1 274 ? 12.023 63.741 14.677 1.00 7.43 298 ALA B O 1
ATOM 11464 N N . ALA B 1 275 ? 12.488 65.945 14.545 1.00 7.60 299 ALA B N 1
ATOM 11465 C CA . ALA B 1 275 ? 13.414 65.931 15.647 1.00 7.81 299 ALA B CA 1
ATOM 11466 C C . ALA B 1 275 ? 12.778 65.375 16.911 1.00 7.54 299 ALA B C 1
ATOM 11467 O O . ALA B 1 275 ? 13.444 64.692 17.675 1.00 8.26 299 ALA B O 1
ATOM 11474 N N . ASP B 1 276 ? 11.528 65.730 17.163 1.00 7.42 300 ASP B N 1
ATOM 11475 C CA . ASP B 1 276 ? 10.899 65.438 18.475 1.00 8.14 300 ASP B CA 1
ATOM 11476 C C . ASP B 1 276 ? 10.893 63.957 18.783 1.00 7.39 300 ASP B C 1
ATOM 11477 O O . ASP B 1 276 ? 11.406 63.575 19.838 1.00 7.65 300 ASP B O 1
ATOM 11486 N N . ILE B 1 277 ? 10.285 63.165 17.917 1.00 7.44 301 ILE B N 1
ATOM 11487 C CA . ILE B 1 277 ? 10.137 61.734 18.199 1.00 7.32 301 ILE B CA 1
ATOM 11488 C C . ILE B 1 277 ? 11.504 61.064 18.290 1.00 7.21 301 ILE B C 1
ATOM 11489 O O . ILE B 1 277 ? 11.719 60.200 19.142 1.00 7.97 301 ILE B O 1
ATOM 11505 N N . ILE B 1 278 ? 12.446 61.496 17.475 1.00 7.32 302 ILE B N 1
ATOM 11506 C CA . ILE B 1 278 ? 13.790 60.926 17.523 1.00 7.55 302 ILE B CA 1
ATOM 11507 C C . ILE B 1 278 ? 14.519 61.283 18.837 1.00 7.87 302 ILE B C 1
ATOM 11508 O O . ILE B 1 278 ? 15.258 60.455 19.372 1.00 8.17 302 ILE B O 1
ATOM 11524 N N . CYS B 1 279 ? 14.306 62.476 19.389 1.00 8.02 303 CYS B N 1
ATOM 11525 C CA . CYS B 1 279 ? 14.895 62.781 20.684 1.00 8.24 303 CYS B CA 1
ATOM 11526 C C . CYS B 1 279 ? 14.387 61.839 21.768 1.00 7.68 303 CYS B C 1
ATOM 11527 O O . CYS B 1 279 ? 15.154 61.391 22.633 1.00 8.48 303 CYS B O 1
ATOM 11535 N N . TYR B 1 280 ? 13.091 61.558 21.784 1.00 7.57 304 TYR B N 1
ATOM 11536 C CA . TYR B 1 280 ? 12.555 60.608 22.768 1.00 7.51 304 TYR B CA 1
ATOM 11537 C C . TYR B 1 280 ? 13.143 59.227 22.542 1.00 7.93 304 TYR B C 1
ATOM 11538 O O . TYR B 1 280 ? 13.624 58.571 23.476 1.00 8.36 304 TYR B O 1
ATOM 11556 N N . MET B 1 281 ? 13.088 58.744 21.286 1.00 7.34 305 MET B N 1
ATOM 11557 C CA . MET B 1 281 ? 13.450 57.357 21.037 1.00 7.64 305 MET B CA 1
ATOM 11558 C C . MET B 1 281 ? 14.960 57.135 21.140 1.00 7.70 305 MET B C 1
ATOM 11559 O O . MET B 1 281 ? 15.393 56.044 21.534 1.00 8.41 305 MET B O 1
ATOM 11573 N N . ASN B 1 282 ? 15.785 58.141 20.797 1.00 7.73 306 ASN B N 1
ATOM 11574 C CA . ASN B 1 282 ? 17.220 58.048 21.053 1.00 7.70 306 ASN B CA 1
ATOM 11575 C C . ASN B 1 282 ? 17.479 57.967 22.551 1.00 8.08 306 ASN B C 1
ATOM 11576 O O . ASN B 1 282 ? 18.268 57.140 23.017 1.00 9.07 306 ASN B O 1
ATOM 11587 N N . GLY B 1 283 ? 16.824 58.825 23.333 1.00 8.30 307 GLY B N 1
ATOM 11588 C CA . GLY B 1 283 ? 17.061 58.806 24.757 1.00 9.06 307 GLY B CA 1
ATOM 11589 C C . GLY B 1 283 ? 16.668 57.479 25.373 1.00 8.48 307 GLY B C 1
ATOM 11590 O O . GLY B 1 283 ? 17.357 56.966 26.249 1.00 9.88 307 GLY B O 1
ATOM 11594 N N . TYR B 1 284 ? 15.553 56.904 24.907 1.00 8.33 308 TYR B N 1
ATOM 11595 C CA . TYR B 1 284 ? 15.050 55.623 25.370 1.00 8.66 308 TYR B CA 1
ATOM 11596 C C . TYR B 1 284 ? 15.770 54.428 24.739 1.00 9.07 308 TYR B C 1
ATOM 11597 O O . TYR B 1 284 ? 15.418 53.282 25.053 1.00 10.12 308 TYR B O 1
ATOM 11615 N N . LYS B 1 285 ? 16.760 54.643 23.872 1.00 8.57 309 LYS B N 1
ATOM 11616 C CA . LYS B 1 285 ? 17.495 53.534 23.234 1.00 9.89 309 LYS B CA 1
ATOM 11617 C C . LYS B 1 285 ? 16.531 52.541 22.609 1.00 9.22 309 LYS B C 1
ATOM 11618 O O . LYS B 1 285 ? 16.655 51.324 22.742 1.00 9.69 309 LYS B O 1
ATOM 11637 N N . ASP B 1 286 ? 15.536 53.081 21.906 1.00 8.30 310 ASP B N 1
ATOM 11638 C CA . ASP B 1 286 ? 14.341 52.319 21.488 1.00 8.46 310 ASP B CA 1
ATOM 11639 C C . ASP B 1 286 ? 14.624 51.530 20.208 1.00 8.28 310 ASP B C 1
ATOM 11640 O O . ASP B 1 286 ? 14.962 52.099 19.166 1.00 8.33 310 ASP B O 1
ATOM 11649 N N . ASN B 1 287 ? 14.437 50.202 20.278 1.00 8.34 311 ASN B N 1
ATOM 11650 C CA . ASN B 1 287 ? 14.723 49.325 19.149 1.00 8.74 311 ASN B CA 1
ATOM 11651 C C . ASN B 1 287 ? 13.713 49.464 18.020 1.00 8.98 311 ASN B C 1
ATOM 11652 O O . ASN B 1 287 ? 13.900 48.869 16.960 1.00 9.99 311 ASN B O 1
ATOM 11663 N N . ARG B 1 288 ? 12.642 50.234 18.198 1.00 7.68 312 ARG B N 1
ATOM 11664 C CA . ARG B 1 288 ? 11.768 50.528 17.075 1.00 7.75 312 ARG B CA 1
ATOM 11665 C C . ARG B 1 288 ? 12.384 51.555 16.121 1.00 7.82 312 ARG B C 1
ATOM 11666 O O . ARG B 1 288 ? 11.867 51.737 15.022 1.00 8.07 312 ARG B O 1
ATOM 11687 N N . ARG B 1 289 ? 13.479 52.237 16.489 1.00 7.84 313 ARG B N 1
ATOM 11688 C CA . ARG B 1 289 ? 14.007 53.297 15.625 1.00 7.68 313 ARG B CA 1
ATOM 11689 C C . ARG B 1 289 ? 14.315 52.790 14.223 1.00 8.27 313 ARG B C 1
ATOM 11690 O O . ARG B 1 289 ? 13.951 53.430 13.226 1.00 8.39 313 ARG B O 1
ATOM 11711 N N . GLU B 1 290 ? 14.955 51.631 14.107 1.00 8.84 314 GLU B N 1
ATOM 11712 C CA . GLU B 1 290 ? 15.322 51.166 12.764 1.00 9.51 314 GLU B CA 1
ATOM 11713 C C . GLU B 1 290 ? 14.090 50.797 11.939 1.00 9.39 314 GLU B C 1
ATOM 11714 O O . GLU B 1 290 ? 14.157 50.770 10.702 1.00 10.48 314 GLU B O 1
ATOM 11726 N N . LYS B 1 291 ? 12.967 50.529 12.586 1.00 8.17 315 LYS B N 1
ATOM 11727 C CA . LYS B 1 291 ? 11.716 50.215 11.916 1.00 8.86 315 LYS B CA 1
ATOM 11728 C C . LYS B 1 291 ? 10.965 51.476 11.512 1.00 7.63 315 LYS B C 1
ATOM 11729 O O . LYS B 1 291 ? 10.167 51.435 10.577 1.00 9.50 315 LYS B O 1
ATOM 11748 N N . PHE B 1 292 ? 11.177 52.589 12.205 1.00 7.40 316 PHE B N 1
ATOM 11749 C CA . PHE B 1 292 ? 10.426 53.810 11.966 1.00 7.09 316 PHE B CA 1
ATOM 11750 C C . PHE B 1 292 ? 11.139 54.736 10.987 1.00 6.75 316 PHE B C 1
ATOM 11751 O O . PHE B 1 292 ? 10.490 55.443 10.209 1.00 7.25 316 PHE B O 1
ATOM 11768 N N . PHE B 1 293 ? 12.465 54.808 11.103 1.00 7.36 317 PHE B N 1
ATOM 11769 C CA . PHE B 1 293 ? 13.257 55.855 10.493 1.00 7.32 317 PHE B CA 1
ATOM 11770 C C . PHE B 1 293 ? 14.335 55.280 9.589 1.00 7.82 317 PHE B C 1
ATOM 11771 O O . PHE B 1 293 ? 14.901 54.242 9.886 1.00 8.76 317 PHE B O 1
ATOM 11788 N N . THR B 1 294 ? 14.669 55.996 8.509 1.00 8.02 318 THR B N 1
ATOM 11789 C CA . THR B 1 294 ? 15.905 55.694 7.806 1.00 8.24 318 THR B CA 1
ATOM 11790 C C . THR B 1 294 ? 17.079 56.190 8.650 1.00 8.90 318 THR B C 1
ATOM 11791 O O . THR B 1 294 ? 16.966 57.111 9.478 1.00 9.86 318 THR B O 1
ATOM 11802 N N . LYS B 1 295 ? 18.240 55.608 8.388 1.00 9.81 319 LYS B N 1
ATOM 11803 C CA . LYS B 1 295 ? 19.485 56.085 9.015 1.00 10.27 319 LYS B CA 1
ATOM 11804 C C . LYS B 1 295 ? 19.724 57.507 8.512 1.00 9.33 319 LYS B C 1
ATOM 11805 O O . LYS B 1 295 ? 19.375 57.806 7.355 1.00 10.61 319 LYS B O 1
ATOM 11824 N N . SER B 1 296 ? 20.244 58.369 9.371 1.00 9.77 320 SER B N 1
ATOM 11825 C CA . SER B 1 296 ? 20.657 59.693 8.967 1.00 10.00 320 SER B CA 1
ATOM 11826 C C . SER B 1 296 ? 22.041 59.522 8.269 1.00 9.86 320 SER B C 1
ATOM 11827 O O . SER B 1 296 ? 22.708 58.480 8.421 1.00 11.80 320 SER B O 1
ATOM 11835 N N . GLU B 1 297 ? 22.470 60.553 7.559 1.00 9.01 321 GLU B N 1
ATOM 11836 C CA . GLU B 1 297 ? 23.784 60.611 6.947 1.00 9.72 321 GLU B CA 1
ATOM 11837 C C . GLU B 1 297 ? 24.733 61.494 7.732 1.00 9.37 321 GLU B C 1
ATOM 11838 O O . GLU B 1 297 ? 25.811 61.843 7.229 1.00 11.61 321 GLU B O 1
ATOM 11850 N N . TRP B 1 298 ? 24.363 61.893 8.933 1.00 9.34 322 TRP B N 1
ATOM 11851 C CA . TRP B 1 298 ? 25.215 62.715 9.772 1.00 9.56 322 TRP B CA 1
ATOM 11852 C C . TRP B 1 298 ? 26.246 61.822 10.457 1.00 10.06 322 TRP B C 1
ATOM 11853 O O . TRP B 1 298 ? 25.893 60.847 11.121 1.00 11.03 322 TRP B O 1
ATOM 11874 N N . ALA B 1 299 ? 27.504 62.207 10.358 1.00 10.72 323 ALA B N 1
ATOM 11875 C CA . ALA B 1 299 ? 28.596 61.377 10.844 1.00 11.31 323 ALA B CA 1
ATOM 11876 C C . ALA B 1 299 ? 28.402 61.016 12.302 1.00 10.81 323 ALA B C 1
ATOM 11877 O O . ALA B 1 299 ? 28.190 61.880 13.155 1.00 11.66 323 ALA B O 1
ATOM 11884 N N . GLY B 1 300 ? 28.503 59.718 12.581 1.00 11.27 324 GLY B N 1
ATOM 11885 C CA . GLY B 1 300 ? 28.395 59.212 13.923 1.00 11.58 324 GLY B CA 1
ATOM 11886 C C . GLY B 1 300 ? 27.038 59.182 14.560 1.00 11.72 324 GLY B C 1
ATOM 11887 O O . GLY B 1 300 ? 26.949 58.835 15.733 1.00 12.65 324 GLY B O 1
ATOM 11891 N N . GLN B 1 301 ? 25.958 59.507 13.852 1.00 10.50 325 GLN B N 1
ATOM 11892 C CA . GLN B 1 301 ? 24.612 59.549 14.437 1.00 11.14 325 GLN B CA 1
ATOM 11893 C C . GLN B 1 301 ? 23.654 58.755 13.551 1.00 10.90 325 GLN B C 1
ATOM 11894 O O . GLN B 1 301 ? 23.335 59.164 12.435 1.00 11.94 325 GLN B O 1
ATOM 11908 N N . ASP B 1 302 ? 23.147 57.645 14.068 1.00 10.31 326 ASP B N 1
ATOM 11909 C CA . ASP B 1 302 ? 22.216 56.843 13.276 1.00 10.69 326 ASP B CA 1
ATOM 11910 C C . ASP B 1 302 ? 20.878 57.533 13.053 1.00 9.37 326 ASP B C 1
ATOM 11911 O O . ASP B 1 302 ? 20.309 57.407 11.953 1.00 9.46 326 ASP B O 1
ATOM 11920 N N . TYR B 1 303 ? 20.349 58.218 14.064 1.00 8.84 327 TYR B N 1
ATOM 11921 C CA . TYR B 1 303 ? 19.026 58.821 13.944 1.00 8.71 327 TYR B CA 1
ATOM 11922 C C . TYR B 1 303 ? 19.061 60.267 14.403 1.00 8.21 327 TYR B C 1
ATOM 11923 O O . TYR B 1 303 ? 19.430 60.551 15.545 1.00 8.98 327 TYR B O 1
ATOM 11941 N N A VAL B 1 304 ? 18.678 61.183 13.511 0.08 8.25 328 VAL B N 1
ATOM 11942 N N B VAL B 1 304 ? 18.665 61.176 13.519 0.92 7.99 328 VAL B N 1
ATOM 11943 C CA A VAL B 1 304 ? 18.570 62.605 13.825 0.08 8.57 328 VAL B CA 1
ATOM 11944 C CA B VAL B 1 304 ? 18.573 62.601 13.783 0.92 8.51 328 VAL B CA 1
ATOM 11945 C C A VAL B 1 304 ? 17.424 63.170 12.995 0.08 8.11 328 VAL B C 1
ATOM 11946 C C B VAL B 1 304 ? 17.388 63.120 12.991 0.92 7.91 328 VAL B C 1
ATOM 11947 O O A VAL B 1 304 ? 17.451 63.105 11.762 0.08 8.27 328 VAL B O 1
ATOM 11948 O O B VAL B 1 304 ? 17.397 63.023 11.758 0.92 9.09 328 VAL B O 1
ATOM 11973 N N . GLY B 1 305 ? 16.400 63.717 13.657 1.00 7.80 329 GLY B N 1
ATOM 11974 C CA . GLY B 1 305 ? 15.296 64.303 12.930 1.00 7.70 329 GLY B CA 1
ATOM 11975 C C . GLY B 1 305 ? 15.540 65.767 12.627 1.00 8.04 329 GLY B C 1
ATOM 11976 O O . GLY B 1 305 ? 16.438 66.383 13.199 1.00 8.37 329 GLY B O 1
ATOM 11981 N N . MET B 1 306 ? 14.755 66.303 11.694 1.00 8.54 330 MET B N 1
ATOM 11982 C CA . MET B 1 306 ? 14.759 67.721 11.372 1.00 8.27 330 MET B CA 1
ATOM 11983 C C . MET B 1 306 ? 13.747 68.428 12.259 1.00 8.06 330 MET B C 1
ATOM 11984 O O . MET B 1 306 ? 12.647 67.926 12.501 1.00 8.37 330 MET B O 1
ATOM 11998 N N . ARG B 1 307 ? 14.101 69.622 12.736 1.00 8.63 331 ARG B N 1
ATOM 11999 C CA . ARG B 1 307 ? 13.169 70.374 13.564 1.00 8.57 331 ARG B CA 1
ATOM 12000 C C . ARG B 1 307 ? 12.004 70.922 12.740 1.00 8.50 331 ARG B C 1
ATOM 12001 O O . ARG B 1 307 ? 12.153 71.288 11.563 1.00 8.38 331 ARG B O 1
ATOM 12022 N N . ARG B 1 308 ? 10.846 70.955 13.371 1.00 8.90 332 ARG B N 1
ATOM 12023 C CA . ARG B 1 308 ? 9.624 71.479 12.820 1.00 8.61 332 ARG B CA 1
ATOM 12024 C C . ARG B 1 308 ? 9.514 72.954 13.158 1.00 9.48 332 ARG B C 1
ATOM 12025 O O . ARG B 1 308 ? 9.784 73.382 14.279 1.00 10.84 332 ARG B O 1
ATOM 12046 N N . GLY B 1 309 ? 9.043 73.741 12.205 1.00 9.84 333 GLY B N 1
ATOM 12047 C CA . GLY B 1 309 ? 8.861 75.163 12.432 1.00 11.21 333 GLY B CA 1
ATOM 12048 C C . GLY B 1 309 ? 10.161 75.925 12.492 1.00 11.38 333 GLY B C 1
ATOM 12049 O O . GLY B 1 309 ? 10.473 76.567 13.514 1.00 12.96 333 GLY B O 1
ATOM 12053 N N . ILE B 1 310 ? 10.927 75.845 11.408 1.00 10.75 334 ILE B N 1
ATOM 12054 C CA . ILE B 1 310 ? 12.251 76.438 11.285 1.00 10.47 334 ILE B CA 1
ATOM 12055 C C . ILE B 1 310 ? 12.338 77.151 9.946 1.00 10.50 334 ILE B C 1
ATOM 12056 O O . ILE B 1 310 ? 11.429 77.045 9.137 1.00 12.08 334 ILE B O 1
ATOM 12072 N N . VAL B 1 311 ? 13.468 77.831 9.713 1.00 11.02 335 VAL B N 1
ATOM 12073 C CA . VAL B 1 311 ? 13.888 78.135 8.348 1.00 11.06 335 VAL B CA 1
ATOM 12074 C C . VAL B 1 311 ? 14.393 76.814 7.749 1.00 10.26 335 VAL B C 1
ATOM 12075 O O . VAL B 1 311 ? 15.438 76.278 8.144 1.00 10.72 335 VAL B O 1
ATOM 12088 N N . ILE B 1 312 ? 13.638 76.259 6.808 1.00 9.85 336 ILE B N 1
ATOM 12089 C CA . ILE B 1 312 ? 13.957 74.935 6.287 1.00 9.77 336 ILE B CA 1
ATOM 12090 C C . ILE B 1 312 ? 15.246 75.019 5.476 1.00 9.82 336 ILE B C 1
ATOM 12091 O O . ILE B 1 312 ? 15.352 75.877 4.567 1.00 10.12 336 ILE B O 1
ATOM 12107 N N . PRO B 1 313 ? 16.228 74.155 5.754 1.00 10.11 337 PRO B N 1
ATOM 12108 C CA . PRO B 1 313 ? 17.500 74.224 5.030 1.00 10.06 337 PRO B CA 1
ATOM 12109 C C . PRO B 1 313 ? 17.393 73.680 3.613 1.00 9.87 337 PRO B C 1
ATOM 12110 O O . PRO B 1 313 ? 16.468 72.949 3.256 1.00 9.91 337 PRO B O 1
ATOM 12121 N N . GLU B 1 314 ? 18.422 73.987 2.848 1.00 10.11 338 GLU B N 1
ATOM 12122 C CA . GLU B 1 314 ? 18.585 73.421 1.521 1.00 10.90 338 GLU B CA 1
ATOM 12123 C C . GLU B 1 314 ? 18.717 71.901 1.603 1.00 9.82 338 GLU B C 1
ATOM 12124 O O . GLU B 1 314 ? 19.568 71.362 2.327 1.00 10.12 338 GLU B O 1
ATOM 12136 N N . LEU B 1 315 ? 17.886 71.192 0.839 1.00 9.42 339 LEU B N 1
ATOM 12137 C CA . LEU B 1 315 ? 17.900 69.744 0.885 1.00 8.95 339 LEU B CA 1
ATOM 12138 C C . LEU B 1 315 ? 19.240 69.152 0.455 1.00 8.91 339 LEU B C 1
ATOM 12139 O O . LEU B 1 315 ? 19.754 68.250 1.113 1.00 9.09 339 LEU B O 1
ATOM 12155 N N . LYS B 1 316 ? 19.830 69.645 -0.644 1.00 10.10 340 LYS B N 1
ATOM 12156 C CA . LYS B 1 316 ? 20.971 68.921 -1.211 1.00 11.48 340 LYS B CA 1
ATOM 12157 C C . LYS B 1 316 ? 22.251 69.076 -0.420 1.00 10.49 340 LYS B C 1
ATOM 12158 O O . LYS B 1 316 ? 23.175 68.285 -0.625 1.00 11.69 340 LYS B O 1
ATOM 12177 N N . THR B 1 317 ? 22.342 70.078 0.448 1.00 10.32 341 THR B N 1
ATOM 12178 C CA . THR B 1 317 ? 23.521 70.219 1.305 1.00 10.85 341 THR B CA 1
ATOM 12179 C C . THR B 1 317 ? 23.307 69.522 2.640 1.00 10.63 341 THR B C 1
ATOM 12180 O O . THR B 1 317 ? 24.024 68.565 2.953 1.00 13.69 341 THR B O 1
ATOM 12191 N N . THR B 1 318 ? 22.320 69.946 3.439 1.00 9.74 342 THR B N 1
ATOM 12192 C CA . THR B 1 318 ? 22.127 69.334 4.744 1.00 8.97 342 THR B CA 1
ATOM 12193 C C . THR B 1 318 ? 20.774 68.674 4.935 1.00 8.21 342 THR B C 1
ATOM 12194 O O . THR B 1 318 ? 20.712 67.740 5.738 1.00 8.68 342 THR B O 1
ATOM 12205 N N . GLY B 1 319 ? 19.687 69.139 4.300 1.00 8.16 343 GLY B N 1
ATOM 12206 C CA . GLY B 1 319 ? 18.402 68.569 4.640 1.00 7.83 343 GLY B CA 1
ATOM 12207 C C . GLY B 1 319 ? 18.305 67.075 4.390 1.00 7.70 343 GLY B C 1
ATOM 12208 O O . GLY B 1 319 ? 17.672 66.332 5.165 1.00 8.47 343 GLY B O 1
ATOM 12212 N N . HIS B 1 320 ? 18.966 66.599 3.328 1.00 7.90 344 HIS B N 1
ATOM 12213 C CA . HIS B 1 320 ? 18.914 65.192 2.973 1.00 7.85 344 HIS B CA 1
ATOM 12214 C C . HIS B 1 320 ? 19.646 64.314 3.950 1.00 7.79 344 HIS B C 1
ATOM 12215 O O . HIS B 1 320 ? 19.520 63.091 3.846 1.00 8.69 344 HIS B O 1
ATOM 12228 N N . LYS B 1 321 ? 20.445 64.898 4.859 1.00 7.87 345 LYS B N 1
ATOM 12229 C CA . LYS B 1 321 ? 21.214 64.094 5.782 1.00 8.34 345 LYS B CA 1
ATOM 12230 C C . LYS B 1 321 ? 20.389 63.672 6.995 1.00 8.12 345 LYS B C 1
ATOM 12231 O O . LYS B 1 321 ? 20.788 62.736 7.706 1.00 9.00 345 LYS B O 1
ATOM 12250 N N . TYR B 1 322 ? 19.276 64.334 7.278 1.00 7.90 346 TYR B N 1
ATOM 12251 C CA . TYR B 1 322 ? 18.435 63.952 8.419 1.00 7.74 346 TYR B CA 1
ATOM 12252 C C . TYR B 1 322 ? 17.731 62.630 8.135 1.00 7.63 346 TYR B C 1
ATOM 12253 O O . TYR B 1 322 ? 17.507 62.274 6.970 1.00 7.91 346 TYR B O 1
ATOM 12271 N N . SER B 1 323 ? 17.407 61.894 9.195 1.00 7.50 347 SER B N 1
ATOM 12272 C CA . SER B 1 323 ? 16.632 60.675 9.036 1.00 7.23 347 SER B CA 1
ATOM 12273 C C . SER B 1 323 ? 15.305 60.936 8.347 1.00 7.43 347 SER B C 1
ATOM 12274 O O . SER B 1 323 ? 14.635 61.939 8.602 1.00 8.08 347 SER B O 1
ATOM 12282 N N . GLY B 1 324 ? 14.921 60.000 7.489 1.00 7.48 348 GLY B N 1
ATOM 12283 C CA . GLY B 1 324 ? 13.643 60.031 6.829 1.00 7.64 348 GLY B CA 1
ATOM 12284 C C . GLY B 1 324 ? 12.647 59.038 7.443 1.00 7.57 348 GLY B C 1
ATOM 12285 O O . GLY B 1 324 ? 12.919 58.339 8.419 1.00 7.71 348 GLY B O 1
ATOM 12289 N N . VAL B 1 325 ? 11.446 59.023 6.854 1.00 7.48 349 VAL B N 1
ATOM 12290 C CA . VAL B 1 325 ? 10.395 58.083 7.209 1.00 7.71 349 VAL B CA 1
ATOM 12291 C C . VAL B 1 325 ? 10.742 56.754 6.561 1.00 7.59 349 VAL B C 1
ATOM 12292 O O . VAL B 1 325 ? 10.929 56.695 5.338 1.00 8.45 349 VAL B O 1
ATOM 12305 N N . ASN B 1 326 ? 10.830 55.677 7.364 1.00 8.01 350 ASN B N 1
ATOM 12306 C CA . ASN B 1 326 ? 11.111 54.332 6.827 1.00 8.64 350 ASN B CA 1
ATOM 12307 C C . ASN B 1 326 ? 9.790 53.724 6.346 1.00 8.77 350 ASN B C 1
ATOM 12308 O O . ASN B 1 326 ? 9.010 53.211 7.130 1.00 10.91 350 ASN B O 1
ATOM 12319 N N . ILE B 1 327 ? 9.505 53.869 5.060 1.00 9.03 351 ILE B N 1
ATOM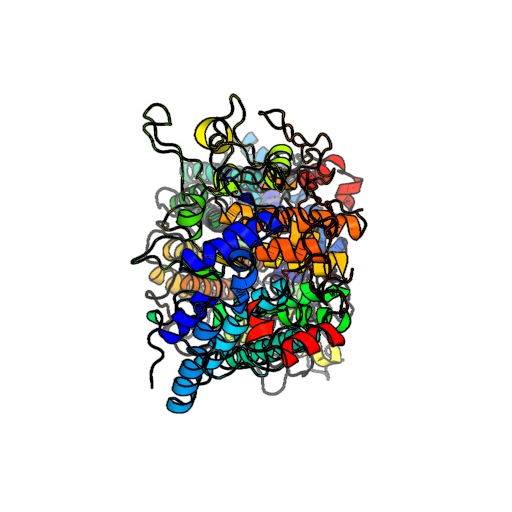 12320 C CA . ILE B 1 327 ? 8.263 53.430 4.456 1.00 9.09 351 ILE B CA 1
ATOM 12321 C C . ILE B 1 327 ? 8.616 53.049 3.027 1.00 9.66 351 ILE B C 1
ATOM 12322 O O . ILE B 1 327 ? 9.603 53.521 2.463 1.00 10.77 351 ILE B O 1
ATOM 12338 N N . ALA B 1 328 ? 7.786 52.218 2.436 1.00 10.07 352 ALA B N 1
ATOM 12339 C CA . ALA B 1 328 ? 7.997 51.614 1.133 1.00 10.88 352 ALA B CA 1
ATOM 12340 C C . ALA B 1 328 ? 6.762 51.737 0.277 1.00 10.21 352 ALA B C 1
ATOM 12341 O O . ALA B 1 328 ? 5.668 52.040 0.771 1.00 9.78 352 ALA B O 1
ATOM 12348 N N . PRO B 1 329 ? 6.907 51.473 -1.031 1.00 10.79 353 PRO B N 1
ATOM 12349 C CA . PRO B 1 329 ? 5.751 51.594 -1.922 1.00 11.60 353 PRO B CA 1
ATOM 12350 C C . PRO B 1 329 ? 4.556 50.759 -1.544 1.00 10.15 353 PRO B C 1
ATOM 12351 O O . PRO B 1 329 ? 3.432 51.098 -1.938 1.00 11.16 353 PRO B O 1
ATOM 12362 N N . THR B 1 330 ? 4.746 49.637 -0.849 1.00 10.25 354 THR B N 1
ATOM 12363 C CA . THR B 1 330 ? 3.632 48.759 -0.535 1.00 11.85 354 THR B CA 1
ATOM 12364 C C . THR B 1 330 ? 3.309 48.744 0.956 1.00 11.07 354 THR B C 1
ATOM 12365 O O . THR B 1 330 ? 2.554 47.881 1.406 1.00 12.16 354 THR B O 1
ATOM 12376 N N . SER B 1 331 ? 3.848 49.671 1.723 1.00 10.05 355 SER B N 1
ATOM 12377 C CA . SER B 1 331 ? 3.562 49.714 3.144 1.00 10.45 355 SER B CA 1
ATOM 12378 C C . SER B 1 331 ? 2.075 50.003 3.387 1.00 10.30 355 SER B C 1
ATOM 12379 O O . SER B 1 331 ? 1.429 50.672 2.597 1.00 10.84 355 SER B O 1
ATOM 12387 N N . PRO B 1 332 ? 1.507 49.531 4.502 1.00 12.46 356 PRO B N 1
ATOM 12388 C CA . PRO B 1 332 ? 0.104 49.832 4.823 1.00 13.19 356 PRO B CA 1
ATOM 12389 C C . PRO B 1 332 ? -0.156 51.309 5.057 1.00 12.58 356 PRO B C 1
ATOM 12390 O O . PRO B 1 332 ? 0.756 52.084 5.365 1.00 14.55 356 PRO B O 1
ATOM 12401 N N . LEU B 1 333 ? -1.407 51.721 4.906 1.00 10.56 357 LEU B N 1
ATOM 12402 C CA . LEU B 1 333 ? -1.892 52.973 5.498 1.00 9.70 357 LEU B CA 1
ATOM 12403 C C . LEU B 1 333 ? -2.692 52.562 6.723 1.00 9.45 357 LEU B C 1
ATOM 12404 O O . LEU B 1 333 ? -3.654 51.789 6.634 1.00 11.00 357 LEU B O 1
ATOM 12420 N N . TYR B 1 334 ? -2.307 53.067 7.859 1.00 9.45 358 TYR B N 1
ATOM 12421 C CA . TYR B 1 334 ? -2.951 52.704 9.119 1.00 8.83 358 TYR B CA 1
ATOM 12422 C C . TYR B 1 334 ? -4.164 53.564 9.422 1.00 8.43 358 TYR B C 1
ATOM 12423 O O . TYR B 1 334 ? -4.125 54.780 9.292 1.00 10.15 358 TYR B O 1
ATOM 12441 N N . TRP B 1 335 ? -5.216 52.940 9.917 1.00 7.46 359 TRP B N 1
ATOM 12442 C CA . TRP B 1 335 ? -6.328 53.645 10.544 1.00 7.18 359 TRP B CA 1
ATOM 12443 C C . TRP B 1 335 ? -6.212 53.604 12.067 1.00 7.15 359 TRP B C 1
ATOM 12444 O O . TRP B 1 335 ? -6.444 54.618 12.738 1.00 7.76 359 TRP B O 1
ATOM 12465 N N . MET B 1 336 ? -5.947 52.413 12.604 1.00 7.20 360 MET B N 1
ATOM 12466 C CA . MET B 1 336 ? -5.883 52.241 14.071 1.00 8.11 360 MET B CA 1
ATOM 12467 C C . MET B 1 336 ? -5.175 50.921 14.365 1.00 8.04 360 MET B C 1
ATOM 12468 O O . MET B 1 336 ? -5.358 49.989 13.600 1.00 9.44 360 MET B O 1
ATOM 12475 N N . ASN B 1 337 ? -4.349 50.875 15.394 1.00 7.67 361 ASN B N 1
ATOM 12476 C CA . ASN B 1 337 ? -3.643 49.668 15.825 1.00 7.63 361 ASN B CA 1
ATOM 12477 C C . ASN B 1 337 ? -4.055 49.252 17.236 1.00 7.18 361 ASN B C 1
ATOM 12478 O O . ASN B 1 337 ? -4.695 49.987 17.996 1.00 7.22 361 ASN B O 1
ATOM 12489 N N . ALA B 1 338 ? -3.673 48.022 17.562 1.00 7.19 362 ALA B N 1
ATOM 12490 C CA . ALA B 1 338 ? -4.023 47.440 18.837 1.00 7.24 362 ALA B CA 1
ATOM 12491 C C . ALA B 1 338 ? -3.338 48.175 19.991 1.00 6.99 362 ALA B C 1
ATOM 12492 O O . ALA B 1 338 ? -3.896 48.288 21.100 1.00 7.33 362 ALA B O 1
ATOM 12499 N N . ALA B 1 339 ? -2.116 48.664 19.789 1.00 6.69 363 ALA B N 1
ATOM 12500 C CA . ALA B 1 339 ? -1.430 49.416 20.832 1.00 6.59 363 ALA B CA 1
ATOM 12501 C C . ALA B 1 339 ? -2.257 50.613 21.266 1.00 6.74 363 ALA B C 1
ATOM 12502 O O . ALA B 1 339 ? -2.399 50.876 22.464 1.00 6.68 363 ALA B O 1
ATOM 12509 N N . GLU B 1 340 ? -2.827 51.365 20.308 1.00 6.41 364 GLU B N 1
ATOM 12510 C CA . GLU B 1 340 ? -3.626 52.533 20.678 1.00 6.47 364 GLU B CA 1
ATOM 12511 C C . GLU B 1 340 ? -4.764 52.153 21.589 1.00 6.27 364 GLU B C 1
ATOM 12512 O O . GLU B 1 340 ? -5.050 52.853 22.569 1.00 6.51 364 GLU B O 1
ATOM 12524 N N . VAL B 1 341 ? -5.453 51.055 21.298 1.00 6.66 365 VAL B N 1
ATOM 12525 C CA . VAL B 1 341 ? -6.567 50.614 22.137 1.00 6.44 365 VAL B CA 1
ATOM 12526 C C . VAL B 1 341 ? -6.098 50.346 23.560 1.00 6.83 365 VAL B C 1
ATOM 12527 O O . VAL B 1 341 ? -6.755 50.744 24.543 1.00 7.07 365 VAL B O 1
ATOM 12540 N N . ALA B 1 342 ? -4.945 49.688 23.713 1.00 6.54 366 ALA B N 1
ATOM 12541 C CA . ALA B 1 342 ? -4.387 49.475 25.043 1.00 6.91 366 ALA B CA 1
ATOM 12542 C C . ALA B 1 342 ? -4.107 50.789 25.760 1.00 6.62 366 ALA B C 1
ATOM 12543 O O . ALA B 1 342 ? -4.427 50.940 26.940 1.00 6.61 366 ALA B O 1
ATOM 12550 N N . PHE B 1 343 ? -3.508 51.763 25.068 1.00 6.30 367 PHE B N 1
ATOM 12551 C CA . PHE B 1 343 ? -3.192 53.038 25.704 1.00 6.29 367 PHE B CA 1
ATOM 12552 C C . PHE B 1 343 ? -4.447 53.882 25.980 1.00 6.23 367 PHE B C 1
ATOM 12553 O O . PHE B 1 343 ? -4.459 54.657 26.949 1.00 6.88 367 PHE B O 1
ATOM 12570 N N . LEU B 1 344 ? -5.521 53.714 25.194 1.00 6.40 368 LEU B N 1
ATOM 12571 C CA . LEU B 1 344 ? -6.797 54.343 25.506 1.00 6.41 368 LEU B CA 1
ATOM 12572 C C . LEU B 1 344 ? -7.363 53.792 26.807 1.00 6.69 368 LEU B C 1
ATOM 12573 O O . LEU B 1 344 ? -7.858 54.546 27.646 1.00 7.22 368 LEU B O 1
ATOM 12589 N N . ARG B 1 345 ? -7.264 52.485 26.995 1.00 7.04 369 ARG B N 1
ATOM 12590 C CA . ARG B 1 345 ? -7.732 51.846 28.232 1.00 7.03 369 ARG B CA 1
ATOM 12591 C C . ARG B 1 345 ? -6.854 52.264 29.409 1.00 7.23 369 ARG B C 1
ATOM 12592 O O . ARG B 1 345 ? -7.350 52.525 30.502 1.00 7.81 369 ARG B O 1
ATOM 12613 N N . ALA B 1 346 ? -5.539 52.370 29.193 1.00 6.72 370 ALA B N 1
ATOM 12614 C CA . ALA B 1 346 ? -4.651 52.830 30.261 1.00 6.66 370 ALA B CA 1
ATOM 12615 C C . ALA B 1 346 ? -5.016 54.232 30.718 1.00 6.68 370 ALA B C 1
ATOM 12616 O O . ALA B 1 346 ? -5.118 54.499 31.911 1.00 7.43 370 ALA B O 1
ATOM 12623 N N . GLU B 1 347 ? -5.233 55.152 29.767 1.00 6.66 371 GLU B N 1
ATOM 12624 C CA . GLU B 1 347 ? -5.577 56.521 30.134 1.00 7.11 371 GLU B CA 1
ATOM 12625 C C . GLU B 1 347 ? -6.955 56.585 30.778 1.00 7.09 371 GLU B C 1
ATOM 12626 O O . GLU B 1 347 ? -7.154 57.287 31.774 1.00 7.52 371 GLU B O 1
ATOM 12638 N N . GLY B 1 348 ? -7.919 55.853 30.226 1.00 7.66 372 GLY B N 1
ATOM 12639 C CA . GLY B 1 348 ? -9.248 55.829 30.814 1.00 7.45 372 GLY B CA 1
ATOM 12640 C C . GLY B 1 348 ? -9.210 55.446 32.276 1.00 8.07 372 GLY B C 1
ATOM 12641 O O . GLY B 1 348 ? -9.859 56.060 33.134 1.00 9.48 372 GLY B O 1
ATOM 12645 N N . GLN B 1 349 ? -8.450 54.381 32.584 1.00 8.10 373 GLN B N 1
ATOM 12646 C CA . GLN B 1 349 ? -8.310 53.906 33.954 1.00 8.75 373 GLN B CA 1
ATOM 12647 C C . GLN B 1 349 ? -7.538 54.891 34.8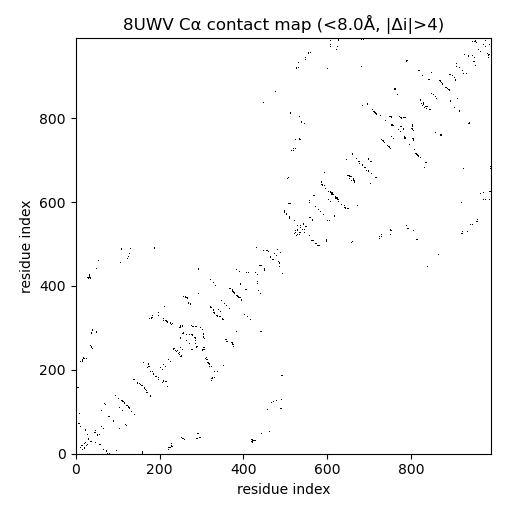25 1.00 8.74 373 GLN B C 1
ATOM 12648 O O . GLN B 1 349 ? -7.988 55.279 35.909 1.00 10.86 373 GLN B O 1
ATOM 12662 N N . ALA B 1 350 ? -6.342 55.282 34.385 1.00 7.75 374 ALA B N 1
ATOM 12663 C CA . ALA B 1 350 ? -5.435 56.049 35.237 1.00 8.12 374 ALA B CA 1
ATOM 12664 C C . ALA B 1 350 ? -5.904 57.468 35.470 1.00 8.18 374 ALA B C 1
ATOM 12665 O O . ALA B 1 350 ? -5.731 58.013 36.564 1.00 9.42 374 ALA B O 1
ATOM 12672 N N . VAL B 1 351 ? -6.391 58.121 34.422 1.00 7.82 375 VAL B N 1
ATOM 12673 C CA . VAL B 1 351 ? -6.624 59.546 34.444 1.00 8.16 375 VAL B CA 1
ATOM 12674 C C . VAL B 1 351 ? -8.087 59.866 34.731 1.00 8.57 375 VAL B C 1
ATOM 12675 O O . VAL B 1 351 ? -8.380 60.821 35.441 1.00 10.59 375 VAL B O 1
ATOM 12688 N N . PHE B 1 352 ? -9.019 59.042 34.237 1.00 8.72 376 PHE B N 1
ATOM 12689 C CA . PHE B 1 352 ? -10.451 59.348 34.307 1.00 10.19 376 PHE B CA 1
ATOM 12690 C C . PHE B 1 352 ? -11.242 58.391 35.188 1.00 10.98 376 PHE B C 1
ATOM 12691 O O . PHE B 1 352 ? -12.450 58.559 35.320 1.00 12.65 376 PHE B O 1
ATOM 12708 N N . ASN B 1 353 ? -10.589 57.372 35.744 1.00 10.79 377 ASN B N 1
ATOM 12709 C CA . ASN B 1 353 ? -11.196 56.371 36.623 1.00 13.11 377 ASN B CA 1
ATOM 12710 C C . ASN B 1 353 ? -12.324 55.608 35.949 1.00 11.89 377 ASN B C 1
ATOM 12711 O O . ASN B 1 353 ? -13.278 55.177 36.600 1.00 13.78 377 ASN B O 1
ATOM 12722 N N . PHE B 1 354 ? -12.202 55.394 34.654 1.00 10.41 378 PHE B N 1
ATOM 12723 C CA . PHE B 1 354 ? -13.116 54.510 33.962 1.00 10.97 378 PHE B CA 1
ATOM 12724 C C . PHE B 1 354 ? -12.755 53.064 34.274 1.00 11.56 378 PHE B C 1
ATOM 12725 O O . PHE B 1 354 ? -11.584 52.762 34.513 1.00 12.99 378 PHE B O 1
ATOM 12742 N N . SER B 1 355 ? -13.724 52.166 34.193 1.00 11.94 379 SER B N 1
ATOM 12743 C CA . SER B 1 355 ? -13.492 50.733 34.429 1.00 13.45 379 SER B CA 1
ATOM 12744 C C . SER B 1 355 ? -13.232 50.057 33.085 1.00 12.01 379 SER B C 1
ATOM 12745 O O . SER B 1 355 ? -14.158 49.804 32.323 1.00 12.52 379 SER B O 1
ATOM 12753 N N . MET B 1 356 ? -11.964 49.782 32.806 1.00 11.69 380 MET B N 1
ATOM 12754 C CA . MET B 1 356 ? -11.510 49.408 31.474 1.00 12.24 380 MET B CA 1
ATOM 12755 C C . MET B 1 356 ? -11.116 47.937 31.321 1.00 11.73 380 MET B C 1
ATOM 12756 O O . MET B 1 356 ? -10.761 47.532 30.215 1.00 12.30 380 MET B O 1
ATOM 12770 N N . GLY B 1 357 ? -11.159 47.152 32.394 1.00 12.27 381 GLY B N 1
ATOM 12771 C CA . GLY B 1 357 ? -10.870 45.741 32.355 1.00 13.52 381 GLY B CA 1
ATOM 12772 C C . GLY B 1 357 ? -9.538 45.319 32.929 1.00 12.80 381 GLY B C 1
ATOM 12773 O O . GLY B 1 357 ? -9.160 44.166 32.740 1.00 16.19 381 GLY B O 1
ATOM 12777 N N . GLY B 1 358 ? -8.801 46.203 33.596 1.00 10.02 382 GLY B N 1
ATOM 12778 C CA . GLY B 1 358 ? -7.483 45.889 34.129 1.00 9.01 382 GLY B CA 1
ATOM 12779 C C . GLY B 1 358 ? -6.847 47.160 34.667 1.00 8.29 382 GLY B C 1
ATOM 12780 O O . GLY B 1 358 ? -7.407 48.252 34.521 1.00 9.81 382 GLY B O 1
ATOM 12784 N N . THR B 1 359 ? -5.665 47.029 35.254 1.00 8.45 383 THR B N 1
ATOM 12785 C CA . THR B 1 359 ? -4.984 48.208 35.777 1.00 8.17 383 THR B CA 1
ATOM 12786 C C . THR B 1 359 ? -4.423 49.033 34.615 1.00 7.16 383 THR B C 1
ATOM 12787 O O . THR B 1 359 ? -4.079 48.513 33.544 1.00 7.31 383 THR B O 1
ATOM 12798 N N . ALA B 1 360 ? -4.206 50.313 34.883 1.00 7.39 384 ALA B N 1
ATOM 12799 C CA . ALA B 1 360 ? -3.562 51.133 33.862 1.00 7.43 384 ALA B CA 1
ATOM 12800 C C . ALA B 1 360 ? -2.170 50.618 33.511 1.00 7.06 384 ALA B C 1
ATOM 12801 O O . ALA B 1 360 ? -1.809 50.616 32.334 1.00 7.71 384 ALA B O 1
ATOM 12808 N N . GLU B 1 361 ? -1.381 50.203 34.501 1.00 7.25 385 GLU B N 1
ATOM 12809 C CA . GLU B 1 361 ? -0.051 49.711 34.226 1.00 7.65 385 GLU B CA 1
ATOM 12810 C C . GLU B 1 361 ? -0.125 48.497 33.302 1.00 7.44 385 GLU B C 1
ATOM 12811 O O . GLU B 1 361 ? 0.702 48.346 32.406 1.00 8.11 385 GLU B O 1
ATOM 12823 N N . SER B 1 362 ? -1.099 47.623 33.523 1.00 7.24 386 SER B N 1
ATOM 12824 C CA . SER B 1 362 ? -1.206 46.445 32.687 1.00 7.46 386 SER B CA 1
ATOM 12825 C C . SER B 1 362 ? -1.436 46.813 31.233 1.00 7.07 386 SER B C 1
ATOM 12826 O O . SER B 1 362 ? -0.899 46.181 30.313 1.00 7.83 386 SER B O 1
ATOM 12834 N N . PHE B 1 363 ? -2.283 47.805 30.988 1.00 6.93 387 PHE B N 1
ATOM 12835 C CA . PHE B 1 363 ? -2.567 48.232 29.631 1.00 6.99 387 PHE B CA 1
ATOM 12836 C C . PHE B 1 363 ? -1.402 49.001 29.009 1.00 6.79 387 PHE B C 1
ATOM 12837 O O . PHE B 1 363 ? -1.147 48.866 27.822 1.00 7.02 387 PHE B O 1
ATOM 12854 N N . TYR B 1 364 ? -0.716 49.804 29.813 1.00 6.78 388 TYR B N 1
ATOM 12855 C CA . TYR B 1 364 ? 0.487 50.503 29.351 1.00 7.11 388 TYR B CA 1
ATOM 12856 C C . TYR B 1 364 ? 1.545 49.522 28.865 1.00 7.01 388 TYR B C 1
ATOM 12857 O O . TYR B 1 364 ? 2.047 49.622 27.741 1.00 7.25 388 TYR B O 1
ATOM 12875 N N . ASN B 1 365 ? 1.856 48.515 29.691 1.00 7.32 389 ASN B N 1
ATOM 12876 C CA . ASN B 1 365 ? 2.859 47.538 29.298 1.00 7.51 389 ASN B CA 1
ATOM 12877 C C . ASN B 1 365 ? 2.403 46.763 28.075 1.00 7.44 389 ASN B C 1
ATOM 12878 O O . ASN B 1 365 ? 3.201 46.466 27.177 1.00 7.95 389 ASN B O 1
ATOM 12889 N N . GLN B 1 366 ? 1.105 46.409 28.027 1.00 7.34 390 GLN B N 1
ATOM 12890 C CA . GLN B 1 366 ? 0.571 45.683 26.873 1.00 7.42 390 GLN B CA 1
ATOM 12891 C C . GLN B 1 366 ? 0.664 46.518 25.599 1.00 7.28 390 GLN B C 1
ATOM 12892 O O . GLN B 1 366 ? 0.970 45.983 24.527 1.00 7.47 390 GLN B O 1
ATOM 12906 N N . GLY B 1 367 ? 0.367 47.810 25.684 1.00 6.90 391 GLY B N 1
ATOM 12907 C CA . GLY B 1 367 ? 0.482 48.636 24.487 1.00 7.37 391 GLY B CA 1
ATOM 12908 C C . GLY B 1 367 ? 1.894 48.681 23.945 1.00 7.03 391 GLY B C 1
ATOM 12909 O O . GLY B 1 367 ? 2.102 48.602 22.724 1.00 7.14 391 GLY B O 1
ATOM 12913 N N . ILE B 1 368 ? 2.883 48.810 24.833 1.00 6.55 392 ILE B N 1
ATOM 12914 C CA . ILE B 1 368 ? 4.288 48.807 24.385 1.00 6.96 392 ILE B CA 1
ATOM 12915 C C . ILE B 1 368 ? 4.632 47.466 23.742 1.00 6.65 392 ILE B C 1
ATOM 12916 O O . ILE B 1 368 ? 5.256 47.409 22.674 1.00 7.17 392 ILE B O 1
ATOM 12932 N N . ARG B 1 369 ? 4.229 46.368 24.397 1.00 7.28 393 ARG B N 1
ATOM 12933 C CA . ARG B 1 369 ? 4.453 45.042 23.829 1.00 7.40 393 ARG B CA 1
ATOM 12934 C C . ARG B 1 369 ? 3.800 44.883 22.462 1.00 6.94 393 ARG B C 1
ATOM 12935 O O . ARG B 1 369 ? 4.417 44.349 21.525 1.00 7.80 393 ARG B O 1
ATOM 12956 N N . LEU B 1 370 ? 2.554 45.332 22.315 1.00 7.01 394 LEU B N 1
ATOM 12957 C CA . LEU B 1 370 ? 1.882 45.225 21.025 1.00 7.42 394 LEU B CA 1
ATOM 12958 C C . LEU B 1 370 ? 2.624 46.005 19.957 1.00 7.01 394 LEU B C 1
ATOM 12959 O O . LEU B 1 370 ? 2.699 45.561 18.807 1.00 7.17 394 LEU B O 1
ATOM 12975 N N . SER B 1 371 ? 3.141 47.176 20.309 1.00 7.08 395 SER B N 1
ATOM 12976 C CA . SER B 1 371 ? 3.856 47.991 19.338 1.00 6.68 395 SER B CA 1
ATOM 12977 C C . SER B 1 371 ? 5.186 47.352 18.917 1.00 7.46 395 SER B C 1
ATOM 12978 O O . SER B 1 371 ? 5.518 47.279 17.722 1.00 7.47 395 SER B O 1
ATOM 12986 N N . PHE B 1 372 ? 5.978 46.886 19.877 1.00 7.41 396 PHE B N 1
ATOM 12987 C CA . PHE B 1 372 ? 7.208 46.187 19.544 1.00 7.89 396 PHE B CA 1
ATOM 12988 C C . PHE B 1 372 ? 6.911 45.005 18.638 1.00 8.50 396 PHE B C 1
ATOM 12989 O O . PHE B 1 372 ? 7.625 44.745 17.659 1.00 9.62 396 PHE B O 1
ATOM 13006 N N . GLU B 1 373 ? 5.869 44.242 18.970 1.00 8.64 397 GLU B N 1
ATOM 13007 C CA . GLU B 1 373 ? 5.491 43.099 18.147 1.00 8.76 397 GLU B CA 1
ATOM 13008 C C . GLU B 1 373 ? 5.089 43.521 16.746 1.00 8.44 397 GLU B C 1
ATOM 13009 O O . GLU B 1 373 ? 5.497 42.894 15.764 1.00 9.23 397 GLU B O 1
ATOM 13021 N N . GLN B 1 374 ? 4.261 44.553 16.649 1.00 7.92 398 GLN B N 1
ATOM 13022 C CA . GLN B 1 374 ? 3.779 45.037 15.365 1.00 8.60 398 GLN B CA 1
ATOM 13023 C C . GLN B 1 374 ? 4.940 45.317 14.423 1.00 9.13 398 GLN B C 1
ATOM 13024 O O . GLN B 1 374 ? 4.889 44.997 13.232 1.00 10.09 398 GLN B O 1
ATOM 13038 N N . TRP B 1 375 ? 5.985 45.950 14.941 1.00 8.63 399 TRP B N 1
ATOM 13039 C CA . TRP B 1 375 ? 7.119 46.396 14.145 1.00 9.67 399 TRP B CA 1
ATOM 13040 C C . TRP B 1 375 ? 8.250 45.379 14.100 1.00 10.30 399 TRP B C 1
ATOM 13041 O O . TRP B 1 375 ? 9.262 45.644 13.463 1.00 12.55 399 TRP B O 1
ATOM 13062 N N . GLY B 1 376 ? 8.101 44.225 14.742 1.00 10.02 400 GLY B N 1
ATOM 13063 C CA . GLY B 1 376 ? 9.135 43.214 14.714 1.00 11.45 400 GLY B CA 1
ATOM 13064 C C . GLY B 1 376 ? 10.396 43.596 15.475 1.00 11.14 400 GLY B C 1
ATOM 13065 O O . GLY B 1 376 ? 11.484 43.122 15.153 1.00 12.42 400 GLY B O 1
ATOM 13069 N N . ALA B 1 377 ? 10.269 44.414 16.526 1.00 11.05 401 ALA B N 1
ATOM 13070 C CA . ALA B 1 377 ? 11.419 44.843 17.310 1.00 11.29 401 ALA B CA 1
ATOM 13071 C C . ALA B 1 377 ? 11.617 43.918 18.521 1.00 11.53 401 ALA B C 1
ATOM 13072 O O . ALA B 1 377 ? 10.651 43.524 19.183 1.00 12.07 401 ALA B O 1
ATOM 13079 N N . ASP B 1 378 ? 12.885 43.600 18.798 1.00 12.23 402 ASP B N 1
ATOM 13080 C CA . ASP B 1 378 ? 13.260 42.828 19.965 1.00 13.25 402 ASP B CA 1
ATOM 13081 C C . ASP B 1 378 ? 13.539 43.750 21.149 1.00 11.70 402 ASP B C 1
ATOM 13082 O O . ASP B 1 378 ? 13.696 44.967 21.004 1.00 12.37 402 ASP B O 1
ATOM 13091 N N . GLY B 1 379 ? 13.624 43.151 22.332 1.00 11.59 403 GLY B N 1
ATOM 13092 C CA . GLY B 1 379 ? 14.064 43.863 23.495 1.00 11.44 403 GLY B CA 1
ATOM 13093 C C . GLY B 1 379 ? 12.992 44.509 24.325 1.00 9.84 403 GLY B C 1
ATOM 13094 O O . GLY B 1 379 ? 13.319 45.305 25.217 1.00 10.21 403 GLY B O 1
ATOM 13098 N N . VAL B 1 380 ? 11.716 44.192 24.111 1.00 9.73 404 VAL B N 1
ATOM 13099 C CA . VAL B 1 380 ? 10.689 44.926 24.854 1.00 9.28 404 VAL B CA 1
ATOM 13100 C C . VAL B 1 380 ? 10.798 44.717 26.358 1.00 9.48 404 VAL B C 1
ATOM 13101 O O . VAL B 1 380 ? 10.455 45.606 27.138 1.00 9.51 404 VAL B O 1
ATOM 13114 N N . GLU B 1 381 ? 11.188 43.526 26.810 1.00 9.75 405 GLU B N 1
ATOM 13115 C CA . GLU B 1 381 ? 11.147 43.311 28.261 1.00 10.33 405 GLU B CA 1
ATOM 13116 C C . GLU B 1 381 ? 12.172 44.186 28.973 1.00 10.31 405 GLU B C 1
ATOM 13117 O O . GLU B 1 381 ? 11.890 44.728 30.048 1.00 11.23 405 GLU B O 1
ATOM 13129 N N . ASP B 1 382 ? 13.339 44.398 28.368 1.00 10.50 406 ASP B N 1
ATOM 13130 C CA . ASP B 1 382 ? 14.303 45.328 28.952 1.00 11.49 406 ASP B CA 1
ATOM 13131 C C . ASP B 1 382 ? 13.801 46.765 28.884 1.00 10.41 406 ASP B C 1
ATOM 13132 O O . ASP B 1 382 ? 14.019 47.563 29.799 1.00 11.01 406 ASP B O 1
ATOM 13141 N N . TYR B 1 383 ? 13.125 47.108 27.790 1.00 9.48 407 TYR B N 1
ATOM 13142 C CA . TYR B 1 383 ? 12.579 48.458 27.615 1.00 9.70 407 TYR B CA 1
ATOM 13143 C C . TYR B 1 383 ? 11.600 48.794 28.744 1.00 9.16 407 TYR B C 1
ATOM 13144 O O . TYR B 1 383 ? 11.662 49.869 29.343 1.00 9.16 407 TYR B O 1
ATOM 13162 N N . LEU B 1 384 ? 10.719 47.845 29.076 1.00 8.96 408 LEU B N 1
ATOM 13163 C CA . LEU B 1 384 ? 9.679 48.034 30.103 1.00 9.53 408 LEU B CA 1
ATOM 13164 C C . LEU B 1 384 ? 10.232 48.231 31.476 1.00 10.67 408 LEU B C 1
ATOM 13165 O O . LEU B 1 384 ? 9.545 48.812 32.326 1.00 12.76 408 LEU B O 1
ATOM 13181 N N . LYS B 1 385 ? 11.440 47.767 31.695 1.00 11.04 409 LYS B N 1
ATOM 13182 C CA . LYS B 1 385 ? 12.146 47.862 32.969 1.00 12.43 409 LYS B CA 1
ATOM 13183 C C . LYS B 1 385 ? 12.943 49.159 33.120 1.00 11.61 409 LYS B C 1
ATOM 13184 O O . LYS B 1 385 ? 13.512 49.387 34.199 1.00 12.06 409 LYS B O 1
ATOM 13203 N N . ASP B 1 386 ? 13.060 49.968 32.073 1.00 10.28 410 ASP B N 1
ATOM 13204 C CA . ASP B 1 386 ? 13.995 51.091 32.059 1.00 9.84 410 ASP B CA 1
ATOM 13205 C C . ASP B 1 386 ? 13.435 52.266 32.841 1.00 9.75 410 ASP B C 1
ATOM 13206 O O . ASP B 1 386 ? 12.527 52.956 32.367 1.00 10.20 410 ASP B O 1
ATOM 13215 N N . ASP B 1 387 ? 13.979 52.502 34.036 1.00 10.34 411 ASP B N 1
ATOM 13216 C CA . ASP B 1 387 ? 13.571 53.627 34.885 1.00 11.82 411 ASP B CA 1
ATOM 13217 C C . ASP B 1 387 ? 14.641 54.712 34.942 1.00 12.38 411 ASP B C 1
ATOM 13218 O O . ASP B 1 387 ? 14.603 55.568 35.822 1.00 14.53 411 ASP B O 1
ATOM 13227 N N . VAL B 1 388 ? 15.570 54.708 33.992 1.00 11.80 412 VAL B N 1
ATOM 13228 C CA . VAL B 1 388 ? 16.736 55.583 34.008 1.00 12.69 412 VAL B CA 1
ATOM 13229 C C . VAL B 1 388 ? 16.795 56.504 32.799 1.00 11.91 412 VAL B C 1
ATOM 13230 O O . VAL B 1 388 ? 17.014 57.707 32.938 1.00 13.05 412 VAL B O 1
ATOM 13243 N N . ASN B 1 389 ? 16.649 55.958 31.603 1.00 10.26 413 ASN B N 1
ATOM 13244 C CA . ASN B 1 389 ? 16.950 56.736 30.400 1.00 10.27 413 ASN B CA 1
ATOM 13245 C C . ASN B 1 389 ? 15.849 57.724 30.072 1.00 10.09 413 ASN B C 1
ATOM 13246 O O . ASN B 1 389 ? 14.658 57.419 30.174 1.00 11.60 413 ASN B O 1
ATOM 13257 N N . LYS B 1 390 ? 16.227 58.915 29.693 1.00 10.56 414 LYS B N 1
ATOM 13258 C CA . LYS B 1 390 ? 15.289 60.005 29.472 1.00 10.63 414 LYS B CA 1
ATOM 13259 C C . LYS B 1 390 ? 15.409 60.542 28.056 1.00 9.72 414 LYS B C 1
ATOM 13260 O O . LYS B 1 390 ? 16.442 60.406 27.399 1.00 9.66 414 LYS B O 1
ATOM 13279 N N . PRO B 1 391 ? 14.358 61.194 27.557 1.00 9.35 415 PRO B N 1
ATOM 13280 C CA . PRO B 1 391 ? 14.439 61.878 26.261 1.00 9.26 415 PRO B CA 1
ATOM 13281 C C . PRO B 1 391 ? 15.622 62.837 26.227 1.00 10.25 415 PRO B C 1
ATOM 13282 O O . PRO B 1 391 ? 15.938 63.462 27.223 1.00 11.13 415 PRO B O 1
ATOM 13293 N N . THR B 1 392 ? 16.230 62.981 25.052 1.00 10.22 416 THR B N 1
ATOM 13294 C CA . THR B 1 392 ? 17.350 63.883 24.897 1.00 10.66 416 THR B CA 1
ATOM 13295 C C . THR B 1 392 ? 16.856 65.321 24.651 1.00 10.44 416 THR B C 1
ATOM 13296 O O . THR B 1 392 ? 15.680 65.566 24.350 1.00 11.14 416 THR B O 1
ATOM 13307 N N . ALA B 1 393 ? 17.808 66.257 24.716 1.00 10.54 417 ALA B N 1
ATOM 13308 C CA . ALA B 1 393 ? 17.675 67.552 24.073 1.00 10.90 417 ALA B CA 1
ATOM 13309 C C . ALA B 1 393 ? 17.887 67.390 22.565 1.00 10.63 417 ALA B C 1
ATOM 13310 O O . ALA B 1 393 ? 18.223 66.312 22.073 1.00 11.71 417 ALA B O 1
ATOM 13317 N N . TYR B 1 394 ? 17.695 68.459 21.810 1.00 10.30 418 TYR B N 1
ATOM 13318 C CA . TYR B 1 394 ? 17.920 68.413 20.367 1.00 9.64 418 TYR B CA 1
ATOM 13319 C C . TYR B 1 394 ? 19.173 69.192 19.985 1.00 9.79 418 TYR B C 1
ATOM 13320 O O . TYR B 1 394 ? 19.157 70.419 19.852 1.00 10.69 418 TYR B O 1
ATOM 13338 N N . THR B 1 395 ? 20.271 68.485 19.814 1.00 10.10 419 THR B N 1
ATOM 13339 C CA . THR B 1 395 ? 21.496 69.100 19.305 1.00 10.54 419 THR B CA 1
ATOM 13340 C C . THR B 1 395 ? 21.494 68.935 17.796 1.00 10.41 419 THR B C 1
ATOM 13341 O O . THR B 1 395 ? 21.686 67.830 17.273 1.00 11.10 419 THR B O 1
ATOM 13352 N N . ASP B 1 396 ? 21.190 70.016 17.094 1.00 10.14 420 ASP B N 1
ATOM 13353 C CA . ASP B 1 396 ? 21.141 69.958 15.636 1.00 10.07 420 ASP B CA 1
ATOM 13354 C C . ASP B 1 396 ? 22.557 69.782 15.131 1.00 9.97 420 ASP B C 1
ATOM 13355 O O . ASP B 1 396 ? 23.402 70.622 15.430 1.00 10.43 420 ASP B O 1
ATOM 13364 N N . PRO B 1 397 ? 22.872 68.724 14.371 1.00 10.18 421 PRO B N 1
ATOM 13365 C CA . PRO B 1 397 ? 24.246 68.605 13.870 1.00 10.67 421 PRO B CA 1
ATOM 13366 C C . PRO B 1 397 ? 24.674 69.775 13.013 1.00 11.24 421 PRO B C 1
ATOM 13367 O O . PRO B 1 397 ? 25.874 70.053 12.946 1.00 12.39 421 PRO B O 1
ATOM 13378 N N . ALA B 1 398 ? 23.739 70.458 12.375 1.00 11.23 422 ALA B N 1
ATOM 13379 C CA . ALA B 1 398 ? 24.031 71.648 11.583 1.00 12.59 422 ALA B CA 1
ATOM 13380 C C . ALA B 1 398 ? 24.218 72.879 12.447 1.00 13.99 422 ALA B C 1
ATOM 13381 O O . ALA B 1 398 ? 24.685 73.900 11.938 1.00 17.16 422 ALA B O 1
ATOM 13388 N N . GLY B 1 399 ? 23.895 72.806 13.730 1.00 13.24 423 GLY B N 1
ATOM 13389 C CA . GLY B 1 399 ? 24.017 73.894 14.686 1.00 14.78 423 GLY B CA 1
ATOM 13390 C C . GLY B 1 399 ? 22.825 74.846 14.735 1.00 15.75 423 GLY B C 1
ATOM 13391 O O . GLY B 1 399 ? 22.377 75.286 15.808 1.00 18.31 423 GLY B O 1
ATOM 13395 N N . THR B 1 400 ? 22.258 75.102 13.572 1.00 13.19 424 THR B N 1
ATOM 13396 C CA . THR B 1 400 ? 21.400 76.258 13.394 1.00 14.50 424 THR B CA 1
ATOM 13397 C C . THR B 1 400 ? 20.143 76.184 14.244 1.00 13.02 424 THR B C 1
ATOM 13398 O O . THR B 1 400 ? 19.692 77.208 14.763 1.00 15.29 424 THR B O 1
ATOM 13409 N N . ASN B 1 401 ? 19.570 74.991 14.423 1.00 10.72 425 ASN B N 1
ATOM 13410 C CA . ASN B 1 401 ? 18.245 74.878 15.024 1.00 10.34 425 ASN B CA 1
ATOM 13411 C C . ASN B 1 401 ? 18.219 74.026 16.286 1.00 10.12 425 ASN B C 1
ATOM 13412 O O . ASN B 1 401 ? 17.210 73.445 16.628 1.00 10.77 425 ASN B O 1
ATOM 13423 N N . THR B 1 402 ? 19.329 73.978 16.995 1.00 10.18 426 THR B N 1
ATOM 13424 C CA . THR B 1 402 ? 19.387 73.362 18.312 1.00 10.24 426 THR B CA 1
ATOM 13425 C C . THR B 1 402 ? 18.326 73.857 19.256 1.00 10.49 426 THR B C 1
ATOM 13426 O O . THR B 1 402 ? 18.001 75.031 19.269 1.00 11.84 426 THR B O 1
ATOM 13437 N N . TYR B 1 403 ? 17.802 72.941 20.065 1.00 10.97 427 TYR B N 1
ATOM 13438 C CA . TYR B 1 403 ? 16.937 73.237 21.206 1.00 11.59 427 TYR B CA 1
ATOM 13439 C C . TYR B 1 403 ? 17.595 72.560 22.419 1.00 13.37 427 TYR B C 1
ATOM 13440 O O . TYR B 1 403 ? 17.613 71.329 22.541 1.00 14.14 427 TYR B O 1
ATOM 13458 N N . GLN B 1 404 ? 18.150 73.348 23.301 1.00 15.26 428 GLN B N 1
ATOM 13459 C CA . GLN B 1 404 ? 19.097 72.832 24.282 1.00 17.85 428 GLN B CA 1
ATOM 13460 C C . GLN B 1 404 ? 18.468 72.146 25.483 1.00 17.39 428 GLN B C 1
ATOM 13461 O O . GLN B 1 404 ? 19.212 71.550 26.258 1.00 18.42 428 GLN B O 1
ATOM 13475 N N . ASN B 1 405 ? 17.158 72.138 25.667 1.00 16.34 429 ASN B N 1
ATOM 13476 C CA . ASN B 1 405 ? 16.540 71.510 26.827 1.00 16.88 429 ASN B CA 1
ATOM 13477 C C . ASN B 1 405 ? 16.080 70.092 26.497 1.00 14.49 429 ASN B C 1
ATOM 13478 O O . ASN B 1 405 ? 15.551 69.832 25.412 1.00 14.54 429 ASN B O 1
ATOM 13489 N N . ALA B 1 406 ? 16.260 69.167 27.454 1.00 14.16 430 ALA B N 1
ATOM 13490 C CA . ALA B 1 406 ? 15.668 67.842 27.290 1.00 13.89 430 ALA B CA 1
ATOM 13491 C C . ALA B 1 406 ? 14.158 67.979 27.109 1.00 13.60 430 ALA B C 1
ATOM 13492 O O . ALA B 1 406 ? 13.500 68.792 27.779 1.00 14.68 430 ALA B O 1
ATOM 13499 N N . LEU B 1 407 ? 13.585 67.196 26.201 1.00 12.66 431 LEU B N 1
ATOM 13500 C CA . LEU B 1 407 ? 12.190 67.455 25.892 1.00 12.54 431 LEU B CA 1
ATOM 13501 C C . LEU B 1 407 ? 11.255 67.127 27.065 1.00 11.98 431 LEU B C 1
ATOM 13502 O O . LEU B 1 407 ? 10.170 67.726 27.182 1.00 13.32 431 LEU B O 1
ATOM 13518 N N . SER B 1 408 ? 11.634 66.146 27.878 1.00 11.61 432 SER B N 1
ATOM 13519 C CA . SER B 1 408 ? 10.921 65.782 29.079 1.00 11.73 432 SER B CA 1
ATOM 13520 C C . SER B 1 408 ? 11.874 64.946 29.916 1.00 11.81 432 SER B C 1
ATOM 13521 O O . SER B 1 408 ? 12.890 64.454 29.434 1.00 12.68 432 SER B O 1
ATOM 13529 N N . ASN B 1 409 ? 11.524 64.792 31.191 1.00 12.02 433 ASN B N 1
ATOM 13530 C CA . ASN B 1 409 ? 12.239 63.871 32.074 1.00 13.85 433 ASN B CA 1
ATOM 13531 C C . ASN B 1 409 ? 11.508 62.549 32.306 1.00 11.87 433 ASN B C 1
ATOM 13532 O O . ASN B 1 409 ? 11.962 61.714 33.107 1.00 12.73 433 ASN B O 1
ATOM 13543 N N . ILE B 1 410 ? 10.429 62.311 31.585 1.00 10.01 434 ILE B N 1
ATOM 13544 C CA . ILE B 1 410 ? 9.624 61.119 31.803 1.00 10.07 434 ILE B CA 1
ATOM 13545 C C . ILE B 1 410 ? 10.389 59.868 31.351 1.00 9.01 434 ILE B C 1
ATOM 13546 O O . ILE B 1 410 ? 10.949 59.803 30.254 1.00 9.62 434 ILE B O 1
ATOM 13562 N N . THR B 1 411 ? 10.394 58.850 32.214 1.00 10.17 435 THR B N 1
ATOM 13563 C CA . THR B 1 411 ? 11.019 57.554 31.971 1.00 9.83 435 THR B CA 1
ATOM 13564 C C . THR B 1 411 ? 9.962 56.520 31.586 1.00 9.05 435 THR B C 1
ATOM 13565 O O . THR B 1 411 ? 8.762 56.694 31.819 1.00 10.75 435 THR B O 1
ATOM 13576 N N . ILE B 1 412 ? 10.420 55.418 30.984 1.00 8.34 436 ILE B N 1
ATOM 13577 C CA . ILE B 1 412 ? 9.502 54.397 30.474 1.00 8.04 436 ILE B CA 1
ATOM 13578 C C . ILE B 1 412 ? 8.804 53.634 31.601 1.00 7.57 436 ILE B C 1
ATOM 13579 O O . ILE B 1 412 ? 7.571 53.478 31.597 1.00 8.00 436 ILE B O 1
ATOM 13595 N N . LYS B 1 413 ? 9.560 53.022 32.503 1.00 7.89 437 LYS B N 1
ATOM 13596 C CA . LYS B 1 413 ? 8.970 52.083 33.450 1.00 7.94 437 LYS B CA 1
ATOM 13597 C C . LYS B 1 413 ? 7.819 52.721 34.214 1.00 7.61 437 LYS B C 1
ATOM 13598 O O . LYS B 1 413 ? 7.925 53.841 34.719 1.00 7.83 437 LYS B O 1
ATOM 13617 N N . TRP B 1 414 ? 6.715 51.993 34.332 1.00 6.91 438 TRP B N 1
ATOM 13618 C CA . TRP B 1 414 ? 5.589 52.518 35.094 1.00 7.46 438 TRP B CA 1
ATOM 13619 C C . TRP B 1 414 ? 6.034 52.863 36.513 1.00 7.62 438 TRP B C 1
ATOM 13620 O O . TRP B 1 414 ? 6.689 52.069 37.182 1.00 8.82 438 TRP B O 1
ATOM 13641 N N . ASN B 1 415 ? 5.644 54.040 36.957 1.00 7.89 439 ASN B N 1
ATOM 13642 C CA . ASN B 1 415 ? 5.863 54.525 38.304 1.00 8.11 439 ASN B CA 1
ATOM 13643 C C . ASN B 1 415 ? 4.554 54.403 39.068 1.00 8.17 439 ASN B C 1
ATOM 13644 O O . ASN B 1 415 ? 3.606 55.149 38.812 1.00 8.47 439 ASN B O 1
ATOM 13655 N N . ASP B 1 416 ? 4.510 53.454 40.002 1.00 9.00 440 ASP B N 1
ATOM 13656 C CA . ASP B 1 416 ? 3.273 53.201 40.721 1.00 9.95 440 ASP B CA 1
ATOM 13657 C C . ASP B 1 416 ? 2.799 54.431 41.500 1.00 8.82 440 ASP B C 1
ATOM 13658 O O . ASP B 1 416 ? 1.593 54.593 41.693 1.00 10.41 440 ASP B O 1
ATOM 13667 N N . SER B 1 417 ? 3.725 55.273 41.963 1.00 8.20 441 SER B N 1
ATOM 13668 C CA . SER B 1 417 ? 3.410 56.416 42.822 1.00 8.06 441 SER B CA 1
ATOM 13669 C C . SER B 1 417 ? 3.168 57.706 42.036 1.00 8.09 441 SER B C 1
ATOM 13670 O O . SER B 1 417 ? 3.059 58.778 42.625 1.00 9.49 441 SER B O 1
ATOM 13678 N N . ALA B 1 418 ? 3.083 57.616 40.721 1.00 7.61 442 ALA B N 1
ATOM 13679 C CA . ALA B 1 418 ? 2.815 58.801 39.922 1.00 7.87 442 ALA B CA 1
ATOM 13680 C C . ALA B 1 418 ? 1.425 59.368 40.216 1.00 7.91 442 ALA B C 1
ATOM 13681 O O . ALA B 1 418 ? 0.458 58.637 40.411 1.00 8.45 442 ALA B O 1
ATOM 13688 N N . ASP B 1 419 ? 1.312 60.688 40.164 1.00 8.32 443 ASP B N 1
ATOM 13689 C CA . ASP B 1 419 ? 0.012 61.322 40.167 1.00 8.98 443 ASP B CA 1
ATOM 13690 C C . ASP B 1 419 ? -0.625 61.203 38.776 1.00 8.44 443 ASP B C 1
ATOM 13691 O O . ASP B 1 419 ? -0.039 60.682 37.816 1.00 8.95 443 ASP B O 1
ATOM 13700 N N . LYS B 1 420 ? -1.893 61.605 38.658 1.00 8.70 444 LYS B N 1
ATOM 13701 C CA . LYS B 1 420 ? -2.621 61.362 37.419 1.00 9.53 444 LYS B CA 1
ATOM 13702 C C . LYS B 1 420 ? -1.971 62.080 36.241 1.00 9.63 444 LYS B C 1
ATOM 13703 O O . LYS B 1 420 ? -1.987 61.565 35.117 1.00 9.57 444 LYS B O 1
ATOM 13722 N N . GLU B 1 421 ? -1.425 63.271 36.468 1.00 10.11 445 GLU B N 1
ATOM 13723 C CA . GLU B 1 421 ? -0.792 64.029 35.390 1.00 10.43 445 GLU B CA 1
ATOM 13724 C C . GLU B 1 421 ? 0.460 63.331 34.858 1.00 8.77 445 GLU B C 1
ATOM 13725 O O . GLU B 1 421 ? 0.689 63.272 33.641 1.00 10.05 445 GLU B O 1
ATOM 13737 N N . GLU B 1 422 ? 1.284 62.791 35.758 1.00 8.72 446 GLU B N 1
ATOM 13738 C CA . GLU B 1 422 ? 2.442 62.032 35.321 1.00 8.58 446 GLU B CA 1
ATOM 13739 C C . GLU B 1 422 ? 2.034 60.738 34.621 1.00 8.11 446 GLU B C 1
ATOM 13740 O O . GLU B 1 422 ? 2.630 60.354 33.605 1.00 8.03 446 GLU B O 1
ATOM 13752 N N . LYS B 1 423 ? 1.031 60.036 35.149 1.00 7.86 447 LYS B N 1
ATOM 13753 C CA . LYS B 1 423 ? 0.538 58.850 34.448 1.00 7.21 447 LYS B CA 1
ATOM 13754 C C . LYS B 1 423 ? 0.085 59.217 33.033 1.00 7.13 447 LYS B C 1
ATOM 13755 O O . LYS B 1 423 ? 0.391 58.503 32.067 1.00 7.24 447 LYS B O 1
ATOM 13774 N N . GLN B 1 424 ? -0.616 60.347 32.887 1.00 7.24 448 GLN B N 1
ATOM 13775 C CA . GLN B 1 424 ? -1.068 60.754 31.563 1.00 7.29 448 GLN B CA 1
ATOM 13776 C C . GLN B 1 424 ? 0.119 61.007 30.637 1.00 6.96 448 GLN B C 1
ATOM 13777 O O . GLN B 1 424 ? 0.116 60.583 29.474 1.00 7.39 448 GLN B O 1
ATOM 13791 N N . GLU B 1 425 ? 1.141 61.720 31.134 1.00 7.22 449 GLU B N 1
ATOM 13792 C CA . GLU B 1 425 ? 2.303 61.998 30.296 1.00 7.31 449 GLU B CA 1
ATOM 13793 C C . GLU B 1 425 ? 2.939 60.708 29.801 1.00 6.68 449 GLU B C 1
ATOM 13794 O O . GLU B 1 425 ? 3.251 60.563 28.620 1.00 6.93 449 GLU B O 1
ATOM 13806 N N . ARG B 1 426 ? 3.209 59.786 30.734 1.00 7.41 450 ARG B N 1
ATOM 13807 C CA . ARG B 1 426 ? 3.850 58.535 30.382 1.00 8.31 450 ARG B CA 1
ATOM 13808 C C . ARG B 1 426 ? 3.018 57.759 29.348 1.00 7.27 450 ARG B C 1
ATOM 13809 O O . ARG B 1 426 ? 3.549 57.243 28.349 1.00 7.45 450 ARG B O 1
ATOM 13830 N N . ILE B 1 427 ? 1.706 57.637 29.579 1.00 6.83 451 ILE B N 1
ATOM 13831 C CA . ILE B 1 427 ? 0.845 56.912 28.655 1.00 6.40 451 ILE B CA 1
ATOM 13832 C C . ILE B 1 427 ? 0.875 57.571 27.285 1.00 6.43 451 ILE B C 1
ATOM 13833 O O . ILE B 1 427 ? 1.010 56.892 26.256 1.00 6.93 451 ILE B O 1
ATOM 13849 N N . ILE B 1 428 ? 0.689 58.893 27.231 1.00 5.99 452 ILE B N 1
ATOM 13850 C CA . ILE B 1 428 ? 0.648 59.583 25.945 1.00 6.29 452 ILE B CA 1
ATOM 13851 C C . ILE B 1 428 ? 1.959 59.502 25.212 1.00 6.38 452 ILE B C 1
ATOM 13852 O O . ILE B 1 428 ? 1.977 59.336 23.994 1.00 6.88 452 ILE B O 1
ATOM 13868 N N . VAL B 1 429 ? 3.087 59.591 25.907 1.00 6.34 453 VAL B N 1
ATOM 13869 C CA . VAL B 1 429 ? 4.378 59.475 25.220 1.00 6.35 453 VAL B CA 1
ATOM 13870 C C . VAL B 1 429 ? 4.489 58.133 24.509 1.00 6.20 453 VAL B C 1
ATOM 13871 O O . VAL B 1 429 ? 4.879 58.067 23.344 1.00 6.34 453 VAL B O 1
ATOM 13884 N N . GLN B 1 430 ? 4.140 57.044 25.199 1.00 6.40 454 GLN B N 1
ATOM 13885 C CA . GLN B 1 430 ? 4.273 55.728 24.566 1.00 6.18 454 GLN B CA 1
ATOM 13886 C C . GLN B 1 430 ? 3.196 55.499 23.510 1.00 6.28 454 GLN B C 1
ATOM 13887 O O . GLN B 1 430 ? 3.457 54.868 22.472 1.00 6.43 454 GLN B O 1
ATOM 13901 N N . LYS B 1 431 ? 1.993 56.017 23.729 1.00 6.11 455 LYS B N 1
ATOM 13902 C CA . LYS B 1 431 ? 0.946 55.958 22.717 1.00 6.26 455 LYS B CA 1
ATOM 13903 C C . LYS B 1 431 ? 1.377 56.706 21.458 1.00 5.74 455 LYS B C 1
ATOM 13904 O O . LYS B 1 431 ? 1.166 56.239 20.328 1.00 6.59 455 LYS B O 1
ATOM 13923 N N . TRP B 1 432 ? 1.995 57.870 21.639 1.00 5.88 456 TRP B N 1
ATOM 13924 C CA . TRP B 1 432 ? 2.515 58.682 20.547 1.00 5.56 456 TRP B CA 1
ATOM 13925 C C . TRP B 1 432 ? 3.579 57.943 19.779 1.00 5.79 456 TRP B C 1
ATOM 13926 O O . TRP B 1 432 ? 3.533 57.869 18.537 1.00 6.13 456 TRP B O 1
ATOM 13947 N N . ILE B 1 433 ? 4.559 57.341 20.474 1.00 5.74 457 ILE B N 1
ATOM 13948 C CA . ILE B 1 433 ? 5.562 56.560 19.743 1.00 6.22 457 ILE B CA 1
ATOM 13949 C C . ILE B 1 433 ? 4.885 55.458 18.932 1.00 6.10 457 ILE B C 1
ATOM 13950 O O . ILE B 1 433 ? 5.176 55.243 17.758 1.00 6.53 457 ILE B O 1
ATOM 13966 N N . ALA B 1 434 ? 3.979 54.709 19.584 1.00 6.15 458 ALA B N 1
ATOM 13967 C CA . ALA B 1 434 ? 3.355 53.576 18.921 1.00 6.58 458 ALA B CA 1
ATOM 13968 C C . ALA B 1 434 ? 2.453 53.997 17.760 1.00 6.30 458 ALA B C 1
ATOM 13969 O O . ALA B 1 434 ? 2.167 53.167 16.886 1.00 7.38 458 ALA B O 1
ATOM 13976 N N . ASN B 1 435 ? 2.012 55.243 17.731 1.00 6.17 459 ASN B N 1
ATOM 13977 C CA . ASN B 1 435 ? 1.158 55.752 16.655 1.00 6.02 459 ASN B CA 1
ATOM 13978 C C . ASN B 1 435 ? 1.957 56.458 15.565 1.00 6.33 459 ASN B C 1
ATOM 13979 O O . ASN B 1 435 ? 1.358 57.130 14.712 1.00 6.70 459 ASN B O 1
ATOM 13990 N N . TRP B 1 436 ? 3.265 56.226 15.495 1.00 6.16 460 TRP B N 1
ATOM 13991 C CA . TRP B 1 436 ? 4.086 56.695 14.376 1.00 6.32 460 TRP B CA 1
ATOM 13992 C C . TRP B 1 436 ? 3.324 56.567 13.059 1.00 6.56 460 TRP B C 1
ATOM 13993 O O . TRP B 1 436 ? 2.855 55.495 12.691 1.00 6.62 460 TRP B O 1
ATOM 14014 N N . GLN B 1 437 ? 3.269 57.683 12.325 1.00 6.64 461 GLN B N 1
ATOM 14015 C CA . GLN B 1 437 ? 2.629 57.933 11.031 1.00 7.05 461 GLN B CA 1
ATOM 14016 C C . GLN B 1 437 ? 1.187 58.399 11.136 1.00 6.56 461 GLN B C 1
ATOM 14017 O O . GLN B 1 437 ? 0.673 58.976 10.156 1.00 7.16 461 GLN B O 1
ATOM 14031 N N . LEU B 1 438 ? 0.532 58.176 12.273 1.00 6.31 462 LEU B N 1
ATOM 14032 C CA . LEU B 1 438 ? -0.865 58.597 12.461 1.00 6.57 462 LEU B CA 1
ATOM 14033 C C . LEU B 1 438 ? -0.870 60.025 13.029 1.00 6.04 462 LEU B C 1
ATOM 14034 O O . LEU B 1 438 ? -1.250 60.291 14.169 1.00 6.64 462 LEU B O 1
ATOM 14050 N N . GLY B 1 439 ? -0.388 60.958 12.213 1.00 6.24 463 GLY B N 1
ATOM 14051 C CA . GLY B 1 439 ? -0.144 62.299 12.705 1.00 6.62 463 GLY B CA 1
ATOM 14052 C C . GLY B 1 439 ? -1.388 63.070 13.099 1.00 6.49 463 GLY B C 1
ATOM 14053 O O . GLY B 1 439 ? -1.365 63.832 14.058 1.00 6.51 463 GLY B O 1
ATOM 14057 N N . ASN B 1 440 ? -2.494 62.885 12.362 1.00 6.35 464 ASN B N 1
ATOM 14058 C CA . ASN B 1 440 ? -3.734 63.552 12.798 1.00 6.50 464 ASN B CA 1
ATOM 14059 C C . ASN B 1 440 ? -4.152 63.108 14.194 1.00 6.03 464 ASN B C 1
ATOM 14060 O O . ASN B 1 440 ? -4.643 63.918 14.986 1.00 6.54 464 ASN B O 1
ATOM 14071 N N . GLU B 1 441 ? -3.971 61.822 14.514 1.00 6.06 465 GLU B N 1
ATOM 14072 C CA . GLU B 1 441 ? -4.338 61.339 15.834 1.00 6.86 465 GLU B CA 1
ATOM 14073 C C . GLU B 1 441 ? -3.405 61.908 16.891 1.00 6.28 465 GLU B C 1
ATOM 14074 O O . GLU B 1 441 ? -3.851 62.332 17.963 1.00 6.90 465 GLU B O 1
ATOM 14086 N N . ALA B 1 442 ? -2.104 61.925 16.614 1.00 6.35 466 ALA B N 1
ATOM 14087 C CA . ALA B 1 442 ? -1.141 62.519 17.532 1.00 6.60 466 ALA B CA 1
ATOM 14088 C C . ALA B 1 442 ? -1.425 63.997 17.779 1.00 6.26 466 ALA B C 1
ATOM 14089 O O . ALA B 1 442 ? -1.322 64.477 18.919 1.00 6.70 466 ALA B O 1
ATOM 14096 N N . TRP B 1 443 ? -1.824 64.722 16.738 1.00 6.20 467 TRP B N 1
ATOM 14097 C CA . TRP B 1 443 ? -2.158 66.134 16.863 1.00 6.41 467 TRP B CA 1
ATOM 14098 C C . TRP B 1 443 ? -3.379 66.308 17.761 1.00 6.12 467 TRP B C 1
ATOM 14099 O O . TRP B 1 443 ? -3.436 67.238 18.569 1.00 6.72 467 TRP B O 1
ATOM 14120 N N . ALA B 1 444 ? -4.359 65.392 17.677 1.00 6.54 468 ALA B N 1
ATOM 14121 C CA . ALA B 1 444 ? -5.558 65.422 18.563 1.00 6.74 468 ALA B CA 1
ATOM 14122 C C . ALA B 1 444 ? -5.155 65.191 20.036 1.00 6.35 468 ALA B C 1
ATOM 14123 O O . ALA B 1 444 ? -5.599 66.047 20.755 1.00 7.25 468 ALA B O 1
ATOM 14130 N N . ASP B 1 445 ? -4.526 64.080 20.502 1.00 7.00 469 ASP B N 1
ATOM 14131 C CA . ASP B 1 445 ? -3.913 63.949 21.843 1.00 7.50 469 ASP B CA 1
ATOM 14132 C C . ASP B 1 445 ? -3.082 65.195 22.120 1.00 7.18 469 ASP B C 1
ATOM 14133 O O . ASP B 1 445 ? -3.215 65.669 23.195 1.00 7.77 469 ASP B O 1
ATOM 14142 N N . PHE B 1 446 ? -2.230 65.704 21.307 1.00 6.79 470 PHE B N 1
ATOM 14143 C CA . PHE B 1 446 ? -1.416 66.806 21.815 1.00 7.31 470 PHE B CA 1
ATOM 14144 C C . PHE B 1 446 ? -2.299 67.986 22.202 1.00 7.39 470 PHE B C 1
ATOM 14145 O O . PHE B 1 446 ? -2.093 68.623 23.240 1.00 7.86 470 PHE B O 1
ATOM 14162 N N . ARG B 1 447 ? -3.275 68.308 21.365 1.00 7.01 471 ARG B N 1
ATOM 14163 C CA . ARG B 1 447 ? -4.160 69.416 21.674 1.00 7.54 471 ARG B CA 1
ATOM 14164 C C . ARG B 1 447 ? -4.978 69.111 22.927 1.00 7.76 471 ARG B C 1
ATOM 14165 O O . ARG B 1 447 ? -5.184 70.006 23.749 1.00 9.08 471 ARG B O 1
ATOM 14186 N N . ARG B 1 448 ? -5.444 67.861 23.093 1.00 7.31 472 ARG B N 1
ATOM 14187 C CA . ARG B 1 448 ? -6.285 67.531 24.241 1.00 7.70 472 ARG B CA 1
ATOM 14188 C C . ARG B 1 448 ? -5.501 67.530 25.535 1.00 7.44 472 ARG B C 1
ATOM 14189 O O . ARG B 1 448 ? -5.987 67.985 26.572 1.00 9.07 472 ARG B O 1
ATOM 14210 N N . THR B 1 449 ? -4.297 66.985 25.519 1.00 7.58 473 THR B N 1
ATOM 14211 C CA . THR B 1 449 ? -3.575 66.670 26.750 1.00 7.69 473 THR B CA 1
ATOM 14212 C C . THR B 1 449 ? -2.350 67.523 26.994 1.00 7.88 473 THR B C 1
ATOM 14213 O O . THR B 1 449 ? -1.869 67.560 28.138 1.00 9.09 473 THR B O 1
ATOM 14224 N N . GLY B 1 450 ? -1.768 68.116 25.956 1.00 7.98 474 GLY B N 1
ATOM 14225 C CA . GLY B 1 450 ? -0.484 68.764 26.064 1.00 8.60 474 GLY B CA 1
ATOM 14226 C C . GLY B 1 450 ? 0.714 67.846 25.994 1.00 8.26 474 GLY B C 1
ATOM 14227 O O . GLY B 1 450 ? 1.848 68.328 26.174 1.00 9.56 474 GLY B O 1
ATOM 14231 N N . TYR B 1 451 ? 0.511 66.570 25.698 1.00 7.76 475 TYR B N 1
ATOM 14232 C CA . TYR B 1 451 ? 1.568 65.591 25.633 1.00 7.78 475 TYR B CA 1
ATOM 14233 C C . TYR B 1 451 ? 1.630 64.968 24.253 1.00 6.92 475 TYR B C 1
ATOM 14234 O O . TYR B 1 451 ? 0.617 64.895 23.546 1.00 7.47 475 TYR B O 1
ATOM 14252 N N . PRO B 1 452 ? 2.785 64.471 23.849 1.00 7.43 476 PRO B N 1
ATOM 14253 C CA . PRO B 1 452 ? 4.054 64.648 24.562 1.00 7.38 476 PRO B CA 1
ATOM 14254 C C . PRO B 1 452 ? 4.501 66.101 24.555 1.00 7.87 476 PRO B C 1
ATOM 14255 O O . PRO B 1 452 ? 4.079 66.881 23.701 1.00 8.08 476 PRO B O 1
ATOM 14266 N N . LYS B 1 453 ? 5.371 66.465 25.482 1.00 7.76 477 LYS B N 1
ATOM 14267 C CA . LYS B 1 453 ? 6.061 67.744 25.383 1.00 8.44 477 LYS B CA 1
ATOM 14268 C C . LYS B 1 453 ? 6.982 67.735 24.171 1.00 7.83 477 LYS B C 1
ATOM 14269 O O . LYS B 1 453 ? 7.808 66.834 24.009 1.00 9.48 477 LYS B O 1
ATOM 14288 N N . LEU B 1 454 ? 6.806 68.726 23.315 1.00 8.19 478 LEU B N 1
ATOM 14289 C CA . LEU B 1 454 ? 7.466 68.811 22.025 1.00 8.73 478 LEU B CA 1
ATOM 14290 C C . LEU B 1 454 ? 8.482 69.963 22.040 1.00 9.37 478 LEU B C 1
ATOM 14291 O O . LEU B 1 454 ? 8.554 70.726 23.001 1.00 11.58 478 LEU B O 1
ATOM 14307 N N . ILE B 1 455 ? 9.244 70.095 20.958 1.00 8.94 479 ILE B N 1
ATOM 14308 C CA . ILE B 1 455 ? 10.165 71.215 20.761 1.00 9.78 479 ILE B CA 1
ATOM 14309 C C . ILE B 1 455 ? 9.339 72.381 20.247 1.00 10.56 479 ILE B C 1
ATOM 14310 O O . ILE B 1 455 ? 8.639 72.232 19.228 1.00 10.76 479 ILE B O 1
ATOM 14326 N N A PRO B 1 456 ? 9.439 73.561 20.857 0.00 11.34 480 PRO B N 1
ATOM 14327 N N B PRO B 1 456 ? 9.401 73.539 20.881 1.00 11.36 480 PRO B N 1
ATOM 14328 C CA A PRO B 1 456 ? 8.627 74.699 20.404 0.00 11.64 480 PRO B CA 1
ATOM 14329 C CA B PRO B 1 456 ? 8.595 74.656 20.392 1.00 12.42 480 PRO B CA 1
ATOM 14330 C C A PRO B 1 456 ? 9.051 75.186 19.026 0.00 11.55 480 PRO B C 1
ATOM 14331 C C B PRO B 1 456 ? 9.019 75.117 18.992 1.00 12.08 480 PRO B C 1
ATOM 14332 O O A PRO B 1 456 ? 10.227 75.126 18.656 0.00 11.42 480 PRO B O 1
ATOM 14333 O O B PRO B 1 456 ? 10.168 74.976 18.571 1.00 11.93 480 PRO B O 1
ATOM 14354 N N . VAL B 1 457 ? 8.072 75.679 18.255 1.00 11.72 481 VAL B N 1
ATOM 14355 C CA . VAL B 1 457 ? 8.402 76.239 16.954 1.00 11.28 481 VAL B CA 1
ATOM 14356 C C . VAL B 1 457 ? 9.389 77.402 17.151 1.00 12.88 481 VAL B C 1
ATOM 14357 O O . VAL B 1 457 ? 9.292 78.178 18.101 1.00 13.83 481 VAL B O 1
ATOM 14371 N N . LYS B 1 458 ? 10.370 77.492 16.276 1.00 12.71 482 LYS B N 1
ATOM 14372 C CA . LYS B 1 458 ? 11.380 78.541 16.322 1.00 13.26 482 LYS B CA 1
ATOM 14373 C C . LYS B 1 458 ? 11.058 79.687 15.372 1.00 13.84 482 LYS B C 1
ATOM 14374 O O . LYS B 1 458 ? 11.189 80.866 15.740 1.00 14.96 482 LYS B O 1
ATOM 14393 N N . GLU B 1 459 ? 10.627 79.352 14.141 1.00 15.43 483 GLU B N 1
ATOM 14394 C CA . GLU B 1 459 ? 10.313 80.276 13.054 1.00 15.81 483 GLU B CA 1
ATOM 14395 C C . GLU B 1 459 ? 8.788 80.266 12.937 1.00 15.84 483 GLU B C 1
ATOM 14396 O O . GLU B 1 459 ? 8.207 79.506 12.163 1.00 16.00 483 GLU B O 1
ATOM 14408 N N . ASN B 1 460 ? 8.159 81.139 13.738 1.00 14.26 484 ASN B N 1
ATOM 14409 C CA . ASN B 1 460 ? 6.695 81.274 13.799 1.00 15.41 484 ASN B CA 1
ATOM 14410 C C . ASN B 1 460 ? 6.232 82.390 12.878 1.00 15.75 484 ASN B C 1
ATOM 14411 O O . ASN B 1 460 ? 6.509 83.572 13.132 1.00 16.55 484 ASN B O 1
ATOM 14422 N N . LYS B 1 461 ? 5.512 82.028 11.810 1.00 15.52 485 LYS B N 1
ATOM 14423 C CA . LYS B 1 461 ? 5.110 82.942 10.737 1.00 16.20 485 LYS B CA 1
ATOM 14424 C C . LYS B 1 461 ? 3.632 83.309 10.804 1.00 16.43 485 LYS B C 1
ATOM 14425 O O . LYS B 1 461 ? 3.062 83.729 9.793 1.00 16.86 485 LYS B O 1
ATOM 14444 N N . SER B 1 462 ? 3.025 83.256 12.000 1.00 16.63 486 SER B N 1
ATOM 14445 C CA . SER B 1 462 ? 1.589 83.455 12.157 1.00 17.39 486 SER B CA 1
ATOM 14446 C C . SER B 1 462 ? 1.181 84.905 12.354 1.00 18.11 486 SER B C 1
ATOM 14447 O O . SER B 1 462 ? 0.020 85.166 12.700 1.00 18.15 486 SER B O 1
ATOM 14455 N N . GLY B 1 463 ? 2.106 85.843 12.194 1.00 19.48 487 GLY B N 1
ATOM 14456 C CA . GLY B 1 463 ? 1.769 87.221 12.494 1.00 21.68 487 GLY B CA 1
ATOM 14457 C C . GLY B 1 463 ? 1.409 87.337 13.953 1.00 23.62 487 GLY B C 1
ATOM 14458 O O . GLY B 1 463 ? 0.456 88.054 14.307 1.00 24.13 487 GLY B O 1
ATOM 14462 N N . GLY B 1 464 ? 2.081 86.534 14.799 1.00 24.63 488 GLY B N 1
ATOM 14463 C CA . GLY B 1 464 ? 1.908 86.565 16.238 1.00 25.15 488 GLY B CA 1
ATOM 14464 C C . GLY B 1 464 ? 0.637 85.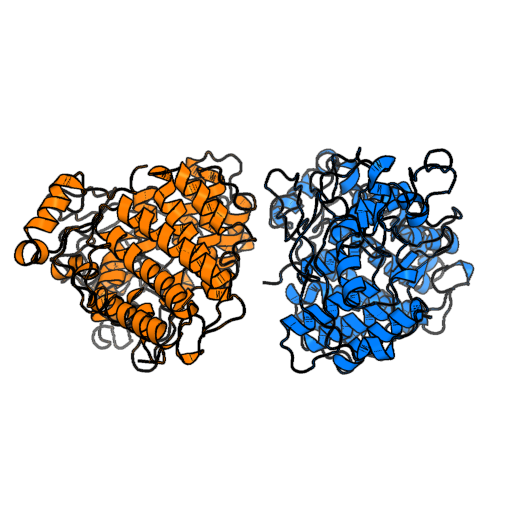934 16.781 1.00 25.09 488 GLY B C 1
ATOM 14465 O O . GLY B 1 464 ? 0.382 86.078 17.983 1.00 27.40 488 GLY B O 1
ATOM 14469 N N . VAL B 1 465 ? -0.167 85.231 15.973 1.00 21.60 489 VAL B N 1
ATOM 14470 C CA . VAL B 1 465 ? -1.480 84.720 16.423 1.00 19.20 489 VAL B CA 1
ATOM 14471 C C . VAL B 1 465 ? -1.348 83.377 17.143 1.00 16.21 489 VAL B C 1
ATOM 14472 O O . VAL B 1 465 ? -2.067 83.114 18.117 1.00 15.78 489 VAL B O 1
ATOM 14485 N N . VAL B 1 466 ? -0.482 82.516 16.652 1.00 14.67 490 VAL B N 1
ATOM 14486 C CA . VAL B 1 466 ? -0.334 81.143 17.156 1.00 13.99 490 VAL B CA 1
ATOM 14487 C C . VAL B 1 466 ? 0.824 81.089 18.129 1.00 14.73 490 VAL B C 1
ATOM 14488 O O . VAL B 1 466 ? 1.917 81.626 17.853 1.00 16.08 490 VAL B O 1
ATOM 14501 N N . ASP B 1 467 ? 0.633 80.397 19.250 1.00 14.37 491 ASP B N 1
ATOM 14502 C CA . ASP B 1 467 ? 1.694 80.250 20.228 1.00 14.76 491 ASP B CA 1
ATOM 14503 C C . ASP B 1 467 ? 2.676 79.158 19.804 1.00 13.46 491 ASP B C 1
ATOM 14504 O O . ASP B 1 467 ? 2.285 78.093 19.330 1.00 13.42 491 ASP B O 1
ATOM 14513 N N . SER B 1 468 ? 3.976 79.411 20.011 1.00 13.11 492 SER B N 1
ATOM 14514 C CA . SER B 1 468 ? 4.995 78.467 19.529 1.00 12.75 492 SER B CA 1
ATOM 14515 C C . SER B 1 468 ? 5.039 77.176 20.306 1.00 12.20 492 SER B C 1
ATOM 14516 O O . SER B 1 468 ? 5.564 76.179 19.797 1.00 12.91 492 SER B O 1
ATOM 14524 N N . GLU B 1 469 ? 4.483 77.157 21.510 1.00 12.49 493 GLU B N 1
ATOM 14525 C CA . GLU B 1 469 ? 4.385 75.926 22.301 1.00 13.39 493 GLU B CA 1
ATOM 14526 C C . GLU B 1 469 ? 3.048 75.216 22.109 1.00 11.65 493 GLU B C 1
ATOM 14527 O O . GLU B 1 469 ? 3.026 74.002 21.840 1.00 12.46 493 GLU B O 1
ATOM 14539 N N . LYS B 1 470 ? 1.912 75.945 22.249 1.00 11.13 494 LYS B N 1
ATOM 14540 C CA . LYS B 1 470 ? 0.601 75.305 22.080 1.00 11.35 494 LYS B CA 1
ATOM 14541 C C . LYS B 1 470 ? 0.411 74.881 20.626 1.00 9.28 494 LYS B C 1
ATOM 14542 O O . LYS B 1 470 ? -0.322 73.927 20.352 1.00 9.14 494 LYS B O 1
ATOM 14561 N N . GLY B 1 471 ? 1.019 75.611 19.699 1.00 9.30 495 GLY B N 1
ATOM 14562 C CA . GLY B 1 471 ? 0.961 75.279 18.308 1.00 9.06 495 GLY B CA 1
ATOM 14563 C C . GLY B 1 471 ? -0.410 75.480 17.687 1.00 8.48 495 GLY B C 1
ATOM 14564 O O . GLY B 1 471 ? -1.313 76.126 18.224 1.00 9.19 495 GLY B O 1
ATOM 14568 N N . ALA B 1 472 ? -0.542 74.919 16.485 1.00 7.98 496 ALA B N 1
ATOM 14569 C CA . ALA B 1 472 ? -1.807 75.040 15.757 1.00 8.55 496 ALA B CA 1
ATOM 14570 C C . ALA B 1 472 ? -2.891 74.299 16.507 1.00 7.75 496 ALA B C 1
ATOM 14571 O O . ALA B 1 472 ? -2.762 73.122 16.816 1.00 8.29 496 ALA B O 1
ATOM 14578 N N . ARG B 1 473 ? -4.000 74.978 16.714 1.00 7.53 497 ARG B N 1
ATOM 14579 C CA . ARG B 1 473 ? -5.126 74.410 17.433 1.00 7.71 497 ARG B CA 1
ATOM 14580 C C . ARG B 1 473 ? -6.248 73.927 16.507 1.00 7.20 497 ARG B C 1
ATOM 14581 O O . ARG B 1 473 ? -7.106 73.139 16.930 1.00 7.50 497 ARG B O 1
ATOM 14602 N N . ARG B 1 474 ? -6.219 74.363 15.248 1.00 7.44 498 ARG B N 1
ATOM 14603 C CA . ARG B 1 474 ? -7.177 74.038 14.203 1.00 7.42 498 ARG B CA 1
ATOM 14604 C C . ARG B 1 474 ? -6.624 74.625 12.913 1.00 7.20 498 ARG B C 1
ATOM 14605 O O . ARG B 1 474 ? -5.686 75.422 12.936 1.00 8.30 498 ARG B O 1
ATOM 14626 N N . MET B 1 475 ? -7.227 74.220 11.787 1.00 7.68 499 MET B N 1
ATOM 14627 C CA . MET B 1 475 ? -7.068 74.904 10.522 1.00 7.65 499 MET B CA 1
ATOM 14628 C C . MET B 1 475 ? -8.064 76.040 10.391 1.00 7.87 499 MET B C 1
ATOM 14629 O O . MET B 1 475 ? -9.182 75.929 10.888 1.00 8.81 499 MET B O 1
ATOM 14643 N N . PRO B 1 476 ? -7.709 77.128 9.688 1.00 8.50 500 PRO B N 1
ATOM 14644 C CA . PRO B 1 476 ? -8.710 78.148 9.358 1.00 9.06 500 PRO B CA 1
ATOM 14645 C C . PRO B 1 476 ? -9.699 77.586 8.345 1.00 8.35 500 PRO B C 1
ATOM 14646 O O . PRO B 1 476 ? -9.389 76.673 7.565 1.00 8.58 500 PRO B O 1
ATOM 14657 N N . TYR B 1 477 ? -10.905 78.169 8.303 1.00 9.26 501 TYR B N 1
ATOM 14658 C CA . TYR B 1 477 ? -11.863 77.684 7.323 1.00 8.77 501 TYR B CA 1
ATOM 14659 C C . TYR B 1 477 ? -11.372 77.961 5.902 1.00 9.17 501 TYR B C 1
ATOM 14660 O O . TYR B 1 477 ? -10.726 78.989 5.625 1.00 9.44 501 TYR B O 1
ATOM 14678 N N . PRO B 1 478 ? -11.709 77.077 4.964 1.00 8.75 502 PRO B N 1
ATOM 14679 C CA . PRO B 1 478 ? -11.362 77.315 3.559 1.00 9.35 502 PRO B CA 1
ATOM 14680 C C . PRO B 1 478 ? -11.858 78.658 3.066 1.00 9.28 502 PRO B C 1
ATOM 14681 O O . PRO B 1 478 ? -12.994 79.045 3.318 1.00 9.99 502 PRO B O 1
ATOM 14692 N N . LEU B 1 479 ? -11.013 79.341 2.283 1.00 9.91 503 LEU B N 1
ATOM 14693 C CA . LEU B 1 479 ? -11.421 80.643 1.748 1.00 10.50 503 LEU B CA 1
ATOM 14694 C C . LEU B 1 479 ? -12.669 80.524 0.886 1.00 10.45 503 LEU B C 1
ATOM 14695 O O . LEU B 1 479 ? -13.498 81.432 0.870 1.00 11.53 503 LEU B O 1
ATOM 14711 N N . ASP B 1 480 ? -12.847 79.412 0.189 1.00 10.92 504 ASP B N 1
ATOM 14712 C CA . ASP B 1 480 ? -13.992 79.283 -0.677 1.00 11.73 504 ASP B CA 1
ATOM 14713 C C . ASP B 1 480 ? -15.299 79.234 0.118 1.00 11.07 504 ASP B C 1
ATOM 14714 O O . ASP B 1 480 ? -16.362 79.541 -0.444 1.00 12.21 504 ASP B O 1
ATOM 14723 N N . GLU B 1 481 ? -15.284 78.854 1.395 1.00 10.86 505 GLU B N 1
ATOM 14724 C CA . GLU B 1 481 ? -16.543 78.843 2.134 1.00 10.83 505 GLU B CA 1
ATOM 14725 C C . GLU B 1 481 ? -17.150 80.244 2.182 1.00 11.39 505 GLU B C 1
ATOM 14726 O O . GLU B 1 481 ? -18.372 80.378 2.243 1.00 12.06 505 GLU B O 1
ATOM 14738 N N . PHE B 1 482 ? -16.312 81.294 2.185 1.00 11.23 506 PHE B N 1
ATOM 14739 C CA . PHE B 1 482 ? -16.832 82.673 2.191 1.00 12.24 506 PHE B CA 1
ATOM 14740 C C . PHE B 1 482 ? -17.330 83.155 0.827 1.00 13.46 506 PHE B C 1
ATOM 14741 O O . PHE B 1 482 ? -17.935 84.224 0.754 1.00 14.98 506 PHE B O 1
ATOM 14758 N N . VAL B 1 483 ? -17.089 82.376 -0.224 1.00 13.82 507 VAL B N 1
ATOM 14759 C CA . VAL B 1 483 ? -17.573 82.633 -1.572 1.00 14.54 507 VAL B CA 1
ATOM 14760 C C . VAL B 1 483 ? -18.839 81.846 -1.848 1.00 14.19 507 VAL B C 1
ATOM 14761 O O . VAL B 1 483 ? -19.836 82.401 -2.289 1.00 15.62 507 VAL B O 1
ATOM 14774 N N . SER B 1 484 ? -18.817 80.542 -1.587 1.00 13.72 508 SER B N 1
ATOM 14775 C CA . SER B 1 484 ? -19.907 79.645 -1.957 1.00 13.29 508 SER B CA 1
ATOM 14776 C C . SER B 1 484 ? -20.850 79.318 -0.809 1.00 12.41 508 SER B C 1
ATOM 14777 O O . SER B 1 484 ? -21.917 78.725 -1.052 1.00 13.93 508 SER B O 1
ATOM 14785 N N . ASN B 1 485 ? -20.500 79.693 0.427 1.00 11.79 509 ASN B N 1
ATOM 14786 C CA . ASN B 1 485 ? -21.283 79.286 1.595 1.00 11.49 509 ASN B CA 1
ATOM 14787 C C . ASN B 1 485 ? -21.224 80.340 2.702 1.00 11.39 509 ASN B C 1
ATOM 14788 O O . ASN B 1 485 ? -21.160 80.019 3.895 1.00 11.52 509 ASN B O 1
ATOM 14799 N N . LYS B 1 486 ? -21.225 81.607 2.303 1.00 12.53 510 LYS B N 1
ATOM 14800 C CA . LYS B 1 486 ? -20.881 82.695 3.206 1.00 13.41 510 LYS B CA 1
ATOM 14801 C C . LYS B 1 486 ? -21.744 82.743 4.460 1.00 12.66 510 LYS B C 1
ATOM 14802 O O . LYS B 1 486 ? -21.225 82.840 5.588 1.00 13.07 510 LYS B O 1
ATOM 14821 N N . ALA B 1 487 ? -23.066 82.751 4.288 1.00 12.07 511 ALA B N 1
ATOM 14822 C CA . ALA B 1 487 ? -23.928 82.907 5.453 1.00 11.99 511 ALA B CA 1
ATOM 14823 C C . ALA B 1 487 ? -23.710 81.787 6.456 1.00 11.50 511 ALA B C 1
ATOM 14824 O O . ALA B 1 487 ? -23.725 81.991 7.676 1.00 12.36 511 ALA B O 1
ATOM 14831 N N . ASN B 1 488 ? -23.521 80.581 5.956 1.00 11.03 512 ASN B N 1
ATOM 14832 C CA . ASN B 1 488 ? -23.412 79.439 6.844 1.00 10.89 512 ASN B CA 1
ATOM 14833 C C . ASN B 1 488 ? -22.086 79.387 7.571 1.00 10.45 512 ASN B C 1
ATOM 14834 O O . ASN B 1 488 ? -22.052 79.091 8.767 1.00 10.60 512 ASN B O 1
ATOM 14845 N N . VAL B 1 489 ? -20.971 79.652 6.890 1.00 10.66 513 VAL B N 1
ATOM 14846 C CA . VAL B 1 489 ? -19.690 79.644 7.597 1.00 10.29 513 VAL B CA 1
ATOM 14847 C C . VAL B 1 489 ? -19.631 80.804 8.590 1.00 11.08 513 VAL B C 1
ATOM 14848 O O . VAL B 1 489 ? -19.107 80.664 9.697 1.00 11.17 513 VAL B O 1
ATOM 14861 N N . GLU B 1 490 ? -20.168 81.975 8.211 1.00 11.35 514 GLU B N 1
ATOM 14862 C CA . GLU B 1 490 ? -20.136 83.108 9.138 1.00 12.59 514 GLU B CA 1
ATOM 14863 C C . GLU B 1 490 ? -20.999 82.818 10.360 1.00 12.40 514 GLU B C 1
ATOM 14864 O O . GLU B 1 490 ? -20.643 83.191 11.484 1.00 12.58 514 GLU B O 1
ATOM 14876 N N . TYR B 1 491 ? -22.127 82.133 10.164 1.00 11.74 515 TYR B N 1
ATOM 14877 C CA . TYR B 1 491 ? -22.941 81.737 11.302 1.00 11.99 515 TYR B CA 1
ATOM 14878 C C . TYR B 1 491 ? -22.183 80.786 12.224 1.00 11.74 515 TYR B C 1
ATOM 14879 O O . TYR B 1 491 ? -22.248 80.893 13.458 1.00 11.72 515 TYR B O 1
ATOM 14897 N N . ALA B 1 492 ? -21.442 79.848 11.640 1.00 10.60 516 ALA B N 1
ATOM 14898 C CA . ALA B 1 492 ? -20.665 78.922 12.455 1.00 10.17 516 ALA B CA 1
ATOM 14899 C C . ALA B 1 492 ? -19.590 79.641 13.270 1.00 10.27 516 ALA B C 1
ATOM 14900 O O . ALA B 1 492 ? -19.379 79.333 14.446 1.00 10.71 516 ALA B O 1
ATOM 14907 N N . ILE B 1 493 ? -18.905 80.608 12.665 1.00 10.41 517 ILE B N 1
ATOM 14908 C CA . ILE B 1 493 ? -17.917 81.389 13.394 1.00 11.36 517 ILE B CA 1
ATOM 14909 C C . ILE B 1 493 ? -18.587 82.112 14.545 1.00 12.06 517 ILE B C 1
ATOM 14910 O O . ILE B 1 493 ? -18.062 82.150 15.667 1.00 13.09 517 ILE B O 1
ATOM 14926 N N . ALA B 1 494 ? -19.774 82.690 14.285 1.00 11.99 518 ALA B N 1
ATOM 14927 C CA . ALA B 1 494 ? -20.440 83.537 15.263 1.00 13.17 518 ALA B CA 1
ATOM 14928 C C . ALA B 1 494 ? -21.085 82.757 16.398 1.00 12.55 518 ALA B C 1
ATOM 14929 O O . ALA B 1 494 ? -21.321 83.352 17.459 1.00 14.16 518 ALA B O 1
ATOM 14936 N N . ASN B 1 495 ? -21.391 81.464 16.194 1.00 11.62 519 ASN B N 1
ATOM 14937 C CA . ASN B 1 495 ? -22.182 80.707 17.160 1.00 11.86 519 ASN B CA 1
ATOM 14938 C C . ASN B 1 495 ? -21.530 79.433 17.688 1.00 10.83 519 ASN B C 1
ATOM 14939 O O . ASN B 1 495 ? -21.833 79.025 18.811 1.00 12.67 519 ASN B O 1
ATOM 14950 N N . TYR B 1 496 ? -20.699 78.782 16.899 1.00 9.72 520 TYR B N 1
ATOM 14951 C CA . TYR B 1 496 ? -20.163 77.473 17.246 1.00 9.88 520 TYR B CA 1
ATOM 14952 C C . TYR B 1 496 ? -18.660 77.425 17.476 1.00 9.93 520 TYR B C 1
ATOM 14953 O O . TYR B 1 496 ? -18.152 76.472 18.096 1.00 10.86 520 TYR B O 1
ATOM 14971 N N . LEU B 1 497 ? -17.926 78.403 16.980 1.00 9.60 521 LEU B N 1
ATOM 14972 C CA . LEU B 1 497 ? -16.459 78.336 17.032 1.00 9.53 521 LEU B CA 1
ATOM 14973 C C . LEU B 1 497 ? -15.878 78.869 18.332 1.00 10.09 521 LEU B C 1
ATOM 14974 O O . LEU B 1 497 ? -14.856 78.364 18.806 1.00 10.26 521 LEU B O 1
ATOM 14990 N N . HIS B 1 498 ? -16.491 79.890 18.914 1.00 11.00 522 HIS B N 1
ATOM 14991 C CA . HIS B 1 498 ? -16.053 80.404 20.222 1.00 11.87 522 HIS B CA 1
ATOM 14992 C C . HIS B 1 498 ? -14.615 80.884 20.171 1.00 12.37 522 HIS B C 1
ATOM 14993 O O . HIS B 1 498 ? -13.776 80.542 21.011 1.00 14.24 522 HIS B O 1
ATOM 15006 N N . GLY B 1 499 ? -14.337 81.659 19.151 1.00 11.90 523 GLY B N 1
ATOM 15007 C CA . GLY B 1 499 ? -13.046 82.269 18.937 1.00 10.93 523 GLY B CA 1
ATOM 15008 C C . GLY B 1 499 ? -12.957 82.711 17.497 1.00 11.41 523 GLY B C 1
ATOM 15009 O O . GLY B 1 499 ? -13.820 82.394 16.671 1.00 12.28 523 GLY B O 1
ATOM 15013 N N . ALA B 1 500 ? -11.912 83.480 17.208 1.00 11.64 524 ALA B N 1
ATOM 15014 C CA . ALA B 1 500 ? -11.675 83.918 15.838 1.00 12.07 524 ALA B CA 1
ATOM 15015 C C . ALA B 1 500 ? -11.403 82.727 14.917 1.00 10.71 524 ALA B C 1
ATOM 15016 O O . ALA B 1 500 ? -10.896 81.684 15.335 1.00 10.79 524 ALA B O 1
ATOM 15023 N N . ASP B 1 501 ? -11.696 82.921 13.627 1.00 10.82 525 ASP B N 1
ATOM 15024 C CA . ASP B 1 501 ? -11.415 81.892 12.612 1.00 10.19 525 ASP B CA 1
ATOM 15025 C C . ASP B 1 501 ? -9.941 81.971 12.230 1.00 10.06 525 ASP B C 1
ATOM 15026 O O . ASP B 1 501 ? -9.571 82.534 11.195 1.00 11.07 525 ASP B O 1
ATOM 15035 N N . ASN B 1 502 ? -9.090 81.404 13.092 1.00 9.63 526 ASN B N 1
ATOM 15036 C CA . ASN B 1 502 ? -7.648 81.329 12.870 1.00 10.64 526 ASN B CA 1
ATOM 15037 C C . ASN B 1 502 ? -7.140 80.070 13.563 1.00 9.88 526 ASN B C 1
ATOM 15038 O O . ASN B 1 502 ? -7.924 79.287 14.104 1.00 10.39 526 ASN B O 1
ATOM 15049 N N . MET B 1 503 ? -5.830 79.855 13.502 1.00 9.54 527 MET B N 1
ATOM 15050 C CA . MET B 1 503 ? -5.244 78.623 13.982 1.00 9.22 527 MET B CA 1
ATOM 15051 C C . MET B 1 503 ? -5.062 78.593 15.486 1.00 9.32 527 MET B C 1
ATOM 15052 O O . MET B 1 503 ? -4.644 77.557 16.003 1.00 11.10 527 MET B O 1
ATOM 15066 N N . ALA B 1 504 ? -5.365 79.675 16.191 1.00 9.65 528 ALA B N 1
ATOM 15067 C CA . ALA B 1 504 ? -5.178 79.698 17.627 1.00 9.87 528 ALA B CA 1
ATOM 15068 C C . ALA B 1 504 ? -6.420 79.300 18.404 1.00 9.42 528 ALA B C 1
ATOM 15069 O O . ALA B 1 504 ? -6.310 79.056 19.597 1.00 11.08 528 ALA B O 1
ATOM 15076 N N . THR B 1 505 ? -7.578 79.217 17.769 1.00 9.26 529 THR B N 1
ATOM 15077 C CA . THR B 1 505 ? -8.809 78.884 18.475 1.00 9.32 529 THR B CA 1
ATOM 15078 C C . THR B 1 505 ? -8.971 77.383 18.670 1.00 8.57 529 THR B C 1
ATOM 15079 O O . THR B 1 505 ? -8.820 76.601 17.736 1.00 9.29 529 THR B O 1
ATOM 15090 N N . ASP B 1 506 ? -9.269 76.983 19.901 1.00 8.90 530 ASP B N 1
ATOM 15091 C CA . ASP B 1 506 ? -9.439 75.559 20.200 1.00 9.00 530 ASP B CA 1
ATOM 15092 C C . ASP B 1 506 ? -10.794 75.055 19.736 1.00 8.31 530 ASP B C 1
ATOM 15093 O O . ASP B 1 506 ? -11.820 75.750 19.790 1.00 9.89 530 ASP B O 1
ATOM 15102 N N . VAL B 1 507 ? -10.798 73.819 19.293 1.00 8.58 531 VAL B N 1
ATOM 15103 C CA . VAL B 1 507 ? -12.030 73.105 19.031 1.00 8.61 531 VAL B CA 1
ATOM 15104 C C . VAL B 1 507 ? -12.679 72.696 20.353 1.00 8.53 531 VAL B C 1
ATOM 15105 O O . VAL B 1 507 ? -12.037 72.663 21.413 1.00 9.06 531 VAL B O 1
ATOM 15118 N N . TRP B 1 508 ? -13.977 72.389 20.299 1.00 8.53 532 TRP B N 1
ATOM 15119 C CA . TRP B 1 508 ? -14.767 72.087 21.491 1.00 8.88 532 TRP B CA 1
ATOM 15120 C C . TRP B 1 508 ? -14.101 71.060 22.416 1.00 8.63 532 TRP B C 1
ATOM 15121 O O . TRP B 1 508 ? -14.080 71.247 23.633 1.00 9.65 532 TRP B O 1
ATOM 15142 N N . TRP B 1 509 ? -13.635 69.918 21.891 1.00 8.04 533 TRP B N 1
ATOM 15143 C CA . TRP B 1 509 ? -13.138 68.886 22.792 1.00 7.99 533 TRP B CA 1
ATOM 15144 C C . TRP B 1 509 ? -11.825 69.256 23.440 1.00 8.25 533 TRP B C 1
ATOM 15145 O O . TRP B 1 509 ? -11.410 68.589 24.393 1.00 9.08 533 TRP B O 1
ATOM 15166 N N . ALA B 1 510 ? -11.153 70.280 22.942 1.00 8.40 534 ALA B N 1
ATOM 15167 C CA . ALA B 1 510 ? -9.838 70.670 23.480 1.00 10.54 534 ALA B CA 1
ATOM 15168 C C . ALA B 1 510 ? -9.974 71.629 24.676 1.00 15.85 534 ALA B C 1
ATOM 15169 O O . ALA B 1 510 ? -9.407 72.728 24.681 1.00 17.13 534 ALA B O 1
ATOM 15176 N N . SER B 1 511 ? -10.542 71.081 25.804 1.00 19.06 535 SER B N 1
ATOM 15177 C CA . SER B 1 511 ? -10.960 71.870 26.976 1.00 21.97 535 SER B CA 1
ATOM 15178 C C . SER B 1 511 ? -10.298 71.471 28.304 1.00 24.14 535 SER B C 1
ATOM 15179 O O . SER B 1 511 ? -10.810 71.811 29.381 1.00 26.22 535 SER B O 1
ATOM 15187 N N . LYS B 1 512 ? -9.174 70.780 28.282 1.00 22.71 536 LYS B N 1
ATOM 15188 C CA . LYS B 1 512 ? -8.467 70.458 29.531 1.00 22.81 536 LYS B CA 1
ATOM 15189 C C . LYS B 1 512 ? -8.058 71.760 30.216 1.00 24.81 536 LYS B C 1
ATOM 15190 O O . LYS B 1 512 ? -7.502 72.647 29.558 1.00 25.66 536 LYS B O 1
#

B-factor: mean 14.02, std 7.47, range [5.56, 50.7]

Foldseek 3Di:
DLLVLLVLLLCQLQHLPQVLNCLLFVQPQCLLLQWKAFFALVPPAGQLLFRHDLVRQARLLPPCSHQLSLLLSLLVQVVVCVVPVQCLSNLLSLLSVLLNCVLVCQFAFWAQDPPQDSSRNRLDFTDGNVVVLVVNLVSLVVSLVSLVVVQVDFDCQSSDQFQSGRSLLSNQSSLLVQLLSLLLQCPLDVVSSLVSNQVSDDVVSRHHAQAQVSFGWHQPNVPLFRSSVVSQAPQQQQCVLLVNHGQDAHHRMFTEQFLQLFCVLLVNQCDVLFKAAFQPPPGGAGHDHGQDSRDHCSPHSSRHIGGPDGGRHIDGSGGNLLSLLSLLLCCLQSVHCNPDHSLVSLLSSLVNLCVSSVGPDSVVSQPWPDGAGHFHCDSVNPDGDHDRLDRQGAHDDSPDHNLSSLQNSLSSSSSSCNSSSSSSSSSCLQNVPDRGRFRDNNPNVPQAGRRNRFQHRAHNPCCCVSNNVNVVCCQVPRQPDDRGRHGHHSSSDDD/DQALVQLLVLLLCQQQHQDLLQNCQLFVQPQCLLLQWKAFFALVPPAGQLLFRHDLSRLARLLPPCSHQLSLLLSLLVLVVNCVNHVQCQSNLLSLLSVLSNCVLVCQFAFWAQDPPQDSRRNRLDFTDGNVVVLVVNLVSLVVSLVSLLVVQVDFGCQVNDQFPRTRSLLSNQDSLLVQLLSLLLQCPLCVVVSLVSNCVSDDVVSRHHAQAQVSFGWGQDAPPFFRSSVVSQQPQQDDCVLVVNDGQDAHHRMFTEQWLQLFCVLLVNQCDVLFKQAFQPPPGRAGHDHTQDSRDHCSPHSSRHIGGPDDRRRIDGSGGNLLSLLSLLLCCLQSNRDNPDHSLVSLLSSQVNLCVSSVGDDSVVSQVWPDGGGAFHCDSVNPDGDHDRQDGQGAHDDPPDHSLSSLQNSLSSSSSSCNSSRSSSSSCCLQRVPDRGRFNDNRPNPPQAGRRSRFQHRAHNPCCCVSNNVNVVVCQVPRQPDDRGRHGHHSSSDD

Nearest PDB structures (foldseek):
  3cgh-assembly1_A  TM=9.967E-01  e=9.185E-92  Bacteroides thetaiotaomicron VPI-5482
  4mru-assembly2_B  TM=9.297E-01  e=9.997E-43  Bacteroides thetaiotaomicron VPI-5482
  5j90-assembly1_B  TM=9.114E-01  e=6.826E-38  Flavobacterium johnsoniae UW101
  8j0p-assembly1_A  TM=8.918E-01  e=5.102E-36  Aquimarina
  4f7a-assembly1_A  TM=8.874E-01  e=4.242E-34  Phocaeicola vulgatus ATCC 8482

Radius of gyration: 31.99 Å; Cα contacts (8 Å, |Δi|>4): 2121; chains: 2; bounding box: 66×92×69 Å

InterPro domains:
  IPR011990 Tetratricopeptide-like helical domain superfamily [SSF48452] (20-535)
  IPR024302 SusD-like [PF12741] (27-534)

Solvent-accessible surface area: 35140 Å² total; per-residue (Å²): 108,32,20,73,4,6,10,56,0,2,6,2,9,6,4,28,51,29,76,11,0,16,49,3,3,0,3,4,0,0,0,12,2,0,0,0,0,4,1,38,27,59,36,82,76,0,0,5,2,11,40,26,94,33,56,20,3,88,13,3,4,56,19,101,94,4,0,44,42,0,18,41,19,9,56,82,0,96,83,30,13,123,110,78,148,44,68,2,6,54,2,0,0,30,0,1,25,0,4,1,0,3,19,0,0,7,0,0,0,3,0,0,5,80,103,19,21,65,91,2,85,19,60,18,55,11,15,20,2,69,76,0,1,50,36,0,1,94,23,0,46,54,0,10,49,30,0,49,144,36,32,139,77,129,15,97,86,82,1,2,94,21,12,162,0,39,1,108,52,0,4,76,2,0,0,0,0,8,0,14,0,0,1,4,2,2,56,30,42,73,126,48,0,67,94,6,0,52,53,0,14,66,116,85,48,28,13,2,1,93,45,28,84,18,18,0,38,2,74,103,10,107,69,97,75,0,0,5,55,25,0,0,34,77,97,43,4,117,51,106,84,28,82,55,96,83,4,130,1,0,0,8,1,0,0,0,0,1,0,3,5,0,0,43,9,4,136,0,70,0,49,105,67,0,3,19,107,14,61,36,100,88,76,88,18,7,0,1,14,19,3,5,101,16,33,110,13,111,92,38,0,18,50,7,0,0,0,61,14,42,50,100,21,36,4,35,7,0,4,1,0,0,2,6,0,1,25,0,0,0,47,11,19,36,112,5,78,0,71,34,90,8,77,56,21,1,41,75,0,0,100,11,0,3,118,45,40,54,13,122,30,20,95,120,12,10,102,25,89,104,38,102,4,51,29,9,94,6,42,36,58,88,16,46,54,131,87,50,6,4,102,15,26,1,86,16,59,88,105,13,98,114,82,58,30,2,20,9,0,1,1,2,2,7,0,1,4,4,11,16,0,12,9,6,4,0,9,21,9,2,4,38,22,2,87,30,3,32,15,110,58,47,64,17,77,47,38,7,34,38,120,113,12,4,28,0,0,34,5,0,118,57,0,59,125,61,10,117,82,37,0,67,120,0,42,61,50,65,4,68,23,40,41,36,10,32,16,61,4,63,0,14,54,57,184,49,161,74,22,54,67,6,1,8,63,0,2,10,3,8,4,5,36,38,32,108,4,0,23,44,3,8,0,3,4,0,0,0,12,1,0,0,0,0,4,0,37,46,58,38,82,77,0,0,4,1,10,38,27,93,32,62,17,4,85,17,5,3,57,19,95,94,5,1,42,39,0,16,47,19,21,62,63,1,91,76,5,17,128,54,58,145,58,69,1,10,91,3,0,0,22,0,1,24,0,4,1,0,4,21,0,0,8,0,0,0,3,0,0,7,81,102,18,22,60,92,3,83,19,59,18,55,10,14,22,3,66,76,0,0,48,38,0,1,93,22,0,46,62,3,9,51,31,0,49,145,38,29,131,99,126,8,100,73,114,4,2,73,15,11,153,1,55,2,88,50,0,5,64,2,0,1,0,1,9,0,14,0,0,1,3,1,2,54,30,38,75,127,47,0,65,94,5,0,55,54,0,20,67,100,86,47,34,20,6,1,93,33,30,85,15,20,0,20,12,82,77,30,134,121,66,89,0,0,5,53,28,0,0,34,81,98,58,13,85,50,101,90,36,79,54,100,82,5,129,2,0,0,7,0,0,0,0,0,0,0,3,6,0,0,43,9,4,136,0,71,0,50,90,64,0,2,20,102,13,64,36,100,89,78,87,16,5,0,2,12,19,3,4,102,16,29,88,24,115,78,38,0,17,50,6,0,0,0,61,14,44,51,103,24,36,2,29,8,0,3,1,0,0,2,6,0,1,20,0,0,0,43,7,20,35,92,4,80,0,37,4,44,9,40,47,19,1,16,72,0,0,62,14,0,3,73,44,40,56,15,120,35,25,56,107,13,15,64,24,89,110,39,102,4,52,33,8,102,6,44,44,48,82,9,42,53,155,90,50,13,15,106,13,20,0,84,20,51,115,102,12,97,109,85,56,46,2,25,7,0,1,1,1,2,6,0,2,3,3,11,17,3,14,8,5,4,0,8,21,8,2,4,23,13,2,84,32,3,35,15,106,59,50,68,18,77,76,71,8,69,36,124,131,12,4,25,0,0,35,3,0,116,58,1,56,126,60,9,113,82,37,0,69,122,0,44,83,63,68,4,155,35,63,41,42,11,41,15,61,4,71,0,13,64,107